Protein AF-A0A5C6CX34-F1 (afdb_monomer)

Radius of gyration: 37.22 Å; Cα contacts (8 Å, |Δi|>4): 2777; chains: 1; bounding box: 111×129×101 Å

Sequence (1185 aa):
MSIPIITNCIGSFLVLLSLCESVAADETSRPNFLFIAIDDLNDFAGYAAEEPGNFLQVIYPDADVRAEVCKRLTPNLDRLARESAPFMRAYCPSALCGPSRTSLMTGVPPYQSGYYLHDRHFRTYDSLKDAVTLPQQLKQSGYYTTGLGKLFHKSTGTVDGPLKNDWSDARHSWSQWINHVSGCNGGRPSMYSPPNGGNMVFGPSRLKLEQSGDWITADFAARLIEHGTAEIKGNGKRGKDGPDSVTLPDDQPFFLGCGIFRPHLPFHAPQRFFDLFPTDQMTGLNRQSLESVIADLDDLPSGAQRFSDFTGGKMKVVMEHARSIGGTKAEIPAWREMVQSYLGCVAFADACLGRLLDGYEKSPQHENTVLFLWSDHGYHLGAKYHVAKQALWEEANRVQFIVHDPRKPGSCDGKLRRQLVSLNDLYPTICELAGTDVGPQLAVGKSIVPLIEDVDAPAVHEHLLMTYMKGNHSVRTATHKLNRYRDESLELYNMVNDPSQLDNLAGEPALSDTQEKLSQIVVQATSLPEQQAASQVKDKGNKQDRPAARATNNPLQVDGHDFFGADPSVVIADDGRLFLFPTTDNRDWNQQFGWSSYSTTDLVNWTNHGVVFSNEDSAWGTLKAWAPDVTKKDGKYYLYYYFNNGGGGKGGVGVAVADQAEGPFKELTKEKLCRGHDPAVFGDDDGRYWLYLQDEVYELGDDMASLKSGPTNLNLEYRPERFEAAYVFKREDIYYFTIARGWNNLIYYTGKSPTGPFEFRGEFMKPYGGNNHHSIVKYTGRWMIFYHEWVKNDPVHQRQLRAEYLNFNEDGTIQMVEPTEAGVSQPELKNVGVDGNPKRKRGPGPPDSLSLTRRVPNRNADNLAAHHRAFQILDEKVRDPFITRGPDGRFYLTGTTAGSHWGDKVGIRLWKSENLIDWEDVGYVWELNKDGKQQGSWHFDRQAKASVKNGRAIWAPEIHYLNGTWWIPHSVNVAGHGLLKSTSGKHEGPYVSLPAIADRGIDAHLFQEDGKTYYLWGYDNIVRMKDDLSGTAEELKRITPSGKHPLGYEGILVQKIGNKYLLIASGRYGYELSDTYDLYYCVADSLHGPYGPRRMAVKNAGHGNLFQDDDGRWWCTAFDHEFVQSKNRWTPWIVPIEIVETDDDIVIEVNDQRFRPTAEDQQQVEQLNETGIPSGREGKKPWDQ

pLDDT: mean 83.59, std 18.43, range [23.75, 98.69]

Secondary structure (DSSP, 8-state):
-----------------------PPP--PPPEEEEEEETT--S--TTTTTSTT-THHHH--SHHHHHHHHHHH-HHHHHHHHTSEEBTTEE-SSSSHHHHHHHHHHS--HHHH---SSSS-GGGSTTTTTPPPHHHHHHHTT-EEEEEESSS---SS---SGGGG-TT-HHHH-SEEE----S---BPPPTTS-SSTTS--B--BSS-GGGSHHHHHHHHHHHHHHHSEEE--S-----SSS-SEEE--TTS-EEEEEEE-TTSSSB--BGGGTTTS-TTS-TTSSHHHHHHHHHTTTT--HHHHHHHHTTS-HHHHHHHHHHHHHGGGGHHHHHHHHHHHHHHHHHHHHHHHHHHHHHHTT-TTGGGEEEEEEESS--EESGGG-EES-SSSHHHHEE-EEEE-TT-GGGGS---B-S-EEGGGHHHHHHHHHT-PPPS-S------HHHHH-TTSPPS-SEEEEE-STT-EEEEESSEEEEE-TTS-EEEEETTT-SS--S--TT-GGGHHHHHHHHHHHHHHHS--SSSTTSS----------PPPPP---S-EETTEE-B-EEEEEEE-TTS-EEEEEE---S-TT---EEEEEEESSSSSEEEEEEEEEGGG-SS--SEEEEEEEEEETTEEEEEEEEE-SSTT--EEEEEEESSTT---EE--SS-SBS-SSEEEEE-TTS-EEEEETTEEEEBPTTSSSBSSSPEE---SS--SSEEEEEEEEETTEEEEEEEETTTEEEEEEESSTT--EEEEEEEE---SSS---EEEEETTEEEEEEEEEPTT-TT--EEEEEEE--B-TTSPBPPBPP-SSGGGS--------------------------S----TTHHHHHHTTSS-EE--SS-EEEEEEEE-TTS-EEEEEEE--SSS-SS-EEEEEEESSSSSEEEEEEEEETTTHHHHTT-TTTTSPPPTT-TT---EE----EEETTEEEEEEEETTTEEEEEEESSSSTT--EEEPPPSBSS---EEEEEETTEEEEEETTTEEEEBPTT-SSBSS--EE--BSSSS-S-SEEEEEEEETTEEEEEEEE-STTSS----EEEEEEESSTT--B---EEEETT--S--EEE-TT--EEEEE---TTS-GGGTT--EEEEEEEEE-SS-EEEEESSTTTSPPHHHHHHHHHHHHH-SPTTTTT--GGG-

Nearest PDB structures (foldseek):
  6g5z-assembly1_A  TM=7.615E-01  e=5.320E-22  Sinorhizobium meliloti
  6g5z-assembly1_B  TM=7.166E-01  e=3.778E-22  Sinorhizobium meliloti
  6g5z-assembly1_D  TM=7.299E-01  e=1.221E-21  Sinorhizobium meliloti
  7sno-assembly1_A  TM=7.167E-01  e=2.542E-21  Phocaeicola plebeius DSM 17135
  6fny-assembly1_G  TM=6.630E-01  e=4.824E-22  Sinorhizobium meliloti 1021

Foldseek 3Di:
DDDDDDDDDDDDDDDDDDDPDDPPPPDPDFFFAEEEEEEQDFQPALLCCPPPQRCLCLQFVDPVLSNLLRCLLFVLVLVQLLFFAWAQFEWFLALDQQQRLLCLFQQPRCLQQVPFALADASLVGPQPVPGQTLLLQVVVVFAQEEEEDPSHDHGDHDDDDDCRLCRVVQVRRHPFYAYFYAAQPAFDFDLLADPPQPFATFHEGPDDLCRGRLLLLLLQLLCCLLPQKGFRDDDPDGDPDGGRMDGGDPPHHYYYYGYHHPPDPPLYDHPVLLVSQDLVSSVSLDDVNLVLLQVLLVPADPQQVCQCCQAQASLNSSCVSLCVVPRNVSSSVSLSRSVSSRSSRSSSSSVSSVSNVNSLVNGPSNLRYKYKYKYSFAFDSQHNHHTGQQHPAPRNIGMTIIIRNNPASLRGNSDHALAHHYSQQNSVQSCVSSVHDHTDHPRTDHHCVQVSRHSPDDHPDQWDWHDRRHAWIWIDGSFKIWTAGNVRDIFIDGCVVCVNSSDGCPPPPVCVVVNVVRVVVVCVVSCDDPPPVPPPDDDDDDDDDDDDDDDFQPLPDEPNHFFFFAQWAWDAAPVQKIKIKGQHQPLAQFPSFAIWMWIDNQSRYIHTLGGQDGCVQALQQNTHKHHWYWDDDPQKIKIWTWHDPPDPQSIAIFIWIANGRSDNTHTPANGHQDHADNWEWDADPVRWIWIDHQQWIFTADPSNGHTPDDTQGLPAPDRAPDWGAWYWDDDPQWIKTWIWHPQFWIFIWIARDPSGVTHGQGTQEGRAAPGKHWYWDQHPNFIKIKIWHQDPSSSSRTITIGMATWDADPVRRTHRDYDDSRHVVDDDPDDPDDDDDDDDDDDDDDDDDDARADQDDPCVVVCLVVLQDKDFLGLFQFFLWAWDADPVRKIKIWGFGDDDPAAPFAFIWMWIGNASRGIHTLGGLGGCVPQVVVLVAQQPVADFDPPDPHDKHKGNWYWDQAPQAIKTWIAIPRFGTFMWTAPVRDPSGNIDTAHHADRDFGAWDWDDDPLWIWIDTFQWWIFTADSVNNYGDDDIATAAALFQAGQAGGAWDWDDDDQKIKIKGWHADPLDVDRAIFIKIWMASDPRDPTHQIFTQWTRFHNWDWDAGPVRFIKIKGAADPPDDPSSGNGIMIWGWHWDDDPVDIHIATSHPRTGDDPVNRVSSVVCRHPPRDPPRPDDDPVVD

Organism: NCBI:txid2528016

Solvent-accessible surface area (backbone atoms only — not comparable to full-atom values): 63452 Å² total; per-residue (Å²): 138,80,89,89,90,87,88,92,81,89,90,89,84,84,88,81,89,80,79,90,72,76,80,67,80,73,79,79,73,64,46,27,37,41,41,37,33,29,28,46,30,38,64,82,34,47,86,37,42,83,46,83,59,34,65,58,41,50,37,27,60,52,63,69,62,35,55,62,45,23,66,67,36,16,56,40,55,40,52,50,34,54,51,7,26,25,34,80,34,25,28,24,41,12,27,41,59,38,29,12,32,49,14,24,39,42,19,36,46,34,89,75,43,68,46,56,60,50,56,47,62,67,57,78,32,90,71,38,47,79,47,43,31,46,46,24,41,42,38,74,73,62,32,49,15,34,36,37,41,46,62,47,50,74,49,82,45,86,48,77,72,87,62,56,81,41,49,73,40,42,89,65,30,29,78,48,50,36,46,56,62,46,28,45,88,58,56,47,68,36,93,45,28,43,89,58,92,85,56,64,43,29,24,42,21,72,46,54,67,87,69,20,24,28,40,49,49,23,48,33,55,10,36,26,52,39,65,40,40,30,58,70,89,68,94,64,84,70,44,94,67,65,54,64,58,53,68,64,63,94,90,47,41,38,36,43,36,41,12,31,33,37,30,36,83,56,18,26,29,39,51,77,37,38,73,71,45,60,61,80,66,32,64,39,59,37,72,67,49,53,51,51,27,54,56,50,50,76,74,52,35,80,44,52,48,50,51,39,45,52,77,66,23,54,41,53,51,36,39,52,43,11,32,74,78,53,33,81,76,24,35,50,58,33,51,36,52,52,49,28,21,40,50,11,11,41,28,47,38,24,52,26,49,37,48,26,50,66,13,41,79,58,15,92,55,37,70,48,34,33,38,40,41,36,27,37,12,7,38,30,87,39,66,58,46,21,47,48,24,70,44,79,49,63,59,10,25,36,18,38,35,37,39,31,34,70,80,38,69,49,10,38,64,34,54,78,28,74,52,56,43,50,44,24,16,51,36,40,26,50,21,57,68,55,75,46,78,70,57,81,56,99,47,63,46,55,57,48,59,62,53,39,48,30,78,85,47,80,61,86,38,78,57,47,76,29,35,50,52,88,60,22,39,24,40,39,43,88,50,39,36,37,38,39,24,67,79,69,33,53,43,26,26,48,45,74,86,39,48,72,60,75,62,64,51,52,85,41,82,94,41,50,70,58,54,49,56,52,50,49,52,52,52,62,66,72,69,66,70,91,73,67,82,73,77,81,81,78,83,81,88,80,95,73,95,73,82,79,86,78,79,63,52,28,57,33,39,41,94,85,38,81,35,62,17,30,34,33,19,60,44,76,48,96,88,64,34,42,35,42,32,22,19,38,45,69,63,37,88,85,60,18,37,26,29,29,33,33,37,25,83,75,86,67,60,40,47,79,59,48,76,33,46,38,36,91,62,36,90,68,38,78,46,36,32,47,31,35,21,47,42,76,58,99,78,29,31,40,39,33,40,24,26,50,47,79,56,95,82,62,30,17,28,31,31,24,42,16,80,39,89,73,37,69,46,41,68,68,39,85,48,64,73,46,76,54,58,31,42,22,61,37,75,47,100,87,76,51,38,35,42,30,35,60,64,32,36,28,48,44,32,99,82,68,64,46,64,74,53,73,73,43,68,34,72,51,74,71,69,72,94,48,62,42,38,30,34,62,48,73,60,88,85,38,29,38,46,33,33,7,39,73,37,16,25,32,30,37,24,45,17,77,37,98,72,32,66,32,47,72,69,50,70,34,26,68,76,38,60,70,52,30,28,47,30,72,50,73,54,101,86,41,41,31,37,35,32,30,31,45,44,88,91,47,67,55,62,32,26,28,30,33,41,39,64,48,52,64,47,98,87,68,49,66,46,74,43,75,92,51,61,33,30,69,61,61,88,75,88,76,80,94,72,87,87,89,83,89,87,88,86,88,82,92,79,83,94,77,80,89,62,78,49,78,79,69,64,86,60,54,63,57,32,60,76,63,53,43,47,56,47,71,53,47,95,49,44,24,31,42,35,27,62,36,73,45,98,87,71,30,37,36,37,20,24,24,65,63,50,98,64,70,30,78,62,40,54,44,45,36,32,37,20,85,72,78,62,63,42,32,70,73,43,72,39,45,32,51,83,51,54,36,53,76,67,69,30,62,77,69,81,46,75,65,69,94,80,64,98,52,74,70,20,64,36,32,34,34,59,44,80,56,98,83,25,27,36,34,31,27,13,30,86,58,52,10,29,34,39,33,37,27,75,68,48,36,85,73,28,58,55,45,73,50,70,61,78,41,76,66,62,47,23,30,32,79,41,78,56,98,91,44,42,32,45,32,36,19,50,36,41,41,28,40,36,34,96,84,62,85,46,72,66,53,74,83,42,73,44,63,40,72,26,60,34,75,57,33,70,40,30,38,46,69,47,78,53,93,80,36,28,38,44,34,18,13,33,64,65,66,82,62,94,54,88,51,28,24,24,21,33,25,47,18,80,35,94,74,39,76,25,37,53,48,42,72,41,32,42,33,16,24,43,50,41,74,44,62,52,99,88,65,52,40,33,31,27,25,25,56,44,89,92,50,61,82,89,60,57,29,24,29,25,43,34,26,32,48,78,49,79,53,101,88,50,78,46,63,45,44,52,22,74,90,32,32,67,48,74,67,58,46,52,51,41,52,51,28,26,75,70,23,77,60,87,87,60,78,85,79,57,84,87,83,109

Mean predicted aligned error: 20.72 Å

Structure (mmCIF, N/CA/C/O backbone):
data_AF-A0A5C6CX34-F1
#
_entry.id   AF-A0A5C6CX34-F1
#
loop_
_atom_site.group_PDB
_atom_site.id
_atom_site.type_symbol
_atom_site.label_atom_id
_atom_site.label_alt_id
_atom_site.label_comp_id
_atom_site.label_asym_id
_atom_site.label_entity_id
_atom_site.label_seq_id
_atom_site.pdbx_PDB_ins_code
_atom_site.Cartn_x
_atom_site.Cartn_y
_atom_site.Cartn_z
_atom_site.occupancy
_atom_site.B_iso_or_equiv
_atom_site.auth_seq_id
_atom_site.auth_comp_id
_atom_site.auth_asym_id
_atom_site.auth_atom_id
_atom_site.pdbx_PDB_model_num
ATOM 1 N N . MET A 1 1 ? -53.293 73.304 63.528 1.00 42.53 1 MET A N 1
ATOM 2 C CA . MET A 1 1 ? -54.348 73.498 62.510 1.00 42.53 1 MET A CA 1
ATOM 3 C C . MET A 1 1 ? -53.954 72.627 61.319 1.00 42.53 1 MET A C 1
ATOM 5 O O . MET A 1 1 ? -52.872 72.858 60.809 1.00 42.53 1 MET A O 1
ATOM 9 N N . SER A 1 2 ? -54.666 71.564 60.933 1.00 27.91 2 SER A N 1
ATOM 10 C CA . SER A 1 2 ? -55.949 71.059 61.454 1.00 27.91 2 SER A CA 1
ATOM 11 C C . SER A 1 2 ? -56.091 69.529 61.293 1.00 27.91 2 SER A C 1
ATOM 13 O O . SER A 1 2 ? -56.132 69.064 60.168 1.00 27.91 2 SER A O 1
ATOM 15 N N . ILE A 1 3 ? -56.236 68.825 62.432 1.00 35.19 3 ILE A N 1
ATOM 16 C CA . ILE A 1 3 ? -57.012 67.581 62.716 1.00 35.19 3 ILE A CA 1
ATOM 17 C C . ILE A 1 3 ? -56.674 66.231 61.980 1.00 35.19 3 ILE A C 1
ATOM 19 O O . ILE A 1 3 ? -56.266 66.262 60.826 1.00 35.19 3 ILE A O 1
ATOM 23 N N . PRO A 1 4 ? -56.751 65.048 62.668 1.00 59.25 4 PRO A N 1
ATOM 24 C CA . PRO A 1 4 ? -55.749 63.957 62.527 1.00 59.25 4 PRO A CA 1
ATOM 25 C C . PRO A 1 4 ? -56.314 62.486 62.586 1.00 59.25 4 PRO A C 1
ATOM 27 O O . PRO A 1 4 ? -57.438 62.264 62.153 1.00 59.25 4 PRO A O 1
ATOM 30 N N . ILE A 1 5 ? -55.572 61.539 63.226 1.00 45.50 5 ILE A N 1
ATOM 31 C CA . ILE A 1 5 ? -55.847 60.105 63.607 1.00 45.50 5 ILE A CA 1
ATOM 32 C C . ILE A 1 5 ? -55.251 59.055 62.623 1.00 45.50 5 ILE A C 1
ATOM 34 O O . ILE A 1 5 ? -55.361 59.267 61.424 1.00 45.50 5 ILE A O 1
ATOM 38 N N . ILE A 1 6 ? -54.545 57.942 62.956 1.00 39.78 6 ILE A N 1
ATOM 39 C CA . ILE A 1 6 ? -54.098 57.187 64.181 1.00 39.78 6 ILE A CA 1
ATOM 40 C C . ILE A 1 6 ? -54.805 55.823 64.502 1.00 39.78 6 ILE A C 1
ATOM 42 O O . ILE A 1 6 ? -55.732 55.771 65.299 1.00 39.78 6 ILE A O 1
ATOM 46 N N . THR A 1 7 ? -54.215 54.729 63.972 1.00 39.56 7 THR A N 1
ATOM 47 C CA . THR A 1 7 ? -53.979 53.363 64.556 1.00 39.56 7 THR A CA 1
ATOM 48 C C . THR A 1 7 ? -55.117 52.329 64.841 1.00 39.56 7 THR A C 1
ATOM 50 O O . THR A 1 7 ? -56.163 52.658 65.382 1.00 39.56 7 THR A O 1
ATOM 53 N N . ASN A 1 8 ? -54.772 51.034 64.619 1.00 40.06 8 ASN A N 1
ATOM 54 C CA . ASN A 1 8 ? -55.310 49.734 65.134 1.00 40.06 8 ASN A CA 1
ATOM 55 C C . ASN A 1 8 ? -56.499 48.983 64.462 1.00 40.06 8 ASN A C 1
ATOM 57 O O . ASN A 1 8 ? -57.639 49.420 64.562 1.00 40.06 8 ASN A O 1
ATOM 61 N N . CYS A 1 9 ? -56.219 47.763 63.941 1.00 37.94 9 CYS A N 1
ATOM 62 C CA . CYS A 1 9 ? -56.911 46.444 64.111 1.00 37.94 9 CYS A CA 1
ATOM 63 C C . CYS A 1 9 ? -56.274 45.391 63.147 1.00 37.94 9 CYS A C 1
ATOM 65 O O . CYS A 1 9 ? -56.151 45.677 61.964 1.00 37.94 9 CYS A O 1
ATOM 67 N N . ILE A 1 10 ? -55.631 44.298 63.608 1.00 32.59 10 ILE A N 1
ATOM 68 C CA . ILE A 1 10 ? -56.167 42.919 63.839 1.00 32.59 10 ILE A CA 1
ATOM 69 C C . ILE A 1 10 ? -56.736 42.265 62.547 1.00 32.59 10 ILE A C 1
ATOM 71 O O . ILE A 1 10 ? -57.584 42.867 61.908 1.00 32.59 10 ILE A O 1
ATOM 75 N N . GLY A 1 11 ? -56.397 41.048 62.087 1.00 24.88 11 GLY A N 1
ATOM 76 C CA . GLY A 1 11 ? -55.552 39.965 62.619 1.00 24.88 11 GLY A CA 1
ATOM 77 C C . GLY A 1 11 ? -56.334 38.662 62.888 1.00 24.88 11 GLY A C 1
ATOM 78 O O . GLY A 1 11 ? -57.006 38.599 63.910 1.00 24.88 11 GLY A O 1
ATOM 79 N N . SER A 1 12 ? -56.234 37.640 62.014 1.00 26.70 12 SER A N 1
ATOM 80 C CA . SER A 1 12 ? -56.430 36.177 62.255 1.00 26.70 12 SER A CA 1
ATOM 81 C C . SER A 1 12 ? -56.593 35.412 60.923 1.00 26.70 12 SER A C 1
ATOM 83 O O . SER A 1 12 ? -57.146 35.987 59.996 1.00 26.70 12 SER A O 1
ATOM 85 N N . PHE A 1 13 ? -56.331 34.110 60.750 1.00 30.84 13 PHE A N 1
ATOM 86 C CA . PHE A 1 13 ? -55.346 33.118 61.232 1.00 30.84 13 PHE A CA 1
ATOM 87 C C . PHE A 1 13 ? -55.770 31.746 60.622 1.00 30.84 13 PHE A C 1
ATOM 89 O O . PHE A 1 13 ? -56.939 31.572 60.292 1.00 30.84 13 PHE A O 1
ATOM 96 N N . LEU A 1 14 ? -54.852 30.769 60.579 1.00 30.47 14 LEU A N 1
ATOM 97 C CA . LEU A 1 14 ? -55.040 29.321 60.301 1.00 30.47 14 LEU A CA 1
ATOM 98 C C . LEU A 1 14 ? -55.168 28.778 58.851 1.00 30.47 14 LEU A C 1
ATOM 100 O O . LEU A 1 14 ? -56.247 28.626 58.295 1.00 30.47 14 LEU A O 1
ATOM 104 N N . VAL A 1 15 ? -54.011 28.292 58.375 1.00 33.09 15 VAL A N 1
ATOM 105 C CA . VAL A 1 15 ? -53.727 26.879 58.017 1.00 33.09 15 VAL A CA 1
ATOM 106 C C . VAL A 1 15 ? -54.566 26.193 56.928 1.00 33.09 15 VAL A C 1
ATOM 108 O O . VAL A 1 15 ? -55.675 25.726 57.165 1.00 33.09 15 VAL A O 1
ATOM 111 N N . LEU A 1 16 ? -53.870 25.855 55.838 1.00 30.62 16 LEU A N 1
ATOM 112 C CA . LEU A 1 16 ? -53.756 24.460 55.400 1.00 30.62 16 LEU A CA 1
ATOM 113 C C . LEU A 1 16 ? -52.319 24.194 54.919 1.00 30.62 16 LEU A C 1
ATOM 115 O O . LEU A 1 16 ? -51.788 24.936 54.096 1.00 30.62 16 LEU A O 1
ATOM 119 N N . LEU A 1 17 ? -51.666 23.179 55.498 1.00 37.78 17 LEU A N 1
ATOM 120 C CA . LEU A 1 17 ? -50.378 22.676 55.011 1.00 37.78 17 LEU A CA 1
ATOM 121 C C . LEU A 1 17 ? -50.582 21.958 53.672 1.00 37.78 17 LEU A C 1
ATOM 123 O O . LEU A 1 17 ? -51.591 21.276 53.511 1.00 37.78 17 LEU A O 1
ATOM 127 N N . SER A 1 18 ? -49.571 21.998 52.802 1.00 33.88 18 SER A N 1
ATOM 128 C CA . SER A 1 18 ? -48.861 20.819 52.261 1.00 33.88 18 SER A CA 1
ATOM 129 C C . SER A 1 18 ? -48.213 21.140 50.906 1.00 33.88 18 SER A C 1
ATOM 131 O O . SER A 1 18 ? -48.760 21.915 50.130 1.00 33.88 18 SER A O 1
ATOM 133 N N . LEU A 1 19 ? -47.081 20.486 50.632 1.00 35.59 19 LEU A N 1
ATOM 134 C CA . LEU A 1 19 ? -46.385 20.417 49.337 1.00 35.59 19 LEU A CA 1
ATOM 135 C C . LEU A 1 19 ? -45.810 21.738 48.802 1.00 35.59 19 LEU A C 1
ATOM 137 O O . LEU A 1 19 ? -46.255 22.327 47.822 1.00 35.59 19 LEU A O 1
ATOM 141 N N . CYS A 1 20 ? -44.681 22.105 49.409 1.00 32.62 20 CYS A N 1
ATOM 142 C CA . CYS A 1 20 ? -43.577 22.674 48.649 1.00 32.62 20 CYS A CA 1
ATOM 143 C C . CYS A 1 20 ? -43.010 21.567 47.739 1.00 32.62 20 CYS A C 1
ATOM 145 O O . CYS A 1 20 ? -42.114 20.832 48.153 1.00 32.62 20 CYS A O 1
ATOM 147 N N . GLU A 1 21 ? -43.554 21.409 46.533 1.00 34.88 21 GLU A N 1
ATOM 148 C CA . GLU A 1 21 ? -42.810 20.756 45.457 1.00 34.88 21 GLU A CA 1
ATOM 149 C C . GLU A 1 21 ? -41.909 21.807 44.821 1.00 34.88 21 GLU A C 1
ATOM 151 O O . GLU A 1 21 ? -42.346 22.708 44.104 1.00 34.88 21 GLU A O 1
ATOM 156 N N . SER A 1 22 ? -40.617 21.698 45.123 1.00 33.78 22 SER A N 1
ATOM 157 C CA . SER A 1 22 ? -39.594 22.260 44.261 1.00 33.78 22 SER A CA 1
ATOM 158 C C . SER A 1 22 ? -39.780 21.653 42.876 1.00 33.78 22 SER A C 1
ATOM 160 O O . SER A 1 22 ? -39.556 20.453 42.706 1.00 33.78 22 SER A O 1
ATOM 162 N N . VAL A 1 23 ? -40.142 22.476 41.891 1.00 36.16 23 VAL A N 1
ATOM 163 C CA . VAL A 1 23 ? -39.870 22.141 40.493 1.00 36.16 23 VAL A CA 1
ATOM 164 C C . VAL A 1 23 ? -38.353 22.072 40.395 1.00 36.16 23 VAL A C 1
ATOM 166 O O . VAL A 1 23 ? -37.675 23.101 40.374 1.00 36.16 23 VAL A O 1
ATOM 169 N N . ALA A 1 24 ? -37.822 20.852 40.466 1.00 32.00 24 ALA A N 1
ATOM 170 C CA . ALA A 1 24 ? -36.425 20.603 40.185 1.00 32.00 24 ALA A CA 1
ATOM 171 C C . ALA A 1 24 ? -36.141 21.158 38.787 1.00 32.00 24 ALA A C 1
ATOM 173 O O . ALA A 1 24 ? -36.941 20.968 37.870 1.00 32.00 24 ALA A O 1
ATOM 174 N N . ALA A 1 25 ? -35.025 21.871 38.638 1.00 33.44 25 ALA A N 1
ATOM 175 C CA . ALA A 1 25 ? -34.491 22.102 37.309 1.00 33.44 25 ALA A CA 1
ATOM 176 C C . ALA A 1 25 ? -34.240 20.719 36.702 1.00 33.44 25 ALA A C 1
ATOM 178 O O . ALA A 1 25 ? -33.528 19.919 37.313 1.00 33.44 25 ALA A O 1
ATOM 179 N N . ASP A 1 26 ? -34.899 20.443 35.579 1.00 36.38 26 ASP A N 1
ATOM 180 C CA . ASP A 1 26 ? -34.843 19.149 34.905 1.00 36.38 26 ASP A CA 1
ATOM 181 C C . ASP A 1 26 ? -33.372 18.775 34.672 1.00 36.38 26 ASP A C 1
ATOM 183 O O . ASP A 1 26 ? -32.580 19.629 34.253 1.00 36.38 26 ASP A O 1
ATOM 187 N N . GLU A 1 27 ? -32.982 17.538 34.995 1.00 42.50 27 GLU A N 1
ATOM 188 C CA . GLU A 1 27 ? -31.609 17.085 34.760 1.00 42.50 27 GLU A CA 1
ATOM 189 C C . GLU A 1 27 ? -31.328 17.219 33.262 1.00 42.50 27 GLU A C 1
ATOM 191 O O . GLU A 1 27 ? -31.964 16.548 32.451 1.00 42.50 27 GLU A O 1
ATOM 196 N N . THR A 1 28 ? -30.404 18.108 32.879 1.00 52.84 28 THR A N 1
ATOM 197 C CA . THR A 1 28 ? -30.138 18.404 31.467 1.00 52.84 28 THR A CA 1
ATOM 198 C C . THR A 1 28 ? -29.764 17.120 30.742 1.00 52.84 28 THR A C 1
ATOM 200 O O . THR A 1 28 ? -28.671 16.584 30.954 1.00 52.84 28 THR A O 1
ATOM 203 N N . SER A 1 29 ? -30.683 16.623 29.908 1.00 75.62 29 SER A N 1
ATOM 204 C CA . SER A 1 29 ? -30.541 15.331 29.249 1.00 75.62 29 SER A CA 1
ATOM 205 C C . SER A 1 29 ? -29.250 15.311 28.445 1.00 75.62 29 SER A C 1
ATOM 207 O O . SER A 1 29 ? -28.997 16.198 27.625 1.00 75.62 29 SER A O 1
ATOM 209 N N . ARG A 1 30 ? -28.417 14.298 28.690 1.00 91.56 30 ARG A N 1
ATOM 210 C CA . ARG A 1 30 ? -27.174 14.122 27.939 1.00 91.56 30 ARG A CA 1
ATOM 211 C C . ARG A 1 30 ? -27.501 14.034 26.435 1.00 91.56 30 ARG A C 1
ATOM 213 O O . ARG A 1 30 ? -28.482 13.370 26.085 1.00 91.56 30 ARG A O 1
ATOM 220 N N . PRO A 1 31 ? -26.742 14.711 25.554 1.00 96.19 31 PRO A N 1
ATOM 221 C CA . PRO A 1 31 ? -27.005 14.665 24.120 1.00 96.19 31 PRO A CA 1
ATOM 222 C C . PRO A 1 31 ? -26.829 13.263 23.556 1.00 96.19 31 PRO A C 1
ATOM 224 O O . PRO A 1 31 ? -26.084 12.453 24.099 1.00 96.19 31 PRO A O 1
ATOM 227 N N . ASN A 1 32 ? -27.429 13.026 22.398 1.00 97.75 32 ASN A N 1
ATOM 228 C CA . ASN A 1 32 ? -26.953 12.008 21.471 1.00 97.75 32 ASN A CA 1
ATOM 229 C C . ASN A 1 32 ? -25.943 12.617 20.495 1.00 97.75 32 ASN A C 1
ATOM 231 O O . ASN A 1 32 ? -25.899 13.833 20.309 1.00 97.75 32 ASN A O 1
ATOM 235 N N . PHE A 1 33 ? -25.186 11.771 19.802 1.00 98.50 33 PHE A N 1
ATOM 236 C CA . PHE A 1 33 ? -24.224 12.204 18.792 1.00 98.50 33 PHE A CA 1
ATOM 237 C C . PHE A 1 33 ? -24.393 11.444 17.476 1.00 98.50 33 PHE A C 1
ATOM 239 O O . PHE A 1 33 ? -24.357 10.212 17.453 1.00 98.50 33 PHE A O 1
ATOM 246 N N . LEU A 1 34 ? -24.497 12.185 16.372 1.00 98.50 34 LEU A N 1
ATOM 247 C CA . LEU A 1 34 ? -24.378 11.671 15.009 1.00 98.50 34 LEU A CA 1
ATOM 248 C C . LEU A 1 34 ? -23.034 12.117 14.421 1.00 98.50 34 LEU A C 1
ATOM 250 O O . LEU A 1 34 ? -22.783 13.305 14.237 1.00 98.50 34 LEU A O 1
ATOM 254 N N . PHE A 1 35 ? -22.159 11.159 14.136 1.00 98.62 35 PHE A N 1
ATOM 255 C CA . PHE A 1 35 ? -20.755 11.396 13.819 1.00 98.62 35 PHE A CA 1
ATOM 256 C C . PHE A 1 35 ? -20.428 10.928 12.393 1.00 98.62 35 PHE A C 1
ATOM 258 O O . PHE A 1 35 ? -20.187 9.745 12.136 1.00 98.62 35 PHE A O 1
ATOM 265 N N . ILE A 1 36 ? -20.462 11.865 11.447 1.00 98.56 36 ILE A N 1
ATOM 266 C CA . ILE A 1 36 ? -20.401 11.627 10.002 1.00 98.56 36 ILE A CA 1
ATOM 267 C C . ILE A 1 36 ? -18.974 11.862 9.503 1.00 98.56 36 ILE A C 1
ATOM 269 O O . ILE A 1 36 ? -18.489 12.991 9.510 1.00 98.56 36 ILE A O 1
ATOM 273 N N . ALA A 1 37 ? -18.323 10.801 9.029 1.00 98.00 37 ALA A N 1
ATOM 274 C CA . ALA A 1 37 ? -16.997 10.867 8.422 1.00 98.00 37 ALA A CA 1
ATOM 275 C C . ALA A 1 37 ? -17.102 10.712 6.901 1.00 98.00 37 ALA A C 1
ATOM 277 O O . ALA A 1 37 ? -17.710 9.745 6.434 1.00 98.00 37 ALA A O 1
ATOM 278 N N . ILE A 1 38 ? -16.472 11.603 6.133 1.00 97.50 38 ILE A N 1
ATOM 279 C CA . ILE A 1 38 ? -16.387 11.500 4.667 1.00 97.50 38 ILE A CA 1
ATOM 280 C C . ILE A 1 38 ? -14.915 11.439 4.251 1.00 97.50 38 ILE A C 1
ATOM 282 O O . ILE A 1 38 ? -14.113 12.286 4.618 1.00 97.50 38 ILE A O 1
ATOM 286 N N . ASP A 1 39 ? -14.541 10.386 3.535 1.00 96.00 39 ASP A N 1
ATOM 287 C CA . ASP A 1 39 ? -13.149 10.020 3.265 1.00 96.00 39 ASP A CA 1
ATOM 288 C C . ASP A 1 39 ? -12.573 10.700 2.013 1.00 96.00 39 ASP A C 1
ATOM 290 O O . ASP A 1 39 ? -13.149 10.588 0.930 1.00 96.00 39 ASP A O 1
ATOM 294 N N . ASP A 1 40 ? -11.414 11.354 2.144 1.00 93.00 40 ASP A N 1
ATOM 295 C CA . ASP A 1 40 ? -10.761 12.164 1.093 1.00 93.00 40 ASP A CA 1
ATOM 296 C C . ASP A 1 40 ? -11.566 13.406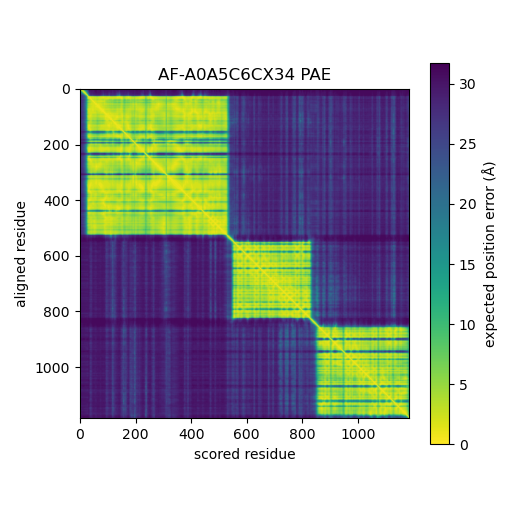 0.634 1.00 93.00 40 ASP A C 1
ATOM 298 O O . ASP A 1 40 ? -11.305 13.935 -0.452 1.00 93.00 40 ASP A O 1
ATOM 302 N N . LEU A 1 41 ? -12.550 13.886 1.408 1.00 93.94 41 LEU A N 1
ATOM 303 C CA . LEU A 1 41 ? -13.350 15.064 1.043 1.00 93.94 41 LEU A CA 1
ATOM 304 C C . LEU A 1 41 ? -12.564 16.368 1.270 1.00 93.94 41 LEU A C 1
ATOM 306 O O . LEU A 1 41 ? -12.298 16.757 2.408 1.00 93.94 41 LEU A O 1
ATOM 310 N N . ASN A 1 42 ? -12.235 17.058 0.180 1.00 87.81 42 ASN A N 1
ATOM 311 C CA . ASN A 1 42 ? -11.628 18.387 0.195 1.00 87.81 42 ASN A CA 1
ATOM 312 C C . ASN A 1 42 ? -12.682 19.488 0.456 1.00 87.81 42 ASN A C 1
ATOM 314 O O . ASN A 1 42 ? -13.879 19.204 0.529 1.00 87.81 42 ASN A O 1
ATOM 318 N N . ASP A 1 43 ? -12.271 20.754 0.553 1.00 83.12 43 ASP A N 1
ATOM 319 C CA . ASP A 1 43 ? -13.127 21.915 0.852 1.00 83.12 43 ASP A CA 1
ATOM 320 C C . ASP A 1 43 ? -14.103 22.329 -0.275 1.00 83.12 43 ASP A C 1
ATOM 322 O O . ASP A 1 43 ? -14.573 23.465 -0.352 1.00 83.12 43 ASP A O 1
ATOM 326 N N . PHE A 1 44 ? -14.436 21.400 -1.169 1.00 87.31 44 PHE A N 1
ATOM 327 C CA . PHE A 1 44 ? -15.215 21.645 -2.378 1.00 87.31 44 PHE A CA 1
ATOM 328 C C . PHE A 1 44 ? -16.713 21.618 -2.066 1.00 87.31 44 PHE A C 1
ATOM 330 O O . PHE A 1 44 ? -17.407 20.639 -2.339 1.00 87.31 44 PHE A O 1
ATOM 337 N N . ALA A 1 45 ? -17.194 22.713 -1.480 1.00 90.12 45 ALA A N 1
ATOM 338 C CA . ALA A 1 45 ? -18.600 22.952 -1.178 1.00 90.12 45 ALA A CA 1
ATOM 339 C C . ALA A 1 45 ? -19.052 24.330 -1.653 1.00 90.12 45 ALA A C 1
ATOM 341 O O . ALA A 1 45 ? -18.252 25.263 -1.701 1.00 90.12 45 ALA A O 1
ATOM 342 N N . GLY A 1 46 ? -20.343 24.486 -1.937 1.00 92.12 46 GLY A N 1
ATOM 343 C CA . GLY A 1 46 ? -20.909 25.758 -2.374 1.00 92.12 46 GLY A CA 1
ATOM 344 C C . GLY A 1 46 ? -20.779 26.872 -1.340 1.00 92.12 46 GLY A C 1
ATOM 345 O O . GLY A 1 46 ? -20.398 27.983 -1.702 1.00 92.12 46 GLY A O 1
ATOM 346 N N . TYR A 1 47 ? -20.967 26.576 -0.050 1.00 92.50 47 TYR A N 1
ATOM 347 C CA . TYR A 1 47 ? -20.734 27.559 1.023 1.00 92.50 47 TYR A CA 1
ATOM 348 C C . TYR A 1 47 ? -19.259 27.993 1.175 1.00 92.50 47 TYR A C 1
ATOM 350 O O . TYR A 1 47 ? -18.986 28.984 1.851 1.00 92.50 47 TYR A O 1
ATOM 358 N N . ALA A 1 48 ? -18.318 27.256 0.572 1.00 91.69 48 ALA A N 1
ATOM 359 C CA . ALA A 1 48 ? -16.873 27.455 0.688 1.00 91.69 48 ALA A CA 1
ATOM 360 C C . ALA A 1 48 ? -16.198 27.919 -0.618 1.00 91.69 48 ALA A C 1
ATOM 362 O O . ALA A 1 48 ? -15.053 28.364 -0.581 1.00 91.69 48 ALA A O 1
ATOM 363 N N . ALA A 1 49 ? -16.883 27.828 -1.764 1.00 92.44 49 ALA A N 1
ATOM 364 C CA . ALA A 1 49 ? -16.287 27.984 -3.094 1.00 92.44 49 ALA A CA 1
ATOM 365 C C . ALA A 1 49 ? -15.645 29.363 -3.346 1.00 92.44 49 ALA A C 1
ATOM 367 O O . ALA A 1 49 ? -14.688 29.468 -4.113 1.00 92.44 49 ALA A O 1
ATOM 368 N N . GLU A 1 50 ? -16.139 30.406 -2.676 1.00 90.81 50 GLU A N 1
ATOM 369 C CA . GLU A 1 50 ? -15.616 31.776 -2.764 1.00 90.81 50 GLU A CA 1
ATOM 370 C C . GLU A 1 50 ? -14.549 32.102 -1.696 1.00 90.81 50 GLU A C 1
ATOM 372 O O . GLU A 1 50 ? -13.986 33.196 -1.721 1.00 90.81 50 GLU A O 1
ATOM 377 N N . GLU A 1 51 ? -14.221 31.188 -0.768 1.00 90.00 51 GLU A N 1
ATOM 378 C CA . GLU A 1 51 ? -13.106 31.422 0.163 1.00 90.00 51 GLU A CA 1
ATOM 379 C C . GLU A 1 51 ? -11.766 31.436 -0.607 1.00 90.00 51 GLU A C 1
ATOM 381 O O . GLU A 1 51 ? -11.520 30.555 -1.439 1.00 90.00 51 GLU A O 1
ATOM 386 N N . PRO A 1 52 ? -10.862 32.396 -0.333 1.00 88.38 52 PRO A N 1
ATOM 387 C CA . PRO A 1 52 ? -9.570 32.477 -1.006 1.00 88.38 52 PRO A CA 1
ATOM 388 C C . PRO A 1 52 ? -8.759 31.173 -0.913 1.00 88.38 52 PRO A C 1
ATOM 390 O O . PRO A 1 52 ? -8.634 30.568 0.156 1.00 88.38 52 PRO A O 1
ATOM 393 N N . GLY A 1 53 ? -8.198 30.747 -2.047 1.00 84.50 53 GLY A N 1
ATOM 394 C CA . GLY A 1 53 ? -7.451 29.491 -2.170 1.00 84.50 53 GLY A CA 1
ATOM 395 C C . GLY A 1 53 ? -8.318 28.232 -2.318 1.00 84.50 53 GLY A C 1
ATOM 396 O O . GLY A 1 53 ? -7.783 27.130 -2.245 1.00 84.50 53 GLY A O 1
ATOM 397 N N . ASN A 1 54 ? -9.640 28.338 -2.503 1.00 90.75 54 ASN A N 1
ATOM 398 C CA . ASN A 1 54 ? -10.462 27.182 -2.877 1.00 90.75 54 ASN A CA 1
ATOM 399 C C . ASN A 1 54 ? -10.219 26.800 -4.352 1.00 90.75 54 ASN A C 1
ATOM 401 O O . ASN A 1 54 ? -10.440 27.602 -5.265 1.00 90.75 54 ASN A O 1
ATOM 405 N N . PHE A 1 55 ? -9.791 25.560 -4.607 1.00 90.75 55 PHE A N 1
ATOM 406 C CA . PHE A 1 55 ? -9.395 25.111 -5.949 1.00 90.75 55 PHE A CA 1
ATOM 407 C C . PHE A 1 55 ? -10.571 25.027 -6.950 1.00 90.75 55 PHE A C 1
ATOM 409 O O . PHE A 1 55 ? -10.348 24.993 -8.162 1.00 90.75 55 PHE A O 1
ATOM 416 N N . LEU A 1 56 ? -11.835 25.105 -6.499 1.00 92.81 56 LEU A N 1
ATOM 417 C CA . LEU A 1 56 ? -12.988 25.287 -7.396 1.00 92.81 56 LEU A CA 1
ATOM 418 C C . LEU A 1 56 ? -12.891 26.576 -8.229 1.00 92.81 56 LEU A C 1
ATOM 420 O O . LEU A 1 56 ? -13.384 26.588 -9.356 1.00 92.81 56 LEU A O 1
ATOM 424 N N . GLN A 1 57 ? -12.218 27.621 -7.734 1.00 92.25 57 GLN A N 1
ATOM 425 C CA . GLN A 1 57 ? -11.954 28.853 -8.494 1.00 92.25 57 GLN A CA 1
ATOM 426 C C . GLN A 1 57 ? -10.956 28.623 -9.642 1.00 92.25 57 GLN A C 1
ATOM 428 O O . GLN A 1 57 ? -11.034 29.290 -10.671 1.00 92.25 57 GLN A O 1
ATOM 433 N N . VAL A 1 58 ? -10.054 27.642 -9.511 1.00 91.62 58 VAL A N 1
ATOM 434 C CA . VAL A 1 58 ? -9.127 27.229 -10.581 1.00 91.62 58 VAL A CA 1
ATOM 435 C C . VAL A 1 58 ? -9.833 26.334 -11.602 1.00 91.62 58 VAL A C 1
ATOM 437 O O . VAL A 1 58 ? -9.581 26.448 -12.798 1.00 91.62 58 VAL A O 1
ATOM 440 N N . ILE A 1 59 ? -10.745 25.459 -11.166 1.00 95.94 59 ILE A N 1
ATOM 441 C CA . ILE A 1 59 ? -11.506 24.586 -12.077 1.00 95.94 59 ILE A CA 1
ATOM 442 C C . ILE A 1 59 ? -12.532 25.406 -12.884 1.00 95.94 59 ILE A C 1
ATOM 444 O O . ILE A 1 59 ? -12.625 25.261 -14.109 1.00 95.94 59 ILE A O 1
ATOM 448 N N . TYR A 1 60 ? -13.265 26.291 -12.201 1.00 96.94 60 TYR A N 1
ATOM 449 C CA . TYR A 1 60 ? -14.336 27.136 -12.731 1.00 96.94 60 TYR A CA 1
ATOM 450 C C . TYR A 1 60 ? -14.054 28.615 -12.400 1.00 96.94 60 TYR A C 1
ATOM 452 O O . TYR A 1 60 ? -14.572 29.127 -11.408 1.00 96.94 60 TYR A O 1
ATOM 460 N N . PRO A 1 61 ? -13.235 29.326 -13.200 1.00 95.19 61 PRO A N 1
ATOM 461 C CA . PRO A 1 61 ? -12.869 30.718 -12.919 1.00 95.19 61 PRO A CA 1
ATOM 462 C C . PRO A 1 61 ? -14.044 31.693 -13.081 1.00 95.19 61 PRO A C 1
ATOM 464 O O . PRO A 1 61 ? -14.144 32.672 -12.341 1.00 95.19 61 PRO A O 1
ATOM 467 N N . ASP A 1 62 ? -14.964 31.403 -14.002 1.00 96.31 62 ASP A N 1
ATOM 468 C CA . ASP A 1 62 ? -16.209 32.152 -14.174 1.00 96.31 62 ASP A CA 1
ATOM 469 C C . ASP A 1 62 ? -17.132 31.954 -12.956 1.00 96.31 62 ASP A C 1
ATOM 471 O O . ASP A 1 62 ? -17.471 30.822 -12.598 1.00 96.31 62 ASP A O 1
ATOM 475 N N . ALA A 1 63 ? -17.504 33.058 -12.304 1.00 95.12 63 ALA A N 1
ATOM 476 C CA . ALA A 1 63 ? -18.259 33.041 -11.053 1.00 95.12 63 ALA A CA 1
ATOM 477 C C . ALA A 1 63 ? -19.715 32.577 -11.230 1.00 95.12 63 ALA A C 1
ATOM 479 O O . ALA A 1 63 ? -20.229 31.872 -10.362 1.00 95.12 63 ALA A O 1
ATOM 480 N N . ASP A 1 64 ? -20.360 32.898 -12.356 1.00 96.00 64 ASP A N 1
ATOM 481 C CA . ASP A 1 64 ? -21.738 32.477 -12.626 1.00 96.00 64 ASP A CA 1
ATOM 482 C C . ASP A 1 64 ? -21.777 30.966 -12.910 1.00 96.00 64 ASP A C 1
ATOM 484 O O . ASP A 1 64 ? -22.599 30.234 -12.350 1.00 96.00 64 ASP A O 1
ATOM 488 N N . VAL A 1 65 ? -20.821 30.459 -13.702 1.00 96.44 65 VAL A N 1
ATOM 489 C CA . VAL A 1 65 ? -20.656 29.011 -13.930 1.00 96.44 65 VAL A CA 1
ATOM 490 C C . VAL A 1 65 ? -20.349 28.284 -12.620 1.00 96.44 65 VAL A C 1
ATOM 492 O O . VAL A 1 65 ? -20.953 27.243 -12.347 1.00 96.44 65 VAL A O 1
ATOM 495 N N . ARG A 1 66 ? -19.445 28.820 -11.790 1.00 96.38 66 ARG A N 1
ATOM 496 C CA . ARG A 1 66 ? -19.088 28.237 -10.488 1.00 96.38 66 ARG A CA 1
ATOM 497 C C . ARG A 1 66 ? -20.286 28.204 -9.538 1.00 96.38 66 ARG A C 1
ATOM 499 O O . ARG A 1 66 ? -20.527 27.163 -8.927 1.00 96.38 66 ARG A O 1
ATOM 506 N N . ALA A 1 67 ? -21.093 29.263 -9.479 1.00 94.75 67 ALA A N 1
ATOM 507 C CA . ALA A 1 67 ? -22.314 29.300 -8.675 1.00 94.75 67 ALA A CA 1
ATOM 508 C C . ALA A 1 67 ? -23.337 28.229 -9.107 1.00 94.75 67 ALA A C 1
ATOM 510 O O . ALA A 1 67 ? -23.903 27.540 -8.255 1.00 94.75 67 ALA A O 1
ATOM 511 N N . GLU A 1 68 ? -23.545 28.015 -10.413 1.00 96.00 68 GLU A N 1
ATOM 512 C CA . GLU A 1 68 ? -24.414 26.929 -10.904 1.00 96.00 68 GLU A CA 1
ATOM 513 C C . GLU A 1 68 ? -23.809 25.527 -10.708 1.00 96.00 68 GLU A C 1
ATOM 515 O O . GLU A 1 68 ? -24.542 24.553 -10.531 1.00 96.00 68 GLU A O 1
ATOM 520 N N . VAL A 1 69 ? -22.479 25.380 -10.712 1.00 96.50 69 VAL A N 1
ATOM 521 C CA . VAL A 1 69 ? -21.805 24.130 -10.310 1.00 96.50 69 VAL A CA 1
ATOM 522 C C . VAL A 1 69 ? -22.061 23.823 -8.836 1.00 96.50 69 VAL A C 1
ATOM 524 O O . VAL A 1 69 ? -22.438 22.697 -8.520 1.00 96.50 69 VAL A O 1
ATOM 527 N N . CYS A 1 70 ? -21.928 24.806 -7.946 1.00 94.94 70 CYS A N 1
ATOM 528 C CA . CYS A 1 70 ? -22.078 24.615 -6.503 1.00 94.94 70 CYS A CA 1
ATOM 529 C C . CYS A 1 70 ? -23.456 24.047 -6.121 1.00 94.94 70 CYS A C 1
ATOM 531 O O . CYS A 1 70 ? -23.529 23.034 -5.424 1.00 94.94 70 CYS A O 1
ATOM 533 N N . LYS A 1 71 ? -24.539 24.592 -6.699 1.00 95.75 71 LYS A N 1
ATOM 534 C CA . LYS A 1 71 ? -25.931 24.138 -6.475 1.00 95.75 71 LYS A CA 1
ATOM 535 C C . LYS A 1 71 ? -26.179 22.651 -6.771 1.00 95.75 71 LYS A C 1
ATOM 537 O O . LYS A 1 71 ? -27.141 22.084 -6.258 1.00 95.75 71 LYS A O 1
ATOM 542 N N . ARG A 1 72 ? -25.356 22.031 -7.623 1.00 96.19 72 ARG A N 1
ATOM 543 C CA . ARG A 1 72 ? -25.423 20.601 -7.994 1.00 96.19 72 ARG A CA 1
ATOM 544 C C . ARG A 1 72 ? -24.239 19.776 -7.474 1.00 96.19 72 ARG A C 1
ATOM 546 O O . ARG A 1 72 ? -24.242 18.563 -7.659 1.00 96.19 72 ARG A O 1
ATOM 553 N N . LEU A 1 73 ? -23.253 20.412 -6.837 1.00 97.12 73 LEU A N 1
ATOM 554 C CA . LEU A 1 73 ? -22.087 19.759 -6.242 1.00 97.12 73 LEU A CA 1
ATOM 555 C C . LEU A 1 73 ? -22.351 19.341 -4.796 1.00 97.12 73 LEU A C 1
ATOM 557 O O . LEU A 1 73 ? -22.136 18.177 -4.472 1.00 97.12 73 LEU A O 1
ATOM 561 N N . THR A 1 74 ? -22.848 20.256 -3.959 1.00 97.06 74 THR A N 1
ATOM 562 C CA . THR A 1 74 ? -23.100 19.982 -2.533 1.00 97.06 74 THR A CA 1
ATOM 563 C C . THR A 1 74 ? -24.404 20.584 -1.976 1.00 97.06 74 THR A C 1
ATOM 565 O O . THR A 1 74 ? -24.373 21.281 -0.957 1.00 97.06 74 THR A O 1
ATOM 568 N N . PRO A 1 75 ? -25.578 20.360 -2.599 1.00 97.25 75 PRO A N 1
ATOM 569 C CA . PRO A 1 75 ? -26.833 20.931 -2.109 1.00 97.25 75 PRO A CA 1
ATOM 570 C C . PRO A 1 75 ? -27.194 20.520 -0.670 1.00 97.25 75 PRO A C 1
ATOM 572 O O . PRO A 1 75 ? -27.854 21.297 0.020 1.00 97.25 75 PRO A O 1
ATOM 575 N N . ASN A 1 76 ? -26.782 19.338 -0.192 1.00 98.25 76 ASN A N 1
ATOM 576 C CA . ASN A 1 76 ? -27.086 18.881 1.169 1.00 98.25 76 ASN A CA 1
ATOM 577 C C . ASN A 1 76 ? -26.066 19.376 2.200 1.00 98.25 76 ASN A C 1
ATOM 579 O O . ASN A 1 76 ? -26.449 19.717 3.318 1.00 98.25 76 ASN A O 1
ATOM 583 N N . LEU A 1 77 ? -24.791 19.483 1.829 1.00 97.56 77 LEU A N 1
ATOM 584 C CA . LEU A 1 77 ? -23.765 20.093 2.673 1.00 97.56 77 LEU A CA 1
ATOM 585 C C . LEU A 1 77 ? -24.010 21.600 2.840 1.00 97.56 77 LEU A C 1
ATOM 587 O O . LEU A 1 77 ? -23.922 22.106 3.952 1.00 97.56 77 LEU A O 1
ATOM 591 N N . ASP A 1 78 ? -24.396 22.298 1.767 1.00 97.25 78 ASP A N 1
ATOM 592 C CA . ASP A 1 78 ? -24.799 23.711 1.812 1.00 97.25 78 ASP A CA 1
ATOM 593 C C . ASP A 1 78 ? -26.087 23.895 2.627 1.00 97.25 78 ASP A C 1
ATOM 595 O O . ASP A 1 78 ? -26.267 24.910 3.302 1.00 97.25 78 ASP A O 1
ATOM 599 N N . ARG A 1 79 ? -26.997 22.910 2.586 1.00 96.94 79 ARG A N 1
ATOM 600 C CA . ARG A 1 79 ? -28.199 22.888 3.427 1.00 96.94 79 ARG A CA 1
ATOM 601 C C . ARG A 1 79 ? -27.847 22.776 4.904 1.00 96.94 79 ARG A C 1
ATOM 603 O O . ARG A 1 79 ? -28.309 23.610 5.672 1.00 96.94 79 ARG A O 1
ATOM 610 N N . LEU A 1 80 ? -26.994 21.821 5.268 1.00 97.75 80 LEU A N 1
ATOM 611 C CA . LEU A 1 80 ? -26.489 21.679 6.631 1.00 97.75 80 LEU A CA 1
ATOM 612 C C . LEU A 1 80 ? -25.754 22.953 7.077 1.00 97.75 80 LEU A C 1
ATOM 614 O O . LEU A 1 80 ? -26.096 23.524 8.107 1.00 97.75 80 LEU A O 1
ATOM 618 N N . ALA A 1 81 ? -24.799 23.449 6.285 1.00 97.12 81 ALA A N 1
ATOM 619 C CA . ALA A 1 81 ? -23.963 24.600 6.630 1.00 97.12 81 ALA A CA 1
ATOM 620 C C . ALA A 1 81 ? -24.766 25.872 6.952 1.00 97.12 81 ALA A C 1
ATOM 622 O O . ALA A 1 81 ? -24.395 26.591 7.875 1.00 97.12 81 ALA A O 1
ATOM 623 N N . ARG A 1 82 ? -25.878 26.133 6.245 1.00 96.69 82 ARG A N 1
ATOM 624 C CA . ARG A 1 82 ? -26.772 27.281 6.507 1.00 96.69 82 ARG A CA 1
ATOM 625 C C . ARG A 1 82 ? -27.450 27.259 7.878 1.00 96.69 82 ARG A C 1
ATOM 627 O O . ARG A 1 82 ? -27.882 28.307 8.341 1.00 96.69 82 ARG A O 1
ATOM 634 N N . GLU A 1 83 ? -27.577 26.084 8.481 1.00 95.19 83 GLU A N 1
ATOM 635 C CA . GLU A 1 83 ? -28.313 25.832 9.726 1.00 95.19 83 GLU A CA 1
ATOM 636 C C . GLU A 1 83 ? -27.355 25.334 10.832 1.00 95.19 83 GLU A C 1
ATOM 638 O O . GLU A 1 83 ? -27.779 24.725 11.810 1.00 95.19 83 GLU A O 1
ATOM 643 N N . SER A 1 84 ? -26.045 25.573 10.673 1.00 97.81 84 SER A N 1
ATOM 644 C CA . SER A 1 84 ? -24.967 24.999 11.496 1.00 97.81 84 SER A CA 1
ATOM 645 C C . SER A 1 84 ? -23.821 25.992 11.757 1.00 97.81 84 SER A C 1
ATOM 647 O O . SER A 1 84 ? -23.846 27.126 11.278 1.00 97.81 84 SER A O 1
ATOM 649 N N . ALA A 1 85 ? -22.776 25.541 12.458 1.00 97.69 85 ALA A N 1
ATOM 650 C CA . ALA A 1 85 ? -21.481 26.202 12.593 1.00 97.69 85 ALA A CA 1
ATOM 651 C C . ALA A 1 85 ? -20.438 25.526 11.667 1.00 97.69 85 ALA A C 1
ATOM 653 O O . ALA A 1 85 ? -19.784 24.557 12.070 1.00 97.69 85 ALA A O 1
ATOM 654 N N . PRO A 1 86 ? -20.284 25.981 10.407 1.00 97.12 86 PRO A N 1
ATOM 655 C CA . PRO A 1 86 ? -19.226 25.528 9.502 1.00 97.12 86 PRO A CA 1
ATOM 656 C C . PRO A 1 86 ? -17.873 26.186 9.829 1.00 97.12 86 PRO A C 1
ATOM 658 O O . PRO A 1 86 ? -17.790 27.398 10.045 1.00 97.12 86 PRO A O 1
ATOM 661 N N . PHE A 1 87 ? -16.794 25.401 9.817 1.00 96.62 87 PHE A N 1
ATOM 662 C CA . PHE A 1 87 ? -15.435 25.848 10.135 1.00 96.62 87 PHE A CA 1
ATOM 663 C C . PHE A 1 87 ? -14.543 25.870 8.888 1.00 96.62 87 PHE A C 1
ATOM 665 O O . PHE A 1 87 ? -14.181 24.827 8.351 1.00 96.62 87 PHE A O 1
ATOM 672 N N . MET A 1 88 ? -14.100 27.060 8.474 1.00 94.06 88 MET A N 1
ATOM 673 C CA . MET A 1 88 ? -13.281 27.247 7.259 1.00 94.06 88 MET A CA 1
ATOM 674 C C . MET A 1 88 ? -11.783 26.996 7.474 1.00 94.06 88 MET A C 1
ATOM 676 O O . MET A 1 88 ? -10.992 27.048 6.532 1.00 94.06 88 MET A O 1
ATOM 680 N N . ARG A 1 89 ? -11.368 26.781 8.726 1.00 94.25 89 ARG A N 1
ATOM 681 C CA . ARG A 1 89 ? -9.972 26.564 9.133 1.00 94.25 89 ARG A CA 1
ATOM 682 C C . ARG A 1 89 ? -9.847 25.396 10.116 1.00 94.25 89 ARG A C 1
ATOM 684 O O . ARG A 1 89 ? -9.173 25.499 11.141 1.00 94.25 89 ARG A O 1
ATOM 691 N N . ALA A 1 90 ? -10.521 24.297 9.787 1.00 95.75 90 ALA A N 1
ATOM 692 C CA . ALA A 1 90 ? -10.316 22.998 10.413 1.00 95.75 90 ALA A CA 1
ATOM 693 C C . ALA A 1 90 ? -9.210 22.217 9.680 1.00 95.75 90 ALA A C 1
ATOM 695 O O . ALA A 1 90 ? -9.139 22.256 8.449 1.00 95.75 90 ALA A O 1
ATOM 696 N N . TYR A 1 91 ? -8.363 21.498 10.422 1.00 96.94 91 TYR A N 1
ATOM 697 C CA . TYR A 1 91 ? -7.209 20.780 9.871 1.00 96.94 91 TYR A CA 1
ATOM 698 C C . TYR A 1 91 ? -7.070 19.352 10.399 1.00 96.94 91 TYR A C 1
ATOM 700 O O . TYR A 1 91 ? -7.276 19.076 11.585 1.00 96.94 91 TYR A O 1
ATOM 708 N N . CYS A 1 92 ? -6.634 18.445 9.525 1.00 96.69 92 CYS A N 1
ATOM 709 C CA . CYS A 1 92 ? -6.245 17.100 9.919 1.00 96.69 92 CYS A CA 1
ATOM 710 C C . CYS A 1 92 ? -4.886 17.093 10.660 1.00 96.69 92 CYS A C 1
ATOM 712 O O . CYS A 1 92 ? -3.959 17.797 10.251 1.00 96.69 92 CYS A O 1
ATOM 714 N N . PRO A 1 93 ? -4.689 16.236 11.679 1.00 94.75 93 PRO A N 1
ATOM 715 C CA . PRO A 1 93 ? -3.392 16.047 12.337 1.00 94.75 93 PRO A CA 1
ATOM 716 C C . PRO A 1 93 ? -2.345 15.414 11.409 1.00 94.75 93 PRO A C 1
ATOM 718 O O . PRO A 1 93 ? -1.141 15.567 11.623 1.00 94.75 93 PRO A O 1
ATOM 721 N N . SER A 1 94 ? -2.800 14.686 10.383 1.00 95.50 94 SER A N 1
ATOM 722 C CA . SER A 1 94 ? -1.968 14.065 9.356 1.00 95.50 94 SER A CA 1
ATOM 723 C C . SER A 1 94 ? -2.717 13.947 8.040 1.00 95.50 94 SER A C 1
ATOM 725 O O . SER A 1 94 ? -3.869 13.524 8.028 1.00 95.50 94 SER A O 1
ATOM 727 N N . ALA A 1 95 ? -2.041 14.199 6.925 1.00 93.25 95 ALA A N 1
ATOM 728 C CA . ALA A 1 95 ? -2.615 14.084 5.587 1.00 93.25 95 ALA A CA 1
ATOM 729 C C . ALA A 1 95 ? -2.645 12.621 5.079 1.00 93.25 95 ALA A C 1
ATOM 731 O O . ALA A 1 95 ? -2.189 12.272 3.987 1.00 93.25 95 ALA A O 1
ATOM 732 N N . LEU A 1 96 ? -3.112 11.713 5.943 1.00 93.00 96 LEU A N 1
ATOM 733 C CA . LEU A 1 96 ? -3.190 10.280 5.686 1.00 93.00 96 LEU A CA 1
ATOM 734 C C . LEU A 1 96 ? -4.243 9.621 6.592 1.00 93.00 96 LEU A C 1
ATOM 736 O O . LEU A 1 96 ? -4.176 9.748 7.814 1.00 93.00 96 LEU A O 1
ATOM 740 N N . CYS A 1 97 ? -5.174 8.862 5.999 1.00 93.81 97 CYS A N 1
ATOM 741 C CA . CYS A 1 97 ? -6.404 8.400 6.658 1.00 93.81 97 CYS A CA 1
ATOM 742 C C . CYS A 1 97 ? -6.211 7.816 8.070 1.00 93.81 97 CYS A C 1
ATOM 744 O O . CYS A 1 97 ? -6.762 8.318 9.039 1.00 93.81 97 CYS A O 1
ATOM 746 N N . GLY A 1 98 ? -5.439 6.733 8.200 1.00 93.94 98 GLY A N 1
ATOM 747 C CA . GLY A 1 98 ? -5.165 6.046 9.468 1.00 93.94 98 GLY A CA 1
ATOM 748 C C . GLY A 1 98 ? -4.590 6.944 10.564 1.00 93.94 98 GLY A C 1
ATOM 749 O O . GLY A 1 98 ? -5.243 7.045 11.603 1.00 93.94 98 GLY A O 1
ATOM 750 N N . PRO A 1 99 ? -3.429 7.595 10.360 1.00 94.75 99 PRO A N 1
ATOM 751 C CA . PRO A 1 99 ? -2.881 8.566 11.303 1.00 94.75 99 PRO A CA 1
ATOM 752 C C . PRO A 1 99 ? -3.879 9.655 11.704 1.00 94.75 99 PRO A C 1
ATOM 754 O O . PRO A 1 99 ? -4.053 9.890 12.894 1.00 94.75 99 PRO A O 1
ATOM 757 N N . SER A 1 100 ? -4.602 10.252 10.748 1.00 96.19 100 SER A N 1
ATOM 758 C CA . SER A 1 100 ? -5.604 11.288 11.042 1.00 96.19 100 SER A CA 1
ATOM 759 C C . SER A 1 100 ? -6.762 10.771 11.899 1.00 96.19 100 SER A C 1
ATOM 761 O O . SER A 1 100 ? -7.016 11.275 12.991 1.00 96.19 100 SER A O 1
ATOM 763 N N . ARG A 1 101 ? -7.424 9.701 11.442 1.00 96.50 101 ARG A N 1
ATOM 764 C CA . ARG A 1 101 ? -8.594 9.096 12.097 1.00 96.50 101 ARG A CA 1
ATOM 765 C C . ARG A 1 101 ? -8.247 8.563 13.481 1.00 96.50 101 ARG A C 1
ATOM 767 O O . ARG A 1 101 ? -9.012 8.749 14.415 1.00 96.50 101 ARG A O 1
ATOM 774 N N . THR A 1 102 ? -7.080 7.940 13.630 1.00 94.44 102 THR A N 1
ATOM 775 C CA . THR A 1 102 ? -6.588 7.463 14.933 1.00 94.44 102 THR A CA 1
ATOM 776 C C . THR A 1 102 ? -6.274 8.629 15.860 1.00 94.44 102 THR A C 1
ATOM 778 O O . THR A 1 102 ? -6.623 8.571 17.035 1.00 94.44 102 THR A O 1
ATOM 781 N N . SER A 1 103 ? -5.660 9.695 15.344 1.00 94.25 103 SER A N 1
ATOM 782 C CA . SER A 1 103 ? -5.341 10.894 16.119 1.00 94.25 103 SER A CA 1
ATOM 783 C C . SER A 1 103 ? -6.608 11.590 16.628 1.00 94.25 103 SER A C 1
ATOM 785 O O . SER A 1 103 ? -6.687 11.870 17.817 1.00 94.25 103 SER A O 1
ATOM 787 N N . LEU A 1 104 ? -7.643 11.749 15.791 1.00 95.50 104 LEU A N 1
ATOM 788 C CA . LEU A 1 104 ? -8.976 12.192 16.228 1.00 95.50 104 LEU A CA 1
ATOM 789 C C . LEU A 1 104 ? -9.511 11.257 17.322 1.00 95.50 104 LEU A C 1
ATOM 791 O O . LEU A 1 104 ? -9.799 11.692 18.435 1.00 95.50 104 LEU A O 1
ATOM 795 N N . MET A 1 105 ? -9.611 9.959 17.019 1.00 95.00 105 MET A N 1
ATOM 796 C CA . MET A 1 105 ? -10.254 8.979 17.897 1.00 95.00 105 MET A CA 1
ATOM 797 C C . MET A 1 105 ? -9.531 8.784 19.232 1.00 95.00 105 MET A C 1
ATOM 799 O O . MET A 1 105 ? -10.178 8.354 20.173 1.00 95.00 105 MET A O 1
ATOM 803 N N . THR A 1 106 ? -8.230 9.062 19.339 1.00 92.69 106 THR A N 1
ATOM 804 C CA . THR A 1 106 ? -7.436 8.900 20.578 1.00 92.69 106 THR A CA 1
ATOM 805 C C . THR A 1 106 ? -7.015 10.224 21.216 1.00 92.69 106 THR A C 1
ATOM 807 O O . THR A 1 106 ? -6.501 10.222 22.327 1.00 92.69 106 THR A O 1
ATOM 810 N N . GLY A 1 107 ? -7.181 11.353 20.524 1.00 89.44 107 GLY A N 1
ATOM 811 C CA . GLY A 1 107 ? -6.653 12.665 20.911 1.00 89.44 107 GLY A CA 1
ATOM 812 C C . GLY A 1 107 ? -5.136 12.822 20.720 1.00 89.44 107 GLY A C 1
ATOM 813 O O . GLY A 1 107 ? -4.644 13.951 20.739 1.00 89.44 107 GLY A O 1
ATOM 814 N N . VAL A 1 108 ? -4.394 11.726 20.507 1.00 90.38 108 VAL A N 1
ATOM 815 C CA . VAL A 1 108 ? -2.924 11.713 20.486 1.00 90.38 108 VAL A CA 1
ATOM 816 C C . VAL A 1 108 ? -2.394 12.026 19.080 1.00 90.38 108 VAL A C 1
ATOM 818 O O . VAL A 1 108 ? -2.626 11.244 18.153 1.00 90.38 108 VAL A O 1
ATOM 821 N N . PRO A 1 109 ? -1.623 13.113 18.887 1.00 91.25 109 PRO A N 1
ATOM 822 C CA . PRO A 1 109 ? -1.119 13.494 17.572 1.00 91.25 109 PRO A CA 1
ATOM 823 C C . PRO A 1 109 ? -0.085 12.499 17.003 1.00 91.25 109 PRO A C 1
ATOM 825 O O . PRO A 1 109 ? 0.610 11.817 17.765 1.00 91.25 109 PRO A O 1
ATOM 828 N N . PRO A 1 110 ? 0.098 12.435 15.665 1.00 91.88 110 PRO A N 1
ATOM 829 C CA . PRO A 1 110 ? 1.036 11.507 15.023 1.00 91.88 110 PRO A CA 1
ATOM 830 C C . PRO A 1 110 ? 2.477 11.642 15.525 1.00 91.88 110 PRO A C 1
ATOM 832 O O . PRO A 1 110 ? 3.156 10.636 15.709 1.00 91.88 110 PRO A O 1
ATOM 835 N N . TYR A 1 111 ? 2.934 12.874 15.790 1.00 89.56 111 TYR A N 1
ATOM 836 C CA . TYR A 1 111 ? 4.302 13.135 16.251 1.00 89.56 111 TYR A CA 1
ATOM 837 C C . TYR A 1 111 ? 4.594 12.590 17.661 1.00 89.56 111 TYR A C 1
ATOM 839 O O . TYR A 1 111 ? 5.752 12.325 17.970 1.00 89.56 111 TYR A O 1
ATOM 847 N N . GLN A 1 112 ? 3.563 12.368 18.488 1.00 89.19 112 GLN A N 1
ATOM 848 C CA . GLN A 1 112 ? 3.690 11.718 19.801 1.00 89.19 112 GLN A CA 1
ATOM 849 C C . GLN A 1 112 ? 3.405 10.217 19.738 1.00 89.19 112 GLN A C 1
ATOM 851 O O . GLN A 1 112 ? 4.098 9.424 20.370 1.00 89.19 112 GLN A O 1
ATOM 856 N N . SER A 1 113 ? 2.386 9.806 18.979 1.00 90.12 113 SER A N 1
ATOM 857 C CA . SER A 1 113 ? 2.023 8.391 18.881 1.00 90.12 113 SER A CA 1
ATOM 858 C C . SER A 1 113 ? 3.022 7.573 18.062 1.00 90.12 113 SER A C 1
ATOM 860 O O . SER A 1 113 ? 3.142 6.368 18.269 1.00 90.12 113 SER A O 1
ATOM 862 N N . GLY A 1 114 ? 3.726 8.185 17.110 1.00 90.69 114 GLY A N 1
ATOM 863 C CA . GLY A 1 114 ? 4.549 7.463 16.143 1.00 90.69 114 GLY A CA 1
ATOM 864 C C . GLY A 1 114 ? 3.740 6.711 15.077 1.00 90.69 114 GLY A C 1
ATOM 865 O O . GLY A 1 114 ? 4.328 6.017 14.243 1.00 90.69 114 GLY A O 1
ATOM 866 N N . TYR A 1 115 ? 2.406 6.834 15.076 1.00 91.75 115 TYR A N 1
ATOM 867 C CA . TYR A 1 115 ? 1.546 6.185 14.091 1.00 91.75 115 TYR A CA 1
ATOM 868 C C . TYR A 1 115 ? 1.461 7.033 12.818 1.00 91.75 115 TYR A C 1
ATOM 870 O O . TYR A 1 115 ? 0.587 7.882 12.662 1.00 91.75 115 TYR A O 1
ATOM 878 N N . TYR A 1 116 ? 2.418 6.812 11.914 1.00 92.44 116 TYR A N 1
ATOM 879 C CA . TYR A 1 116 ? 2.592 7.600 10.689 1.00 92.44 116 TYR A CA 1
ATOM 880 C C . TYR A 1 116 ? 2.098 6.920 9.400 1.00 92.44 116 TYR A C 1
ATOM 882 O O . TYR A 1 116 ? 2.033 7.577 8.363 1.00 92.44 116 TYR A O 1
ATOM 890 N N . LEU A 1 117 ? 1.801 5.615 9.428 1.00 87.06 117 LEU A N 1
ATOM 891 C CA . LEU A 1 117 ? 1.573 4.774 8.241 1.00 87.06 117 LEU A CA 1
ATOM 892 C C . LEU A 1 117 ? 0.407 3.791 8.453 1.00 87.06 117 LEU A C 1
ATOM 894 O O . LEU A 1 117 ? -0.145 3.690 9.541 1.00 87.06 117 LEU A O 1
ATOM 898 N N . HIS A 1 118 ? 0.019 3.070 7.395 1.00 85.19 118 HIS A N 1
ATOM 899 C CA . HIS A 1 118 ? -1.035 2.037 7.408 1.00 85.19 118 HIS A CA 1
ATOM 900 C C . HIS A 1 118 ? -0.458 0.613 7.413 1.00 85.19 118 HIS A C 1
ATOM 902 O O . HIS A 1 118 ? -1.016 -0.283 6.784 1.00 85.19 118 HIS A O 1
ATOM 908 N N . ASP A 1 119 ? 0.679 0.399 8.070 1.00 80.00 119 ASP A N 1
ATOM 909 C CA . ASP A 1 119 ? 1.382 -0.890 8.100 1.00 80.00 119 ASP A CA 1
ATOM 910 C C . ASP A 1 119 ? 0.774 -1.892 9.099 1.00 80.00 119 ASP A C 1
ATOM 912 O O . ASP A 1 119 ? 0.904 -3.101 8.910 1.00 80.00 119 ASP A O 1
ATOM 916 N N . ARG A 1 120 ? 0.101 -1.420 10.156 1.00 85.44 120 ARG A N 1
ATOM 917 C CA . ARG A 1 120 ? -0.496 -2.265 11.208 1.00 85.44 120 ARG A CA 1
ATOM 918 C C . ARG A 1 120 ? -1.600 -1.547 11.989 1.00 85.44 120 ARG A C 1
ATOM 920 O O . ARG A 1 120 ? -1.922 -0.393 11.727 1.00 85.44 120 ARG A O 1
ATOM 927 N N . HIS A 1 121 ? -2.212 -2.252 12.940 1.00 90.12 121 HIS A N 1
ATOM 928 C CA . HIS A 1 121 ? -3.261 -1.712 13.808 1.00 90.12 121 HIS A CA 1
ATOM 929 C C . HIS A 1 121 ? -2.667 -0.751 14.844 1.00 90.12 121 HIS A C 1
ATOM 931 O O . HIS A 1 121 ? -1.654 -1.070 15.459 1.00 90.12 121 HIS A O 1
ATOM 937 N N . PHE A 1 122 ? -3.305 0.394 15.098 1.00 91.06 122 PHE A N 1
ATOM 938 C CA . PHE A 1 122 ? -2.738 1.423 15.979 1.00 91.06 122 PHE A CA 1
ATOM 939 C C . PHE A 1 122 ? -2.442 0.911 17.402 1.00 91.06 122 PHE A C 1
ATOM 941 O O . PHE A 1 122 ? -1.406 1.243 17.970 1.00 91.06 122 PHE A O 1
ATOM 948 N N . ARG A 1 123 ? -3.272 0.004 17.945 1.00 90.62 123 ARG A N 1
ATOM 949 C CA . ARG A 1 123 ? -3.024 -0.646 19.251 1.00 90.62 123 ARG A CA 1
ATOM 950 C C . ARG A 1 123 ? -1.777 -1.544 19.324 1.00 90.62 123 ARG A C 1
ATOM 952 O O . ARG A 1 123 ? -1.487 -2.060 20.396 1.00 90.62 123 ARG A O 1
ATOM 959 N N . THR A 1 124 ? -1.028 -1.758 18.238 1.00 88.88 124 THR A N 1
ATOM 960 C CA . THR A 1 124 ? 0.287 -2.427 18.314 1.00 88.88 124 THR A CA 1
ATOM 961 C C . THR A 1 124 ? 1.441 -1.459 18.597 1.00 88.88 124 THR A C 1
ATOM 963 O O . THR A 1 124 ? 2.585 -1.897 18.650 1.00 88.88 124 THR A O 1
ATOM 966 N N . TYR A 1 125 ? 1.179 -0.154 18.717 1.00 87.75 125 TYR A N 1
ATOM 967 C CA . TYR A 1 125 ? 2.170 0.851 19.106 1.00 87.75 125 TYR A CA 1
ATOM 968 C C . TYR A 1 125 ? 2.150 1.023 20.626 1.00 87.75 125 TYR A C 1
ATOM 970 O O . TYR A 1 125 ? 1.081 1.206 21.205 1.00 87.75 125 TYR A O 1
ATOM 978 N N . ASP A 1 126 ? 3.312 1.005 21.284 1.00 85.44 126 ASP A N 1
ATOM 979 C CA . ASP A 1 126 ? 3.401 1.106 22.752 1.00 85.44 126 ASP A CA 1
ATOM 980 C C . ASP A 1 126 ? 2.787 2.390 23.331 1.00 85.44 126 ASP A C 1
ATOM 982 O O . ASP A 1 126 ? 2.277 2.378 24.448 1.00 85.44 126 ASP A O 1
ATOM 986 N N . SER A 1 127 ? 2.791 3.467 22.548 1.00 86.75 127 SER A N 1
ATOM 987 C CA . SER A 1 127 ? 2.169 4.770 22.817 1.00 86.75 127 SER A CA 1
ATOM 988 C C . SER A 1 127 ? 0.635 4.781 22.720 1.00 86.75 127 SER A C 1
ATOM 990 O O . SER A 1 127 ? 0.010 5.712 23.222 1.00 86.75 127 SER A O 1
ATOM 992 N N . LEU A 1 128 ? 0.027 3.792 22.050 1.00 90.19 128 LEU A N 1
ATOM 993 C CA . LEU A 1 128 ? -1.406 3.757 21.719 1.00 90.19 128 LEU A CA 1
ATOM 994 C C . LEU A 1 128 ? -2.133 2.468 22.133 1.00 90.19 128 LEU A C 1
ATOM 996 O O . LEU A 1 128 ? -3.362 2.430 22.077 1.00 90.19 128 LEU A O 1
ATOM 1000 N N . LYS A 1 129 ? -1.422 1.407 22.531 1.00 89.19 129 LYS A N 1
ATOM 1001 C CA . LYS A 1 129 ? -2.013 0.111 22.917 1.00 89.19 129 LYS A CA 1
ATOM 1002 C C . LYS A 1 129 ? -3.126 0.259 23.964 1.00 89.19 129 LYS A C 1
ATOM 1004 O O . LYS A 1 129 ? -4.227 -0.259 23.764 1.00 89.19 129 LYS A O 1
ATOM 1009 N N . ASP A 1 130 ? -2.860 1.071 24.986 1.00 89.19 130 ASP A N 1
ATOM 1010 C CA . ASP A 1 130 ? -3.738 1.330 26.131 1.00 89.19 130 ASP A CA 1
ATOM 1011 C C . ASP A 1 130 ? -4.570 2.620 25.970 1.00 89.19 130 ASP A C 1
ATOM 1013 O O . ASP A 1 130 ? -5.322 2.980 26.874 1.00 89.19 130 ASP A O 1
ATOM 1017 N N . ALA A 1 131 ? -4.470 3.321 24.830 1.00 90.94 131 ALA A N 1
ATOM 1018 C CA . ALA A 1 131 ? -5.209 4.562 24.603 1.00 90.94 131 ALA A CA 1
ATOM 1019 C C . ALA A 1 131 ? -6.726 4.310 24.597 1.00 90.94 131 ALA A C 1
ATOM 1021 O O . ALA A 1 131 ? -7.220 3.393 23.927 1.00 90.94 131 ALA A O 1
ATOM 1022 N N . VAL A 1 132 ? -7.468 5.142 25.327 1.00 94.38 132 VAL A N 1
ATOM 1023 C CA . VAL A 1 132 ? -8.933 5.101 25.368 1.00 94.38 132 VAL A CA 1
ATOM 1024 C C . VAL A 1 132 ? -9.461 5.949 24.220 1.00 94.38 132 VAL A C 1
ATOM 1026 O O . VAL A 1 132 ? -9.204 7.150 24.162 1.00 94.38 132 VAL A O 1
ATOM 1029 N N . THR A 1 133 ? -10.181 5.338 23.281 1.00 95.81 133 THR A N 1
ATOM 1030 C CA . THR A 1 133 ? -10.750 6.076 22.146 1.00 95.81 133 THR A CA 1
ATOM 1031 C C . THR A 1 133 ? -11.997 6.871 22.551 1.00 95.81 133 THR A C 1
ATOM 1033 O O . THR A 1 133 ? -12.656 6.532 23.530 1.00 95.81 133 THR A O 1
ATOM 1036 N N . LEU A 1 134 ? -12.385 7.880 21.770 1.00 96.12 134 LEU A N 1
ATOM 1037 C CA . LEU A 1 134 ? -13.614 8.654 21.965 1.00 96.12 134 LEU A CA 1
ATOM 1038 C C . LEU A 1 134 ? -14.868 7.756 22.109 1.00 96.12 134 LEU A C 1
ATOM 1040 O O . LEU A 1 134 ? -15.568 7.891 23.115 1.00 96.12 134 LEU A O 1
ATOM 1044 N N . PRO A 1 135 ? -15.150 6.790 21.206 1.00 97.69 135 PRO A N 1
ATOM 1045 C CA . PRO A 1 135 ? -16.280 5.882 21.398 1.00 97.69 135 PRO A CA 1
ATOM 1046 C C . PRO A 1 135 ? -16.115 4.974 22.629 1.00 97.69 135 PRO A C 1
ATOM 1048 O O . PRO A 1 135 ? -17.097 4.691 23.312 1.00 97.69 135 PRO A O 1
ATOM 1051 N N . GLN A 1 136 ? -14.887 4.559 22.968 1.00 97.25 136 GLN A N 1
ATOM 1052 C CA . GLN A 1 136 ? -14.616 3.771 24.175 1.00 97.25 136 GLN A CA 1
ATOM 1053 C C . GLN A 1 136 ? -14.902 4.575 25.456 1.00 97.25 136 GLN A C 1
ATOM 1055 O O . GLN A 1 136 ? -15.500 4.029 26.381 1.00 97.25 136 GLN A O 1
ATOM 1060 N N . GLN A 1 137 ? -14.528 5.857 25.503 1.00 97.00 137 GLN A N 1
ATOM 1061 C CA . GLN A 1 137 ? -14.784 6.752 26.634 1.00 97.00 137 GLN A CA 1
ATOM 1062 C C . GLN A 1 137 ? -16.283 7.002 26.808 1.00 97.00 137 GLN A C 1
ATOM 1064 O O . GLN A 1 137 ? -16.815 6.801 27.895 1.00 97.00 137 GLN A O 1
ATOM 1069 N N . LEU A 1 138 ? -17.001 7.342 25.731 1.00 97.50 138 LEU A N 1
ATOM 1070 C CA . LEU A 1 138 ? -18.458 7.517 25.785 1.00 97.50 138 LEU A CA 1
ATOM 1071 C C . LEU A 1 138 ? -19.166 6.235 26.257 1.00 97.50 138 LEU A C 1
ATOM 1073 O O . LEU A 1 138 ? -20.038 6.296 27.124 1.00 97.50 138 LEU A O 1
ATOM 1077 N N . LYS A 1 139 ? -18.745 5.066 25.758 1.00 97.06 139 LYS A N 1
ATOM 1078 C CA . LYS A 1 139 ? -19.241 3.751 26.197 1.00 97.06 139 LYS A CA 1
ATOM 1079 C C . LYS A 1 139 ? -19.006 3.507 27.690 1.00 97.06 139 LYS A C 1
ATOM 1081 O O . LYS A 1 139 ? -19.911 3.048 28.384 1.00 97.06 139 LYS A O 1
ATOM 1086 N N . GLN A 1 140 ? -17.811 3.821 28.194 1.00 96.25 140 GLN A N 1
ATOM 1087 C CA . GLN A 1 140 ? -17.474 3.716 29.621 1.00 96.25 140 GLN A CA 1
ATOM 1088 C C . GLN A 1 140 ? -18.303 4.682 30.481 1.00 96.25 140 GLN A C 1
ATOM 1090 O O . GLN A 1 140 ? -18.732 4.312 31.571 1.00 96.25 140 GLN A O 1
ATOM 1095 N N . SER A 1 141 ? -18.630 5.859 29.948 1.00 96.00 141 SER A N 1
ATOM 1096 C CA . SER A 1 141 ? -19.512 6.858 30.562 1.00 96.00 141 SER A CA 1
ATOM 1097 C C . SER A 1 141 ? -21.006 6.601 30.321 1.00 96.00 141 SER A C 1
ATOM 1099 O O . SER A 1 141 ? -21.846 7.476 30.542 1.00 96.00 141 SER A O 1
ATOM 1101 N N . GLY A 1 142 ? -21.373 5.391 29.892 1.00 95.69 142 GLY A N 1
ATOM 1102 C CA . GLY A 1 142 ? -22.762 4.949 29.817 1.00 95.69 142 GLY A CA 1
ATOM 1103 C C . GLY A 1 142 ? -23.532 5.427 28.586 1.00 95.69 142 GLY A C 1
ATOM 1104 O O . GLY A 1 142 ? -24.754 5.537 28.674 1.00 95.69 142 GLY A O 1
ATOM 1105 N N . TYR A 1 143 ? -22.865 5.685 27.459 1.00 97.75 143 TYR A N 1
ATOM 1106 C CA . TYR A 1 143 ? -23.510 5.816 26.145 1.00 97.75 143 TYR A CA 1
ATOM 1107 C C . TYR A 1 143 ? -23.609 4.464 25.426 1.00 97.75 143 TYR A C 1
ATOM 1109 O O . TYR A 1 143 ? -22.732 3.606 25.557 1.00 97.75 143 TYR A O 1
ATOM 1117 N N . TYR A 1 144 ? -24.624 4.300 24.580 1.00 98.06 144 TYR A N 1
ATOM 1118 C CA . TYR A 1 144 ? -24.651 3.228 23.590 1.00 98.06 144 TYR A CA 1
ATOM 1119 C C . TYR A 1 144 ? -23.855 3.650 22.348 1.00 98.06 144 TYR A C 1
ATOM 1121 O O . TYR A 1 144 ? -24.287 4.523 21.596 1.00 98.06 144 TYR A O 1
ATOM 1129 N N . THR A 1 145 ? -22.681 3.056 22.115 1.00 98.25 145 THR A N 1
ATOM 1130 C CA . THR A 1 145 ? -21.833 3.435 20.973 1.00 98.25 145 THR A CA 1
ATOM 1131 C C . THR A 1 145 ? -21.942 2.428 19.832 1.00 98.25 145 THR A C 1
ATOM 1133 O O . THR A 1 145 ? -21.723 1.226 19.998 1.00 98.25 145 THR A O 1
ATOM 1136 N N . THR A 1 146 ? -22.280 2.905 18.637 1.00 97.31 146 THR A N 1
ATOM 1137 C CA . THR A 1 146 ? -22.426 2.064 17.446 1.00 97.31 146 THR A CA 1
ATOM 1138 C C . THR A 1 146 ? -21.980 2.793 16.184 1.00 97.31 146 THR A C 1
ATOM 1140 O O . THR A 1 146 ? -21.834 4.014 16.164 1.00 97.31 146 THR A O 1
ATOM 1143 N N . GLY A 1 147 ? -21.721 2.049 15.116 1.00 94.69 147 GLY A N 1
ATOM 1144 C CA . GLY A 1 147 ? -21.341 2.644 13.848 1.00 94.69 147 GLY A CA 1
ATOM 1145 C C . GLY A 1 147 ? -21.070 1.633 12.750 1.00 94.69 147 GLY A C 1
ATOM 1146 O O . GLY A 1 147 ? -21.068 0.418 12.973 1.00 94.69 147 GLY A O 1
ATOM 1147 N N . LEU A 1 148 ? -20.858 2.172 11.551 1.00 93.19 148 LEU A N 1
ATOM 1148 C CA . LEU A 1 148 ? -20.566 1.409 10.345 1.00 93.19 148 LEU A CA 1
ATOM 1149 C C . LEU A 1 148 ? -19.741 2.207 9.327 1.00 93.19 148 LEU A C 1
ATOM 1151 O O . LEU A 1 148 ? -19.671 3.439 9.356 1.00 93.19 148 LEU A O 1
ATOM 1155 N N . GLY A 1 149 ? -19.151 1.477 8.384 1.00 92.12 149 GLY A N 1
ATOM 1156 C CA . GLY A 1 149 ? -18.380 2.037 7.279 1.00 92.12 149 GLY A CA 1
ATOM 1157 C C . GLY A 1 149 ? -16.977 2.504 7.671 1.00 92.12 149 GLY A C 1
ATOM 1158 O O . GLY A 1 149 ? -16.365 1.975 8.603 1.00 92.12 149 GLY A O 1
ATOM 1159 N N . LYS A 1 150 ? -16.418 3.473 6.936 1.00 93.62 150 LYS A N 1
ATOM 1160 C CA . LYS A 1 150 ? -15.033 3.931 7.148 1.00 93.62 150 LYS A CA 1
ATOM 1161 C C . LYS A 1 150 ? -14.946 5.016 8.230 1.00 93.62 150 LYS A C 1
ATOM 1163 O O . LYS A 1 150 ? -14.919 6.205 7.927 1.00 93.62 150 LYS A O 1
ATOM 1168 N N . LEU A 1 151 ? -14.876 4.600 9.495 1.00 94.38 151 LEU A N 1
ATOM 1169 C CA . LEU A 1 151 ? -14.552 5.487 10.625 1.00 94.38 151 LEU A CA 1
ATOM 1170 C C . LEU A 1 151 ? -13.063 5.419 10.980 1.00 94.38 151 LEU A C 1
ATOM 1172 O O . LEU A 1 151 ? -12.365 6.427 10.883 1.00 94.38 151 LEU A O 1
ATOM 1176 N N . PHE A 1 152 ? -12.561 4.220 11.283 1.00 92.94 152 PHE A N 1
ATOM 1177 C CA . PHE A 1 152 ? -11.129 3.912 11.347 1.00 92.94 152 PHE A CA 1
ATOM 1178 C C . PHE A 1 152 ? -10.592 3.471 9.973 1.00 92.94 152 PHE A C 1
ATOM 1180 O O . PHE A 1 152 ? -11.350 3.189 9.041 1.00 92.94 152 PHE A O 1
ATOM 1187 N N . HIS A 1 153 ? -9.266 3.403 9.835 1.00 90.06 153 HIS A N 1
ATOM 1188 C CA . HIS A 1 153 ? -8.615 2.918 8.619 1.00 90.06 153 HIS A CA 1
ATOM 1189 C C . HIS A 1 153 ? -8.195 1.447 8.739 1.00 90.06 153 HIS A C 1
ATOM 1191 O O . HIS A 1 153 ? -7.485 1.064 9.667 1.00 90.06 153 HIS A O 1
ATOM 1197 N N . LYS A 1 154 ? -8.562 0.636 7.743 1.00 82.19 154 LYS A N 1
ATOM 1198 C CA . LYS A 1 154 ? -8.113 -0.753 7.608 1.00 82.19 154 LYS A CA 1
ATOM 1199 C C . LYS A 1 154 ? -6.714 -0.806 6.993 1.00 82.19 154 LYS A C 1
ATOM 1201 O O . LYS A 1 154 ? -6.565 -0.485 5.820 1.00 82.19 154 LYS A O 1
ATOM 1206 N N . SER A 1 155 ? -5.716 -1.218 7.776 1.00 63.94 155 SER A N 1
ATOM 1207 C CA . SER A 1 155 ? -4.312 -1.232 7.340 1.00 63.94 155 SER A CA 1
ATOM 1208 C C . SER A 1 155 ? -4.032 -2.276 6.245 1.00 63.94 155 SER A C 1
ATOM 1210 O O . SER A 1 155 ? -4.808 -3.218 6.051 1.00 63.94 155 SER A O 1
ATOM 1212 N N . THR A 1 156 ? -2.913 -2.113 5.537 1.00 53.12 156 THR A N 1
ATOM 1213 C CA . THR A 1 156 ? -2.493 -2.969 4.415 1.00 53.12 156 THR A CA 1
ATOM 1214 C C . THR A 1 156 ? -1.443 -4.020 4.787 1.00 53.12 156 THR A C 1
ATOM 1216 O O . THR A 1 156 ? -1.116 -4.857 3.944 1.00 53.12 156 THR A O 1
ATOM 1219 N N . GLY A 1 157 ? -0.926 -4.017 6.020 1.00 48.50 157 GLY A N 1
ATOM 1220 C CA . GLY A 1 157 ? 0.090 -4.969 6.479 1.00 48.50 157 GLY A CA 1
ATOM 1221 C C . GLY A 1 157 ? -0.435 -6.092 7.381 1.00 48.50 157 GLY A C 1
ATOM 1222 O O . GLY A 1 157 ? -1.627 -6.213 7.678 1.00 48.50 157 GLY A O 1
ATOM 1223 N N . THR A 1 158 ? 0.477 -6.977 7.790 1.00 48.09 158 THR A N 1
ATOM 1224 C CA . THR A 1 158 ? 0.154 -8.170 8.581 1.00 48.09 158 THR A CA 1
ATOM 1225 C C . THR A 1 158 ? 0.162 -7.875 10.076 1.00 48.09 158 THR A C 1
ATOM 1227 O O . THR A 1 158 ? 1.221 -7.707 10.675 1.00 48.09 158 THR A O 1
ATOM 1230 N N . VAL A 1 159 ? -1.022 -7.896 10.687 1.00 52.94 159 VAL A N 1
ATOM 1231 C CA . VAL A 1 159 ? -1.182 -7.981 12.143 1.00 52.94 159 VAL A CA 1
ATOM 1232 C C . VAL A 1 159 ? -1.463 -9.430 12.520 1.00 52.94 159 VAL A C 1
ATOM 1234 O O . VAL A 1 159 ? -2.437 -10.021 12.047 1.00 52.94 159 VAL A O 1
ATOM 1237 N N . ASP A 1 160 ? -0.613 -9.992 13.375 1.00 52.78 160 ASP A N 1
ATOM 1238 C CA . ASP A 1 160 ? -0.818 -11.310 13.970 1.00 52.78 160 ASP A CA 1
ATOM 1239 C C . ASP A 1 160 ? -1.670 -11.221 15.248 1.00 52.78 160 ASP A C 1
ATOM 1241 O O . ASP A 1 160 ? -1.743 -10.189 15.918 1.00 52.78 160 ASP A O 1
ATOM 1245 N N . GLY A 1 161 ? -2.334 -12.324 15.601 1.00 63.28 161 GLY A N 1
ATOM 1246 C CA . GLY A 1 161 ? -3.150 -12.411 16.815 1.00 63.28 161 GLY A CA 1
ATOM 1247 C C . GLY A 1 161 ? -4.529 -11.727 16.719 1.00 63.28 161 GLY A C 1
ATOM 1248 O O . GLY A 1 161 ? -5.099 -11.620 15.628 1.00 63.28 161 GLY A O 1
ATOM 1249 N N . PRO A 1 162 ? -5.127 -11.314 17.857 1.00 63.72 162 PRO A N 1
ATOM 1250 C CA . PRO A 1 162 ? -6.550 -10.961 17.940 1.00 63.72 162 PRO A CA 1
ATOM 1251 C C . PRO A 1 162 ? -6.959 -9.729 17.115 1.00 63.72 162 PRO A C 1
ATOM 1253 O O . PRO A 1 162 ? -8.111 -9.638 16.693 1.00 63.72 162 PRO A O 1
ATOM 1256 N N . LEU A 1 163 ? -6.037 -8.804 16.846 1.00 76.75 163 LEU A N 1
ATOM 1257 C CA . LEU A 1 163 ? -6.328 -7.542 16.153 1.00 76.75 163 LEU A CA 1
ATOM 1258 C C . LEU A 1 163 ? -6.410 -7.675 14.617 1.00 76.75 163 LEU A C 1
ATOM 1260 O O . LEU A 1 163 ? -6.817 -6.733 13.944 1.00 76.75 163 LEU A O 1
ATOM 1264 N N . LYS A 1 164 ? -6.082 -8.843 14.043 1.00 71.31 164 LYS A N 1
ATOM 1265 C CA . LYS A 1 164 ? -5.983 -9.081 12.586 1.00 71.31 164 LYS A CA 1
ATOM 1266 C C . LYS A 1 164 ? -7.206 -8.650 11.758 1.00 71.31 164 LYS A C 1
ATOM 1268 O O . LYS A 1 164 ? -7.057 -8.232 10.608 1.00 71.31 164 LYS A O 1
ATOM 1273 N N . ASN A 1 165 ? -8.406 -8.766 12.326 1.00 74.44 165 ASN A N 1
ATOM 1274 C CA . ASN A 1 165 ? -9.671 -8.400 11.677 1.00 74.44 165 ASN A CA 1
ATOM 1275 C C . ASN A 1 165 ? -10.361 -7.189 12.337 1.00 74.44 165 ASN A C 1
ATOM 1277 O O . ASN A 1 165 ? -11.410 -6.768 11.858 1.00 74.44 165 ASN A O 1
ATOM 1281 N N . ASP A 1 166 ? -9.791 -6.619 13.401 1.00 82.50 166 ASP A N 1
ATOM 1282 C CA . ASP A 1 166 ? -10.472 -5.685 14.309 1.00 82.50 166 ASP A CA 1
ATOM 1283 C C . ASP A 1 166 ? -10.238 -4.205 13.956 1.00 82.50 166 ASP A C 1
ATOM 1285 O O . ASP A 1 166 ? -9.992 -3.364 14.809 1.00 82.50 166 ASP A O 1
ATOM 1289 N N . TRP A 1 167 ? -10.265 -3.880 12.664 1.00 83.25 167 TRP A N 1
ATOM 1290 C CA . TRP A 1 167 ? -9.815 -2.581 12.139 1.00 83.25 167 TRP A CA 1
ATOM 1291 C C . TRP A 1 167 ? -10.675 -1.378 12.525 1.00 83.25 167 TRP A C 1
ATOM 1293 O O . TRP A 1 167 ? -10.218 -0.245 12.404 1.00 83.25 167 TRP A O 1
ATOM 1303 N N . SER A 1 168 ? -11.914 -1.617 12.948 1.00 86.88 168 SER A N 1
ATOM 1304 C CA . SER A 1 168 ? -12.805 -0.613 13.527 1.00 86.88 168 SER A CA 1
ATOM 1305 C C . SER A 1 168 ? -12.615 -0.443 15.034 1.00 86.88 168 SER A C 1
ATOM 1307 O O . SER A 1 168 ? -13.345 0.343 15.634 1.00 86.88 168 SER A O 1
ATOM 1309 N N . ASP A 1 169 ? -11.674 -1.172 15.645 1.00 92.62 169 ASP A N 1
ATOM 1310 C CA . ASP A 1 169 ? -11.519 -1.288 17.094 1.00 92.62 169 ASP A CA 1
ATOM 1311 C C . ASP A 1 169 ? -12.815 -1.779 17.779 1.00 92.62 169 ASP A C 1
ATOM 1313 O O . ASP A 1 169 ? -13.197 -1.320 18.859 1.00 92.62 169 ASP A O 1
ATOM 1317 N N . ALA A 1 170 ? -13.523 -2.714 17.124 1.00 90.00 170 ALA A N 1
ATOM 1318 C CA . ALA A 1 170 ? -14.844 -3.228 17.497 1.00 90.00 170 ALA A CA 1
ATOM 1319 C C . ALA A 1 170 ? -14.896 -3.716 18.948 1.00 90.00 170 ALA A C 1
ATOM 1321 O O . ALA A 1 170 ? -15.878 -3.466 19.645 1.00 90.00 170 ALA A O 1
ATOM 1322 N N . ARG A 1 171 ? -13.828 -4.373 19.419 1.00 88.25 171 ARG A N 1
ATOM 1323 C CA . ARG A 1 171 ? -13.741 -4.930 20.781 1.00 88.25 171 ARG A CA 1
ATOM 1324 C C . ARG A 1 171 ? -13.779 -3.870 21.882 1.00 88.25 171 ARG A C 1
ATOM 1326 O O . ARG A 1 171 ? -14.304 -4.143 22.961 1.00 88.25 171 ARG A O 1
ATOM 1333 N N . HIS A 1 172 ? -13.201 -2.696 21.635 1.00 92.62 172 HIS A N 1
ATOM 1334 C CA . HIS A 1 172 ? -12.977 -1.675 22.659 1.00 92.62 172 HIS A CA 1
ATOM 1335 C C . HIS A 1 172 ? -13.918 -0.480 22.478 1.00 92.62 172 HIS A C 1
ATOM 1337 O O . HIS A 1 172 ? -14.651 -0.131 23.405 1.00 92.62 172 HIS A O 1
ATOM 1343 N N . SER A 1 173 ? -13.937 0.097 21.274 1.00 95.25 173 SER A N 1
ATOM 1344 C CA . SER A 1 173 ? -14.618 1.354 20.953 1.00 95.25 173 SER A CA 1
ATOM 1345 C C . SER A 1 173 ? -16.151 1.268 20.992 1.00 95.25 173 SER A C 1
ATOM 1347 O O . SER A 1 173 ? -16.809 2.223 21.397 1.00 95.25 173 SER A O 1
ATOM 1349 N N . TRP A 1 174 ? -16.746 0.141 20.598 1.00 95.81 174 TRP A N 1
ATOM 1350 C CA . TRP A 1 174 ? -18.176 0.093 20.260 1.00 95.81 174 TRP A CA 1
ATOM 1351 C C . TRP A 1 174 ? -18.966 -0.824 21.198 1.00 95.81 174 TRP A C 1
ATOM 1353 O O . TRP A 1 174 ? -18.495 -1.902 21.562 1.00 95.81 174 TRP A O 1
ATOM 1363 N N . SER A 1 175 ? -20.173 -0.425 21.602 1.00 96.00 175 SER A N 1
ATOM 1364 C CA . SER A 1 175 ? -21.170 -1.341 22.177 1.00 96.00 175 SER A CA 1
ATOM 1365 C C . SER A 1 175 ? -21.606 -2.370 21.135 1.00 96.00 175 SER A C 1
ATOM 1367 O O . SER A 1 175 ? -21.701 -3.553 21.454 1.00 96.00 175 SER A O 1
ATOM 1369 N N . GLN A 1 176 ? -21.783 -1.940 19.880 1.00 93.50 176 GLN A N 1
ATOM 1370 C CA . GLN A 1 176 ? -22.061 -2.821 18.746 1.00 93.50 176 GLN A CA 1
ATOM 1371 C C . GLN A 1 176 ? -21.528 -2.224 17.436 1.00 93.50 176 GLN A C 1
ATOM 1373 O O . GLN A 1 176 ? -21.894 -1.112 17.066 1.00 93.50 176 GLN A O 1
ATOM 1378 N N . TRP A 1 177 ? -20.680 -2.963 16.716 1.00 92.44 177 TRP A N 1
ATOM 1379 C CA . TRP A 1 177 ? -20.123 -2.548 15.421 1.00 92.44 177 TRP A CA 1
ATOM 1380 C C . TRP A 1 177 ? -20.789 -3.293 14.259 1.00 92.44 177 TRP A C 1
ATOM 1382 O O . TRP A 1 177 ? -20.928 -4.516 14.323 1.00 92.44 177 TRP A O 1
ATOM 1392 N N . ILE A 1 178 ? -21.142 -2.582 13.183 1.00 90.00 178 ILE A N 1
ATOM 1393 C CA . ILE A 1 178 ? -21.792 -3.156 11.998 1.00 90.00 178 ILE A CA 1
ATOM 1394 C C . ILE A 1 178 ? -20.808 -3.233 10.829 1.00 90.00 178 ILE A C 1
ATOM 1396 O O . ILE A 1 178 ? -20.337 -2.227 10.292 1.00 90.00 178 ILE A O 1
ATOM 1400 N N . ASN A 1 179 ? -20.494 -4.463 10.416 1.00 81.25 179 ASN A N 1
ATOM 1401 C CA . ASN A 1 179 ? -19.486 -4.736 9.393 1.00 81.25 179 ASN A CA 1
ATOM 1402 C C . ASN A 1 179 ? -20.086 -4.761 7.981 1.00 81.25 179 ASN A C 1
ATOM 1404 O O . ASN A 1 179 ? -20.459 -5.803 7.441 1.00 81.25 179 ASN A O 1
ATOM 1408 N N . HIS A 1 180 ? -20.102 -3.582 7.362 1.00 83.62 180 HIS A N 1
ATOM 1409 C CA . HIS A 1 180 ? -20.558 -3.351 5.993 1.00 83.62 180 HIS A CA 1
ATOM 1410 C C . HIS A 1 180 ? -19.437 -2.808 5.094 1.00 83.62 180 HIS A C 1
ATOM 1412 O O . HIS A 1 180 ? -18.485 -2.183 5.564 1.00 83.62 180 HIS A O 1
ATOM 1418 N N . VAL A 1 181 ? -19.538 -3.054 3.786 1.00 79.25 181 VAL A N 1
ATOM 1419 C CA . VAL A 1 181 ? -18.559 -2.596 2.789 1.00 79.25 181 VAL A CA 1
ATOM 1420 C C . VAL A 1 181 ? -19.016 -1.266 2.189 1.00 79.25 181 VAL A C 1
ATOM 1422 O O . VAL A 1 181 ? -19.853 -1.245 1.289 1.00 79.25 181 VAL A O 1
ATOM 1425 N N . SER A 1 182 ? -18.428 -0.166 2.661 1.00 83.50 182 SER A N 1
ATOM 1426 C CA . SER A 1 182 ? -18.565 1.176 2.074 1.00 83.50 182 SER A CA 1
ATOM 1427 C C . SER A 1 182 ? -17.926 1.292 0.678 1.00 83.50 182 SER A C 1
ATOM 1429 O O . SER A 1 182 ? -17.170 0.423 0.230 1.00 83.50 182 SER A O 1
ATOM 1431 N N . GLY A 1 183 ? -18.209 2.393 -0.017 1.00 86.12 183 GLY A N 1
ATOM 1432 C CA . GLY A 1 183 ? -17.690 2.708 -1.349 1.00 86.12 183 GLY A CA 1
ATOM 1433 C C . GLY A 1 183 ? -18.591 2.267 -2.503 1.00 86.12 183 GLY A C 1
ATOM 1434 O O . GLY A 1 183 ? -19.724 1.820 -2.333 1.00 86.12 183 GLY A O 1
ATOM 1435 N N . CYS A 1 184 ? -18.078 2.395 -3.727 1.00 83.38 184 CYS A N 1
ATOM 1436 C CA . CYS A 1 184 ? -18.816 2.095 -4.956 1.00 83.38 184 CYS A CA 1
ATOM 1437 C C . CYS A 1 184 ? -17.906 1.339 -5.941 1.00 83.38 184 CYS A C 1
ATOM 1439 O O . CYS A 1 184 ? -17.287 1.927 -6.830 1.00 83.38 184 CYS A O 1
ATOM 1441 N N . ASN A 1 185 ? -17.745 0.031 -5.718 1.00 70.75 185 ASN A N 1
ATOM 1442 C CA . ASN A 1 185 ? -16.756 -0.803 -6.408 1.00 70.75 185 ASN A CA 1
ATOM 1443 C C . ASN A 1 185 ? -17.395 -1.606 -7.555 1.00 70.75 185 ASN A C 1
ATOM 1445 O O . ASN A 1 185 ? -18.254 -2.452 -7.324 1.00 70.75 185 ASN A O 1
ATOM 1449 N N . GLY A 1 186 ? -16.954 -1.348 -8.791 1.00 64.81 186 GLY A N 1
ATOM 1450 C CA . GLY A 1 186 ? -17.491 -1.980 -10.009 1.00 64.81 186 GLY A CA 1
ATOM 1451 C C . GLY A 1 186 ? -17.488 -1.066 -11.241 1.00 64.81 186 GLY A C 1
ATOM 1452 O O . GLY A 1 186 ? -18.436 -1.090 -12.025 1.00 64.81 186 GLY A O 1
ATOM 1453 N N . GLY A 1 187 ? -16.472 -0.207 -11.378 1.00 65.50 187 GLY A N 1
ATOM 1454 C CA . GLY A 1 187 ? -16.411 0.844 -12.399 1.00 65.50 187 GLY A CA 1
ATOM 1455 C C . GLY A 1 187 ? -16.184 0.368 -13.832 1.00 65.50 187 GLY A C 1
ATOM 1456 O O . GLY A 1 187 ? -15.772 -0.765 -14.097 1.00 65.50 187 GLY A O 1
ATOM 1457 N N . ARG A 1 188 ? -16.456 1.265 -14.780 1.00 73.19 188 ARG A N 1
ATOM 1458 C CA . ARG A 1 188 ? -15.805 1.278 -16.092 1.00 73.19 188 ARG A CA 1
ATOM 1459 C C . ARG A 1 188 ? -14.691 2.330 -16.008 1.00 73.19 188 ARG A C 1
ATOM 1461 O O . ARG A 1 188 ? -15.033 3.489 -15.783 1.00 73.19 188 ARG A O 1
ATOM 1468 N N . PRO A 1 189 ? -13.406 1.962 -16.145 1.00 76.25 189 PRO A N 1
ATOM 1469 C CA . PRO A 1 189 ? -12.345 2.960 -16.190 1.00 76.25 189 PRO A CA 1
ATOM 1470 C C . PRO A 1 189 ? -12.538 3.872 -17.409 1.00 76.25 189 PRO A C 1
ATOM 1472 O O . PRO A 1 189 ? -12.963 3.411 -18.473 1.00 76.25 189 PRO A O 1
ATOM 1475 N N . SER A 1 190 ? -12.224 5.154 -17.236 1.00 85.38 190 SER A N 1
ATOM 1476 C CA . SER A 1 190 ? -12.064 6.127 -18.320 1.00 85.38 190 SER A CA 1
ATOM 1477 C C . SER A 1 190 ? -11.068 5.621 -19.368 1.00 85.38 190 SER A C 1
ATOM 1479 O O . SER A 1 190 ? -10.143 4.876 -19.042 1.00 85.38 190 SER A O 1
ATOM 1481 N N . MET A 1 191 ? -11.180 6.086 -20.616 1.00 87.44 191 MET A N 1
ATOM 1482 C CA . MET A 1 191 ? -10.122 5.856 -21.607 1.00 87.44 191 MET A CA 1
ATOM 1483 C C . MET A 1 191 ? -8.782 6.489 -21.193 1.00 87.44 191 MET A C 1
ATOM 1485 O O . MET A 1 191 ? -7.735 5.930 -21.509 1.00 87.44 191 MET A O 1
ATOM 1489 N N . TYR A 1 192 ? -8.802 7.593 -20.434 1.00 88.75 192 TYR A N 1
ATOM 1490 C CA . TYR A 1 192 ? -7.609 8.230 -19.862 1.00 88.75 192 TYR A CA 1
ATOM 1491 C C . TYR A 1 192 ? -7.204 7.656 -18.491 1.00 88.75 192 TYR A C 1
ATOM 1493 O O . TYR A 1 192 ? -6.212 8.101 -17.916 1.00 88.75 192 TYR A O 1
ATOM 1501 N N . SER A 1 193 ? -7.934 6.669 -17.961 1.00 87.12 193 SER A N 1
ATOM 1502 C CA . SER A 1 193 ? -7.542 5.962 -16.740 1.00 87.12 193 SER A CA 1
ATOM 1503 C C . SER A 1 193 ? -6.449 4.930 -17.065 1.00 87.12 193 SER A C 1
ATOM 1505 O O . SER A 1 193 ? -6.670 4.072 -17.925 1.00 87.12 193 SER A O 1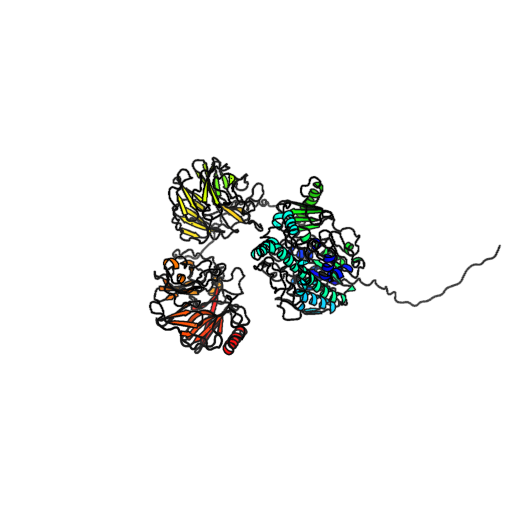
ATOM 1507 N N . PRO A 1 194 ? -5.303 4.933 -16.360 1.00 80.31 194 PRO A N 1
ATOM 1508 C CA . PRO A 1 194 ? -4.262 3.922 -16.524 1.00 80.31 194 PRO A CA 1
ATOM 1509 C C . PRO A 1 194 ? -4.779 2.498 -16.228 1.00 80.31 194 PRO A C 1
ATOM 1511 O O . PRO A 1 194 ? -5.586 2.314 -15.312 1.00 80.31 194 PRO A O 1
ATOM 1514 N N . PRO A 1 195 ? -4.307 1.460 -16.950 1.00 61.03 195 PRO A N 1
ATOM 1515 C CA . PRO A 1 195 ? -4.848 0.098 -16.847 1.00 61.03 195 PRO A CA 1
ATOM 1516 C C . PRO A 1 195 ? -4.423 -0.680 -15.586 1.00 61.03 195 PRO A C 1
ATOM 1518 O O . PRO A 1 195 ? -4.999 -1.726 -15.285 1.00 61.03 195 PRO A O 1
ATOM 1521 N N . ASN A 1 196 ? -3.423 -0.201 -14.840 1.00 55.06 196 ASN A N 1
ATOM 1522 C CA . ASN A 1 196 ? -2.860 -0.905 -13.686 1.00 55.06 196 ASN A CA 1
ATOM 1523 C C . ASN A 1 196 ? -3.581 -0.479 -12.395 1.00 55.06 196 ASN A C 1
ATOM 1525 O O . ASN A 1 196 ? -3.302 0.583 -11.839 1.00 55.06 196 ASN A O 1
ATOM 1529 N N . GLY A 1 197 ? -4.497 -1.329 -11.918 1.00 45.03 197 GLY A N 1
ATOM 1530 C CA . GLY A 1 197 ? -5.572 -1.025 -10.954 1.00 45.03 197 GLY A CA 1
ATOM 1531 C C . GLY A 1 197 ? -5.230 -0.565 -9.523 1.00 45.03 197 GLY A C 1
ATOM 1532 O O . GLY A 1 197 ? -6.078 -0.710 -8.646 1.00 45.03 197 GLY A O 1
ATOM 1533 N N . GLY A 1 198 ? -4.033 -0.032 -9.270 1.00 56.22 198 GLY A N 1
ATOM 1534 C CA . GLY A 1 198 ? -3.655 0.645 -8.020 1.00 56.22 198 GLY A CA 1
ATOM 1535 C C . GLY A 1 198 ? -3.357 2.145 -8.173 1.00 56.22 198 GLY A C 1
ATOM 1536 O O . GLY A 1 198 ? -3.462 2.885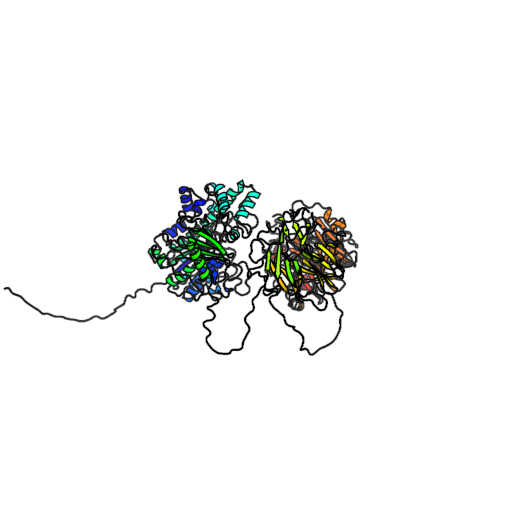 -7.196 1.00 56.22 198 GLY A O 1
ATOM 1537 N N . ASN A 1 199 ? -3.046 2.616 -9.388 1.00 66.38 199 ASN A N 1
ATOM 1538 C CA . ASN A 1 199 ? -2.529 3.967 -9.628 1.00 66.38 199 ASN A CA 1
ATOM 1539 C C . ASN A 1 199 ? -3.513 4.779 -10.494 1.00 66.38 199 ASN A C 1
ATOM 1541 O O . ASN A 1 199 ? -3.565 4.605 -11.706 1.00 66.38 199 ASN A O 1
ATOM 1545 N N . MET A 1 200 ? -4.283 5.672 -9.856 1.00 81.06 200 MET A N 1
ATOM 1546 C CA . MET A 1 200 ? -5.250 6.602 -10.480 1.00 81.06 200 MET A CA 1
ATOM 1547 C C . MET A 1 200 ? -6.337 5.980 -11.366 1.00 81.06 200 MET A C 1
ATOM 1549 O O . MET A 1 200 ? -6.499 6.356 -12.522 1.00 81.06 200 MET A O 1
ATOM 1553 N N . VAL A 1 201 ? -7.162 5.094 -10.805 1.00 86.38 201 VAL A N 1
ATOM 1554 C CA . VAL A 1 201 ? -8.366 4.616 -11.507 1.00 86.38 201 VAL A CA 1
ATOM 1555 C C . VAL A 1 201 ? -9.555 5.558 -11.282 1.00 86.38 201 VAL A C 1
ATOM 1557 O O . VAL A 1 201 ? -9.904 5.861 -10.136 1.00 86.38 201 VAL A O 1
ATOM 1560 N N . PHE A 1 202 ? -10.192 5.991 -12.372 1.00 90.56 202 PHE A N 1
ATOM 1561 C CA . PHE A 1 202 ? -11.356 6.884 -12.367 1.00 90.56 202 PHE A CA 1
ATOM 1562 C C . PHE A 1 202 ? -12.328 6.585 -13.521 1.00 90.56 202 PHE A C 1
ATOM 1564 O O . PHE A 1 202 ? -11.923 6.057 -14.559 1.00 90.56 202 PHE A O 1
ATOM 1571 N N . GLY A 1 203 ? -13.616 6.894 -13.332 1.00 90.25 203 GLY A N 1
ATOM 1572 C CA . GLY A 1 203 ? -14.678 6.685 -14.325 1.00 90.25 203 GLY A CA 1
ATOM 1573 C C . GLY A 1 203 ? -16.020 6.238 -13.716 1.00 90.25 203 GLY A C 1
ATOM 1574 O O . GLY A 1 203 ? -16.117 5.972 -12.517 1.00 90.25 203 GLY A O 1
ATOM 1575 N N . PRO A 1 204 ? -17.097 6.138 -14.509 1.00 90.19 204 PRO A N 1
ATOM 1576 C CA . PRO A 1 204 ? -18.432 5.859 -13.987 1.00 90.19 204 PRO A CA 1
ATOM 1577 C C . PRO A 1 204 ? -18.585 4.434 -13.428 1.00 90.19 204 PRO A C 1
ATOM 1579 O O . PRO A 1 204 ? -18.130 3.436 -13.998 1.00 90.19 204 PRO A O 1
ATOM 1582 N N . SER A 1 205 ? -19.303 4.322 -12.310 1.00 89.00 205 SER A N 1
ATOM 1583 C CA . SER A 1 205 ? -19.700 3.049 -11.707 1.00 89.00 205 SER A CA 1
ATOM 1584 C C . SER A 1 205 ? -20.809 2.361 -12.502 1.00 89.00 205 SER A C 1
ATOM 1586 O O . SER A 1 205 ? -21.722 3.012 -13.010 1.00 89.00 205 SER A O 1
ATOM 1588 N N . ARG A 1 206 ? -20.776 1.022 -12.558 1.00 85.19 206 ARG A N 1
ATOM 1589 C CA . ARG A 1 206 ? -21.891 0.209 -13.081 1.00 85.19 206 ARG A CA 1
ATOM 1590 C C . ARG A 1 206 ? -23.015 0.004 -12.057 1.00 85.19 206 ARG A C 1
ATOM 1592 O O . ARG A 1 206 ? -24.071 -0.502 -12.430 1.00 85.19 206 ARG A O 1
ATOM 1599 N N . LEU A 1 207 ? -22.783 0.334 -10.784 1.00 85.69 207 LEU A N 1
ATOM 1600 C CA . LEU A 1 207 ? -23.775 0.195 -9.717 1.00 85.69 207 LEU A CA 1
ATOM 1601 C C . LEU A 1 207 ? -24.824 1.308 -9.797 1.00 85.69 207 LEU A C 1
ATOM 1603 O O . LEU A 1 207 ? -24.497 2.464 -10.077 1.00 85.69 207 LEU A O 1
ATOM 1607 N N . LYS A 1 208 ? -26.079 0.971 -9.487 1.00 87.19 208 LYS A N 1
ATOM 1608 C CA . LYS A 1 208 ? -27.094 1.977 -9.148 1.00 87.19 208 LYS A CA 1
ATOM 1609 C C . LYS A 1 208 ? -26.792 2.596 -7.782 1.00 87.19 208 LYS A C 1
ATOM 1611 O O . LYS A 1 208 ? -26.028 2.036 -6.995 1.00 87.19 208 LYS A O 1
ATOM 1616 N N . LEU A 1 209 ? -27.432 3.728 -7.496 1.00 87.94 209 LEU A N 1
ATOM 1617 C CA . LEU A 1 209 ? -27.319 4.436 -6.221 1.00 87.94 209 LEU A CA 1
ATOM 1618 C C . LEU A 1 209 ? -27.572 3.492 -5.038 1.00 87.94 209 LEU A C 1
ATOM 1620 O O . LEU A 1 209 ? -26.705 3.308 -4.191 1.00 87.94 209 LEU A O 1
ATOM 1624 N N . GLU A 1 210 ? -28.710 2.804 -5.064 1.00 88.19 210 GLU A N 1
ATOM 1625 C CA . GLU A 1 210 ? -29.232 1.946 -3.996 1.00 88.19 210 GLU A CA 1
ATOM 1626 C C . GLU A 1 210 ? -28.421 0.650 -3.814 1.00 88.19 210 GLU A C 1
ATOM 1628 O O . GLU A 1 210 ? -28.624 -0.090 -2.858 1.00 88.19 210 GLU A O 1
ATOM 1633 N N . GLN A 1 211 ? -27.505 0.367 -4.745 1.00 87.12 211 GLN A 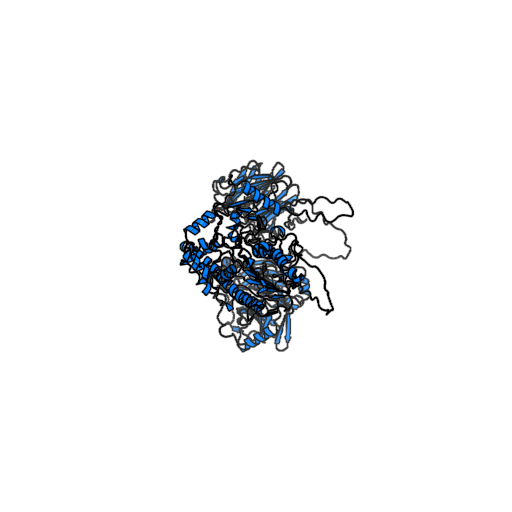N 1
ATOM 1634 C CA . GLN A 1 211 ? -26.609 -0.792 -4.739 1.00 87.12 211 GLN A CA 1
ATOM 1635 C C . GLN A 1 211 ? -25.187 -0.437 -4.282 1.00 87.12 211 GLN A C 1
ATOM 1637 O O . GLN A 1 211 ? -24.341 -1.324 -4.165 1.00 87.12 211 GLN A O 1
ATOM 1642 N N . SER A 1 212 ? -24.894 0.850 -4.082 1.00 89.56 212 SER A N 1
ATOM 1643 C CA . SER A 1 212 ? -23.587 1.310 -3.620 1.00 89.56 212 SER A CA 1
ATOM 1644 C C . SER A 1 212 ? -23.445 1.144 -2.104 1.00 89.56 212 SER A C 1
ATOM 1646 O O . SER A 1 212 ? -24.395 1.329 -1.343 1.00 89.56 212 SER A O 1
ATOM 1648 N N . GLY A 1 213 ? -22.237 0.804 -1.658 1.00 90.38 213 GLY A N 1
ATOM 1649 C CA . GLY A 1 213 ? -21.924 0.588 -0.250 1.00 90.38 213 GLY A CA 1
ATOM 1650 C C . GLY A 1 213 ? -22.143 1.833 0.605 1.00 90.38 213 GLY A C 1
ATOM 1651 O O . GLY A 1 213 ? -22.713 1.732 1.691 1.00 90.38 213 GLY A O 1
ATOM 1652 N N . ASP A 1 214 ? -21.758 3.008 0.101 1.00 93.88 214 ASP A N 1
ATOM 1653 C CA . ASP A 1 214 ? -21.954 4.288 0.799 1.00 93.88 214 ASP A CA 1
ATOM 1654 C C . ASP A 1 214 ? -23.433 4.674 0.932 1.00 93.88 214 ASP A C 1
ATOM 1656 O O . ASP A 1 214 ? -23.847 5.112 2.002 1.00 93.88 214 ASP A O 1
ATOM 1660 N N . TRP A 1 215 ? -24.266 4.438 -0.089 1.00 94.88 215 TRP A N 1
ATOM 1661 C CA . TRP A 1 215 ? -25.704 4.700 0.034 1.00 94.88 215 TRP A CA 1
ATOM 1662 C C . TRP A 1 215 ? -26.368 3.766 1.048 1.00 94.88 215 TRP A C 1
ATOM 1664 O O . TRP A 1 215 ? -27.186 4.209 1.847 1.00 94.88 215 TRP A O 1
ATOM 1674 N N . ILE A 1 216 ? -25.990 2.483 1.057 1.00 93.00 216 ILE A N 1
ATOM 1675 C CA . ILE A 1 216 ? -26.468 1.518 2.060 1.00 93.00 216 ILE A CA 1
ATOM 1676 C C . ILE A 1 216 ? -26.000 1.925 3.469 1.00 93.00 216 ILE A C 1
ATOM 1678 O O . ILE A 1 216 ? -26.769 1.804 4.418 1.00 93.00 216 ILE A O 1
ATOM 1682 N N . THR A 1 217 ? -24.778 2.460 3.599 1.00 94.06 217 THR A N 1
ATOM 1683 C CA . THR A 1 217 ? -24.240 3.009 4.859 1.00 94.06 217 THR A CA 1
ATOM 1684 C C . THR A 1 217 ? -25.109 4.161 5.370 1.00 94.06 217 THR A C 1
ATOM 1686 O O . THR A 1 217 ? -25.579 4.124 6.507 1.00 94.06 217 THR A O 1
ATOM 1689 N N . ALA A 1 218 ? -25.373 5.149 4.511 1.00 96.38 218 ALA A N 1
ATOM 1690 C CA . ALA A 1 218 ? -26.177 6.314 4.857 1.00 96.38 218 ALA A CA 1
ATOM 1691 C C . ALA A 1 218 ? -27.646 5.959 5.136 1.00 96.38 218 ALA A C 1
ATOM 1693 O O . ALA A 1 218 ? -28.190 6.396 6.144 1.00 96.38 218 ALA A O 1
ATOM 1694 N N . ASP A 1 219 ? -28.284 5.128 4.304 1.00 95.81 219 ASP A N 1
ATOM 1695 C CA . ASP A 1 219 ? -29.668 4.685 4.518 1.00 95.81 219 ASP A CA 1
ATOM 1696 C C . ASP A 1 219 ? -29.837 3.859 5.802 1.00 95.81 219 ASP A C 1
ATOM 1698 O O . ASP A 1 219 ? -30.858 3.985 6.479 1.00 95.81 219 ASP A O 1
ATOM 1702 N N . PHE A 1 220 ? -28.848 3.034 6.162 1.00 95.00 220 PHE A N 1
ATOM 1703 C CA . PHE A 1 220 ? -28.853 2.310 7.432 1.00 95.00 220 PHE A CA 1
ATOM 1704 C C . PHE A 1 220 ? -28.812 3.278 8.618 1.00 95.00 220 PHE A C 1
ATOM 1706 O O . PHE A 1 220 ? -29.687 3.209 9.480 1.00 95.00 220 PHE A O 1
ATOM 1713 N N . ALA A 1 221 ? -27.843 4.202 8.642 1.00 96.69 221 ALA A N 1
ATOM 1714 C CA . ALA A 1 221 ? -27.716 5.186 9.715 1.00 96.69 221 ALA A CA 1
ATOM 1715 C C . ALA A 1 221 ? -28.965 6.080 9.816 1.00 96.69 221 ALA A C 1
ATOM 1717 O O . ALA A 1 221 ? -29.465 6.310 10.914 1.00 96.69 221 ALA A O 1
ATOM 1718 N N . ALA A 1 222 ? -29.522 6.492 8.674 1.00 97.56 222 ALA A N 1
ATOM 1719 C CA . ALA A 1 222 ? -30.745 7.281 8.594 1.00 97.56 222 ALA A CA 1
ATOM 1720 C C . ALA A 1 222 ? -31.960 6.545 9.175 1.00 97.56 222 ALA A C 1
ATOM 1722 O O . ALA A 1 222 ? -32.692 7.112 9.977 1.00 97.56 222 ALA A O 1
ATOM 1723 N N . ARG A 1 223 ? -32.168 5.269 8.817 1.00 97.06 223 ARG A N 1
ATOM 1724 C CA . ARG A 1 223 ? -33.258 4.459 9.390 1.00 97.06 223 ARG A CA 1
ATOM 1725 C C . ARG A 1 223 ? -33.066 4.191 10.878 1.00 97.06 223 ARG A C 1
ATOM 1727 O O . ARG A 1 223 ? -34.055 4.127 11.599 1.00 97.06 223 ARG A O 1
ATOM 1734 N N . LEU A 1 224 ? -31.821 4.044 11.334 1.00 96.88 224 LEU A N 1
ATOM 1735 C CA . LEU A 1 224 ? -31.523 3.760 12.735 1.00 96.88 224 LEU A CA 1
ATOM 1736 C C . LEU A 1 224 ? -31.934 4.927 13.642 1.00 96.88 224 LEU A C 1
ATOM 1738 O O . LEU A 1 224 ? -32.564 4.694 14.668 1.00 96.88 224 LEU A O 1
ATOM 1742 N N . ILE A 1 225 ? -31.650 6.169 13.237 1.00 95.69 225 ILE A N 1
ATOM 1743 C CA . ILE A 1 225 ? -32.075 7.370 13.978 1.00 95.69 225 ILE A CA 1
ATOM 1744 C C . ILE A 1 225 ? -33.553 7.721 13.754 1.00 95.69 225 ILE A C 1
ATOM 1746 O O . ILE A 1 225 ? -34.191 8.235 14.668 1.00 95.69 225 ILE A O 1
ATOM 1750 N N . GLU A 1 226 ? -34.120 7.416 12.583 1.00 96.50 226 GLU A N 1
ATOM 1751 C CA . GLU A 1 226 ? -35.535 7.669 12.259 1.00 96.50 226 GLU A CA 1
ATOM 1752 C C . GLU A 1 226 ? -36.495 6.708 12.990 1.00 96.50 226 GLU A C 1
ATOM 1754 O O . GLU A 1 226 ? -37.609 7.092 13.343 1.00 96.50 226 GLU A O 1
ATOM 1759 N N . HIS A 1 227 ? -36.094 5.450 13.211 1.00 96.06 227 HIS A N 1
ATOM 1760 C CA . HIS A 1 227 ? -36.979 4.390 13.721 1.00 96.06 227 HIS A CA 1
ATOM 1761 C C . HIS A 1 227 ? -36.482 3.700 15.001 1.00 96.06 227 HIS A C 1
ATOM 1763 O O . HIS A 1 227 ? -37.111 2.743 15.451 1.00 96.06 227 HIS A O 1
ATOM 1769 N N . GLY A 1 228 ? -35.328 4.094 15.545 1.00 94.88 228 GLY A N 1
ATOM 1770 C CA . GLY A 1 228 ? -34.667 3.411 16.666 1.00 94.88 228 GLY A CA 1
ATOM 1771 C C . GLY A 1 228 ? -34.057 2.048 16.310 1.00 94.88 228 GLY A C 1
ATOM 1772 O O . GLY A 1 228 ? -33.250 1.524 17.070 1.00 94.88 228 GLY A O 1
ATOM 1773 N N . THR A 1 229 ? -34.382 1.466 15.150 1.00 95.25 229 THR A N 1
ATOM 1774 C CA . THR A 1 229 ? -33.850 0.177 14.689 1.00 95.25 229 THR A CA 1
ATOM 1775 C C . THR A 1 229 ? -33.599 0.162 13.181 1.00 95.25 229 THR A C 1
ATOM 1777 O O . THR A 1 229 ? -34.349 0.748 12.395 1.00 95.25 229 THR A O 1
ATOM 1780 N N . ALA A 1 230 ? -32.537 -0.519 12.750 1.00 94.62 230 ALA A N 1
ATOM 1781 C CA . ALA A 1 230 ? -32.214 -0.698 11.339 1.00 94.62 230 ALA A CA 1
ATOM 1782 C C . ALA A 1 230 ? -31.497 -2.022 11.067 1.00 94.62 230 ALA A C 1
ATOM 1784 O O . ALA A 1 230 ? -30.687 -2.477 11.864 1.00 94.62 230 ALA A O 1
ATOM 1785 N N . GLU A 1 231 ? -31.756 -2.578 9.883 1.00 90.81 231 GLU A N 1
ATOM 1786 C CA . GLU A 1 231 ? -31.093 -3.751 9.299 1.00 90.81 231 GLU A CA 1
ATOM 1787 C C . GLU A 1 231 ? -30.517 -3.402 7.911 1.00 90.81 231 GLU A C 1
ATOM 1789 O O . GLU A 1 231 ? -31.072 -2.554 7.189 1.00 90.81 231 GLU A O 1
ATOM 1794 N N . ILE A 1 232 ? -29.418 -4.045 7.510 1.00 85.25 232 ILE A N 1
ATOM 1795 C CA . ILE A 1 232 ? -28.867 -3.971 6.148 1.00 85.25 232 ILE A CA 1
ATOM 1796 C C . ILE A 1 232 ? -29.726 -4.810 5.191 1.00 85.25 232 ILE A C 1
ATOM 1798 O O . ILE A 1 232 ? -29.700 -6.037 5.199 1.00 85.25 232 ILE A O 1
ATOM 1802 N N . LYS A 1 233 ? -30.469 -4.144 4.300 1.00 65.50 233 LYS A N 1
ATOM 1803 C CA . LYS A 1 233 ? -31.386 -4.809 3.363 1.00 65.50 233 LYS A CA 1
ATOM 1804 C C . LYS A 1 233 ? -30.662 -5.322 2.107 1.00 65.50 233 LYS A C 1
ATOM 1806 O O . LYS A 1 233 ? -30.401 -4.547 1.189 1.00 65.50 233 LYS A O 1
ATOM 1811 N N . GLY A 1 234 ? -30.442 -6.637 2.011 1.00 58.31 234 GLY A N 1
ATOM 1812 C CA . GLY A 1 234 ? -30.207 -7.346 0.739 1.00 58.31 234 GLY A CA 1
ATOM 1813 C C . GLY A 1 234 ? -28.875 -8.099 0.589 1.00 58.31 234 GLY A C 1
ATOM 1814 O O . GLY A 1 234 ? -27.986 -8.031 1.430 1.00 58.31 234 GLY A O 1
ATOM 1815 N N . ASN A 1 235 ? -28.734 -8.821 -0.532 1.00 46.41 235 ASN A N 1
ATOM 1816 C CA . ASN A 1 235 ? -27.668 -9.805 -0.810 1.00 46.41 235 ASN A CA 1
ATOM 1817 C C . ASN A 1 235 ? -26.271 -9.198 -1.111 1.00 46.41 235 ASN A C 1
ATOM 1819 O O . ASN A 1 235 ? -25.522 -9.727 -1.937 1.00 46.41 235 ASN A O 1
ATOM 1823 N N . GLY A 1 236 ? -25.913 -8.074 -0.486 1.00 48.31 236 GLY A N 1
ATOM 1824 C CA . GLY A 1 236 ? -24.569 -7.498 -0.570 1.00 48.31 236 GLY A CA 1
ATOM 1825 C C . GLY A 1 236 ? -23.521 -8.432 0.045 1.00 48.31 236 GLY A C 1
ATOM 1826 O O . GLY A 1 236 ? -23.816 -9.177 0.979 1.00 48.31 236 GLY A O 1
ATOM 1827 N N . LYS A 1 237 ? -22.284 -8.423 -0.478 1.00 46.38 237 LYS A N 1
ATOM 1828 C CA . LYS A 1 237 ? -21.199 -9.277 0.040 1.00 46.38 237 LYS A CA 1
ATOM 1829 C C . LYS A 1 237 ? -20.946 -8.972 1.521 1.00 46.38 237 LYS A C 1
ATOM 1831 O O . LYS A 1 237 ? -20.371 -7.936 1.845 1.00 46.38 237 LYS A O 1
ATOM 1836 N N . ARG A 1 238 ? -21.366 -9.905 2.381 1.00 50.84 238 ARG A N 1
ATOM 1837 C CA . ARG A 1 238 ? -21.278 -9.834 3.844 1.00 50.84 238 ARG A CA 1
ATOM 1838 C C . ARG A 1 238 ? -19.851 -9.501 4.294 1.00 50.84 238 ARG A C 1
ATOM 1840 O O . ARG A 1 238 ? -18.896 -10.150 3.855 1.00 50.84 238 ARG A O 1
ATOM 1847 N N . GLY A 1 239 ? -19.711 -8.527 5.198 1.00 50.78 239 GLY A N 1
ATOM 1848 C CA . GLY A 1 239 ? -18.530 -8.450 6.058 1.00 50.78 239 GLY A CA 1
ATOM 1849 C C . GLY A 1 239 ? -18.416 -9.761 6.840 1.00 50.78 239 GLY A C 1
ATOM 1850 O O . GLY A 1 239 ? -19.436 -10.344 7.197 1.00 50.78 239 GLY A O 1
ATOM 1851 N N . LYS A 1 240 ? -17.199 -10.289 7.023 1.00 50.28 240 LYS A N 1
ATOM 1852 C CA . LYS A 1 240 ? -17.043 -11.701 7.419 1.00 50.28 240 LYS A CA 1
ATOM 1853 C C . LYS A 1 240 ? -17.543 -12.036 8.832 1.00 50.28 240 LYS A C 1
ATOM 1855 O O . LYS A 1 240 ? -17.894 -13.188 9.043 1.00 50.28 240 LYS A O 1
ATOM 1860 N N . ASP A 1 241 ? -17.629 -11.058 9.735 1.00 56.53 241 ASP A N 1
ATOM 1861 C CA . ASP A 1 241 ? -18.075 -11.234 11.122 1.00 56.53 241 ASP A CA 1
ATOM 1862 C C . ASP A 1 241 ? -18.775 -9.954 11.626 1.00 56.53 241 ASP A C 1
ATOM 1864 O O . ASP A 1 241 ? -18.246 -8.860 11.423 1.00 56.53 241 ASP A O 1
ATOM 1868 N N . GLY A 1 242 ? -19.920 -10.063 12.310 1.00 63.75 242 GLY A N 1
ATOM 1869 C CA . GLY A 1 242 ? -20.633 -8.940 12.949 1.00 63.75 242 GLY A CA 1
ATOM 1870 C C . GLY A 1 242 ? -22.151 -8.941 12.691 1.00 63.75 242 GLY A C 1
ATOM 1871 O O . GLY A 1 242 ? -22.586 -9.566 11.724 1.00 63.75 242 GLY A O 1
ATOM 1872 N N . PRO A 1 243 ? -22.963 -8.281 13.541 1.00 78.56 243 PRO A N 1
ATOM 1873 C CA . PRO A 1 243 ? -24.403 -8.162 13.320 1.00 78.56 243 PRO A CA 1
ATOM 1874 C C . PRO A 1 243 ? -24.734 -7.298 12.091 1.00 78.56 243 PRO A C 1
ATOM 1876 O O . PRO A 1 243 ? -23.961 -6.427 11.690 1.00 78.56 243 PRO A O 1
ATOM 1879 N N . ASP A 1 244 ? -25.901 -7.549 11.505 1.00 84.69 244 ASP A N 1
ATOM 1880 C CA . ASP A 1 244 ? -26.481 -6.855 10.345 1.00 84.69 244 ASP A CA 1
ATOM 1881 C C . ASP A 1 244 ? -27.617 -5.885 10.723 1.00 84.69 244 ASP A C 1
ATOM 1883 O O . ASP A 1 244 ? -28.056 -5.088 9.887 1.00 84.69 244 ASP A O 1
ATOM 1887 N N . SER A 1 245 ? -28.048 -5.916 11.987 1.00 89.88 245 SER A N 1
ATOM 1888 C CA . SER A 1 245 ? -29.057 -5.037 12.577 1.00 89.88 245 SER A CA 1
ATOM 1889 C C . SER A 1 245 ? -28.590 -4.393 13.885 1.00 89.88 245 SER A C 1
ATOM 1891 O O . SER A 1 245 ? -27.752 -4.952 14.590 1.00 89.88 245 SER A O 1
ATOM 1893 N N . VAL A 1 246 ? -29.130 -3.215 14.211 1.00 93.94 246 VAL A N 1
ATOM 1894 C CA . VAL A 1 246 ? -28.969 -2.507 15.499 1.00 93.94 246 VAL A CA 1
ATOM 1895 C C . VAL A 1 246 ? -30.335 -2.020 15.962 1.00 93.94 246 VAL A C 1
ATOM 1897 O O . VAL A 1 246 ? -31.139 -1.585 15.139 1.00 93.94 246 VAL A O 1
ATOM 1900 N N . THR A 1 247 ? -30.550 -2.017 17.276 1.00 95.06 247 THR A N 1
ATOM 1901 C CA . THR A 1 247 ? -31.607 -1.245 17.936 1.00 95.06 247 THR A CA 1
ATOM 1902 C C . THR A 1 247 ? -30.951 -0.354 18.988 1.00 95.06 247 THR A C 1
ATOM 1904 O O . THR A 1 247 ? -30.160 -0.844 19.794 1.00 95.06 247 THR A O 1
ATOM 1907 N N . LEU A 1 248 ? -31.236 0.946 18.946 1.00 94.12 248 LEU A N 1
ATOM 1908 C CA . LEU A 1 248 ? -30.818 1.911 19.962 1.00 94.12 248 LEU A CA 1
ATOM 1909 C C . LEU A 1 248 ? -31.675 1.710 21.229 1.00 94.12 248 LEU A C 1
ATOM 1911 O O . LEU A 1 248 ? -32.874 1.464 21.089 1.00 94.12 248 LEU A O 1
ATOM 1915 N N . PRO A 1 249 ? -31.114 1.796 22.448 1.00 89.56 249 PRO A N 1
ATOM 1916 C CA . PRO A 1 249 ? -31.913 1.740 23.672 1.00 89.56 249 PRO A CA 1
ATOM 1917 C C . PRO A 1 249 ? -32.769 3.003 23.848 1.00 89.56 249 PRO A C 1
ATOM 1919 O O . PRO A 1 249 ? -32.314 4.104 23.544 1.00 89.56 249 PRO A O 1
ATOM 1922 N N . ASP A 1 250 ? -33.981 2.852 24.385 1.00 83.00 250 ASP A N 1
ATOM 1923 C CA . ASP A 1 250 ? -34.921 3.968 24.586 1.00 83.00 250 ASP A CA 1
ATOM 1924 C C . ASP A 1 250 ? -34.498 4.927 25.721 1.00 83.00 250 ASP A C 1
ATOM 1926 O O . ASP A 1 250 ? -34.867 6.100 25.711 1.00 83.00 250 ASP A O 1
ATOM 1930 N N . ASP A 1 251 ? -33.736 4.434 26.705 1.00 86.12 251 ASP A N 1
ATOM 1931 C CA . ASP A 1 251 ? -33.375 5.115 27.958 1.00 86.12 251 ASP A CA 1
ATOM 1932 C C . ASP A 1 251 ? -31.877 5.469 28.078 1.00 86.12 251 ASP A C 1
ATOM 1934 O O . ASP A 1 251 ? -31.428 5.963 29.116 1.00 86.12 251 ASP A O 1
ATOM 1938 N N . GLN A 1 252 ? -31.090 5.250 27.018 1.00 92.19 252 GLN A N 1
ATOM 1939 C CA . GLN A 1 252 ? -29.641 5.464 27.006 1.00 92.19 252 GLN A CA 1
ATOM 1940 C C . GLN A 1 252 ? -29.226 6.429 25.882 1.00 92.19 252 GLN A C 1
ATOM 1942 O O . GLN A 1 252 ? -29.592 6.194 24.731 1.00 92.19 252 GLN A O 1
ATOM 1947 N N . PRO A 1 253 ? -28.407 7.470 26.149 1.00 96.62 253 PRO A N 1
ATOM 1948 C CA . PRO A 1 253 ? -27.908 8.333 25.084 1.00 96.62 253 PRO A CA 1
ATOM 1949 C C . PRO A 1 253 ? -26.955 7.558 24.167 1.00 96.62 253 PRO A C 1
ATOM 1951 O O . PRO A 1 253 ? -26.213 6.679 24.623 1.00 96.62 253 PRO A O 1
ATOM 1954 N N . PHE A 1 254 ? -26.943 7.885 22.876 1.00 97.56 254 PHE A N 1
ATOM 1955 C CA . PHE A 1 254 ? -26.173 7.147 21.874 1.00 97.56 254 PHE A CA 1
ATOM 1956 C C . PHE A 1 254 ? -25.081 7.976 21.188 1.00 97.56 254 PHE A C 1
ATOM 1958 O O . PHE A 1 254 ? -25.151 9.199 21.079 1.00 97.56 254 PHE A O 1
ATOM 1965 N N . PHE A 1 255 ? -24.077 7.275 20.664 1.00 98.50 255 PHE A N 1
ATOM 1966 C CA . PHE A 1 255 ? -23.106 7.801 19.704 1.00 98.50 255 PHE A CA 1
ATOM 1967 C C . PHE A 1 255 ? -23.143 6.916 18.456 1.00 98.50 255 PHE A C 1
ATOM 1969 O O . PHE A 1 255 ? -22.776 5.740 18.524 1.00 98.50 255 PHE A O 1
ATOM 1976 N N . LEU A 1 256 ? -23.597 7.470 17.329 1.00 98.31 256 LEU A N 1
ATOM 1977 C CA . LEU A 1 256 ? -23.712 6.787 16.042 1.00 98.31 256 LEU A CA 1
ATOM 1978 C C . LEU A 1 256 ? -22.671 7.319 15.055 1.00 98.31 256 LEU A C 1
ATOM 1980 O O . LEU A 1 256 ? -22.772 8.447 14.580 1.00 98.31 256 LEU A O 1
ATOM 1984 N N . GLY A 1 257 ? -21.703 6.482 14.690 1.00 98.00 257 GLY A N 1
ATOM 1985 C CA . GLY A 1 257 ? -20.726 6.787 13.648 1.00 98.00 257 GLY A CA 1
ATOM 1986 C C . GLY A 1 257 ? -21.138 6.292 12.255 1.00 98.00 257 GLY A C 1
ATOM 1987 O O . GLY A 1 257 ? -21.414 5.107 12.073 1.00 98.00 257 GLY A O 1
ATOM 1988 N N . CYS A 1 258 ? -21.103 7.166 11.247 1.00 97.69 258 CYS A N 1
ATOM 1989 C CA . CYS A 1 258 ? -21.396 6.837 9.848 1.00 97.69 258 CYS A CA 1
ATOM 1990 C C . CYS A 1 258 ? -20.219 7.218 8.933 1.00 97.69 258 CYS A C 1
ATOM 1992 O O . CYS A 1 258 ? -19.960 8.400 8.716 1.00 97.69 258 CYS A O 1
ATOM 1994 N N . GLY A 1 259 ? -19.500 6.225 8.397 1.00 96.94 259 GLY A N 1
ATOM 1995 C CA . GLY A 1 259 ? -18.314 6.438 7.559 1.00 96.94 259 GLY A CA 1
ATOM 1996 C C . GLY A 1 259 ? -18.546 6.219 6.060 1.00 96.94 259 GLY A C 1
ATOM 1997 O O . GLY A 1 259 ? -18.580 5.073 5.601 1.00 96.94 259 GLY A O 1
ATOM 1998 N N . ILE A 1 260 ? -18.630 7.310 5.299 1.00 96.50 260 ILE A N 1
ATOM 1999 C CA . ILE A 1 260 ? -18.742 7.343 3.832 1.00 96.50 260 ILE A CA 1
ATOM 2000 C C . ILE A 1 260 ? -17.335 7.265 3.211 1.00 96.50 260 ILE A C 1
ATOM 2002 O O . ILE A 1 260 ? -16.423 7.977 3.625 1.00 96.50 260 ILE A O 1
ATOM 2006 N N . PHE A 1 261 ? -17.142 6.383 2.223 1.00 94.81 261 PHE A N 1
ATOM 2007 C CA . PHE A 1 261 ? -15.838 6.123 1.595 1.00 94.81 261 PHE A CA 1
ATOM 2008 C C . PHE A 1 261 ? -15.538 7.029 0.392 1.00 94.81 261 PHE A C 1
ATOM 2010 O O . PHE A 1 261 ? -14.378 7.275 0.087 1.00 94.81 261 PHE A O 1
ATOM 2017 N N . ARG A 1 262 ? -16.537 7.505 -0.354 1.00 94.19 262 ARG A N 1
ATOM 2018 C CA . ARG A 1 262 ? -16.295 8.507 -1.408 1.00 94.19 262 ARG A CA 1
ATOM 2019 C C . ARG A 1 262 ? -16.090 9.906 -0.797 1.00 94.19 262 ARG A C 1
ATOM 2021 O O . ARG A 1 262 ? -16.751 10.200 0.193 1.00 94.19 262 ARG A O 1
ATOM 2028 N N . PRO A 1 263 ? -15.242 10.771 -1.393 1.00 94.69 263 PRO A N 1
ATOM 2029 C CA . PRO A 1 263 ? -14.632 10.649 -2.724 1.00 94.69 263 PRO A CA 1
ATOM 2030 C C . PRO A 1 263 ? -13.306 9.868 -2.872 1.00 94.69 263 PRO A C 1
ATOM 2032 O O . PRO A 1 263 ? -12.767 9.874 -3.978 1.00 94.69 263 PRO A O 1
ATOM 2035 N N . HIS A 1 264 ? -12.794 9.143 -1.866 1.00 92.88 264 HIS A N 1
ATOM 2036 C CA . HIS A 1 264 ? -11.542 8.360 -1.982 1.00 92.88 264 HIS A CA 1
ATOM 2037 C C . HIS A 1 264 ? -11.471 7.478 -3.244 1.00 92.88 264 HIS A C 1
ATOM 2039 O O . HIS A 1 264 ? -12.460 6.872 -3.668 1.00 92.88 264 HIS A O 1
ATOM 2045 N N . LEU A 1 265 ? -10.265 7.345 -3.814 1.00 88.94 265 LEU A N 1
ATOM 2046 C CA . LEU A 1 265 ? -9.962 6.486 -4.970 1.00 88.94 265 LEU A CA 1
ATOM 2047 C C . LEU A 1 265 ? -10.434 5.020 -4.789 1.00 88.94 265 LEU A C 1
ATOM 2049 O O . LEU A 1 265 ? -10.403 4.496 -3.672 1.00 88.94 265 LEU A O 1
ATOM 2053 N N . PRO A 1 266 ? -10.797 4.301 -5.869 1.00 89.81 266 PRO A N 1
ATOM 2054 C CA . PRO A 1 266 ? -10.925 4.789 -7.243 1.00 89.81 266 PRO A CA 1
ATOM 2055 C C . PRO A 1 266 ? -12.135 5.720 -7.394 1.00 89.81 266 PRO A C 1
ATOM 2057 O O . PRO A 1 266 ? -13.162 5.495 -6.752 1.00 89.81 266 PRO A O 1
ATOM 2060 N N . PHE A 1 267 ? -12.034 6.746 -8.241 1.00 92.19 267 PHE A N 1
ATOM 2061 C CA . PHE A 1 267 ? -13.096 7.745 -8.410 1.00 92.19 267 PHE A CA 1
ATOM 2062 C C . PHE A 1 267 ? -14.258 7.175 -9.229 1.00 92.19 267 PHE A C 1
ATOM 2064 O O . PHE A 1 267 ? -14.352 7.377 -10.439 1.00 92.19 267 PHE A O 1
ATOM 2071 N N . HIS A 1 268 ? -15.114 6.411 -8.550 1.00 92.31 268 HIS A N 1
ATOM 2072 C CA . HIS A 1 268 ? -16.295 5.763 -9.104 1.00 92.31 268 HIS A CA 1
ATOM 2073 C C . HIS A 1 268 ? -17.561 6.183 -8.347 1.00 92.31 268 HIS A C 1
ATOM 2075 O O . HIS A 1 268 ? -17.718 5.862 -7.166 1.00 92.31 268 HIS A O 1
ATOM 2081 N N . ALA A 1 269 ? -18.513 6.772 -9.062 1.00 93.19 269 ALA A N 1
ATOM 2082 C CA . ALA A 1 269 ? -19.893 7.004 -8.627 1.00 93.19 269 ALA A CA 1
ATOM 2083 C C . ALA A 1 269 ? -20.865 6.650 -9.777 1.00 93.19 269 ALA A C 1
ATOM 2085 O O . ALA A 1 269 ? -20.411 6.452 -10.907 1.00 93.19 269 ALA A O 1
ATOM 2086 N N . PRO A 1 270 ? -22.182 6.497 -9.549 1.00 92.88 270 PRO A N 1
ATOM 2087 C CA . PRO A 1 270 ? -23.135 6.253 -10.638 1.00 92.88 270 PRO A CA 1
ATOM 2088 C C . PRO A 1 270 ? -23.085 7.353 -11.719 1.00 92.88 270 PRO A C 1
ATOM 2090 O O . PRO A 1 270 ? -22.964 8.529 -11.383 1.00 92.88 270 PRO A O 1
ATOM 2093 N N . GLN A 1 271 ? -23.231 6.984 -13.001 1.00 92.19 271 GLN A N 1
ATOM 2094 C CA . GLN A 1 271 ? -23.084 7.885 -14.169 1.00 92.19 271 GLN A CA 1
ATOM 2095 C C . GLN A 1 271 ? -23.750 9.262 -13.991 1.00 92.19 271 GLN A C 1
ATOM 2097 O O . GLN A 1 271 ? -23.116 10.280 -14.249 1.00 92.19 271 GLN A O 1
ATOM 2102 N N . ARG A 1 272 ? -24.979 9.292 -13.455 1.00 94.19 272 ARG A N 1
ATOM 2103 C CA . ARG A 1 272 ? -25.775 10.517 -13.255 1.00 94.19 272 ARG A CA 1
ATOM 2104 C C . ARG A 1 272 ? -25.062 11.636 -12.485 1.00 94.19 272 ARG A C 1
ATOM 2106 O O . ARG A 1 272 ? -25.484 12.777 -12.586 1.00 94.19 272 ARG A O 1
ATOM 2113 N N . PHE A 1 273 ? -24.045 11.313 -11.680 1.00 96.19 273 PHE A N 1
ATOM 2114 C CA . PHE A 1 273 ? -23.265 12.294 -10.919 1.00 96.19 273 PHE A CA 1
ATOM 2115 C C . PHE A 1 273 ? -22.091 12.880 -11.717 1.00 96.19 273 PHE A C 1
ATOM 2117 O O . PHE A 1 273 ? -21.651 13.982 -11.421 1.00 96.19 273 PHE A O 1
ATOM 2124 N N . PHE A 1 274 ? -21.604 12.183 -12.747 1.00 94.31 274 PHE A N 1
ATOM 2125 C CA . PHE A 1 274 ? -20.600 12.694 -13.691 1.00 94.31 274 PHE A CA 1
ATOM 2126 C C . PHE A 1 274 ? -21.257 13.671 -14.670 1.00 94.31 274 PHE A C 1
ATOM 2128 O O . PHE A 1 274 ? -20.697 14.722 -14.980 1.00 94.31 274 PHE A O 1
ATOM 2135 N N . ASP A 1 275 ? -22.487 13.351 -15.085 1.00 94.69 275 ASP A N 1
ATOM 2136 C CA . ASP A 1 275 ? -23.321 14.165 -15.978 1.00 94.69 275 ASP A CA 1
ATOM 2137 C C . ASP A 1 275 ? -23.625 15.566 -15.395 1.00 94.69 275 ASP A C 1
ATOM 2139 O O . ASP A 1 275 ? -23.951 16.494 -16.136 1.00 94.69 275 ASP A O 1
ATOM 2143 N N . LEU A 1 276 ? -23.473 15.747 -14.074 1.00 96.75 276 LEU A N 1
ATOM 2144 C CA . LEU A 1 276 ? -23.584 17.043 -13.393 1.00 96.75 276 LEU A CA 1
ATOM 2145 C C . LEU A 1 276 ? -22.408 17.986 -13.685 1.00 96.75 276 LEU A C 1
ATOM 2147 O O . LEU A 1 276 ? -22.571 19.191 -13.512 1.00 96.75 276 LEU A O 1
ATOM 2151 N N . PHE A 1 277 ? -21.255 17.484 -14.140 1.00 97.38 277 PHE A N 1
ATOM 2152 C CA . PHE A 1 277 ? -20.032 18.276 -14.330 1.00 97.38 277 PHE A CA 1
ATOM 2153 C C . PHE A 1 277 ? -19.475 18.123 -15.754 1.00 97.38 277 PHE A C 1
ATOM 2155 O O . PHE A 1 277 ? -18.493 17.407 -15.956 1.00 97.38 277 PHE A O 1
ATOM 2162 N N . PRO A 1 278 ? -20.079 18.774 -16.767 1.00 96.56 278 PRO A N 1
ATOM 2163 C CA . PRO A 1 278 ? -19.544 18.790 -18.128 1.00 96.56 278 PRO A CA 1
ATOM 2164 C C . PRO A 1 278 ? -18.091 19.299 -18.169 1.00 96.56 278 PRO A C 1
ATOM 2166 O O . PRO A 1 278 ? -17.762 20.341 -17.598 1.00 96.56 278 PRO A O 1
ATOM 2169 N N . THR A 1 279 ? -17.199 18.557 -18.830 1.00 96.75 279 THR A N 1
ATOM 2170 C CA . THR A 1 279 ? -15.750 18.848 -18.864 1.00 96.75 279 THR A CA 1
ATOM 2171 C C . THR A 1 279 ? -15.385 20.057 -19.728 1.00 96.75 279 THR A C 1
ATOM 2173 O O . THR A 1 279 ? -14.289 20.607 -19.606 1.00 96.75 279 THR A O 1
ATOM 2176 N N . ASP A 1 280 ? -16.284 20.511 -20.596 1.00 95.06 280 ASP A N 1
ATOM 2177 C CA . ASP A 1 280 ? -16.157 21.751 -21.362 1.00 95.06 280 ASP A CA 1
ATOM 2178 C C . ASP A 1 280 ? -16.333 23.001 -20.481 1.00 95.06 280 ASP A C 1
ATOM 2180 O O . ASP A 1 280 ? -15.668 24.006 -20.729 1.00 95.06 280 ASP A O 1
ATOM 2184 N N . GLN A 1 281 ? -17.118 22.908 -19.400 1.00 97.19 281 GLN A N 1
ATOM 2185 C CA . GLN A 1 281 ? -17.303 23.980 -18.409 1.00 97.19 281 GLN A CA 1
ATOM 2186 C C . GLN A 1 281 ? -16.079 24.191 -17.497 1.00 97.19 281 GLN A C 1
ATOM 2188 O O . GLN A 1 281 ? -15.956 25.249 -16.886 1.00 97.19 281 GLN A O 1
ATOM 2193 N N . MET A 1 282 ? -15.147 23.232 -17.428 1.00 98.06 282 MET A N 1
ATOM 2194 C CA . MET A 1 282 ? -13.903 23.318 -16.640 1.00 98.06 282 MET A CA 1
ATOM 2195 C C . MET A 1 282 ? -12.839 24.175 -17.348 1.00 98.06 282 MET A C 1
ATOM 2197 O O . MET A 1 282 ? -11.755 23.706 -17.703 1.00 98.06 282 MET A O 1
ATOM 2201 N N . THR A 1 283 ? -13.177 25.428 -17.648 1.00 97.50 283 THR A N 1
ATOM 2202 C CA . THR A 1 283 ? -12.390 26.311 -18.525 1.00 97.50 283 THR A CA 1
ATOM 2203 C C . THR A 1 283 ? -11.034 26.703 -17.938 1.00 97.50 283 THR A C 1
ATOM 2205 O O . THR A 1 283 ? -10.075 26.881 -18.696 1.00 97.50 283 THR A O 1
ATOM 2208 N N . GLY A 1 284 ? -10.919 26.769 -16.609 1.00 96.19 284 GLY A N 1
ATOM 2209 C CA . GLY A 1 284 ? -9.660 27.060 -15.925 1.00 96.19 284 GLY A CA 1
ATOM 2210 C C . GLY A 1 284 ? -8.677 25.886 -15.912 1.00 96.19 284 GLY A C 1
ATOM 2211 O O . GLY A 1 284 ? -7.475 26.111 -15.813 1.00 96.19 284 GLY A O 1
ATOM 2212 N N . LEU A 1 285 ? -9.130 24.648 -16.152 1.00 97.19 285 LEU A N 1
ATOM 2213 C CA . LEU A 1 285 ? -8.246 23.508 -16.426 1.00 97.19 285 LEU A CA 1
ATOM 2214 C C . LEU A 1 285 ? -7.822 23.546 -17.899 1.00 97.19 285 LEU A C 1
ATOM 2216 O O . LEU A 1 285 ? -8.542 23.078 -18.786 1.00 97.19 285 LEU A O 1
ATOM 2220 N N . ASN A 1 286 ? -6.680 24.159 -18.193 1.00 95.94 286 ASN A N 1
ATOM 2221 C CA . ASN A 1 286 ? -6.200 24.418 -19.548 1.00 95.94 286 ASN A CA 1
ATOM 2222 C C . ASN A 1 286 ? -4.661 24.350 -19.612 1.00 95.94 286 ASN A C 1
ATOM 2224 O O . ASN A 1 286 ? -3.998 24.038 -18.627 1.00 95.94 286 ASN A O 1
ATOM 2228 N N . ARG A 1 287 ? -4.083 24.581 -20.798 1.00 93.62 287 ARG A N 1
ATOM 2229 C CA . ARG A 1 287 ? -2.629 24.466 -21.003 1.00 93.62 287 ARG A CA 1
ATOM 2230 C C . ARG A 1 287 ? -1.835 25.430 -20.115 1.00 93.62 287 ARG A C 1
ATOM 2232 O O . ARG A 1 287 ? -0.882 24.991 -19.489 1.00 93.62 287 ARG A O 1
ATOM 2239 N N . GLN A 1 288 ? -2.273 26.685 -20.023 1.00 93.50 288 GLN A N 1
ATOM 2240 C CA . GLN A 1 288 ? -1.607 27.720 -19.234 1.00 93.50 288 GLN A CA 1
ATOM 2241 C C . GLN A 1 288 ? -1.656 27.408 -17.734 1.00 93.50 288 GLN A C 1
ATOM 2243 O O . GLN A 1 288 ? -0.655 27.577 -17.047 1.00 93.50 288 GLN A O 1
ATOM 2248 N N . SER A 1 289 ? -2.787 26.916 -17.214 1.00 91.06 289 SER A N 1
ATOM 2249 C CA . SER A 1 289 ? -2.864 26.534 -15.799 1.00 91.06 289 SER A CA 1
ATOM 2250 C C . SER A 1 289 ? -2.031 25.291 -15.485 1.00 91.06 289 SER A C 1
ATOM 2252 O O . SER A 1 289 ? -1.392 25.250 -14.439 1.00 91.06 289 SER A O 1
ATOM 2254 N N . LEU A 1 290 ? -1.946 24.322 -16.405 1.00 90.06 290 LEU A N 1
ATOM 2255 C CA . LEU A 1 290 ? -1.044 23.175 -16.265 1.00 90.06 290 LEU A CA 1
ATOM 2256 C C . LEU A 1 290 ? 0.436 23.596 -16.278 1.00 90.06 290 LEU A C 1
ATOM 2258 O O . LEU A 1 290 ? 1.215 23.087 -15.484 1.00 90.06 290 LEU A O 1
ATOM 2262 N N . GLU A 1 291 ? 0.820 24.527 -17.154 1.00 87.62 291 GLU A N 1
ATOM 2263 C CA . GLU A 1 291 ? 2.177 25.090 -17.209 1.00 87.62 291 GLU A CA 1
ATOM 2264 C C . GLU A 1 291 ? 2.512 25.883 -15.936 1.00 87.62 291 GLU A C 1
ATOM 2266 O O . GLU A 1 291 ? 3.584 25.692 -15.372 1.00 87.62 291 GLU A O 1
ATOM 2271 N N . SER A 1 292 ? 1.576 26.689 -15.422 1.00 87.44 292 SER A N 1
ATOM 2272 C CA . SER A 1 292 ? 1.738 27.421 -14.156 1.00 87.44 292 SER A CA 1
ATOM 2273 C C . SER A 1 292 ? 1.928 26.487 -12.958 1.00 87.44 292 SER A C 1
ATOM 2275 O O . SER A 1 292 ? 2.767 26.749 -12.109 1.00 87.44 292 SER A O 1
ATOM 2277 N N . VAL A 1 293 ? 1.176 25.386 -12.905 1.00 86.00 293 VAL A N 1
ATOM 2278 C CA . VAL A 1 293 ? 1.267 24.353 -11.857 1.00 86.00 293 VAL A CA 1
ATOM 2279 C C . VAL A 1 293 ? 2.569 23.542 -11.933 1.00 86.00 293 VAL A C 1
ATOM 2281 O O . VAL A 1 293 ? 2.981 22.950 -10.939 1.00 86.00 293 VAL A O 1
ATOM 2284 N N . ILE A 1 294 ? 3.207 23.488 -13.106 1.00 84.06 294 ILE A N 1
ATOM 2285 C CA . ILE A 1 294 ? 4.533 22.883 -13.286 1.00 84.06 294 ILE A CA 1
ATOM 2286 C C . ILE A 1 294 ? 5.640 23.876 -12.897 1.00 84.06 294 ILE A C 1
ATOM 2288 O O . ILE A 1 294 ? 6.629 23.451 -12.316 1.00 84.06 294 ILE A O 1
ATOM 2292 N N . ALA A 1 295 ? 5.473 25.174 -13.173 1.00 84.12 295 ALA A N 1
ATOM 2293 C CA . ALA A 1 295 ? 6.410 26.221 -12.745 1.00 84.12 295 ALA A CA 1
ATOM 2294 C C . ALA A 1 295 ? 6.407 26.435 -11.215 1.00 84.12 295 ALA A C 1
ATOM 2296 O O . ALA A 1 295 ? 7.448 26.683 -10.626 1.00 84.12 295 ALA A O 1
ATOM 2297 N N . ASP A 1 296 ? 5.263 26.220 -10.559 1.00 84.81 296 ASP A N 1
ATOM 2298 C CA . ASP A 1 296 ? 5.068 26.136 -9.093 1.00 84.81 296 ASP A CA 1
ATOM 2299 C C . ASP A 1 296 ? 5.813 24.945 -8.421 1.00 84.81 296 ASP A C 1
ATOM 2301 O O . ASP A 1 296 ? 5.593 24.619 -7.253 1.00 84.81 296 ASP A O 1
ATOM 2305 N N . LEU A 1 297 ? 6.680 24.252 -9.172 1.00 85.69 297 LEU A N 1
ATOM 2306 C CA . LEU A 1 297 ? 7.649 23.280 -8.659 1.00 85.69 297 LEU A CA 1
ATOM 2307 C C . LEU A 1 297 ? 9.067 23.864 -8.516 1.00 85.69 297 LEU A C 1
ATOM 2309 O O . LEU A 1 297 ? 9.888 23.263 -7.823 1.00 85.69 297 LEU A O 1
ATOM 2313 N N . ASP A 1 298 ? 9.369 24.992 -9.172 1.00 85.94 298 ASP A N 1
ATOM 2314 C CA . ASP A 1 298 ? 10.730 25.539 -9.295 1.00 85.94 298 ASP A CA 1
ATOM 2315 C C . ASP A 1 298 ? 11.265 26.132 -7.972 1.00 85.94 298 ASP A C 1
ATOM 2317 O O . ASP A 1 298 ? 12.480 26.203 -7.777 1.00 85.94 298 ASP A O 1
ATOM 2321 N N . ASP A 1 299 ? 10.379 26.529 -7.049 1.00 87.62 299 ASP A N 1
ATOM 2322 C CA . ASP A 1 299 ? 10.704 27.103 -5.732 1.00 87.62 299 ASP A CA 1
ATOM 2323 C C . ASP A 1 299 ? 10.608 26.093 -4.565 1.00 87.62 299 ASP A C 1
ATOM 2325 O O . ASP A 1 299 ? 10.850 26.434 -3.397 1.00 87.62 299 ASP A O 1
ATOM 2329 N N . LEU A 1 300 ? 10.272 24.834 -4.872 1.00 89.44 300 LEU A N 1
ATOM 2330 C CA . LEU A 1 300 ? 10.092 23.787 -3.875 1.00 89.44 300 LEU A CA 1
ATOM 2331 C C . LEU A 1 300 ? 11.445 23.324 -3.312 1.00 89.44 300 LEU A C 1
ATOM 2333 O O . LEU A 1 300 ? 12.316 22.891 -4.075 1.00 89.44 300 LEU A O 1
ATOM 2337 N N . PRO A 1 301 ? 11.630 23.307 -1.980 1.00 89.12 301 PRO A N 1
ATOM 2338 C CA . PRO A 1 301 ? 12.845 22.783 -1.368 1.00 89.12 301 PRO A CA 1
ATOM 2339 C C . PRO A 1 301 ? 12.988 21.263 -1.555 1.00 89.12 301 PRO A C 1
ATOM 2341 O O . PRO A 1 301 ? 12.021 20.547 -1.824 1.00 89.12 301 PRO A O 1
ATOM 2344 N N . SER A 1 302 ? 14.193 20.735 -1.320 1.00 84.00 302 SER A N 1
ATOM 2345 C CA . SER A 1 302 ? 14.519 19.303 -1.454 1.00 84.00 302 SER A CA 1
ATOM 2346 C C . SER A 1 302 ? 13.595 18.365 -0.665 1.00 84.00 302 SER A C 1
ATOM 2348 O O . SER A 1 302 ? 13.305 17.251 -1.114 1.00 84.00 302 SER A O 1
ATOM 2350 N N . GLY A 1 303 ? 13.096 18.814 0.489 1.00 83.12 303 GLY A N 1
ATOM 2351 C CA . GLY A 1 303 ? 12.112 18.089 1.280 1.00 83.12 303 GLY A CA 1
ATOM 2352 C C . GLY A 1 303 ? 10.733 18.058 0.620 1.00 83.12 303 GLY A C 1
ATOM 2353 O O . GLY A 1 303 ? 10.109 16.999 0.580 1.00 83.12 303 GLY A O 1
ATOM 2354 N N . ALA A 1 304 ? 10.289 19.177 0.039 1.00 85.44 304 ALA A N 1
ATOM 2355 C CA . ALA A 1 304 ? 9.001 19.312 -0.645 1.00 85.44 304 ALA A CA 1
ATOM 2356 C C . ALA A 1 304 ? 8.929 18.503 -1.948 1.00 85.44 304 ALA A C 1
ATOM 2358 O O . ALA A 1 304 ? 7.935 17.817 -2.191 1.00 85.44 304 ALA A O 1
ATOM 2359 N N . GLN A 1 305 ? 10.004 18.511 -2.745 1.00 78.06 305 GLN A N 1
ATOM 2360 C CA . GLN A 1 305 ? 10.105 17.782 -4.021 1.00 78.06 305 GLN A CA 1
ATOM 2361 C C . GLN A 1 305 ? 9.777 16.284 -3.871 1.00 78.06 305 GLN A C 1
ATOM 2363 O O . GLN A 1 305 ? 9.143 15.669 -4.725 1.00 78.06 305 GLN A O 1
ATOM 2368 N N . ARG A 1 306 ? 10.109 15.674 -2.726 1.00 67.56 306 ARG A N 1
ATOM 2369 C CA . ARG A 1 306 ? 9.777 14.264 -2.444 1.00 67.56 306 ARG A CA 1
ATOM 2370 C C . ARG A 1 306 ? 8.270 13.986 -2.379 1.00 67.56 306 ARG A C 1
ATOM 2372 O O . ARG A 1 306 ? 7.868 12.842 -2.590 1.00 67.56 306 ARG A O 1
ATOM 2379 N N . PHE A 1 307 ? 7.441 14.995 -2.106 1.00 68.81 307 PHE A N 1
ATOM 2380 C CA . PHE A 1 307 ? 5.981 14.870 -2.059 1.00 68.81 307 PHE A CA 1
ATOM 2381 C C . PHE A 1 307 ? 5.314 15.094 -3.418 1.00 68.81 307 PHE A C 1
ATOM 2383 O O . PHE A 1 307 ? 4.253 14.513 -3.639 1.00 68.81 307 PHE A O 1
ATOM 2390 N N . SER A 1 308 ? 5.949 15.812 -4.356 1.00 63.16 308 SER A N 1
ATOM 2391 C CA . SER A 1 308 ? 5.510 15.822 -5.760 1.00 63.16 308 SER A CA 1
ATOM 2392 C C . SER A 1 308 ? 5.873 14.515 -6.496 1.00 63.16 308 SER A C 1
ATOM 2394 O O . SER A 1 308 ? 5.126 14.090 -7.383 1.00 63.16 308 SER A O 1
ATOM 2396 N N . ASP A 1 309 ? 6.944 13.813 -6.087 1.00 51.84 309 ASP A N 1
ATOM 2397 C CA . ASP A 1 309 ? 7.507 12.674 -6.845 1.00 51.84 309 ASP A CA 1
ATOM 2398 C C . ASP A 1 309 ? 7.409 11.259 -6.213 1.00 51.84 309 ASP A C 1
ATOM 2400 O O . ASP A 1 309 ? 7.820 10.287 -6.848 1.00 51.84 309 ASP A O 1
ATOM 2404 N N . PHE A 1 310 ? 6.817 11.088 -5.018 1.00 42.78 310 PHE A N 1
ATOM 2405 C CA . PHE A 1 310 ? 6.984 9.909 -4.127 1.00 42.78 310 PHE A CA 1
ATOM 2406 C C . PHE A 1 310 ? 6.965 8.476 -4.730 1.00 42.78 310 PHE A C 1
ATOM 2408 O O . PHE A 1 310 ? 7.550 7.588 -4.125 1.00 42.78 310 PHE A O 1
ATOM 2415 N N . THR A 1 311 ? 6.320 8.192 -5.872 1.00 35.88 311 THR A N 1
ATOM 2416 C CA . THR A 1 311 ? 6.424 6.873 -6.568 1.00 35.88 311 THR A CA 1
ATOM 2417 C C . THR A 1 311 ? 6.019 6.956 -8.054 1.00 35.88 311 THR A C 1
ATOM 2419 O O . THR A 1 311 ? 5.310 6.095 -8.574 1.00 35.88 311 THR A O 1
ATOM 2422 N N . GLY A 1 312 ? 6.404 8.032 -8.747 1.00 53.16 312 GLY A N 1
ATOM 2423 C CA . GLY A 1 312 ? 5.844 8.363 -10.063 1.00 53.16 312 GLY A CA 1
ATOM 2424 C C . GLY A 1 312 ? 4.471 9.011 -9.895 1.00 53.16 312 GLY A C 1
ATOM 2425 O O . GLY A 1 312 ? 3.449 8.329 -9.791 1.00 53.16 312 GLY A O 1
ATOM 2426 N N . GLY A 1 313 ? 4.474 10.344 -9.801 1.00 67.31 313 GLY A N 1
ATOM 2427 C CA . GLY A 1 313 ? 3.327 11.146 -9.375 1.00 67.31 313 GLY A CA 1
ATOM 2428 C C . GLY A 1 313 ? 2.011 10.759 -10.053 1.00 67.31 313 GLY A C 1
ATOM 2429 O O . GLY A 1 313 ? 1.938 10.554 -11.262 1.00 67.31 313 GLY A O 1
ATOM 2430 N N . LYS A 1 314 ? 0.932 10.691 -9.272 1.00 80.00 314 LYS A N 1
ATOM 2431 C CA . LYS A 1 314 ? -0.412 10.324 -9.748 1.00 80.00 314 LYS A CA 1
ATOM 2432 C C . LYS A 1 314 ? -0.851 11.154 -10.966 1.00 80.00 314 LYS A C 1
ATOM 2434 O O . LYS A 1 314 ? -1.372 10.591 -11.925 1.00 80.00 314 LYS A O 1
ATOM 2439 N N . MET A 1 315 ? -0.546 12.453 -10.960 1.00 85.44 315 MET A N 1
ATOM 2440 C CA . MET A 1 315 ? -0.723 13.360 -12.099 1.00 85.44 315 MET A CA 1
ATOM 2441 C C . MET A 1 315 ? 0.123 12.939 -13.313 1.00 85.44 315 MET A C 1
ATOM 2443 O O . MET A 1 315 ? -0.409 12.740 -14.402 1.00 85.44 315 MET A O 1
ATOM 2447 N N . LYS A 1 316 ? 1.429 12.712 -13.114 1.00 84.38 316 LYS A N 1
ATOM 2448 C CA . LYS A 1 316 ? 2.375 12.235 -14.138 1.00 84.38 316 LYS A CA 1
ATOM 2449 C C . LYS A 1 316 ? 1.902 10.945 -14.816 1.00 84.38 316 LYS A C 1
ATOM 2451 O O . LYS A 1 316 ? 1.896 10.898 -16.039 1.00 84.38 316 LYS A O 1
ATOM 2456 N N . VAL A 1 317 ? 1.425 9.952 -14.061 1.00 85.12 317 VAL A N 1
ATOM 2457 C CA . VAL A 1 317 ? 0.913 8.682 -14.617 1.00 85.12 317 VAL A CA 1
ATOM 2458 C C . VAL A 1 317 ? -0.325 8.906 -15.499 1.00 85.12 317 VAL A C 1
ATOM 2460 O O . VAL A 1 317 ? -0.424 8.318 -16.576 1.00 85.12 317 VAL A O 1
ATOM 2463 N N . VAL A 1 318 ? -1.251 9.782 -15.088 1.00 87.12 318 VAL A N 1
ATOM 2464 C CA . VAL A 1 318 ? -2.418 10.159 -15.909 1.00 87.12 318 VAL A CA 1
ATOM 2465 C C . VAL A 1 318 ? -1.975 10.883 -17.185 1.00 87.12 318 VAL A C 1
ATOM 2467 O O . VAL A 1 318 ? -2.448 10.547 -18.270 1.00 87.12 318 VAL A O 1
ATOM 2470 N N . MET A 1 319 ? -1.020 11.812 -17.089 1.00 89.50 319 MET A N 1
ATOM 2471 C CA . MET A 1 319 ? -0.482 12.545 -18.241 1.00 89.50 319 MET A CA 1
ATOM 2472 C C . MET A 1 319 ? 0.284 11.642 -19.217 1.00 89.50 319 MET A C 1
ATOM 2474 O O . MET A 1 319 ? 0.103 11.753 -20.428 1.00 89.50 319 MET A O 1
ATOM 2478 N N . GLU A 1 320 ? 1.111 10.717 -18.728 1.00 88.06 320 GLU A N 1
ATOM 2479 C CA . GLU A 1 320 ? 1.850 9.748 -19.548 1.00 88.06 320 GLU A CA 1
ATOM 2480 C C . GLU A 1 320 ? 0.906 8.777 -20.267 1.00 88.06 320 GLU A C 1
ATOM 2482 O O . GLU A 1 320 ? 1.041 8.565 -21.477 1.00 88.06 320 GLU A O 1
ATOM 2487 N N . HIS A 1 321 ? -0.107 8.252 -19.569 1.00 87.31 321 HIS A N 1
ATOM 2488 C CA . HIS A 1 321 ? -1.139 7.419 -20.188 1.00 87.31 321 HIS A CA 1
ATOM 2489 C C . HIS A 1 321 ? -1.938 8.202 -21.240 1.00 87.31 321 HIS A C 1
ATOM 2491 O O . HIS A 1 321 ? -2.091 7.726 -22.366 1.00 87.31 321 HIS A O 1
ATOM 2497 N N . ALA A 1 322 ? -2.360 9.435 -20.940 1.00 90.88 322 ALA A N 1
ATOM 2498 C CA . ALA A 1 322 ? -3.038 10.311 -21.896 1.00 90.88 322 ALA A CA 1
ATOM 2499 C C . ALA A 1 322 ? -2.183 10.572 -23.151 1.00 90.88 322 ALA A C 1
ATOM 2501 O O . ALA A 1 322 ? -2.661 10.404 -24.278 1.00 90.88 322 ALA A O 1
ATOM 2502 N N . ARG A 1 323 ? -0.890 10.885 -22.974 1.00 91.00 323 ARG A N 1
ATOM 2503 C CA . ARG A 1 323 ? 0.075 11.027 -24.077 1.00 91.00 323 ARG A CA 1
ATOM 2504 C C . ARG A 1 323 ? 0.177 9.758 -24.922 1.00 91.00 323 ARG A C 1
ATOM 2506 O O . ARG A 1 323 ? 0.277 9.872 -26.142 1.00 91.00 323 ARG A O 1
ATOM 2513 N N . SER A 1 324 ? 0.110 8.572 -24.314 1.00 87.88 324 SER A N 1
ATOM 2514 C CA . SER A 1 324 ? 0.196 7.299 -25.042 1.00 87.88 324 SER A CA 1
ATOM 2515 C C . SER A 1 324 ? -0.991 7.039 -25.983 1.00 87.88 324 SER A C 1
ATOM 2517 O O . SER A 1 324 ? -0.805 6.414 -27.025 1.00 87.88 324 SER A O 1
ATOM 2519 N N . ILE A 1 325 ? -2.188 7.555 -25.663 1.00 87.25 325 ILE A N 1
ATOM 2520 C CA . ILE A 1 325 ? -3.411 7.324 -26.456 1.00 87.25 325 ILE A CA 1
ATOM 2521 C C . ILE A 1 325 ? -3.825 8.503 -27.351 1.00 87.25 325 ILE A C 1
ATOM 2523 O O . ILE A 1 325 ? -4.571 8.300 -28.306 1.00 87.25 325 ILE A O 1
ATOM 2527 N N . GLY A 1 326 ? -3.353 9.725 -27.075 1.00 87.38 326 GLY A N 1
ATOM 2528 C CA . GLY A 1 326 ? -3.727 10.925 -27.841 1.00 87.38 326 GLY A CA 1
ATOM 2529 C C . GLY A 1 326 ? -2.680 12.046 -27.885 1.00 87.38 326 GLY A C 1
ATOM 2530 O O . GLY A 1 326 ? -3.000 13.170 -28.282 1.00 87.38 326 GLY A O 1
ATOM 2531 N N . GLY A 1 327 ? -1.432 11.771 -27.494 1.00 89.38 327 GLY A N 1
ATOM 2532 C CA . GLY A 1 327 ? -0.354 12.762 -27.440 1.00 89.38 327 GLY A CA 1
ATOM 2533 C C . GLY A 1 327 ? -0.607 13.878 -26.419 1.00 89.38 327 GLY A C 1
ATOM 2534 O O . GLY A 1 327 ? -1.495 13.795 -25.574 1.00 89.38 327 GLY A O 1
ATOM 2535 N N . THR A 1 328 ? 0.149 14.972 -26.510 1.00 86.81 328 THR A N 1
ATOM 2536 C CA . THR A 1 328 ? 0.005 16.134 -25.605 1.00 86.81 328 THR A CA 1
ATOM 2537 C C . THR A 1 328 ? -1.391 16.771 -25.643 1.00 86.81 328 THR A C 1
ATOM 2539 O O . THR A 1 328 ? -1.827 17.402 -24.685 1.00 86.81 328 THR A O 1
ATOM 2542 N N . LYS A 1 329 ? -2.157 16.571 -26.723 1.00 91.75 329 LYS A N 1
ATOM 2543 C CA . LYS A 1 329 ? -3.544 17.056 -26.828 1.00 91.75 329 LYS A CA 1
ATOM 2544 C C . LYS A 1 329 ? -4.510 16.356 -25.862 1.00 91.75 329 LYS A C 1
ATOM 2546 O O . LYS A 1 329 ? -5.542 16.938 -25.548 1.00 91.75 329 LYS A O 1
ATOM 2551 N N . ALA A 1 330 ? -4.180 15.156 -25.383 1.00 95.06 330 ALA A N 1
ATOM 2552 C CA . ALA A 1 330 ? -5.006 14.385 -24.452 1.00 95.06 330 ALA A CA 1
ATOM 2553 C C . ALA A 1 330 ? -4.812 14.760 -22.970 1.00 95.06 330 ALA A C 1
ATOM 2555 O O . ALA A 1 330 ? -5.647 14.402 -22.148 1.00 95.06 330 ALA A O 1
ATOM 2556 N N . GLU A 1 331 ? -3.759 15.506 -22.623 1.00 93.62 331 GLU A N 1
ATOM 2557 C CA . GLU A 1 331 ? -3.415 15.864 -21.235 1.00 93.62 331 GLU A CA 1
ATOM 2558 C C . GLU A 1 331 ? -4.518 16.667 -20.527 1.00 93.62 331 GLU A C 1
ATOM 2560 O O . GLU A 1 331 ? -4.946 16.322 -19.428 1.00 93.62 331 GLU A O 1
ATOM 2565 N N . ILE A 1 332 ? -5.027 17.717 -21.178 1.00 96.31 332 ILE A N 1
ATOM 2566 C CA . ILE A 1 332 ? -6.090 18.564 -20.617 1.00 96.31 332 ILE A CA 1
ATOM 2567 C C . ILE A 1 332 ? -7.440 17.822 -20.535 1.00 96.31 332 ILE A C 1
ATOM 2569 O O . ILE A 1 332 ? -8.073 17.897 -19.481 1.00 96.31 332 ILE A O 1
ATOM 2573 N N . PRO A 1 333 ? -7.884 17.061 -21.561 1.00 96.44 333 PRO A N 1
ATOM 2574 C CA . PRO A 1 333 ? -9.007 16.130 -21.425 1.00 96.44 333 PRO A CA 1
ATOM 2575 C C . PRO A 1 333 ? -8.865 15.155 -20.250 1.00 96.44 333 PRO A C 1
ATOM 2577 O O . PRO A 1 333 ? -9.798 15.032 -19.461 1.00 96.44 333 PRO A O 1
ATOM 2580 N N . ALA A 1 334 ? -7.701 14.519 -20.086 1.00 94.75 334 ALA A N 1
ATOM 2581 C CA . ALA A 1 334 ? -7.453 13.566 -19.006 1.00 94.75 334 ALA A CA 1
ATOM 2582 C C . ALA A 1 334 ? -7.520 14.221 -17.618 1.00 94.75 334 ALA A C 1
ATOM 2584 O O . ALA A 1 334 ? -8.144 13.671 -16.710 1.00 94.75 334 ALA A O 1
ATOM 2585 N N . TRP A 1 335 ? -6.945 15.419 -17.462 1.00 95.44 335 TRP A N 1
ATOM 2586 C CA . TRP A 1 335 ? -7.041 16.191 -16.221 1.00 95.44 335 TRP A CA 1
ATOM 2587 C C . TRP A 1 335 ? -8.496 16.540 -15.889 1.00 95.44 335 TRP A C 1
ATOM 2589 O O . TRP A 1 335 ? -8.959 16.271 -14.782 1.00 95.44 335 TRP A O 1
ATOM 2599 N N . ARG A 1 336 ? -9.251 17.057 -16.866 1.00 97.38 336 ARG A N 1
ATOM 2600 C CA . ARG A 1 336 ? -10.674 17.391 -16.702 1.00 97.38 336 ARG A CA 1
ATOM 2601 C C . ARG A 1 336 ? -11.528 16.173 -16.364 1.00 97.38 336 ARG A C 1
ATOM 2603 O O . ARG A 1 336 ? -12.395 16.276 -15.508 1.00 97.38 336 ARG A O 1
ATOM 2610 N N . GLU A 1 337 ? -11.288 15.019 -16.982 1.00 95.69 337 GLU A N 1
ATOM 2611 C CA . GLU A 1 337 ? -12.054 13.798 -16.698 1.00 95.69 337 GLU A CA 1
ATOM 2612 C C . GLU A 1 337 ? -11.704 13.196 -15.323 1.00 95.69 337 GLU A C 1
ATOM 2614 O O . GLU A 1 337 ? -12.587 12.710 -14.612 1.00 95.69 337 GLU A O 1
ATOM 2619 N N . MET A 1 338 ? -10.448 13.312 -14.880 1.00 94.50 338 MET A N 1
ATOM 2620 C CA . MET A 1 338 ? -10.046 12.989 -13.506 1.00 94.50 338 MET A CA 1
ATOM 2621 C C . MET A 1 338 ? -10.752 13.900 -12.485 1.00 94.50 338 MET A C 1
ATOM 2623 O O . MET A 1 338 ? -11.307 13.398 -11.505 1.00 94.50 338 MET A O 1
ATOM 2627 N N . VAL A 1 339 ? -10.792 15.218 -12.729 1.00 96.38 339 VAL A N 1
ATOM 2628 C CA . VAL A 1 339 ? -11.500 16.182 -11.866 1.00 96.38 339 VAL A CA 1
ATOM 2629 C C . VAL A 1 339 ? -13.013 15.950 -11.884 1.00 96.38 339 VAL A C 1
ATOM 2631 O O . VAL A 1 339 ? -13.624 15.887 -10.820 1.00 96.38 339 VAL A O 1
ATOM 2634 N N . GLN A 1 340 ? -13.618 15.721 -13.054 1.00 97.38 340 GLN A N 1
ATOM 2635 C CA . GLN A 1 340 ? -15.028 15.330 -13.191 1.00 97.38 340 GLN A CA 1
ATOM 2636 C C . GLN A 1 340 ? -15.352 14.099 -12.347 1.00 97.38 340 GLN A C 1
ATOM 2638 O O . GLN A 1 340 ? -16.376 14.064 -11.668 1.00 97.38 340 GLN A O 1
ATOM 2643 N N . SER A 1 341 ? -14.470 13.101 -12.369 1.00 95.62 341 SER A N 1
ATOM 2644 C CA . SER A 1 341 ? -14.653 11.871 -11.606 1.00 95.62 341 SER A CA 1
ATOM 2645 C C . SER A 1 341 ? -14.620 12.121 -10.097 1.00 95.62 341 SER A C 1
ATOM 2647 O O . SER A 1 341 ? -15.421 11.531 -9.373 1.00 95.62 341 SER A O 1
ATOM 2649 N N . TYR A 1 342 ? -13.746 13.013 -9.614 1.00 96.12 342 TYR A N 1
ATOM 2650 C CA . TYR A 1 342 ? -13.726 13.417 -8.205 1.00 96.12 342 TYR A CA 1
ATOM 2651 C C . TYR A 1 342 ? -14.985 14.210 -7.823 1.00 96.12 342 TYR A C 1
ATOM 2653 O O . TYR A 1 342 ? -15.662 13.832 -6.869 1.00 96.12 342 TYR A O 1
ATOM 2661 N N . LEU A 1 343 ? -15.368 15.235 -8.596 1.00 97.62 343 LEU A N 1
ATOM 2662 C CA . LEU A 1 343 ? -16.584 16.030 -8.349 1.00 97.62 343 LEU A CA 1
ATOM 2663 C C . LEU A 1 343 ? -17.856 15.165 -8.379 1.00 97.62 343 LEU A C 1
ATOM 2665 O O . LEU A 1 343 ? -18.718 15.296 -7.513 1.00 97.62 343 LEU A O 1
ATOM 2669 N N . GLY A 1 344 ? -17.940 14.201 -9.301 1.00 96.88 344 GLY A N 1
ATOM 2670 C CA . GLY A 1 344 ? -19.010 13.201 -9.337 1.00 96.88 344 GLY A CA 1
ATOM 2671 C C . GLY A 1 344 ? -19.039 12.296 -8.100 1.00 96.88 344 GLY A C 1
ATOM 2672 O O . GLY A 1 344 ? -20.110 11.867 -7.671 1.00 96.88 344 GLY A O 1
ATOM 2673 N N . CYS A 1 345 ? -17.887 12.031 -7.480 1.00 96.88 345 CYS A N 1
ATOM 2674 C CA . CYS A 1 345 ? -17.820 11.320 -6.205 1.00 96.88 345 CYS A CA 1
ATOM 2675 C C . CYS A 1 345 ? -18.185 12.211 -5.004 1.00 96.88 345 CYS A C 1
ATOM 2677 O O . CYS A 1 345 ? -18.828 11.707 -4.085 1.00 96.88 345 CYS A O 1
ATOM 2679 N N . VAL A 1 346 ? -17.851 13.508 -5.026 1.00 97.88 346 VAL A N 1
ATOM 2680 C CA . VAL A 1 346 ? -18.289 14.498 -4.020 1.00 97.88 346 VAL A CA 1
ATOM 2681 C C . VAL A 1 346 ? -19.813 14.644 -4.043 1.00 97.88 346 VAL A C 1
ATOM 2683 O O . VAL A 1 346 ? -20.449 14.447 -3.014 1.00 97.88 346 VAL A O 1
ATOM 2686 N N . ALA A 1 347 ? -20.422 14.857 -5.213 1.00 98.19 347 ALA A N 1
ATOM 2687 C CA . ALA A 1 347 ? -21.880 14.967 -5.347 1.00 98.19 347 ALA A CA 1
ATOM 2688 C C . ALA A 1 347 ? -22.628 13.672 -4.976 1.00 98.19 347 ALA A C 1
ATOM 2690 O O . ALA A 1 347 ? -23.770 13.698 -4.514 1.00 98.19 347 ALA A O 1
ATOM 2691 N N . PHE A 1 348 ? -21.988 12.513 -5.149 1.00 97.75 348 PHE A N 1
ATOM 2692 C CA . PHE A 1 348 ? -22.518 11.243 -4.658 1.00 97.75 348 PHE A CA 1
ATOM 2693 C C . PHE A 1 348 ? -22.421 11.114 -3.127 1.00 97.75 348 PHE A C 1
ATOM 2695 O O . PHE A 1 348 ? -23.374 10.637 -2.508 1.00 97.75 348 PHE A O 1
ATOM 2702 N N . ALA A 1 349 ? -21.324 11.567 -2.511 1.00 97.75 349 ALA A N 1
ATOM 2703 C CA . ALA A 1 349 ? -21.200 11.639 -1.056 1.00 97.75 349 ALA A CA 1
ATOM 2704 C C . ALA A 1 349 ? -22.208 12.637 -0.450 1.00 97.75 349 ALA A C 1
ATOM 2706 O O . ALA A 1 349 ? -22.852 12.310 0.544 1.00 97.75 349 ALA A O 1
ATOM 2707 N N . ASP A 1 350 ? -22.437 13.785 -1.096 1.00 98.31 350 ASP A N 1
ATOM 2708 C CA . ASP A 1 350 ? -23.478 14.753 -0.727 1.00 98.31 350 ASP A CA 1
ATOM 2709 C C . ASP A 1 350 ? -24.891 14.155 -0.819 1.00 98.31 350 ASP A C 1
ATOM 2711 O O . ASP A 1 350 ? -25.696 14.331 0.090 1.00 98.31 350 ASP A O 1
ATOM 2715 N N . ALA A 1 351 ? -25.194 13.365 -1.853 1.00 98.19 351 ALA A N 1
ATOM 2716 C CA . ALA A 1 351 ? -26.474 12.657 -1.922 1.00 98.19 351 ALA A CA 1
ATOM 2717 C C . ALA A 1 351 ? -26.638 11.625 -0.786 1.00 98.19 351 ALA A C 1
ATOM 2719 O O . ALA A 1 351 ? -27.743 11.456 -0.267 1.00 98.19 351 ALA A O 1
ATOM 2720 N N . CYS A 1 352 ? -25.556 10.952 -0.378 1.00 98.00 352 CYS A N 1
ATOM 2721 C CA . CYS A 1 352 ? -25.566 10.069 0.792 1.00 98.00 352 CYS A CA 1
ATOM 2722 C C . CYS A 1 352 ? -25.782 10.866 2.092 1.00 98.00 352 CYS A C 1
ATOM 2724 O O . CYS A 1 352 ? -26.578 10.448 2.930 1.00 98.00 352 CYS A O 1
ATOM 2726 N N . LEU A 1 353 ? -25.151 12.038 2.234 1.00 98.31 353 LEU A N 1
ATOM 2727 C CA . LEU A 1 353 ? -25.418 12.970 3.332 1.00 98.31 353 LEU A CA 1
ATOM 2728 C C . LEU A 1 353 ? -26.889 13.405 3.347 1.00 98.31 353 LEU A C 1
ATOM 2730 O O . LEU A 1 353 ? -27.516 13.326 4.395 1.00 98.31 353 LEU A O 1
ATOM 2734 N N . GLY A 1 354 ? -27.466 13.780 2.203 1.00 98.38 354 GLY A N 1
ATOM 2735 C CA . GLY A 1 354 ? -28.885 14.130 2.086 1.00 98.38 354 GLY A CA 1
ATOM 2736 C C . GLY A 1 354 ? -29.801 13.031 2.621 1.00 98.38 354 GLY A C 1
ATOM 2737 O O . GLY A 1 354 ? -30.631 13.292 3.485 1.00 98.38 354 GLY A O 1
ATOM 2738 N N . ARG A 1 355 ? -29.571 11.771 2.220 1.00 97.94 355 ARG A N 1
ATOM 2739 C CA . ARG A 1 355 ? -30.324 10.618 2.750 1.00 97.94 355 ARG A CA 1
ATOM 2740 C C . ARG A 1 355 ? -30.203 10.466 4.271 1.00 97.94 355 ARG A C 1
ATOM 2742 O O . ARG A 1 355 ? -31.163 10.012 4.900 1.00 97.94 355 ARG A O 1
ATOM 2749 N N . LEU A 1 356 ? -29.046 10.799 4.843 1.00 97.62 356 LEU A N 1
ATOM 2750 C CA . LEU A 1 356 ? -28.800 10.752 6.283 1.00 97.62 356 LEU A CA 1
ATOM 2751 C C . LEU A 1 356 ? -29.498 11.898 7.026 1.00 97.62 356 LEU A C 1
ATOM 2753 O O . LEU A 1 356 ? -30.176 11.641 8.020 1.00 97.62 356 LEU A O 1
ATOM 2757 N N . LEU A 1 357 ? -29.415 13.123 6.504 1.00 98.44 357 LEU A N 1
ATOM 2758 C CA . LEU A 1 357 ? -30.124 14.290 7.036 1.00 98.44 357 LEU A CA 1
ATOM 2759 C C . LEU A 1 357 ? -31.652 14.092 6.989 1.00 98.44 357 LEU A C 1
ATOM 2761 O O . LEU A 1 357 ? -32.322 14.306 7.994 1.00 98.44 357 LEU A O 1
ATOM 2765 N N . ASP A 1 358 ? -32.188 13.523 5.901 1.00 98.31 358 ASP A N 1
ATOM 2766 C CA . ASP A 1 358 ? -33.609 13.150 5.772 1.00 98.31 358 ASP A CA 1
ATOM 2767 C C . ASP A 1 358 ? -34.100 12.172 6.861 1.00 98.31 358 ASP A C 1
ATOM 2769 O O . ASP A 1 358 ? -35.310 12.046 7.068 1.00 98.31 358 ASP A O 1
ATOM 2773 N N . GLY A 1 359 ? -33.198 11.389 7.468 1.00 97.81 359 GLY A N 1
ATOM 2774 C CA . GLY A 1 359 ? -33.497 10.509 8.604 1.00 97.81 359 GLY A CA 1
ATOM 2775 C C . GLY A 1 359 ? -33.283 11.201 9.949 1.00 97.81 359 GLY A C 1
ATOM 2776 O O . GLY A 1 359 ? -34.061 10.989 10.874 1.00 97.81 359 GLY A O 1
ATOM 2777 N N . TYR A 1 360 ? -32.271 12.069 10.039 1.00 97.56 360 TYR A N 1
ATOM 2778 C CA . TYR A 1 360 ? -32.005 12.912 11.204 1.00 97.56 360 TYR A CA 1
ATOM 2779 C C . TYR A 1 360 ? -33.191 13.838 11.498 1.00 97.56 360 TYR A C 1
ATOM 2781 O O . TYR A 1 360 ? -33.731 13.776 12.592 1.00 97.56 360 TYR A O 1
ATOM 2789 N N . GLU A 1 361 ? -33.690 14.589 10.514 1.00 96.31 361 GLU A N 1
ATOM 2790 C CA . GLU A 1 361 ? -34.842 15.502 10.665 1.00 96.31 361 GLU A CA 1
ATOM 2791 C C . GLU A 1 361 ? -36.145 14.799 11.066 1.00 96.31 361 GLU A C 1
ATOM 2793 O O . GLU A 1 361 ? -37.023 15.397 11.684 1.00 96.31 361 GLU A O 1
ATOM 2798 N N . LYS A 1 362 ? -36.289 13.519 10.712 1.00 97.75 362 LYS A N 1
ATOM 2799 C CA . LYS A 1 362 ? -37.442 12.694 11.096 1.00 97.75 362 LYS A CA 1
ATOM 2800 C C . LYS A 1 362 ? -37.231 11.948 12.411 1.00 97.75 362 LYS A C 1
ATOM 2802 O O . LYS A 1 362 ? -38.163 11.305 12.890 1.00 97.75 362 LYS A O 1
ATOM 2807 N N . SER A 1 363 ? -36.029 11.998 12.985 1.00 95.69 363 SER A N 1
ATOM 2808 C CA . SER A 1 363 ? -35.734 11.325 14.242 1.00 95.69 363 SER A CA 1
ATOM 2809 C C . SER A 1 363 ? -36.558 11.943 15.374 1.00 95.69 363 SER A C 1
ATOM 2811 O O . SER A 1 363 ? -36.547 13.167 15.539 1.00 95.69 363 SER A O 1
ATOM 2813 N N . PRO A 1 364 ? -37.212 11.137 16.229 1.00 93.81 364 PRO A N 1
ATOM 2814 C CA . PRO A 1 364 ? -37.887 11.655 17.417 1.00 93.81 364 PRO A CA 1
ATOM 2815 C C . PRO A 1 364 ? -36.917 12.283 18.433 1.00 93.81 364 PRO A C 1
ATOM 2817 O O . PRO A 1 364 ? -37.369 12.939 19.365 1.00 93.81 364 PRO A O 1
ATOM 2820 N N . GLN A 1 365 ? -35.600 12.098 18.265 1.00 92.56 365 GLN A N 1
ATOM 2821 C CA . GLN A 1 365 ? -34.562 12.614 19.162 1.00 92.56 365 GLN A CA 1
ATOM 2822 C C . GLN A 1 365 ? -33.679 13.707 18.518 1.00 92.56 365 GLN A C 1
ATOM 2824 O O . GLN A 1 365 ? -32.639 14.046 19.085 1.00 92.56 365 GLN A O 1
ATOM 2829 N N . HIS A 1 366 ? -34.054 14.265 17.355 1.00 94.00 366 HIS A N 1
ATOM 2830 C CA . HIS A 1 366 ? -33.213 15.228 16.621 1.00 94.00 366 HIS A CA 1
ATOM 2831 C C . HIS A 1 366 ? -32.845 16.469 17.448 1.00 94.00 366 HIS A C 1
ATOM 2833 O O . HIS A 1 366 ? -31.668 16.786 17.550 1.00 94.00 366 HIS A O 1
ATOM 2839 N N . GLU A 1 367 ? -33.806 17.072 18.155 1.00 94.94 367 GLU A N 1
ATOM 2840 C CA . GLU A 1 367 ? -33.597 18.230 19.048 1.00 94.94 367 GLU A CA 1
ATOM 2841 C C . GLU A 1 367 ? -32.578 17.984 20.185 1.00 94.94 367 GLU A C 1
ATOM 2843 O O . GLU A 1 367 ? -32.070 18.934 20.774 1.00 94.94 367 GLU A O 1
ATOM 2848 N N . ASN A 1 368 ? -32.248 16.724 20.505 1.00 95.50 368 ASN A N 1
ATOM 2849 C CA . ASN A 1 368 ? -31.214 16.358 21.487 1.00 95.50 368 ASN A CA 1
ATOM 2850 C C . ASN A 1 368 ? -29.971 15.701 20.845 1.00 95.50 368 ASN A C 1
ATOM 2852 O O . ASN A 1 368 ? -29.089 15.219 21.555 1.00 95.50 368 ASN A O 1
ATOM 2856 N N . THR A 1 369 ? -29.881 15.637 19.514 1.00 96.88 369 THR A N 1
ATOM 2857 C CA . THR A 1 369 ? -28.802 14.934 18.806 1.00 96.88 369 THR A CA 1
ATOM 2858 C C . THR A 1 369 ? -27.845 15.925 18.157 1.00 96.88 369 THR A C 1
ATOM 2860 O O . THR A 1 369 ? -28.187 16.579 17.183 1.00 96.88 369 THR A O 1
ATOM 2863 N N . VAL A 1 370 ? -26.611 16.005 18.653 1.00 98.38 370 VAL A N 1
ATOM 2864 C CA . VAL A 1 370 ? -25.567 16.852 18.063 1.00 98.38 370 VAL A CA 1
ATOM 2865 C C . VAL A 1 370 ? -24.956 16.151 16.852 1.00 98.38 370 VAL A C 1
ATOM 2867 O O . VAL A 1 370 ? -24.489 15.013 16.949 1.00 98.38 370 VAL A O 1
ATOM 2870 N N . LEU A 1 371 ? -24.925 16.832 15.709 1.00 98.50 371 LEU A N 1
ATOM 2871 C CA . LEU A 1 371 ? -24.349 16.327 14.466 1.00 98.50 371 LEU A CA 1
ATOM 2872 C C . LEU A 1 371 ? -22.956 16.929 14.242 1.00 98.50 371 LEU A C 1
ATOM 2874 O O . LEU A 1 371 ? -22.778 18.145 14.212 1.00 98.50 371 LEU A O 1
ATOM 2878 N N . PHE A 1 372 ? -21.974 16.054 14.031 1.00 98.69 372 PHE A N 1
ATOM 2879 C CA . PHE A 1 372 ? -20.618 16.395 13.605 1.00 98.69 372 PHE A CA 1
ATOM 2880 C C . PHE A 1 372 ? -20.364 15.814 12.216 1.00 98.69 372 PHE A C 1
ATOM 2882 O O . PHE A 1 372 ? -20.395 14.595 12.048 1.00 98.69 372 PHE A O 1
ATOM 2889 N N . LEU A 1 373 ? -20.061 16.664 11.236 1.00 98.50 373 LEU A N 1
ATOM 2890 C CA . LEU A 1 373 ? -19.568 16.246 9.925 1.00 98.50 373 LEU A CA 1
ATOM 2891 C C . LEU A 1 373 ? -18.101 16.631 9.788 1.00 98.50 373 LEU A C 1
ATOM 2893 O O . LEU A 1 373 ? -17.748 17.785 10.016 1.00 98.50 373 LEU A O 1
ATOM 2897 N N . TRP A 1 374 ? -17.257 15.680 9.389 1.00 97.75 374 TRP A N 1
ATOM 2898 C CA . TRP A 1 374 ? -15.823 15.893 9.204 1.00 97.75 374 TRP A CA 1
ATOM 2899 C C . TRP A 1 374 ? -15.253 15.078 8.035 1.00 97.75 374 TRP A C 1
ATOM 2901 O O . TRP A 1 374 ? -15.717 13.977 7.726 1.00 97.75 374 TRP A O 1
ATOM 2911 N N . SER A 1 375 ? -14.206 15.616 7.412 1.00 97.12 375 SER A N 1
ATOM 2912 C CA . SER A 1 375 ? -13.308 14.877 6.518 1.00 97.12 375 SER A CA 1
ATOM 2913 C C . SER A 1 375 ? -12.021 14.486 7.241 1.00 97.12 375 SER A C 1
ATOM 2915 O O . SER A 1 375 ? -11.586 15.196 8.146 1.00 97.12 375 SER A O 1
ATOM 2917 N N . ASP A 1 376 ? -11.395 13.366 6.869 1.00 95.12 376 ASP A N 1
ATOM 2918 C CA . ASP A 1 376 ? -10.161 12.914 7.517 1.00 95.12 376 ASP A CA 1
ATOM 2919 C C . ASP A 1 376 ? -8.898 13.643 7.045 1.00 95.12 376 ASP A C 1
ATOM 2921 O O . ASP A 1 376 ? -7.934 13.711 7.806 1.00 95.12 376 ASP A O 1
ATOM 2925 N N . HIS A 1 377 ? -8.890 14.201 5.836 1.00 94.88 377 HIS A N 1
ATOM 2926 C CA . HIS A 1 377 ? -7.870 15.119 5.309 1.00 94.88 377 HIS A CA 1
ATOM 2927 C C . HIS A 1 377 ? -8.362 15.735 3.981 1.00 94.88 377 HIS A C 1
ATOM 2929 O O . HIS A 1 377 ? -9.315 15.238 3.377 1.00 94.88 377 HIS A O 1
ATOM 2935 N N . GLY A 1 378 ? -7.684 16.773 3.489 1.00 90.50 378 GLY A N 1
ATOM 2936 C CA . GLY A 1 378 ? -7.945 17.343 2.163 1.00 90.50 378 GLY A CA 1
ATOM 2937 C C . GLY A 1 378 ? -7.456 16.445 1.013 1.00 90.50 378 GLY A C 1
ATOM 2938 O O . GLY A 1 378 ? -7.057 15.294 1.232 1.00 90.50 378 GLY A O 1
ATOM 2939 N N . TYR A 1 379 ? -7.495 16.930 -0.233 1.00 91.50 379 TYR A N 1
ATOM 2940 C CA . TYR A 1 379 ? -7.111 16.132 -1.406 1.00 91.50 379 TYR A CA 1
ATOM 2941 C C . TYR A 1 379 ? -6.757 16.980 -2.641 1.00 91.50 379 TYR A C 1
ATOM 2943 O O . TYR A 1 379 ? -7.648 17.562 -3.256 1.00 91.50 379 TYR A O 1
ATOM 2951 N N . HIS A 1 380 ? -5.493 16.956 -3.086 1.00 90.62 380 HIS A N 1
ATOM 2952 C CA . HIS A 1 380 ? -5.073 17.674 -4.297 1.00 90.62 380 HIS A CA 1
ATOM 2953 C C . HIS A 1 380 ? -5.661 17.059 -5.575 1.00 90.62 380 HIS A C 1
ATOM 2955 O O . HIS A 1 380 ? -5.636 15.833 -5.752 1.00 90.62 380 HIS A O 1
ATOM 2961 N N . LEU A 1 381 ? -6.085 17.912 -6.513 1.00 90.88 381 LEU A N 1
ATOM 2962 C CA . LEU A 1 381 ? -6.474 17.526 -7.882 1.00 90.88 381 LEU A CA 1
ATOM 2963 C C . LEU A 1 381 ? -5.562 18.078 -8.989 1.00 90.88 381 LEU A C 1
ATOM 2965 O O . LEU A 1 381 ? -5.915 18.024 -10.171 1.00 90.88 381 LEU A O 1
ATOM 2969 N N . GLY A 1 382 ? -4.388 18.588 -8.633 1.00 87.50 382 GLY A N 1
ATOM 2970 C CA . GLY A 1 382 ? -3.382 19.033 -9.591 1.00 87.50 382 GLY A CA 1
ATOM 2971 C C . GLY A 1 382 ? -2.422 20.080 -9.040 1.00 87.50 382 GLY A C 1
ATOM 2972 O O . GLY A 1 382 ? -1.313 20.146 -9.548 1.00 87.50 382 GLY A O 1
ATOM 2973 N N . ALA A 1 383 ? -2.802 20.868 -8.025 1.00 85.56 383 ALA A N 1
ATOM 2974 C CA . ALA A 1 383 ? -1.932 21.888 -7.426 1.00 85.56 383 ALA A CA 1
ATOM 2975 C C . ALA A 1 383 ? -0.586 21.298 -6.958 1.00 85.56 383 ALA A C 1
ATOM 2977 O O . ALA A 1 383 ? -0.557 20.171 -6.447 1.00 85.56 383 ALA A O 1
ATOM 2978 N N . LYS A 1 384 ? 0.517 22.040 -7.154 1.00 85.69 384 LYS A N 1
ATOM 2979 C CA . LYS A 1 384 ? 1.910 21.566 -6.992 1.00 85.69 384 LYS A CA 1
ATOM 2980 C C . LYS A 1 384 ? 2.212 20.265 -7.749 1.00 85.69 384 LYS A C 1
ATOM 2982 O O . LYS A 1 384 ? 2.865 19.354 -7.246 1.00 85.69 384 LYS A O 1
ATOM 2987 N N . TYR A 1 385 ? 1.630 20.153 -8.948 1.00 86.00 385 TYR A N 1
ATOM 2988 C CA . TYR A 1 385 ? 1.588 18.974 -9.829 1.00 86.00 385 TYR A CA 1
ATOM 2989 C C . TYR A 1 385 ? 1.180 17.659 -9.123 1.00 86.00 385 TYR A C 1
ATOM 2991 O O . TYR A 1 385 ? 1.399 16.552 -9.626 1.00 86.00 385 TYR A O 1
ATOM 2999 N N . HIS A 1 386 ? 0.551 17.772 -7.951 1.00 86.81 386 HIS A N 1
ATOM 3000 C CA . HIS A 1 386 ? 0.250 16.670 -7.051 1.00 86.81 386 HIS A CA 1
ATOM 3001 C C . HIS A 1 386 ? -1.210 16.256 -7.170 1.00 86.81 386 HIS A C 1
ATOM 3003 O O . HIS A 1 386 ? -2.103 17.062 -7.429 1.00 86.81 386 HIS A O 1
ATOM 3009 N N . VAL A 1 387 ? -1.467 14.972 -6.942 1.00 87.69 387 VAL A N 1
ATOM 3010 C CA . VAL A 1 387 ? -2.824 14.439 -6.818 1.00 87.69 387 VAL A CA 1
ATOM 3011 C C . VAL A 1 387 ? -2.865 13.532 -5.598 1.00 87.69 387 VAL A C 1
ATOM 3013 O O . VAL A 1 387 ? -1.991 12.682 -5.425 1.00 87.69 387 VAL A O 1
ATOM 3016 N N . ALA A 1 388 ? -3.933 13.659 -4.810 1.00 88.88 388 ALA A N 1
ATOM 3017 C CA . ALA A 1 388 ? -4.135 13.076 -3.485 1.00 88.88 388 ALA A CA 1
ATOM 3018 C C . ALA A 1 388 ? -3.565 13.874 -2.304 1.00 88.88 388 ALA A C 1
ATOM 3020 O O . ALA A 1 388 ? -3.272 15.058 -2.398 1.00 88.88 388 ALA A O 1
ATOM 3021 N N . LYS A 1 389 ? -3.546 13.227 -1.136 1.00 87.38 389 LYS A N 1
ATOM 3022 C CA . LYS A 1 389 ? -3.416 13.865 0.179 1.00 87.38 389 LYS A CA 1
ATOM 3023 C C . LYS A 1 389 ? -2.002 13.903 0.759 1.00 87.38 389 LYS A C 1
ATOM 3025 O O . LYS A 1 389 ? -1.797 14.421 1.836 1.00 87.38 389 LYS A O 1
ATOM 3030 N N . GLN A 1 390 ? -1.019 13.304 0.099 1.00 88.38 390 GLN A N 1
ATOM 3031 C CA . GLN A 1 390 ? 0.228 12.868 0.748 1.00 88.38 390 GLN A CA 1
ATOM 3032 C C . GLN A 1 390 ? 1.274 13.998 0.869 1.00 88.38 390 GLN A C 1
ATOM 3034 O O . GLN A 1 390 ? 2.359 13.878 0.314 1.00 88.38 390 GLN A O 1
ATOM 3039 N N . ALA A 1 391 ? 0.920 15.108 1.531 1.00 89.56 391 ALA A N 1
ATOM 3040 C CA . ALA A 1 391 ? 1.709 16.342 1.589 1.00 89.56 391 ALA A CA 1
ATOM 3041 C C . ALA A 1 391 ? 1.445 17.201 2.852 1.00 89.56 391 ALA A C 1
ATOM 3043 O O . ALA A 1 391 ? 0.538 16.934 3.642 1.00 89.56 391 ALA A O 1
ATOM 3044 N N . LEU A 1 392 ? 2.241 18.266 3.021 1.00 93.31 392 LEU A N 1
ATOM 3045 C CA . LEU A 1 392 ? 2.096 19.295 4.069 1.00 93.31 392 LEU A CA 1
ATOM 3046 C C . LEU A 1 392 ? 1.408 20.589 3.584 1.00 93.31 392 LEU A C 1
ATOM 3048 O O . LEU A 1 392 ? 1.273 21.551 4.339 1.00 93.31 392 LEU A O 1
ATOM 3052 N N . TRP A 1 393 ? 0.986 20.647 2.322 1.00 93.19 393 TRP A N 1
ATOM 3053 C CA . TRP A 1 393 ? 0.333 21.823 1.745 1.00 93.19 393 TRP A CA 1
ATOM 3054 C C . TRP A 1 393 ? -1.128 21.960 2.212 1.00 93.19 393 TRP A C 1
ATOM 3056 O O . TRP A 1 393 ? -1.751 21.007 2.679 1.00 93.19 393 TRP A O 1
ATOM 3066 N N . GLU A 1 394 ? -1.675 23.174 2.149 1.00 93.00 394 GLU A N 1
ATOM 3067 C CA . GLU A 1 394 ? -2.999 23.529 2.683 1.00 93.00 394 GLU A CA 1
ATOM 3068 C C . GLU A 1 394 ? -4.134 22.655 2.146 1.00 93.00 394 GLU A C 1
ATOM 3070 O O . GLU A 1 394 ? -4.900 22.120 2.943 1.00 93.00 394 GLU A O 1
ATOM 3075 N N . GLU A 1 395 ? -4.185 22.426 0.833 1.00 90.44 395 GLU A N 1
ATOM 3076 C CA . GLU A 1 395 ? -5.203 21.596 0.172 1.00 90.44 395 GLU A CA 1
ATOM 3077 C C . GLU A 1 395 ? -5.149 20.114 0.606 1.00 90.44 395 GLU A C 1
ATOM 3079 O O . GLU A 1 395 ? -6.135 19.394 0.484 1.00 90.44 395 GLU A O 1
ATOM 3084 N N . ALA A 1 396 ? -4.032 19.643 1.171 1.00 91.06 396 ALA A N 1
ATOM 3085 C CA . ALA A 1 396 ? -3.926 18.316 1.779 1.00 91.06 396 ALA A CA 1
ATOM 3086 C C . ALA A 1 396 ? -4.304 18.298 3.272 1.00 91.06 396 ALA A C 1
ATOM 3088 O O . ALA A 1 396 ? -4.643 17.238 3.802 1.00 91.06 396 ALA A O 1
ATOM 3089 N N . ASN A 1 397 ? -4.219 19.432 3.978 1.00 93.62 397 ASN A N 1
ATOM 3090 C CA . ASN A 1 397 ? -4.397 19.483 5.433 1.00 93.62 397 ASN A CA 1
ATOM 3091 C C . ASN A 1 397 ? -5.735 20.067 5.893 1.00 93.62 397 ASN A C 1
ATOM 3093 O O . ASN A 1 397 ? -6.241 19.648 6.935 1.00 93.62 397 ASN A O 1
ATOM 3097 N N . ARG A 1 398 ? -6.286 21.039 5.162 1.00 94.12 398 ARG A N 1
ATOM 3098 C CA . ARG A 1 398 ? -7.586 21.649 5.454 1.00 94.12 398 ARG A CA 1
ATOM 3099 C C . ARG A 1 398 ? -8.691 20.624 5.195 1.00 94.12 398 ARG A C 1
ATOM 3101 O O . ARG A 1 398 ? -8.644 19.893 4.209 1.00 94.12 398 ARG A O 1
ATOM 3108 N N . VAL A 1 399 ? -9.668 20.554 6.094 1.00 95.06 399 VAL A N 1
ATOM 3109 C CA . VAL A 1 399 ? -10.778 19.591 6.031 1.00 95.06 399 VAL A CA 1
ATOM 3110 C C . VAL A 1 399 ? -12.119 20.295 6.093 1.00 95.06 399 VAL A C 1
ATOM 3112 O O . VAL A 1 399 ? -12.250 21.333 6.740 1.00 95.06 399 VAL A O 1
ATOM 3115 N N . GLN A 1 400 ? -13.137 19.686 5.484 1.00 94.69 400 GLN A N 1
ATOM 3116 C CA . GLN A 1 400 ? -14.513 20.070 5.777 1.00 94.69 400 GLN A CA 1
ATOM 3117 C C . GLN A 1 400 ? -14.864 19.685 7.207 1.00 94.69 400 GLN A C 1
ATOM 3119 O O . GLN A 1 400 ? -14.640 18.544 7.617 1.00 94.69 400 GLN A O 1
ATOM 3124 N N . PHE A 1 401 ? -15.422 20.641 7.946 1.00 97.44 401 PHE A N 1
ATOM 3125 C CA . PHE A 1 401 ? -15.882 20.444 9.310 1.00 97.44 401 PHE A CA 1
ATOM 3126 C C . PHE A 1 401 ? -17.102 21.325 9.600 1.00 97.44 401 PHE A C 1
ATOM 3128 O O . PHE A 1 401 ? -17.059 22.543 9.414 1.00 97.44 401 PHE A O 1
ATOM 3135 N N . ILE A 1 402 ? -18.198 20.703 10.037 1.00 98.25 402 ILE A N 1
ATOM 3136 C CA . ILE A 1 402 ? -19.456 21.372 10.386 1.00 98.25 402 ILE A CA 1
ATOM 3137 C C . ILE A 1 402 ? -19.992 20.753 11.679 1.00 98.25 402 ILE A C 1
ATOM 3139 O O . ILE A 1 402 ? -20.029 19.525 11.806 1.00 98.25 402 ILE A O 1
ATOM 3143 N N . VAL A 1 403 ? -20.435 21.598 12.612 1.00 98.50 403 VAL A N 1
ATOM 3144 C CA . VAL A 1 403 ? -21.119 21.175 13.842 1.00 98.50 403 VAL A CA 1
ATOM 3145 C C . VAL A 1 403 ? -22.518 21.776 13.895 1.00 98.50 403 VAL A C 1
ATOM 3147 O O . VAL A 1 403 ? -22.687 22.974 13.677 1.00 98.50 403 VAL A O 1
ATOM 3150 N N . HIS A 1 404 ? -23.506 20.947 14.209 1.00 98.06 404 HIS A N 1
ATOM 3151 C CA . HIS A 1 404 ? -24.890 21.348 14.426 1.00 98.06 404 HIS A CA 1
ATOM 3152 C C . HIS A 1 404 ? -25.358 20.819 15.784 1.00 98.06 404 HIS A C 1
ATOM 3154 O O . HIS A 1 404 ? -25.570 19.617 15.949 1.00 98.06 404 HIS A O 1
ATOM 3160 N N . ASP A 1 405 ? -25.496 21.716 16.759 1.00 97.12 405 ASP A N 1
ATOM 3161 C CA . ASP A 1 405 ? -26.121 21.438 18.051 1.00 97.12 405 ASP A CA 1
ATOM 3162 C C . ASP A 1 405 ? -27.457 22.203 18.153 1.00 97.12 405 ASP A C 1
ATOM 3164 O O . ASP A 1 405 ? -27.446 23.396 18.475 1.00 97.12 405 ASP A O 1
ATOM 3168 N N . PRO A 1 406 ? -28.614 21.558 17.897 1.00 95.25 406 PRO A N 1
ATOM 3169 C CA . PRO A 1 406 ? -29.919 22.233 17.916 1.00 95.25 406 PRO A CA 1
ATOM 3170 C C . PRO A 1 406 ? -30.283 22.784 19.305 1.00 95.25 406 PRO A C 1
ATOM 3172 O O . PRO A 1 406 ? -31.016 23.766 19.424 1.00 95.25 406 PRO A O 1
ATOM 3175 N N . ARG A 1 407 ? -29.681 22.239 20.372 1.00 93.62 407 ARG A N 1
ATOM 3176 C CA . ARG A 1 407 ? -29.850 22.702 21.760 1.00 93.62 407 ARG A CA 1
ATOM 3177 C C . ARG A 1 407 ? -29.158 24.047 22.016 1.00 93.62 407 ARG A C 1
ATOM 3179 O O . ARG A 1 407 ? -29.361 24.659 23.066 1.00 93.62 407 ARG A O 1
ATOM 3186 N N . LYS A 1 408 ? -28.300 24.496 21.093 1.00 91.19 408 LYS A N 1
ATOM 3187 C CA . LYS A 1 408 ? -27.466 25.698 21.196 1.00 91.19 408 LYS A CA 1
ATOM 3188 C C . LYS A 1 408 ? -27.720 26.603 19.983 1.00 91.19 408 LYS A C 1
ATOM 3190 O O . LYS A 1 408 ? -27.045 26.457 18.967 1.00 91.19 408 LYS A O 1
ATOM 3195 N N . PRO A 1 409 ? -28.619 27.604 20.074 1.00 88.00 409 PRO A N 1
ATOM 3196 C CA . PRO A 1 409 ? -28.985 28.451 18.932 1.00 88.00 409 PRO A CA 1
ATOM 3197 C C . PRO A 1 409 ? -27.807 29.130 18.211 1.00 88.00 409 PRO A C 1
ATOM 3199 O O . PRO A 1 409 ? -27.865 29.330 17.002 1.00 88.00 409 PRO A O 1
ATOM 3202 N N . GLY A 1 410 ? -26.717 29.441 18.921 1.00 89.12 410 GLY A N 1
ATOM 3203 C CA . GLY A 1 410 ? -25.492 29.984 18.320 1.00 89.12 410 GLY A CA 1
ATOM 3204 C C . GLY A 1 410 ? -24.743 29.006 17.400 1.00 89.12 410 GLY A C 1
ATOM 3205 O O . GLY A 1 410 ? -24.109 29.436 16.438 1.00 89.12 410 GLY A O 1
ATOM 3206 N N . SER A 1 411 ? -24.910 27.694 17.609 1.00 92.56 411 SER A N 1
ATOM 3207 C CA . SER A 1 411 ? -24.442 26.640 16.697 1.00 92.56 411 SER A CA 1
ATOM 3208 C C . SER A 1 411 ? -25.261 26.547 15.407 1.00 92.56 411 SER A C 1
ATOM 3210 O O . SER A 1 411 ? -24.871 25.791 14.523 1.00 92.56 411 SER A O 1
ATOM 3212 N N . CYS A 1 412 ? -26.390 27.252 15.296 1.00 95.56 412 CYS A N 1
ATOM 3213 C CA . CYS A 1 412 ? -27.344 27.123 14.190 1.00 95.56 412 CYS A CA 1
ATOM 3214 C C . CYS A 1 412 ? -27.464 28.413 13.355 1.00 95.56 412 CYS A C 1
ATOM 3216 O O . CYS A 1 412 ? -28.469 28.631 12.681 1.00 95.56 412 CYS A O 1
ATOM 3218 N N . ASP A 1 413 ? -26.465 29.301 13.424 1.00 94.69 413 ASP A N 1
ATOM 3219 C CA . ASP A 1 413 ? -26.526 30.646 12.835 1.00 94.69 413 ASP A CA 1
ATOM 3220 C C . ASP A 1 413 ? -25.996 30.753 11.392 1.00 94.69 413 ASP A C 1
ATOM 3222 O O . ASP A 1 413 ? -26.058 31.831 10.793 1.00 94.69 413 ASP A O 1
ATOM 3226 N N . GLY A 1 414 ? -25.463 29.660 10.837 1.00 95.56 414 GLY A N 1
ATOM 3227 C CA . GLY A 1 414 ? -24.941 29.583 9.472 1.00 95.56 414 GLY A CA 1
ATOM 3228 C C . GLY A 1 414 ? -23.655 30.379 9.225 1.00 95.56 414 GLY A C 1
ATOM 3229 O O . GLY A 1 414 ? -23.220 30.498 8.076 1.00 95.56 414 GLY A O 1
ATOM 3230 N N . LYS A 1 415 ? -23.036 30.967 10.260 1.00 95.56 415 LYS A N 1
ATOM 3231 C CA . LYS A 1 415 ? -21.871 31.846 10.085 1.00 95.56 415 LYS A CA 1
ATOM 3232 C C . LYS A 1 415 ? -20.563 31.061 10.042 1.00 95.56 415 LYS A C 1
ATOM 3234 O O . LYS A 1 415 ? -20.257 30.256 10.921 1.00 95.56 415 LYS A O 1
ATOM 3239 N N . LEU A 1 416 ? -19.734 31.392 9.056 1.00 95.00 416 LEU A N 1
ATOM 3240 C CA . LEU A 1 416 ? -18.433 30.767 8.821 1.00 95.00 416 LEU A CA 1
ATOM 3241 C C . LEU A 1 416 ? -17.425 31.076 9.949 1.00 95.00 416 LEU A C 1
ATOM 3243 O O . LEU A 1 416 ? -16.944 32.209 10.063 1.00 95.00 416 LEU A O 1
ATOM 3247 N N . ARG A 1 417 ? -17.059 30.060 10.742 1.00 94.81 417 ARG A N 1
ATOM 3248 C CA . ARG A 1 417 ? -16.012 30.132 11.778 1.00 94.81 417 ARG A CA 1
ATOM 3249 C C . ARG A 1 417 ? -14.623 30.131 11.122 1.00 94.81 417 ARG A C 1
ATOM 3251 O O . ARG A 1 417 ? -14.361 29.329 10.223 1.00 94.81 417 ARG A O 1
ATOM 3258 N N . ARG A 1 418 ? -13.719 31.027 11.543 1.00 94.19 418 ARG A N 1
ATOM 3259 C CA . ARG A 1 418 ? -12.382 31.233 10.917 1.00 94.19 418 ARG A CA 1
ATOM 3260 C C . ARG A 1 418 ? -11.198 31.151 11.890 1.00 94.19 418 ARG A C 1
ATOM 3262 O O . ARG A 1 418 ? -10.053 31.420 11.508 1.00 94.19 418 ARG A O 1
ATOM 3269 N N . GLN A 1 419 ? -11.467 30.763 13.129 1.00 95.69 419 GLN A N 1
ATOM 3270 C CA . GLN A 1 419 ? -10.503 30.339 14.135 1.00 95.69 419 GLN A CA 1
ATOM 3271 C C . GLN A 1 419 ? -9.860 29.004 13.717 1.00 95.69 419 GLN A C 1
ATOM 3273 O O . GLN A 1 419 ? -10.480 28.207 13.013 1.00 95.69 419 GLN A O 1
ATOM 3278 N N . LEU A 1 420 ? -8.614 28.761 14.134 1.00 96.25 420 LEU A N 1
ATOM 3279 C CA . LEU A 1 420 ? -7.918 27.500 13.858 1.00 96.25 420 LEU A CA 1
ATOM 3280 C C . LEU A 1 420 ? -8.479 26.368 14.730 1.00 96.25 420 LEU A C 1
ATOM 3282 O O . LEU A 1 420 ? -8.523 26.506 15.953 1.00 96.25 420 LEU A O 1
ATOM 3286 N N . VAL A 1 421 ? -8.832 25.245 14.103 1.00 96.69 421 VAL A N 1
ATOM 3287 C CA . VAL A 1 421 ? -9.318 24.021 14.762 1.00 96.69 421 VAL A CA 1
ATOM 3288 C C . VAL A 1 421 ? -8.566 22.802 14.222 1.00 96.69 421 VAL A C 1
ATOM 3290 O O . VAL A 1 421 ? -8.318 22.697 13.023 1.00 96.69 421 VAL A O 1
ATOM 3293 N N . SER A 1 422 ? -8.208 21.862 15.091 1.00 95.75 422 SER A N 1
ATOM 3294 C CA . SER A 1 422 ? -7.651 20.554 14.728 1.00 95.75 422 SER A CA 1
ATOM 3295 C C . SER A 1 422 ? -8.707 19.464 14.890 1.00 95.75 422 SER A C 1
ATOM 3297 O O . SER A 1 422 ? -9.509 19.525 15.815 1.00 95.75 422 SER A O 1
ATOM 3299 N N . LEU A 1 423 ? -8.677 18.392 14.091 1.00 96.25 423 LEU A N 1
ATOM 3300 C CA . LEU A 1 423 ? -9.547 17.238 14.374 1.00 96.25 423 LEU A CA 1
ATOM 3301 C C . LEU A 1 423 ? -9.265 16.600 15.751 1.00 96.25 423 LEU A C 1
ATOM 3303 O O . LEU A 1 423 ? -10.147 15.956 16.310 1.00 96.25 423 LEU A O 1
ATOM 3307 N N . ASN A 1 424 ? -8.087 16.820 16.351 1.00 93.19 424 ASN A N 1
ATOM 3308 C CA . ASN A 1 424 ? -7.803 16.377 17.726 1.00 93.19 424 ASN A CA 1
ATOM 3309 C C . ASN A 1 424 ? -8.637 17.101 18.795 1.00 93.19 424 ASN A C 1
ATOM 3311 O O . ASN A 1 424 ? -8.697 16.637 19.933 1.00 93.19 424 ASN A O 1
ATOM 3315 N N . ASP A 1 425 ? -9.280 18.212 18.439 1.00 95.25 425 ASP A N 1
ATOM 3316 C CA . ASP A 1 425 ? -10.167 18.976 19.314 1.00 95.25 425 ASP A CA 1
ATOM 3317 C C . ASP A 1 425 ? -11.548 18.307 19.464 1.00 95.25 425 ASP A C 1
ATOM 3319 O O . ASP A 1 425 ? -12.262 18.562 20.434 1.00 95.25 425 ASP A O 1
ATOM 3323 N N . LEU A 1 426 ? -11.933 17.399 18.556 1.00 96.12 426 LEU A N 1
ATOM 3324 C CA . LEU A 1 426 ? -13.265 16.773 18.561 1.00 96.12 426 LEU A CA 1
ATOM 3325 C C . LEU A 1 426 ? -13.473 15.843 19.761 1.00 96.12 426 LEU A C 1
ATOM 3327 O O . LEU A 1 426 ? -14.561 15.837 20.326 1.00 96.12 426 LEU A O 1
ATOM 3331 N N . TYR A 1 427 ? -12.451 15.096 20.188 1.00 95.56 427 TYR A N 1
ATOM 3332 C CA . TYR A 1 427 ? -12.551 14.232 21.372 1.00 95.56 427 TYR A CA 1
ATOM 3333 C C . TYR A 1 427 ? -12.845 15.053 22.648 1.00 95.56 427 TYR A C 1
ATOM 3335 O O . TYR A 1 427 ? -13.906 14.832 23.233 1.00 95.56 427 TYR A O 1
ATOM 3343 N N . PRO A 1 428 ? -12.025 16.044 23.065 1.00 95.62 428 PRO A N 1
ATOM 3344 C CA . PRO A 1 428 ? -12.349 16.866 24.233 1.00 95.62 428 PRO A CA 1
ATOM 3345 C C . PRO A 1 428 ? -13.664 17.645 24.085 1.00 95.62 428 PRO A C 1
ATOM 3347 O O . PRO A 1 428 ? -14.396 17.761 25.061 1.00 95.62 428 PRO A O 1
ATOM 3350 N N . THR A 1 429 ? -14.012 18.105 22.879 1.00 96.94 429 THR A N 1
ATOM 3351 C CA . THR A 1 429 ? -15.292 18.796 22.616 1.00 96.94 429 THR A CA 1
ATOM 3352 C C . THR A 1 429 ? -16.500 17.892 22.852 1.00 96.94 429 THR A C 1
ATOM 3354 O O . THR A 1 429 ? -17.452 18.288 23.520 1.00 96.94 429 THR A O 1
ATOM 3357 N N . ILE A 1 430 ? -16.478 16.666 22.323 1.00 97.62 430 ILE A N 1
ATOM 3358 C CA . ILE A 1 430 ? -17.585 15.716 22.480 1.00 97.62 430 ILE A CA 1
ATOM 3359 C C . ILE A 1 430 ? -17.667 15.233 23.934 1.00 97.62 430 ILE A C 1
ATOM 3361 O O . ILE A 1 430 ? -18.770 15.109 24.454 1.00 97.62 430 ILE A O 1
ATOM 3365 N N . CYS A 1 431 ? -16.534 15.048 24.620 1.00 96.38 431 CYS A N 1
ATOM 3366 C CA . CYS A 1 431 ? -16.502 14.785 26.062 1.00 96.38 431 CYS A CA 1
ATOM 3367 C C . CYS A 1 431 ? -17.152 15.913 26.886 1.00 96.38 431 CYS A C 1
ATOM 3369 O O . CYS A 1 431 ? -18.003 15.629 27.729 1.00 96.38 431 CYS A O 1
ATOM 3371 N N . GLU A 1 432 ? -16.828 17.182 26.607 1.00 95.81 432 GLU A N 1
ATOM 3372 C CA . GLU A 1 432 ? -17.437 18.335 27.288 1.00 95.81 432 GLU A CA 1
ATOM 3373 C C . GLU A 1 432 ? -18.955 18.393 27.056 1.00 95.81 432 GLU A C 1
ATOM 3375 O O . GLU A 1 432 ? -19.721 18.447 28.018 1.00 95.81 432 GLU A O 1
ATOM 3380 N N . LEU A 1 433 ? -19.407 18.285 25.800 1.00 96.62 433 LEU A N 1
ATOM 3381 C CA . LEU A 1 433 ? -20.838 18.255 25.461 1.00 96.62 433 LEU A CA 1
ATOM 3382 C C . LEU A 1 433 ? -21.572 17.056 26.082 1.00 96.62 433 LEU A C 1
ATOM 3384 O O . LEU A 1 433 ? -22.760 17.158 26.393 1.00 96.62 433 LEU A O 1
ATOM 3388 N N . ALA A 1 434 ? -20.878 15.930 26.257 1.00 96.44 434 ALA A N 1
ATOM 3389 C CA . ALA A 1 434 ? -21.396 14.713 26.870 1.00 96.44 434 ALA A CA 1
ATOM 3390 C C . ALA A 1 434 ? -21.427 14.747 28.409 1.00 96.44 434 ALA A C 1
ATOM 3392 O O . ALA A 1 434 ? -22.011 13.837 29.008 1.00 96.44 434 ALA A O 1
ATOM 3393 N N . GLY A 1 435 ? -20.796 15.748 29.036 1.00 95.06 435 GLY A N 1
ATOM 3394 C CA . GLY A 1 435 ? -20.633 15.848 30.486 1.00 95.06 435 GLY A CA 1
ATOM 3395 C C . GLY A 1 435 ? -19.688 14.788 31.062 1.00 95.06 435 GLY A C 1
ATOM 3396 O O . GLY A 1 435 ? -19.975 14.223 32.116 1.00 95.06 435 GLY A O 1
ATOM 3397 N N . THR A 1 436 ? -18.599 14.458 30.360 1.00 93.56 436 THR A N 1
ATOM 3398 C CA . THR A 1 436 ? -17.646 13.419 30.780 1.00 93.56 436 THR A CA 1
ATOM 3399 C C . THR A 1 436 ? -16.188 13.837 30.604 1.00 93.56 436 THR A C 1
ATOM 3401 O O . THR A 1 436 ? -15.861 14.679 29.771 1.00 93.56 436 THR A O 1
ATOM 3404 N N . ASP A 1 437 ? -15.301 13.222 31.386 1.00 91.12 437 ASP A N 1
ATOM 3405 C CA . ASP A 1 437 ? -13.859 13.401 31.256 1.00 91.12 437 ASP A CA 1
ATOM 3406 C C . ASP A 1 437 ? -13.335 12.864 29.915 1.00 91.12 437 ASP A C 1
ATOM 3408 O O . ASP A 1 437 ? -13.951 12.022 29.252 1.00 91.12 437 ASP A O 1
ATOM 3412 N N . VAL A 1 438 ? -12.149 13.327 29.534 1.00 89.81 438 VAL A N 1
ATOM 3413 C CA . VAL A 1 438 ? -11.377 12.768 28.421 1.00 89.81 438 VAL A CA 1
ATOM 3414 C C . VAL A 1 438 ? -10.533 11.599 28.934 1.00 89.81 438 VAL A C 1
ATOM 3416 O O . VAL A 1 438 ? -10.050 11.631 30.066 1.00 89.81 438 VAL A O 1
ATOM 3419 N N . GLY A 1 439 ? -10.350 10.563 28.110 1.00 80.62 439 GLY A N 1
ATOM 3420 C CA . GLY A 1 439 ? -9.565 9.385 28.477 1.00 80.62 439 GLY A CA 1
ATOM 3421 C C . GLY A 1 439 ? -8.105 9.694 28.873 1.00 80.62 439 GLY A C 1
ATOM 3422 O O . GLY A 1 439 ? -7.542 10.719 28.471 1.00 80.62 439 GLY A O 1
ATOM 3423 N N . PRO A 1 440 ? -7.457 8.815 29.663 1.00 74.50 440 PRO A N 1
ATOM 3424 C CA . PRO A 1 440 ? -6.068 8.989 30.075 1.00 74.50 440 PRO A CA 1
ATOM 3425 C C . PRO A 1 440 ? -5.109 8.728 28.900 1.00 74.50 440 PRO A C 1
ATOM 3427 O O . PRO A 1 440 ? -4.769 7.583 28.601 1.00 74.50 440 PRO A O 1
ATOM 3430 N N . GLN A 1 441 ? -4.634 9.796 28.257 1.00 72.94 441 GLN A N 1
ATOM 3431 C CA . GLN A 1 441 ? -3.653 9.734 27.166 1.00 72.94 441 GLN A CA 1
ATOM 3432 C C . GLN A 1 441 ? -2.584 10.840 27.247 1.00 72.94 441 GLN A C 1
ATOM 3434 O O . GLN A 1 441 ? -2.719 11.806 27.994 1.00 72.94 441 GLN A O 1
ATOM 3439 N N . LEU A 1 442 ? -1.493 10.665 26.487 1.00 60.16 442 LEU A N 1
ATOM 3440 C CA . LEU A 1 442 ? -0.255 11.463 26.568 1.00 60.16 442 LEU A CA 1
ATOM 3441 C C . LEU A 1 442 ? -0.449 12.964 26.283 1.00 60.16 442 LEU A C 1
ATOM 3443 O O . LEU A 1 442 ? 0.193 13.796 26.921 1.00 60.16 442 LEU A O 1
ATOM 3447 N N . ALA A 1 443 ? -1.328 13.302 25.341 1.00 67.31 443 ALA A N 1
ATOM 3448 C CA . ALA A 1 443 ? -1.844 14.648 25.115 1.00 67.31 443 ALA A CA 1
ATOM 3449 C C . ALA A 1 443 ? -3.195 14.567 24.392 1.00 67.31 443 ALA A C 1
ATOM 3451 O O . ALA A 1 443 ? -3.541 13.531 23.819 1.00 67.31 443 ALA A O 1
ATOM 3452 N N . VAL A 1 444 ? -3.938 15.673 24.412 1.00 73.94 444 VAL A N 1
ATOM 3453 C CA . VAL A 1 444 ? -5.241 15.840 23.753 1.00 73.94 444 VAL A CA 1
ATOM 3454 C C . VAL A 1 444 ? -5.345 17.236 23.138 1.00 73.94 444 VAL A C 1
ATOM 3456 O O . VAL A 1 444 ? -4.561 18.122 23.483 1.00 73.94 444 VAL A O 1
ATOM 3459 N N . GLY A 1 445 ? -6.299 17.433 22.222 1.00 85.19 445 GLY A N 1
ATOM 3460 C CA . GLY A 1 445 ? -6.651 18.764 21.720 1.00 85.19 445 GLY A CA 1
ATOM 3461 C C . GLY A 1 445 ? -7.307 19.650 22.786 1.00 85.19 445 GLY A C 1
ATOM 3462 O O . GLY A 1 445 ? -7.316 19.335 23.977 1.00 85.19 445 GLY A O 1
ATOM 3463 N N . LYS A 1 446 ? -7.901 20.760 22.357 1.00 90.81 446 LYS A N 1
ATOM 3464 C CA . LYS A 1 446 ? -8.698 21.647 23.216 1.00 90.81 446 LYS A CA 1
ATOM 3465 C C . LYS A 1 446 ? -10.159 21.564 22.811 1.00 90.81 446 LYS A C 1
ATOM 3467 O O . LYS A 1 446 ? -10.456 21.419 21.635 1.00 90.81 446 LYS A O 1
ATOM 3472 N N . SER A 1 447 ? -11.073 21.680 23.767 1.00 94.81 447 SER A N 1
ATOM 3473 C CA . SER A 1 447 ? -12.491 21.795 23.430 1.00 94.81 447 SER A CA 1
ATOM 3474 C C . SER A 1 447 ? -12.766 23.078 22.639 1.00 94.81 447 SER A C 1
ATOM 3476 O O . SER A 1 447 ? -12.216 24.136 22.955 1.00 94.81 447 SER A O 1
ATOM 3478 N N . ILE A 1 448 ? -13.622 22.980 21.621 1.00 97.25 448 ILE A N 1
ATOM 3479 C CA . ILE A 1 448 ? -14.063 24.096 20.773 1.00 97.25 448 ILE A CA 1
ATOM 3480 C C . ILE A 1 448 ? -15.529 24.483 21.013 1.00 97.25 448 ILE A C 1
ATOM 3482 O O . ILE A 1 448 ? -16.078 25.245 20.220 1.00 97.25 448 ILE A O 1
ATOM 3486 N N . VAL A 1 449 ? -16.164 24.013 22.097 1.00 96.75 449 VAL A N 1
ATOM 3487 C CA . VAL A 1 449 ? -17.546 24.394 22.466 1.00 96.75 449 VAL A CA 1
ATOM 3488 C C . VAL A 1 449 ? -17.786 25.916 22.395 1.00 96.75 449 VAL A C 1
ATOM 3490 O O . VAL A 1 449 ? -18.764 26.312 21.759 1.00 96.75 449 VAL A O 1
ATOM 3493 N N . PRO A 1 450 ? -16.884 26.799 22.884 1.00 96.06 450 PRO A N 1
ATOM 3494 C CA . PRO A 1 450 ? -17.061 28.247 22.733 1.00 96.06 450 PRO A CA 1
ATOM 3495 C C . PRO A 1 450 ? -17.142 28.729 21.275 1.00 96.06 450 PRO A C 1
ATOM 3497 O O . PRO A 1 450 ? -17.897 29.648 20.985 1.00 96.06 450 PRO A O 1
ATOM 3500 N N . LEU A 1 451 ? -16.397 28.103 20.354 1.00 96.81 451 LEU A N 1
ATOM 3501 C CA . LEU A 1 451 ? -16.396 28.453 18.924 1.00 96.81 451 LEU A CA 1
ATOM 3502 C C . LEU A 1 451 ? -17.621 27.905 18.180 1.00 96.81 451 LEU A C 1
ATOM 3504 O O . LEU A 1 451 ? -18.018 28.444 17.147 1.00 96.81 451 LEU A O 1
ATOM 3508 N N . ILE A 1 452 ? -18.198 26.808 18.675 1.00 96.44 452 ILE A N 1
ATOM 3509 C CA . ILE A 1 452 ? -19.465 26.269 18.174 1.00 96.44 452 ILE A CA 1
ATOM 3510 C C . ILE A 1 452 ? -20.585 27.257 18.527 1.00 96.44 452 ILE A C 1
ATOM 3512 O O . ILE A 1 452 ? -21.337 27.670 17.647 1.00 96.44 452 ILE A O 1
ATOM 3516 N N . GLU A 1 453 ? -20.648 27.706 19.783 1.00 93.00 453 GLU A N 1
ATOM 3517 C CA . GLU A 1 453 ? -21.707 28.598 20.271 1.00 93.00 453 GLU A CA 1
ATOM 3518 C C . GLU A 1 453 ? -21.576 30.057 19.805 1.00 93.00 453 GLU A C 1
ATOM 3520 O O . GLU A 1 453 ? -22.599 30.709 19.610 1.00 93.00 453 GLU A O 1
ATOM 3525 N N . ASP A 1 454 ? -20.364 30.576 19.593 1.00 94.69 454 ASP A N 1
ATOM 3526 C CA . ASP A 1 454 ? -20.143 31.975 19.211 1.00 94.69 454 ASP A CA 1
ATOM 3527 C C . ASP A 1 454 ? -19.082 32.113 18.103 1.00 94.69 454 ASP A C 1
ATOM 3529 O O . ASP A 1 454 ? -17.965 31.603 18.196 1.00 94.69 454 ASP A O 1
ATOM 3533 N N . VAL A 1 455 ? -19.440 32.830 17.033 1.00 94.44 455 VAL A N 1
ATOM 3534 C CA . VAL A 1 455 ? -18.546 33.130 15.903 1.00 94.44 455 VAL A CA 1
ATOM 3535 C C . VAL A 1 455 ? -17.413 34.081 16.285 1.00 94.44 455 VAL A C 1
ATOM 3537 O O . VAL A 1 455 ? -16.334 33.995 15.699 1.00 94.44 455 VAL A O 1
ATOM 3540 N N . ASP A 1 456 ? -17.637 34.948 17.273 1.00 94.56 456 ASP A N 1
ATOM 3541 C CA . ASP A 1 456 ? -16.691 35.971 17.720 1.00 94.56 456 ASP A CA 1
ATOM 3542 C C . ASP A 1 456 ? -15.854 35.503 18.930 1.00 94.56 456 ASP A C 1
ATOM 3544 O O . ASP A 1 456 ? -15.008 36.246 19.441 1.00 94.56 456 ASP A O 1
ATOM 3548 N N . ALA A 1 457 ? -16.025 34.247 19.364 1.00 95.69 457 ALA A N 1
ATOM 3549 C CA . ALA A 1 457 ? -15.268 33.672 20.468 1.00 95.69 457 ALA A CA 1
ATOM 3550 C C . ALA A 1 457 ? -13.743 33.639 20.189 1.00 95.69 457 ALA A C 1
ATOM 3552 O O . ALA A 1 457 ? -13.311 33.375 19.055 1.00 95.69 457 ALA A O 1
ATOM 3553 N N . PRO A 1 458 ? -12.895 33.865 21.217 1.00 94.69 458 PRO A N 1
ATOM 3554 C CA . PRO A 1 458 ? -11.442 33.831 21.073 1.00 94.69 458 PRO A CA 1
ATOM 3555 C C . PRO A 1 458 ? -10.928 32.489 20.541 1.00 94.69 458 PRO A C 1
ATOM 3557 O O . PRO A 1 458 ? -11.390 31.424 20.949 1.00 94.69 458 PRO A O 1
ATOM 3560 N N . ALA A 1 459 ? -9.921 32.532 19.666 1.00 93.38 459 ALA A N 1
ATOM 3561 C CA . ALA A 1 459 ? -9.307 31.324 19.124 1.00 93.38 459 ALA A CA 1
ATOM 3562 C C . ALA A 1 459 ? -8.689 30.456 20.235 1.00 93.38 459 ALA A C 1
ATOM 3564 O O . ALA A 1 459 ? -7.866 30.925 21.021 1.00 93.38 459 ALA A O 1
ATOM 3565 N N . VAL A 1 460 ? -9.038 29.166 20.256 1.00 95.00 460 VAL A N 1
ATOM 3566 C CA . VAL A 1 460 ? -8.481 28.198 21.217 1.00 95.00 460 VAL A CA 1
ATOM 3567 C C . VAL A 1 460 ? -7.003 27.883 20.948 1.00 95.00 460 VAL A C 1
ATOM 3569 O O . VAL A 1 460 ? -6.268 27.500 21.861 1.00 95.00 460 VAL A O 1
ATOM 3572 N N . HIS A 1 461 ? -6.541 28.082 19.709 1.00 94.56 461 HIS A N 1
ATOM 3573 C CA . HIS A 1 461 ? -5.168 27.848 19.263 1.00 94.56 461 HIS A CA 1
ATOM 3574 C C . HIS A 1 461 ? -4.615 29.075 18.534 1.00 94.56 461 HIS A C 1
ATOM 3576 O O . HIS A 1 461 ? -5.228 29.571 17.590 1.00 94.56 461 HIS A O 1
ATOM 3582 N N . GLU A 1 462 ? -3.420 29.526 18.922 1.00 93.56 462 GLU A N 1
ATOM 3583 C CA . GLU A 1 462 ? -2.651 30.523 18.155 1.00 93.56 462 GLU A CA 1
ATOM 3584 C C . GLU A 1 462 ? -2.005 29.906 16.902 1.00 93.56 462 GLU A C 1
ATOM 3586 O O . GLU A 1 462 ? -1.772 30.584 15.898 1.00 93.56 462 GLU A O 1
ATOM 3591 N N . HIS A 1 463 ? -1.698 28.610 16.980 1.00 95.25 463 HIS A N 1
ATOM 3592 C CA . HIS A 1 463 ? -1.064 27.821 15.936 1.00 95.25 463 HIS A CA 1
ATOM 3593 C C . HIS A 1 463 ? -1.459 26.343 16.053 1.00 95.25 463 HIS A C 1
ATOM 3595 O O . HIS A 1 463 ? -1.767 25.863 17.142 1.00 95.25 463 HIS A O 1
ATOM 3601 N N . LEU A 1 464 ? -1.404 25.617 14.938 1.00 95.62 464 LEU A N 1
ATOM 3602 C CA . LEU A 1 464 ? -1.585 24.166 14.868 1.00 95.62 464 LEU A CA 1
ATOM 3603 C C . LEU A 1 464 ? -0.333 23.496 14.306 1.00 95.62 464 LEU A C 1
ATOM 3605 O O . LEU A 1 464 ? 0.333 24.078 13.452 1.00 95.62 464 LEU A O 1
ATOM 3609 N N . LEU A 1 465 ? -0.056 22.268 14.752 1.00 94.06 465 LEU A N 1
ATOM 3610 C CA . LEU A 1 465 ? 1.007 21.411 14.227 1.00 94.06 465 LEU A CA 1
ATOM 3611 C C . LEU A 1 465 ? 0.401 20.181 13.542 1.00 94.06 465 LEU A C 1
ATOM 3613 O O . LEU A 1 465 ? -0.330 19.408 14.161 1.00 94.06 465 LEU A O 1
ATOM 3617 N N . MET A 1 466 ? 0.739 19.987 12.273 1.00 95.56 466 MET A N 1
ATOM 3618 C CA . MET A 1 466 ? 0.289 18.879 11.426 1.00 95.56 466 MET A CA 1
ATOM 3619 C C . MET A 1 466 ? 1.517 18.063 11.012 1.00 95.56 466 MET A C 1
ATOM 3621 O O . MET A 1 466 ? 2.620 18.602 10.940 1.00 95.56 466 MET A O 1
ATOM 3625 N N . THR A 1 467 ? 1.388 16.753 10.807 1.00 94.06 467 THR A N 1
ATOM 3626 C CA . THR A 1 467 ? 2.546 15.867 10.574 1.00 94.06 467 THR A CA 1
ATOM 3627 C C . THR A 1 467 ? 2.256 14.835 9.494 1.00 94.06 467 THR A C 1
ATOM 3629 O O . THR A 1 467 ? 1.270 14.105 9.589 1.00 94.06 467 THR A O 1
ATOM 3632 N N . TYR A 1 468 ? 3.134 14.712 8.497 1.00 92.19 468 TYR A N 1
ATOM 3633 C CA . TYR A 1 468 ? 3.048 13.667 7.473 1.00 92.19 468 TYR A CA 1
ATOM 3634 C C . TYR A 1 468 ? 4.367 12.895 7.383 1.00 92.19 468 TYR A C 1
ATOM 3636 O O . TYR A 1 468 ? 5.414 13.458 7.072 1.00 92.19 468 TYR A O 1
ATOM 3644 N N . MET A 1 469 ? 4.312 11.588 7.664 1.00 90.12 469 MET A N 1
ATOM 3645 C CA . MET A 1 469 ? 5.487 10.748 7.951 1.00 90.12 469 MET A CA 1
ATOM 3646 C C . MET A 1 469 ? 6.340 11.257 9.136 1.00 90.12 469 MET A C 1
ATOM 3648 O O . MET A 1 469 ? 6.106 12.326 9.699 1.00 90.12 469 MET A O 1
ATOM 3652 N N . LYS A 1 470 ? 7.326 10.461 9.568 1.00 89.50 470 LYS A N 1
ATOM 3653 C CA . LYS A 1 470 ? 8.238 10.850 10.653 1.00 89.50 470 LYS A CA 1
ATOM 3654 C C . LYS A 1 470 ? 9.142 12.000 10.192 1.00 89.50 470 LYS A C 1
ATOM 3656 O O . LYS A 1 470 ? 9.914 11.820 9.253 1.00 89.50 470 LYS A O 1
ATOM 3661 N N . GLY A 1 471 ? 9.101 13.124 10.906 1.00 89.25 471 GLY A N 1
ATOM 3662 C CA . GLY A 1 471 ? 10.034 14.242 10.738 1.00 89.25 471 GLY A CA 1
ATOM 3663 C C . GLY A 1 471 ? 9.611 15.333 9.753 1.00 89.25 471 GLY A C 1
ATOM 3664 O O . GLY A 1 471 ? 10.361 16.290 9.615 1.00 89.25 471 GLY A O 1
ATOM 3665 N N . ASN A 1 472 ? 8.447 15.236 9.095 1.00 94.06 472 ASN A N 1
ATOM 3666 C CA . ASN A 1 472 ? 7.916 16.342 8.286 1.00 94.06 472 ASN A CA 1
ATOM 3667 C C . ASN A 1 472 ? 6.689 16.936 8.975 1.00 94.06 472 ASN A C 1
ATOM 3669 O O . ASN A 1 472 ? 5.693 16.245 9.219 1.00 94.06 472 ASN A O 1
ATOM 3673 N N . HIS A 1 473 ? 6.775 18.224 9.280 1.00 96.25 473 HIS A N 1
ATOM 3674 C CA . HIS A 1 473 ? 5.842 18.933 10.137 1.00 96.25 473 HIS A CA 1
ATOM 3675 C C . HIS A 1 473 ? 5.435 20.262 9.509 1.00 96.25 473 HIS A C 1
ATOM 3677 O O . HIS A 1 473 ? 6.249 20.944 8.895 1.00 96.25 473 HIS A O 1
ATOM 3683 N N . SER A 1 474 ? 4.181 20.652 9.698 1.00 96.56 474 SER A N 1
ATOM 3684 C CA . SER A 1 474 ? 3.663 21.941 9.253 1.00 96.56 474 SER A CA 1
ATOM 3685 C C . SER A 1 474 ? 3.071 22.704 10.427 1.00 96.56 474 SER A C 1
ATOM 3687 O O . SER A 1 474 ? 2.228 22.162 11.146 1.00 96.56 474 SER A O 1
ATOM 3689 N N . VAL A 1 475 ? 3.510 23.948 10.622 1.00 97.56 475 VAL A N 1
ATOM 3690 C CA . VAL A 1 475 ? 2.929 24.886 11.587 1.00 97.56 475 VAL A CA 1
ATOM 3691 C C . VAL A 1 475 ? 2.056 25.885 10.849 1.00 97.56 475 VAL A C 1
ATOM 3693 O O . VAL A 1 475 ? 2.533 26.633 9.996 1.00 97.56 475 VAL A O 1
ATOM 3696 N N . ARG A 1 476 ? 0.779 25.941 11.225 1.00 96.75 476 ARG A N 1
ATOM 3697 C CA . ARG A 1 476 ? -0.210 26.872 10.674 1.00 96.75 476 ARG A CA 1
ATOM 3698 C C . ARG A 1 476 ? -0.644 27.863 11.746 1.00 96.75 476 ARG A C 1
ATOM 3700 O O . ARG A 1 476 ? -1.215 27.461 12.752 1.00 96.75 476 ARG A O 1
ATOM 3707 N N . THR A 1 477 ? -0.396 29.150 11.523 1.00 96.81 477 THR A N 1
ATOM 3708 C CA . THR A 1 477 ? -0.988 30.262 12.296 1.00 96.81 477 THR A CA 1
ATOM 3709 C C . THR A 1 477 ? -2.179 30.845 11.533 1.00 96.81 477 THR A C 1
ATOM 3711 O O . THR A 1 477 ? -2.506 30.368 10.448 1.00 96.81 477 THR A O 1
ATOM 3714 N N . ALA A 1 478 ? -2.828 31.897 12.041 1.00 93.94 478 ALA A N 1
ATOM 3715 C CA . ALA A 1 478 ? -3.881 32.589 11.293 1.00 93.94 478 ALA A CA 1
ATOM 3716 C C . ALA A 1 478 ? -3.381 33.228 9.976 1.00 93.94 478 ALA A C 1
ATOM 3718 O O . ALA A 1 478 ? -4.148 33.298 9.016 1.00 93.94 478 ALA A O 1
ATOM 3719 N N . THR A 1 479 ? -2.115 33.665 9.917 1.00 95.69 479 THR A N 1
ATOM 3720 C CA . THR A 1 479 ? -1.569 34.480 8.812 1.00 95.69 479 THR A CA 1
ATOM 3721 C C . THR A 1 479 ? -0.469 33.807 7.995 1.00 95.69 479 THR A C 1
ATOM 3723 O O . THR A 1 479 ? -0.299 34.148 6.833 1.00 95.69 479 THR A O 1
ATOM 3726 N N . HIS A 1 480 ? 0.255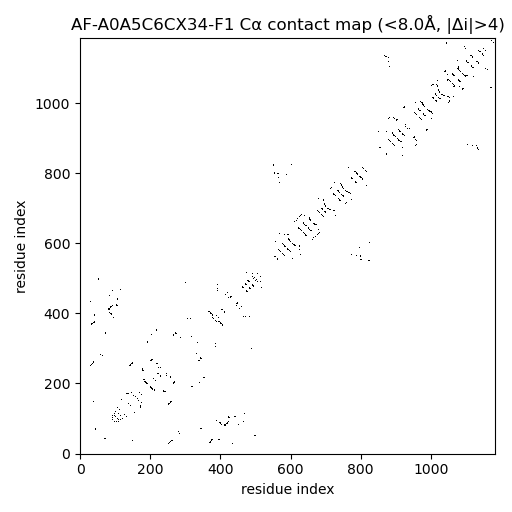 32.846 8.569 1.00 97.38 480 HIS A N 1
ATOM 3727 C CA . HIS A 1 480 ? 1.392 32.179 7.928 1.00 97.38 480 HIS A CA 1
ATOM 3728 C C . HIS A 1 480 ? 1.339 30.664 8.105 1.00 97.38 480 HIS A C 1
ATOM 3730 O O . HIS A 1 480 ? 0.796 30.166 9.102 1.00 97.38 480 HIS A O 1
ATOM 3736 N N . LYS A 1 481 ? 1.966 29.951 7.171 1.00 97.69 481 LYS A N 1
ATOM 3737 C CA . LYS A 1 481 ? 2.229 28.514 7.242 1.00 97.69 481 LYS A CA 1
ATOM 3738 C C . LYS A 1 481 ? 3.714 28.260 7.015 1.00 97.69 481 LYS A C 1
ATOM 3740 O O . LYS A 1 481 ? 4.263 28.789 6.057 1.00 97.69 481 LYS A O 1
ATOM 3745 N N . LEU A 1 482 ? 4.343 27.471 7.881 1.00 98.25 482 LEU A N 1
ATOM 3746 C CA . LEU A 1 482 ? 5.714 26.996 7.698 1.00 98.25 482 LEU A CA 1
ATOM 3747 C C . LEU A 1 482 ? 5.709 25.473 7.624 1.00 98.25 482 LEU A C 1
ATOM 3749 O O . LEU A 1 482 ? 5.261 24.817 8.566 1.00 98.25 482 LEU A O 1
ATOM 3753 N N . ASN A 1 483 ? 6.235 24.923 6.536 1.00 97.12 483 ASN A N 1
ATOM 3754 C CA . ASN A 1 483 ? 6.496 23.495 6.405 1.00 97.12 483 ASN A CA 1
ATOM 3755 C C . ASN A 1 483 ? 7.982 23.263 6.678 1.00 97.12 483 ASN A C 1
ATOM 3757 O O . ASN A 1 483 ? 8.825 23.901 6.057 1.00 97.12 483 ASN A O 1
ATOM 3761 N N . ARG A 1 484 ? 8.306 22.362 7.610 1.00 95.56 484 ARG A N 1
ATOM 3762 C CA . ARG A 1 484 ? 9.669 21.886 7.860 1.00 95.56 484 ARG A CA 1
ATOM 3763 C C . ARG A 1 484 ? 9.746 20.400 7.573 1.00 95.56 484 ARG A C 1
ATOM 3765 O O . ARG A 1 484 ? 9.007 19.603 8.155 1.00 95.56 484 ARG A O 1
ATOM 3772 N N . TYR A 1 485 ? 10.669 20.038 6.702 1.00 93.88 485 TYR A N 1
ATOM 3773 C CA . TYR A 1 485 ? 10.875 18.666 6.269 1.00 93.88 485 TYR A CA 1
ATOM 3774 C C . TYR A 1 485 ? 11.937 17.945 7.097 1.00 93.88 485 TYR A C 1
ATOM 3776 O O . TYR A 1 485 ? 12.696 18.555 7.854 1.00 93.88 485 TYR A O 1
ATOM 3784 N N . ARG A 1 486 ? 12.000 16.617 6.942 1.00 90.19 486 ARG A N 1
ATOM 3785 C CA . ARG A 1 486 ? 12.964 15.761 7.650 1.00 90.19 486 ARG A CA 1
ATOM 3786 C C . ARG A 1 486 ? 14.423 16.084 7.302 1.00 90.19 486 ARG A C 1
ATOM 3788 O O . ARG A 1 486 ? 15.300 15.797 8.108 1.00 90.19 486 ARG A O 1
ATOM 3795 N N . ASP A 1 487 ? 14.681 16.657 6.128 1.00 87.44 487 ASP A N 1
ATOM 3796 C CA . ASP A 1 487 ? 15.999 17.156 5.709 1.00 87.44 487 ASP A CA 1
ATOM 3797 C C . ASP A 1 487 ? 16.252 18.618 6.124 1.00 87.44 487 ASP A C 1
ATOM 3799 O O . ASP A 1 487 ? 17.143 19.268 5.591 1.00 87.44 487 ASP A O 1
ATOM 3803 N N . GLU A 1 488 ? 15.452 19.126 7.065 1.00 90.56 488 GLU A N 1
ATOM 3804 C CA . GLU A 1 488 ? 15.475 20.483 7.627 1.00 90.56 488 GLU A CA 1
ATOM 3805 C C . GLU A 1 488 ? 15.128 21.619 6.664 1.00 90.56 488 GLU A C 1
ATOM 3807 O O . GLU A 1 488 ? 14.993 22.762 7.102 1.00 90.56 488 GLU A O 1
ATOM 3812 N N . SER A 1 489 ? 14.903 21.312 5.386 1.00 94.56 489 SER A N 1
ATOM 3813 C CA . SER A 1 489 ? 14.468 22.292 4.401 1.00 94.56 489 SER A CA 1
ATOM 3814 C C . SER A 1 489 ? 13.071 22.847 4.725 1.00 94.56 489 SER A C 1
ATOM 3816 O O . SER A 1 489 ? 12.260 22.195 5.400 1.00 94.56 489 SER A O 1
ATOM 3818 N N . LEU A 1 490 ? 12.816 24.086 4.293 1.00 95.81 490 LEU A N 1
ATOM 3819 C CA . LEU A 1 490 ? 11.672 24.894 4.721 1.00 95.81 490 LEU A CA 1
ATOM 3820 C C . LEU A 1 490 ? 10.870 25.433 3.533 1.00 95.81 490 LEU A C 1
ATOM 3822 O O . LEU A 1 490 ? 11.454 25.898 2.556 1.00 95.81 490 LEU A O 1
ATOM 3826 N N . GLU A 1 491 ? 9.546 25.461 3.677 1.00 97.19 491 GLU A N 1
ATOM 3827 C CA . GLU A 1 491 ? 8.670 26.383 2.941 1.00 97.19 491 GLU A CA 1
ATOM 3828 C C . GLU A 1 491 ? 8.037 27.376 3.925 1.00 97.19 491 GLU A C 1
ATOM 3830 O O . GLU A 1 491 ? 7.700 26.998 5.054 1.00 97.19 491 GLU A O 1
ATOM 3835 N N . LEU A 1 492 ? 7.820 28.623 3.502 1.00 98.00 492 LEU A N 1
ATOM 3836 C CA . LEU A 1 492 ? 7.095 29.638 4.273 1.00 98.00 492 LEU A CA 1
ATOM 3837 C C . LEU A 1 492 ? 6.097 30.373 3.373 1.00 98.00 492 LEU A C 1
ATOM 3839 O O . LEU A 1 492 ? 6.497 31.027 2.420 1.00 98.00 492 LEU A O 1
ATOM 3843 N N . TYR A 1 493 ? 4.812 30.338 3.722 1.00 97.75 493 TYR A N 1
ATOM 3844 C CA . TYR A 1 493 ? 3.739 30.950 2.933 1.00 97.75 493 TYR A CA 1
ATOM 3845 C C . TYR A 1 493 ? 2.967 32.008 3.725 1.00 97.75 493 TYR A C 1
ATOM 3847 O O . TYR A 1 493 ? 2.634 31.814 4.904 1.00 97.75 493 TYR A O 1
ATOM 3855 N N . ASN A 1 494 ? 2.633 33.120 3.063 1.00 96.81 494 ASN A N 1
ATOM 3856 C CA . ASN A 1 494 ? 1.729 34.147 3.583 1.00 96.81 494 ASN A CA 1
ATOM 3857 C C . ASN A 1 494 ? 0.283 33.784 3.228 1.00 96.81 494 ASN A C 1
ATOM 3859 O O . ASN A 1 494 ? -0.246 34.185 2.198 1.00 96.81 494 ASN A O 1
ATOM 3863 N N . MET A 1 495 ? -0.390 33.096 4.141 1.00 95.44 495 MET A N 1
ATOM 3864 C CA . MET A 1 495 ? -1.724 32.528 3.938 1.00 95.44 495 MET A CA 1
ATOM 3865 C C . MET A 1 495 ? -2.876 33.553 3.937 1.00 95.44 495 MET A C 1
ATOM 3867 O O . MET A 1 495 ? -4.042 33.158 4.005 1.00 95.44 495 MET A O 1
ATOM 3871 N N . VAL A 1 496 ? -2.573 34.856 3.940 1.00 94.44 496 VAL A N 1
ATOM 3872 C CA . VAL A 1 496 ? -3.554 35.938 3.742 1.00 94.44 496 VAL A CA 1
ATOM 3873 C C . VAL A 1 496 ? -3.533 36.417 2.294 1.00 94.44 496 VAL A C 1
ATOM 3875 O O . VAL A 1 496 ? -4.593 36.579 1.695 1.00 94.44 496 VAL A O 1
ATOM 3878 N N . ASN A 1 497 ? -2.336 36.632 1.745 1.00 94.50 497 ASN A N 1
ATOM 3879 C CA . ASN A 1 497 ? -2.143 37.183 0.401 1.00 94.50 497 ASN A CA 1
ATOM 3880 C C . ASN A 1 497 ? -1.934 36.088 -0.655 1.00 94.50 497 ASN A C 1
ATOM 3882 O O . ASN A 1 497 ? -2.377 36.245 -1.788 1.00 94.50 497 ASN A O 1
ATOM 3886 N N . ASP A 1 498 ? -1.312 34.978 -0.259 1.00 94.38 498 ASP A N 1
ATOM 3887 C CA . ASP A 1 498 ? -1.109 33.764 -1.044 1.00 94.38 498 ASP A CA 1
ATOM 3888 C C . ASP A 1 498 ? -1.690 32.545 -0.289 1.00 94.38 498 ASP A C 1
ATOM 3890 O O . ASP A 1 498 ? -0.974 31.759 0.337 1.00 94.38 498 ASP A O 1
ATOM 3894 N N . PRO A 1 499 ? -3.025 32.378 -0.291 1.00 91.69 499 PRO A N 1
ATOM 3895 C CA . PRO A 1 499 ? -3.674 31.201 0.283 1.00 91.69 499 PRO A CA 1
ATOM 3896 C C . PRO A 1 499 ? -3.482 29.932 -0.568 1.00 91.69 499 PRO A C 1
ATOM 3898 O O . PRO A 1 499 ? -3.799 28.841 -0.095 1.00 91.69 499 PRO A O 1
ATOM 3901 N N . SER A 1 500 ? -2.987 30.068 -1.804 1.00 88.88 500 SER A N 1
ATOM 3902 C CA . SER A 1 500 ? -2.712 28.958 -2.725 1.00 88.88 500 SER A CA 1
ATOM 3903 C C . SER A 1 500 ? -1.324 28.342 -2.499 1.00 88.88 500 SER A C 1
ATOM 3905 O O . SER A 1 500 ? -1.145 27.161 -2.799 1.00 88.88 500 SER A O 1
ATOM 3907 N N . GLN A 1 501 ? -0.402 29.082 -1.867 1.00 92.69 501 GLN A N 1
ATOM 3908 C CA . GLN A 1 501 ? 0.992 28.707 -1.585 1.00 92.69 501 GLN A CA 1
ATOM 3909 C C . GLN A 1 501 ? 1.860 28.654 -2.857 1.00 92.69 501 GLN A C 1
ATOM 3911 O O . GLN A 1 501 ? 2.617 27.703 -3.049 1.00 92.69 501 GLN A O 1
ATOM 3916 N N . LEU A 1 502 ? 1.698 29.634 -3.745 1.00 90.12 502 LEU A N 1
ATOM 3917 C CA . LEU A 1 502 ? 2.435 29.757 -5.007 1.00 90.12 502 LEU A CA 1
ATOM 3918 C C . LEU A 1 502 ? 3.810 30.427 -4.865 1.00 90.12 502 LEU A C 1
ATOM 3920 O O . LEU A 1 502 ? 4.642 30.241 -5.743 1.00 90.12 502 LEU A O 1
ATOM 3924 N N . ASP A 1 503 ? 4.042 31.197 -3.796 1.00 92.75 503 ASP A N 1
ATOM 3925 C CA . ASP A 1 503 ? 5.310 31.902 -3.565 1.00 92.75 503 ASP A CA 1
ATOM 3926 C C . ASP A 1 503 ? 5.964 31.415 -2.256 1.00 92.75 503 ASP A C 1
ATOM 3928 O O . ASP A 1 503 ? 5.549 31.797 -1.156 1.00 92.75 503 ASP A O 1
ATOM 3932 N N . ASN A 1 504 ? 7.003 30.578 -2.337 1.00 95.62 504 ASN A N 1
ATOM 3933 C CA . ASN A 1 504 ? 7.784 30.158 -1.173 1.00 95.62 504 ASN A CA 1
ATOM 3934 C C . ASN A 1 504 ? 8.701 31.287 -0.671 1.00 95.62 504 ASN A C 1
ATOM 3936 O O . ASN A 1 504 ? 9.721 31.615 -1.272 1.00 95.62 504 ASN A O 1
ATOM 3940 N N . LEU A 1 505 ? 8.375 31.835 0.498 1.00 96.81 505 LEU A N 1
ATOM 3941 C CA . LEU A 1 505 ? 9.087 32.942 1.143 1.00 96.81 505 LEU A CA 1
ATOM 3942 C C . LEU A 1 505 ? 10.195 32.474 2.110 1.00 96.81 505 LEU A C 1
ATOM 3944 O O . LEU A 1 505 ? 10.672 33.257 2.937 1.00 96.81 505 LEU A O 1
ATOM 3948 N N . ALA A 1 506 ? 10.576 31.192 2.086 1.00 95.44 506 ALA A N 1
ATOM 3949 C CA . ALA A 1 506 ? 11.610 30.669 2.973 1.00 95.44 506 ALA A CA 1
ATOM 3950 C C . ALA A 1 506 ? 12.995 31.240 2.618 1.00 95.44 506 ALA A C 1
ATOM 3952 O O . ALA A 1 506 ? 13.441 31.191 1.477 1.00 95.44 506 ALA A O 1
ATOM 3953 N N . GLY A 1 507 ? 13.699 31.763 3.621 1.00 92.25 507 GLY A N 1
ATOM 3954 C CA . GLY A 1 507 ? 14.995 32.427 3.456 1.00 92.25 507 GLY A CA 1
ATOM 3955 C C . GLY A 1 507 ? 14.918 33.919 3.115 1.00 92.25 507 GLY A C 1
ATOM 3956 O O . GLY A 1 507 ? 15.959 34.577 3.125 1.00 92.25 507 GLY A O 1
ATOM 3957 N N . GLU A 1 508 ? 13.725 34.481 2.887 1.00 94.50 508 GLU A N 1
ATOM 3958 C CA . GLU A 1 508 ? 13.561 35.917 2.635 1.00 94.50 508 GLU A CA 1
ATOM 3959 C C . GLU A 1 508 ? 14.012 36.759 3.847 1.00 94.50 508 GLU A C 1
ATOM 3961 O O . GLU A 1 508 ? 13.437 36.625 4.935 1.00 94.50 508 GLU A O 1
ATOM 3966 N N . PRO A 1 509 ? 14.993 37.679 3.702 1.00 93.31 509 PRO A N 1
ATOM 3967 C CA . PRO A 1 509 ? 15.550 38.426 4.834 1.00 93.31 509 PRO A CA 1
ATOM 3968 C C . PRO A 1 509 ? 14.530 39.271 5.607 1.00 93.31 509 PRO A C 1
ATOM 3970 O O . PRO A 1 509 ? 14.727 39.546 6.785 1.00 93.31 509 PRO A O 1
ATOM 3973 N N . ALA A 1 510 ? 13.431 39.680 4.965 1.00 93.94 510 ALA A N 1
ATOM 3974 C CA . ALA A 1 510 ? 12.353 40.434 5.606 1.00 93.94 510 ALA A CA 1
ATOM 3975 C C . ALA A 1 510 ? 11.450 39.577 6.521 1.00 93.94 510 ALA A C 1
ATOM 3977 O O . ALA A 1 510 ? 10.612 40.126 7.237 1.00 93.94 510 ALA A O 1
ATOM 3978 N N . LEU A 1 511 ? 11.589 38.246 6.485 1.00 95.44 511 LEU A N 1
ATOM 3979 C CA . LEU A 1 511 ? 10.732 37.285 7.185 1.00 95.44 511 LEU A CA 1
ATOM 3980 C C . LEU A 1 511 ? 11.506 36.346 8.126 1.00 95.44 511 LEU A C 1
ATOM 3982 O O . LEU A 1 511 ? 10.894 35.441 8.700 1.00 95.44 511 LEU A O 1
ATOM 3986 N N . SER A 1 512 ? 12.806 36.590 8.347 1.00 93.12 512 SER A N 1
ATOM 3987 C CA . SER A 1 512 ? 13.680 35.804 9.237 1.00 93.12 512 SER A CA 1
ATOM 3988 C C . SER A 1 512 ? 13.045 35.520 10.597 1.00 93.12 512 SER A C 1
ATOM 3990 O O . SER A 1 512 ? 12.965 34.368 11.016 1.00 93.12 512 SER A O 1
ATOM 3992 N N . ASP A 1 513 ? 12.521 36.555 11.251 1.00 95.75 513 ASP A N 1
ATOM 3993 C CA . ASP A 1 513 ? 11.977 36.487 12.610 1.00 95.75 513 ASP A CA 1
ATOM 3994 C C . ASP A 1 513 ? 10.700 35.631 12.662 1.00 95.75 513 ASP A C 1
ATOM 3996 O O . ASP A 1 513 ? 10.451 34.903 13.627 1.00 95.75 513 ASP A O 1
ATOM 4000 N N . THR A 1 514 ? 9.894 35.681 11.596 1.00 95.44 514 THR A N 1
ATOM 4001 C CA . THR A 1 514 ? 8.696 34.847 11.439 1.00 95.44 514 THR A CA 1
ATOM 4002 C C . THR A 1 514 ? 9.094 33.396 11.188 1.00 95.44 514 THR A C 1
ATOM 4004 O O . THR A 1 514 ? 8.575 32.499 11.854 1.00 95.44 514 THR A O 1
ATOM 4007 N N . GLN A 1 515 ? 10.042 33.154 10.278 1.00 97.44 515 GLN A N 1
ATOM 4008 C CA . GLN A 1 515 ? 10.555 31.818 9.980 1.00 97.44 515 GLN A CA 1
ATOM 4009 C C . GLN A 1 515 ? 11.168 31.160 11.220 1.00 97.44 515 GLN A C 1
ATOM 4011 O O . GLN A 1 515 ? 10.857 30.005 11.519 1.00 97.44 515 GLN A O 1
ATOM 4016 N N . GLU A 1 516 ? 12.000 31.887 11.969 1.00 95.94 516 GLU A N 1
ATOM 4017 C CA . GLU A 1 516 ? 12.636 31.381 13.183 1.00 95.94 516 GLU A CA 1
ATOM 4018 C C . GLU A 1 516 ? 11.589 31.070 14.257 1.00 95.94 516 GLU A C 1
ATOM 4020 O O . GLU A 1 516 ? 11.563 29.950 14.771 1.00 95.94 516 GLU A O 1
ATOM 4025 N N . LYS A 1 517 ? 10.662 31.997 14.541 1.00 97.06 517 LYS A N 1
ATOM 4026 C CA . LYS A 1 517 ? 9.588 31.778 15.524 1.00 97.06 517 LYS A CA 1
ATOM 4027 C C . LYS A 1 517 ? 8.754 30.533 15.204 1.00 97.06 517 LYS A C 1
ATOM 4029 O O . LYS A 1 517 ? 8.468 29.739 16.100 1.00 97.06 517 LYS A O 1
ATOM 4034 N N . LEU A 1 518 ? 8.364 30.342 13.942 1.00 97.12 518 LEU A N 1
ATOM 4035 C CA . LEU A 1 518 ? 7.587 29.170 13.522 1.00 97.12 518 LEU A CA 1
ATOM 4036 C C . LEU A 1 518 ? 8.425 27.880 13.554 1.00 97.12 518 LEU A C 1
ATOM 4038 O O . LEU A 1 518 ? 7.923 26.833 13.963 1.00 97.12 518 LEU A O 1
ATOM 4042 N N . SER A 1 519 ? 9.714 27.953 13.216 1.00 95.62 519 SER A N 1
ATOM 4043 C CA . SER A 1 519 ? 10.640 26.815 13.306 1.00 95.62 519 SER A CA 1
ATOM 4044 C C . SER A 1 519 ? 10.882 26.376 14.754 1.00 95.62 519 SER A C 1
ATOM 4046 O O . SER A 1 519 ? 10.921 25.176 15.035 1.00 95.62 519 SER A O 1
ATOM 4048 N N . GLN A 1 520 ? 10.987 27.324 15.692 1.00 94.25 520 GLN A N 1
ATOM 4049 C CA . GLN A 1 520 ? 11.114 27.043 17.125 1.00 94.25 520 GLN A CA 1
ATOM 4050 C C . GLN A 1 520 ? 9.874 26.321 17.680 1.00 94.25 520 GLN A C 1
ATOM 4052 O O . GLN A 1 520 ? 10.032 25.403 18.484 1.00 94.25 520 GLN A O 1
ATOM 4057 N N . ILE A 1 521 ? 8.662 26.655 17.212 1.00 93.62 521 ILE A N 1
ATOM 4058 C CA . ILE A 1 521 ? 7.426 25.930 17.571 1.00 93.62 521 ILE A CA 1
ATOM 4059 C C . ILE A 1 521 ? 7.517 24.452 17.160 1.00 93.62 521 ILE A C 1
ATOM 4061 O O . ILE A 1 521 ? 7.205 23.583 17.977 1.00 93.62 521 ILE A O 1
ATOM 4065 N N . VAL A 1 522 ? 7.998 24.150 15.942 1.00 92.06 522 VAL A N 1
ATOM 4066 C CA . VAL A 1 522 ? 8.222 22.758 15.496 1.00 92.06 522 VAL A CA 1
ATOM 4067 C C . VAL A 1 522 ? 9.183 22.043 16.447 1.00 92.06 522 VAL A C 1
ATOM 4069 O O . VAL A 1 522 ? 8.831 20.994 16.979 1.00 92.06 522 VAL A O 1
ATOM 4072 N N . VAL A 1 523 ? 10.361 22.628 16.708 1.00 89.56 523 VAL A N 1
ATOM 4073 C CA . VAL A 1 523 ? 11.394 22.029 17.579 1.00 89.56 523 VAL A CA 1
ATOM 4074 C C . VAL A 1 523 ? 10.847 21.729 18.975 1.00 89.56 523 VAL A C 1
ATOM 4076 O O . VAL A 1 523 ? 11.008 20.619 19.485 1.00 89.56 523 VAL A O 1
ATOM 4079 N N . GLN A 1 524 ? 10.195 22.710 19.601 1.00 88.06 524 GLN A N 1
ATOM 4080 C CA . GLN A 1 524 ? 9.656 22.579 20.955 1.00 88.06 524 GLN A CA 1
ATOM 4081 C C . GLN A 1 524 ? 8.603 21.468 21.027 1.00 88.06 524 GLN A C 1
ATOM 4083 O O . GLN A 1 524 ? 8.689 20.598 21.891 1.00 88.06 524 GLN A O 1
ATOM 4088 N N . ALA A 1 525 ? 7.660 21.431 20.084 1.00 83.25 525 ALA A N 1
ATOM 4089 C CA . ALA A 1 525 ? 6.617 20.412 20.063 1.00 83.25 525 ALA A CA 1
ATOM 4090 C C . ALA A 1 525 ? 7.149 18.985 19.819 1.00 83.25 525 ALA A C 1
ATOM 4092 O O . ALA A 1 525 ? 6.591 18.033 20.363 1.00 83.25 525 ALA A O 1
ATOM 4093 N N . THR A 1 526 ? 8.226 18.816 19.042 1.00 81.69 526 THR A N 1
ATOM 4094 C CA . THR A 1 526 ? 8.800 17.493 18.721 1.00 81.69 526 THR A CA 1
ATOM 4095 C C . THR A 1 526 ? 9.882 17.006 19.695 1.00 81.69 526 THR A C 1
ATOM 4097 O O . THR A 1 526 ? 10.357 15.882 19.553 1.00 81.69 526 THR A O 1
ATOM 4100 N N . SER A 1 527 ? 10.297 17.821 20.673 1.00 71.38 527 SER A N 1
ATOM 4101 C CA . SER A 1 527 ? 11.428 17.535 21.583 1.00 71.38 527 SER A CA 1
ATOM 4102 C C . SER A 1 527 ? 11.047 16.909 22.936 1.00 71.38 527 SER A C 1
ATOM 4104 O O . SER A 1 527 ? 11.921 16.673 23.772 1.00 71.38 527 SER A O 1
ATOM 4106 N N . LEU A 1 528 ? 9.765 16.607 23.172 1.00 49.84 528 LEU A N 1
ATOM 4107 C CA . LEU A 1 528 ? 9.261 16.079 24.446 1.00 49.84 528 LEU A CA 1
ATOM 4108 C C . LEU A 1 528 ? 8.367 14.831 24.246 1.00 49.84 528 LEU A C 1
ATOM 4110 O O . LEU A 1 528 ? 7.487 14.891 23.386 1.00 49.84 528 LEU A O 1
ATOM 4114 N N . PRO A 1 529 ? 8.456 13.765 25.083 1.00 49.28 529 PRO A N 1
ATOM 4115 C CA . PRO A 1 529 ? 9.454 13.513 26.133 1.00 49.28 529 PRO A CA 1
ATOM 4116 C C . PRO A 1 529 ? 9.962 12.049 26.244 1.00 49.28 529 PRO A C 1
ATOM 4118 O O . PRO A 1 529 ? 9.254 11.173 26.736 1.00 49.28 529 PRO A O 1
ATOM 4121 N N . GLU A 1 530 ? 11.264 11.813 26.038 1.00 35.72 530 GLU A N 1
ATOM 4122 C CA . GLU A 1 530 ? 11.955 10.683 26.708 1.00 35.72 530 GLU A CA 1
ATOM 4123 C C . GLU A 1 530 ? 12.124 10.930 28.228 1.00 35.72 530 GLU A C 1
ATOM 4125 O O . GLU A 1 530 ? 12.384 10.013 29.004 1.00 35.72 530 GLU A O 1
ATOM 4130 N N . GLN A 1 531 ? 11.948 12.175 28.688 1.00 29.75 531 GLN A N 1
ATOM 4131 C CA . GLN A 1 531 ? 12.293 12.599 30.052 1.00 29.75 531 GLN A CA 1
ATOM 4132 C C . GLN A 1 531 ? 11.184 12.433 31.110 1.00 29.75 531 GLN A C 1
ATOM 4134 O O . GLN A 1 531 ? 11.462 12.596 32.298 1.00 29.75 531 GLN A O 1
ATOM 4139 N N . GLN A 1 532 ? 9.940 12.093 30.744 1.00 30.22 532 GLN A N 1
ATOM 4140 C CA . GLN A 1 532 ? 8.845 11.986 31.729 1.00 30.22 532 GLN A CA 1
ATOM 4141 C C . GLN A 1 532 ? 8.699 10.600 32.381 1.00 30.22 532 GLN A C 1
ATOM 4143 O O . GLN A 1 532 ? 8.164 10.513 33.485 1.00 30.22 532 GLN A O 1
ATOM 4148 N N . ALA A 1 533 ? 9.259 9.536 31.794 1.00 32.78 533 ALA A N 1
ATOM 4149 C CA . ALA A 1 533 ? 9.228 8.190 32.382 1.00 32.78 533 ALA A CA 1
ATOM 4150 C C . ALA A 1 533 ? 10.107 8.034 33.648 1.00 32.78 533 ALA A C 1
ATOM 4152 O O . ALA A 1 533 ? 9.958 7.070 34.397 1.00 32.78 533 ALA A O 1
ATOM 4153 N N . ALA A 1 534 ? 11.022 8.974 33.910 1.00 30.62 534 ALA A N 1
ATOM 4154 C CA . ALA A 1 534 ? 12.047 8.847 34.950 1.00 30.62 534 ALA A CA 1
ATOM 4155 C C . ALA A 1 534 ? 11.650 9.383 36.346 1.00 30.62 534 ALA A C 1
ATOM 4157 O O . ALA A 1 534 ? 12.418 9.228 37.295 1.00 30.62 534 ALA A O 1
ATOM 4158 N N . SER A 1 535 ? 10.492 10.039 36.502 1.00 26.27 535 SER A N 1
ATOM 4159 C CA . SER A 1 535 ? 10.211 10.879 37.685 1.00 26.27 535 SER A CA 1
ATOM 4160 C C . SER A 1 535 ? 9.333 10.253 38.785 1.00 26.27 535 SER A C 1
ATOM 4162 O O . SER A 1 535 ? 9.262 10.821 39.876 1.00 26.27 535 SER A O 1
ATOM 4164 N N . GLN A 1 536 ? 8.707 9.087 38.558 1.00 28.31 536 GLN A N 1
ATOM 4165 C CA . GLN A 1 536 ? 7.750 8.478 39.508 1.00 28.31 536 GLN A CA 1
ATOM 4166 C C . GLN A 1 536 ? 8.193 7.174 40.203 1.00 28.31 536 GLN A C 1
ATOM 4168 O O . GLN A 1 536 ? 7.402 6.579 40.931 1.00 28.31 536 GLN A O 1
ATOM 4173 N N . VAL A 1 537 ? 9.458 6.752 40.094 1.00 29.58 537 VAL A N 1
ATOM 4174 C CA . VAL A 1 537 ? 9.987 5.632 40.905 1.00 29.58 537 VAL A CA 1
ATOM 4175 C C . VAL A 1 537 ? 10.976 6.151 41.948 1.00 29.58 537 VAL A C 1
ATOM 4177 O O . VAL A 1 537 ? 12.192 6.114 41.766 1.00 29.58 537 VAL A O 1
ATOM 4180 N N . LYS A 1 538 ? 10.445 6.643 43.074 1.00 28.14 538 LYS A N 1
ATOM 4181 C CA . LYS A 1 538 ? 11.249 6.932 44.268 1.00 28.14 538 LYS A CA 1
ATOM 4182 C C . LYS A 1 538 ? 11.279 5.734 45.218 1.00 28.14 538 LYS A C 1
ATOM 4184 O O . LYS A 1 538 ? 10.276 5.422 45.846 1.00 28.14 538 LYS A O 1
ATOM 4189 N N . ASP A 1 539 ? 12.498 5.220 45.395 1.00 26.73 539 ASP A N 1
ATOM 4190 C CA . ASP A 1 539 ? 13.004 4.511 46.581 1.00 26.73 539 ASP A CA 1
ATOM 4191 C C . ASP A 1 539 ? 12.457 3.072 46.798 1.00 26.73 539 ASP A C 1
ATOM 4193 O O . ASP A 1 539 ? 11.283 2.859 47.071 1.00 26.73 539 ASP A O 1
ATOM 4197 N N . LYS A 1 540 ? 13.273 2.007 46.758 1.00 26.14 540 LYS A N 1
ATOM 4198 C CA . LYS A 1 540 ? 14.514 1.849 47.539 1.00 26.14 540 LYS A CA 1
ATOM 4199 C C . LYS A 1 540 ? 15.524 0.858 46.943 1.00 26.14 540 LYS A C 1
ATOM 4201 O O . LYS A 1 540 ? 15.180 -0.274 46.633 1.00 26.14 540 LYS A O 1
ATOM 4206 N N . GLY A 1 541 ? 16.788 1.288 46.942 1.00 27.42 541 GLY A N 1
ATOM 4207 C CA . GLY A 1 541 ? 18.008 0.488 47.141 1.00 27.42 541 GLY A CA 1
ATOM 4208 C C . GLY A 1 541 ? 18.210 -0.820 46.356 1.00 27.42 541 GLY A C 1
ATOM 4209 O O . GLY A 1 541 ? 17.753 -1.871 46.783 1.00 27.42 541 GLY A O 1
ATOM 4210 N N . ASN A 1 542 ? 19.157 -0.826 45.411 1.00 28.00 542 ASN A N 1
ATOM 4211 C CA . ASN A 1 542 ? 20.573 -0.963 45.789 1.00 28.00 542 ASN A CA 1
ATOM 4212 C C . ASN A 1 542 ? 21.508 -0.522 44.644 1.00 28.00 542 ASN A C 1
ATOM 4214 O O . ASN A 1 542 ? 21.226 -0.793 43.480 1.00 28.00 542 ASN A O 1
ATOM 4218 N N . LYS A 1 543 ? 22.628 0.141 44.959 1.00 33.91 543 LYS A N 1
ATOM 4219 C CA . LYS A 1 543 ? 23.650 0.488 43.955 1.00 33.91 543 LYS A CA 1
ATOM 4220 C C . LYS A 1 543 ? 24.589 -0.697 43.732 1.00 33.91 543 LYS A C 1
ATOM 4222 O O . LYS A 1 543 ? 25.346 -1.041 44.634 1.00 33.91 543 LYS A O 1
ATOM 4227 N N . GLN A 1 544 ? 24.613 -1.231 42.515 1.00 27.47 544 GLN A N 1
ATOM 4228 C CA . GLN A 1 544 ? 25.817 -1.817 41.923 1.00 27.47 544 GLN A CA 1
ATOM 4229 C C . GLN A 1 544 ? 25.909 -1.357 40.470 1.00 27.47 544 GLN A C 1
ATOM 4231 O O . GLN A 1 544 ? 24.909 -1.366 39.750 1.00 27.47 544 GLN A O 1
ATOM 4236 N N . ASP A 1 545 ? 27.096 -0.902 40.078 1.00 31.86 545 ASP A N 1
ATOM 4237 C CA . ASP A 1 545 ? 27.324 -0.235 38.802 1.00 31.86 545 ASP A CA 1
ATOM 4238 C C . ASP A 1 545 ? 27.002 -1.145 37.609 1.00 31.86 545 ASP A C 1
ATOM 4240 O O . ASP A 1 545 ? 27.447 -2.293 37.530 1.00 31.86 545 ASP A O 1
ATOM 4244 N N . ARG A 1 546 ? 26.256 -0.603 36.643 1.00 25.55 546 ARG A N 1
ATOM 4245 C CA . ARG A 1 546 ? 26.159 -1.143 35.283 1.00 25.55 546 ARG A CA 1
ATOM 4246 C C . ARG A 1 546 ? 26.679 -0.083 34.305 1.00 25.55 546 ARG A C 1
ATOM 4248 O O . ARG A 1 546 ? 26.383 1.093 34.520 1.00 25.55 546 ARG A O 1
ATOM 4255 N N . PRO A 1 547 ? 27.456 -0.454 33.269 1.00 28.19 547 PRO A N 1
ATOM 4256 C CA . PRO A 1 547 ? 28.046 0.524 32.359 1.00 28.19 547 PRO A CA 1
ATOM 4257 C C . PRO A 1 547 ? 26.983 1.253 31.532 1.00 28.19 547 PRO A C 1
ATOM 4259 O O . PRO A 1 547 ? 25.902 0.715 31.290 1.00 28.19 547 PRO A O 1
ATOM 4262 N N . ALA A 1 548 ? 27.325 2.451 31.056 1.00 27.47 548 ALA A N 1
ATOM 4263 C CA . ALA A 1 548 ? 26.505 3.194 30.104 1.00 27.47 548 ALA A CA 1
ATOM 4264 C C . ALA A 1 548 ? 26.209 2.361 28.842 1.00 27.47 548 ALA A C 1
ATOM 4266 O O . ALA A 1 548 ? 27.074 1.626 28.354 1.00 27.47 548 ALA A O 1
ATOM 4267 N N . ALA A 1 549 ? 24.997 2.501 28.301 1.00 29.78 549 ALA A N 1
ATOM 4268 C CA . ALA A 1 549 ? 24.643 1.915 27.013 1.00 29.78 549 ALA A CA 1
ATOM 4269 C C . ALA A 1 549 ? 25.531 2.517 25.908 1.00 29.78 549 ALA A C 1
ATOM 4271 O O . ALA A 1 549 ? 25.676 3.736 25.818 1.00 29.78 549 ALA A O 1
ATOM 4272 N N . ARG A 1 550 ? 26.156 1.658 25.094 1.00 34.66 550 ARG A N 1
ATOM 4273 C CA . ARG A 1 550 ? 26.982 2.072 23.949 1.00 34.66 550 ARG A CA 1
ATOM 4274 C C . ARG A 1 550 ? 26.106 2.518 22.778 1.00 34.66 550 ARG A C 1
ATOM 4276 O O . ARG A 1 550 ? 25.049 1.937 22.552 1.00 34.66 550 ARG A O 1
ATOM 4283 N N . ALA A 1 551 ? 26.600 3.494 22.019 1.00 42.47 551 ALA A N 1
ATOM 4284 C CA . ALA A 1 551 ? 26.006 3.919 20.756 1.00 42.47 551 ALA A CA 1
ATOM 4285 C C . ALA A 1 551 ? 26.063 2.813 19.681 1.00 42.47 551 ALA A C 1
ATOM 4287 O O . ALA A 1 551 ? 26.985 1.990 19.647 1.00 42.47 551 ALA A O 1
ATOM 4288 N N . THR A 1 552 ? 25.061 2.815 18.807 1.00 52.50 552 THR A N 1
ATOM 4289 C CA . THR A 1 552 ? 24.893 1.907 17.667 1.00 52.50 552 THR A CA 1
ATOM 4290 C C . THR A 1 552 ? 25.109 2.684 16.371 1.00 52.50 552 THR A C 1
ATOM 4292 O O . THR A 1 552 ? 24.319 3.579 16.078 1.00 52.50 552 THR A O 1
ATOM 4295 N N . ASN A 1 553 ? 26.153 2.342 15.606 1.00 67.38 553 ASN A N 1
ATOM 4296 C CA . ASN A 1 553 ? 26.582 3.085 14.411 1.00 67.38 553 ASN A CA 1
ATOM 4297 C C . ASN A 1 553 ? 26.552 2.188 13.153 1.00 67.38 553 ASN A C 1
ATOM 4299 O O . ASN A 1 553 ? 27.557 2.059 12.454 1.00 67.38 553 ASN A O 1
ATOM 4303 N N . ASN A 1 554 ? 25.426 1.511 12.897 1.00 80.62 554 ASN A N 1
ATOM 4304 C CA . ASN A 1 554 ? 25.157 0.852 11.614 1.00 80.62 554 ASN A CA 1
ATOM 4305 C C . ASN A 1 554 ? 23.708 1.172 11.183 1.00 80.62 554 ASN A C 1
ATOM 4307 O O . ASN A 1 554 ? 22.791 0.692 11.854 1.00 80.62 554 ASN A O 1
ATOM 4311 N N . PRO A 1 555 ? 23.450 1.970 10.124 1.00 85.38 555 PRO A N 1
ATOM 4312 C CA . PRO A 1 555 ? 24.358 2.398 9.050 1.00 85.38 555 PRO A CA 1
ATOM 4313 C C . PRO A 1 555 ? 25.583 3.192 9.497 1.00 85.38 555 PRO A C 1
ATOM 4315 O O . PRO A 1 555 ? 25.590 3.782 10.577 1.00 85.38 555 PRO A O 1
ATOM 4318 N N . LEU A 1 556 ? 26.629 3.167 8.670 1.00 85.88 556 LEU A N 1
ATOM 4319 C CA . LEU A 1 556 ? 27.846 3.936 8.915 1.00 85.88 556 LEU A CA 1
ATOM 4320 C C . LEU A 1 556 ? 27.525 5.436 8.905 1.00 85.88 556 LEU A C 1
ATOM 4322 O O . LEU A 1 556 ? 26.626 5.886 8.191 1.00 85.88 556 LEU A O 1
ATOM 4326 N N . GLN A 1 557 ? 28.272 6.208 9.693 1.00 79.38 557 GLN A N 1
ATOM 4327 C CA . GLN A 1 557 ? 28.047 7.644 9.855 1.00 79.38 557 GLN A CA 1
ATOM 4328 C C . GLN A 1 557 ? 29.340 8.450 9.717 1.00 79.38 557 GLN A C 1
ATOM 4330 O O . GLN A 1 557 ? 30.409 8.020 10.150 1.00 79.38 557 GLN A O 1
ATOM 4335 N N . VAL A 1 558 ? 29.214 9.643 9.137 1.00 72.00 558 VAL A N 1
ATOM 4336 C CA . VAL A 1 558 ? 30.257 10.672 9.019 1.00 72.00 558 VAL A CA 1
ATOM 4337 C C . VAL A 1 558 ? 29.787 11.867 9.839 1.00 72.00 558 VAL A C 1
ATOM 4339 O O . VAL A 1 558 ? 28.676 12.345 9.625 1.00 72.00 558 VAL A O 1
ATOM 4342 N N . ASP A 1 559 ? 30.583 12.309 10.812 1.00 63.53 559 ASP A N 1
ATOM 4343 C CA . ASP A 1 559 ? 30.252 13.419 11.726 1.00 63.53 559 ASP A CA 1
ATOM 4344 C C . ASP A 1 559 ? 28.863 13.313 12.409 1.00 63.53 559 ASP A C 1
ATOM 4346 O O . ASP A 1 559 ? 28.255 14.313 12.784 1.00 63.53 559 ASP A O 1
ATOM 4350 N N . GLY A 1 560 ? 28.352 12.087 12.597 1.00 58.12 560 GLY A N 1
ATOM 4351 C CA . GLY A 1 560 ? 27.029 11.811 13.181 1.00 58.12 560 GLY A CA 1
ATOM 4352 C C . GLY A 1 560 ? 25.853 11.830 12.192 1.00 58.12 560 GLY A C 1
ATOM 4353 O O . GLY A 1 560 ? 24.706 11.692 12.613 1.00 58.12 560 GLY A O 1
ATOM 4354 N N . HIS A 1 561 ? 26.122 11.969 10.892 1.00 58.69 561 HIS A N 1
ATOM 4355 C CA . HIS A 1 561 ? 25.133 11.926 9.815 1.00 58.69 561 HIS A CA 1
ATOM 4356 C C . HIS A 1 561 ? 25.244 10.632 8.996 1.00 58.69 561 HIS A C 1
ATOM 4358 O O . HIS A 1 561 ? 26.337 10.094 8.817 1.00 58.69 561 HIS A O 1
ATOM 4364 N N . ASP A 1 562 ? 24.112 10.142 8.484 1.00 63.66 562 ASP A N 1
ATOM 4365 C CA . ASP A 1 562 ? 24.042 8.889 7.722 1.00 63.66 562 ASP A CA 1
ATOM 4366 C C . ASP A 1 562 ? 24.879 8.947 6.432 1.00 63.66 562 ASP A C 1
ATOM 4368 O O . ASP A 1 562 ? 24.800 9.892 5.642 1.00 63.66 562 ASP A O 1
ATOM 4372 N N . PHE A 1 563 ? 25.679 7.906 6.210 1.00 68.88 563 PHE A N 1
ATOM 4373 C CA . PHE A 1 563 ? 26.518 7.761 5.028 1.00 68.88 563 PHE A CA 1
ATOM 4374 C C . PHE A 1 563 ? 25.665 7.340 3.823 1.00 68.88 563 PHE A C 1
ATOM 4376 O O . PHE A 1 563 ? 25.238 6.186 3.745 1.00 68.88 563 PHE A O 1
ATOM 4383 N N . PHE A 1 564 ? 25.487 8.228 2.839 1.00 78.19 564 PHE A N 1
ATOM 4384 C CA . PHE A 1 564 ? 24.838 7.897 1.564 1.00 78.19 564 PHE A CA 1
ATOM 4385 C C . PHE A 1 564 ? 25.853 7.587 0.467 1.00 78.19 564 PHE A C 1
ATOM 4387 O O . PHE A 1 564 ? 26.695 8.409 0.111 1.00 78.19 564 PHE A O 1
ATOM 4394 N N . GLY A 1 565 ? 25.750 6.386 -0.080 1.00 84.19 565 GLY A N 1
ATOM 4395 C CA . GLY A 1 565 ? 26.677 5.847 -1.056 1.00 84.19 565 GLY A CA 1
ATOM 4396 C C . GLY A 1 565 ? 26.338 4.395 -1.339 1.00 84.19 565 GLY A C 1
ATOM 4397 O O . GLY A 1 565 ? 25.656 3.731 -0.556 1.00 84.19 565 GLY A O 1
ATOM 4398 N N . ALA A 1 566 ? 26.814 3.915 -2.475 1.00 90.06 566 ALA A N 1
ATOM 4399 C CA . ALA A 1 566 ? 26.533 2.576 -2.947 1.00 90.06 566 ALA A CA 1
ATOM 4400 C C . ALA A 1 566 ? 27.794 1.861 -3.394 1.00 90.06 566 ALA A C 1
ATOM 4402 O O . ALA A 1 566 ? 28.829 2.490 -3.573 1.00 90.06 566 ALA A O 1
ATOM 4403 N N . ASP A 1 567 ? 27.663 0.560 -3.625 1.00 92.88 567 ASP A N 1
ATOM 4404 C CA . ASP A 1 567 ? 28.655 -0.250 -4.325 1.00 92.88 567 ASP A CA 1
ATOM 4405 C C . ASP A 1 567 ? 30.076 -0.055 -3.731 1.00 92.88 567 ASP A C 1
ATOM 4407 O O . ASP A 1 567 ? 30.974 0.450 -4.401 1.00 92.88 567 ASP A O 1
ATOM 4411 N N . PRO A 1 568 ? 30.258 -0.330 -2.419 1.00 94.38 568 PRO A N 1
ATOM 4412 C CA . PRO A 1 568 ? 31.469 0.024 -1.690 1.00 94.38 568 PRO A CA 1
ATOM 4413 C C . PRO A 1 568 ? 32.657 -0.855 -2.075 1.00 94.38 568 PRO A C 1
ATOM 4415 O O . PRO A 1 568 ? 32.621 -2.062 -1.845 1.00 94.38 568 PRO A O 1
ATOM 4418 N N . SER A 1 569 ? 33.754 -0.236 -2.503 1.00 95.94 569 SER A N 1
ATOM 4419 C CA . SER A 1 569 ? 35.092 -0.843 -2.534 1.00 95.94 569 SER A CA 1
ATOM 4420 C C . SER A 1 569 ? 35.937 -0.387 -1.335 1.00 95.94 569 SER A C 1
ATOM 4422 O O . SER A 1 569 ? 35.706 0.697 -0.795 1.00 95.94 569 SER A O 1
ATOM 4424 N N . VAL A 1 570 ? 36.919 -1.187 -0.902 1.00 95.19 570 VAL A N 1
ATOM 4425 C CA . VAL A 1 570 ? 37.804 -0.864 0.233 1.00 95.19 570 VAL A CA 1
ATOM 4426 C C . VAL A 1 570 ? 39.270 -1.199 -0.018 1.00 95.19 570 VAL A C 1
ATOM 4428 O O . VAL A 1 570 ? 39.605 -2.241 -0.574 1.00 95.19 570 VAL A O 1
ATOM 4431 N N . VAL A 1 571 ? 40.160 -0.350 0.501 1.00 94.88 571 VAL A N 1
ATOM 4432 C CA . VAL A 1 571 ? 41.616 -0.571 0.504 1.00 94.88 571 VAL A CA 1
ATOM 4433 C C . VAL A 1 571 ? 42.224 -0.079 1.821 1.00 94.88 571 VAL A C 1
ATOM 4435 O O . VAL A 1 571 ? 41.680 0.807 2.478 1.00 94.88 571 VAL A O 1
ATOM 4438 N N . ILE A 1 572 ? 43.365 -0.640 2.221 1.00 94.62 572 ILE A N 1
ATOM 4439 C CA . ILE A 1 572 ? 44.130 -0.177 3.389 1.00 94.62 572 ILE A CA 1
ATOM 4440 C C . ILE A 1 572 ? 45.358 0.591 2.887 1.00 94.62 572 ILE A C 1
ATOM 4442 O O . ILE A 1 572 ? 46.136 0.073 2.082 1.00 94.62 572 ILE A O 1
ATOM 4446 N N . ALA A 1 573 ? 45.525 1.829 3.351 1.00 92.12 573 ALA A N 1
ATOM 4447 C CA . ALA A 1 573 ? 46.641 2.695 2.979 1.00 92.12 573 ALA A CA 1
ATOM 4448 C C . ALA A 1 573 ? 47.919 2.396 3.793 1.00 92.12 573 ALA A C 1
ATOM 4450 O O . ALA A 1 573 ? 47.875 1.737 4.832 1.00 92.12 573 ALA A O 1
ATOM 4451 N N . ASP A 1 574 ? 49.075 2.896 3.332 1.00 87.06 574 ASP A N 1
ATOM 4452 C CA . ASP A 1 574 ? 50.375 2.734 4.022 1.00 87.06 574 ASP A CA 1
ATOM 4453 C C . ASP A 1 574 ? 50.405 3.295 5.450 1.00 87.06 574 ASP A C 1
ATOM 4455 O O . ASP A 1 574 ? 51.152 2.804 6.293 1.00 87.06 574 ASP A O 1
ATOM 4459 N N . ASP A 1 575 ? 49.590 4.313 5.729 1.00 89.31 575 ASP A N 1
ATOM 4460 C CA . ASP A 1 575 ? 49.452 4.924 7.055 1.00 89.31 575 ASP A CA 1
ATOM 4461 C C . ASP A 1 575 ? 48.547 4.117 8.010 1.00 89.31 575 ASP A C 1
ATOM 4463 O O . ASP A 1 575 ? 48.377 4.491 9.171 1.00 89.31 575 ASP A O 1
ATOM 4467 N N . GLY A 1 576 ? 47.981 2.999 7.543 1.00 88.50 576 GLY A N 1
ATOM 4468 C CA . GLY A 1 576 ? 47.089 2.136 8.311 1.00 88.50 576 GLY A CA 1
ATOM 4469 C C . GLY A 1 576 ? 45.629 2.595 8.354 1.00 88.50 576 GLY A C 1
ATOM 4470 O O . GLY A 1 576 ? 44.828 1.940 9.027 1.00 88.50 576 GLY A O 1
ATOM 4471 N N . ARG A 1 577 ? 45.240 3.666 7.647 1.00 95.06 577 ARG A N 1
ATOM 4472 C CA . ARG A 1 577 ? 43.821 4.006 7.451 1.00 95.06 577 ARG A CA 1
ATOM 4473 C C . ARG A 1 577 ? 43.146 2.996 6.525 1.00 95.06 577 ARG A C 1
ATOM 4475 O O . ARG A 1 577 ? 43.710 2.602 5.503 1.00 95.06 577 ARG A O 1
ATOM 4482 N N . LEU A 1 578 ? 41.917 2.614 6.860 1.00 95.88 578 LEU A N 1
ATOM 4483 C CA . LEU A 1 578 ? 41.009 1.976 5.910 1.00 95.88 578 LEU A CA 1
ATOM 4484 C C . LEU A 1 578 ? 40.321 3.070 5.098 1.00 95.88 578 LEU A C 1
ATOM 4486 O O . LEU A 1 578 ? 39.808 4.028 5.675 1.00 95.88 578 LEU A O 1
ATOM 4490 N N . PHE A 1 579 ? 40.306 2.909 3.780 1.00 95.94 579 PHE A N 1
ATOM 4491 C CA . PHE A 1 579 ? 39.585 3.754 2.839 1.00 95.94 579 PHE A CA 1
ATOM 4492 C C . PHE A 1 579 ? 38.418 2.990 2.208 1.00 95.94 579 PHE A C 1
ATOM 4494 O O . PHE A 1 579 ? 38.513 1.785 1.977 1.00 95.94 579 PHE A O 1
ATOM 4501 N N . LEU A 1 580 ? 37.335 3.714 1.933 1.00 94.62 580 LEU A N 1
ATOM 4502 C CA . LEU A 1 580 ? 36.047 3.223 1.451 1.00 94.62 580 LEU A CA 1
ATOM 4503 C C . LEU A 1 580 ? 35.589 4.098 0.278 1.00 94.62 580 LEU A C 1
ATOM 4505 O O . LEU A 1 580 ? 35.416 5.308 0.438 1.00 94.62 580 LEU A O 1
ATOM 4509 N N . PHE A 1 581 ? 35.407 3.480 -0.887 1.00 94.88 581 PHE A N 1
ATOM 4510 C CA . PHE A 1 581 ? 35.102 4.128 -2.162 1.00 94.88 581 PHE A CA 1
ATOM 4511 C C . PHE A 1 581 ? 33.740 3.665 -2.687 1.00 94.88 581 PHE A C 1
ATOM 4513 O O . PHE A 1 581 ? 33.663 2.645 -3.373 1.00 94.88 581 PHE A O 1
ATOM 4520 N N . PRO A 1 582 ? 32.648 4.365 -2.349 1.00 93.06 582 PRO A N 1
ATOM 4521 C CA . PRO A 1 582 ? 31.343 4.133 -2.950 1.00 93.06 582 PRO A CA 1
ATOM 4522 C C . PRO A 1 582 ? 31.167 4.860 -4.291 1.00 93.06 582 PRO A C 1
ATOM 4524 O O . PRO A 1 582 ? 31.720 5.939 -4.523 1.00 93.06 582 PRO A O 1
ATOM 4527 N N . THR A 1 583 ? 30.258 4.353 -5.121 1.00 92.31 583 THR A N 1
ATOM 4528 C CA . THR A 1 583 ? 29.526 5.187 -6.084 1.00 92.31 583 THR A CA 1
ATOM 4529 C C . THR A 1 583 ? 28.751 6.277 -5.339 1.00 92.31 583 THR A C 1
ATOM 4531 O O . THR A 1 583 ? 28.021 5.995 -4.383 1.00 92.31 583 THR A O 1
ATOM 4534 N N . THR A 1 584 ? 28.893 7.528 -5.781 1.00 85.50 584 THR A N 1
ATOM 4535 C CA . THR A 1 584 ? 28.219 8.685 -5.178 1.00 85.50 584 THR A CA 1
ATOM 4536 C C . THR A 1 584 ? 26.709 8.625 -5.449 1.00 85.50 584 THR A C 1
ATOM 4538 O O . THR A 1 584 ? 26.279 8.757 -6.595 1.00 85.50 584 THR A O 1
ATOM 4541 N N . ASP A 1 585 ? 25.887 8.430 -4.409 1.00 75.56 585 ASP A N 1
ATOM 4542 C CA . ASP A 1 585 ? 24.442 8.178 -4.557 1.00 75.56 585 ASP A CA 1
ATOM 4543 C C . ASP A 1 585 ? 23.575 9.423 -4.264 1.00 75.56 585 ASP A C 1
ATOM 4545 O O . ASP A 1 585 ? 23.001 9.595 -3.184 1.00 75.56 585 ASP A O 1
ATOM 4549 N N . ASN A 1 586 ? 23.501 10.319 -5.254 1.00 61.34 586 ASN A N 1
ATOM 4550 C CA . ASN A 1 586 ? 22.985 11.696 -5.158 1.00 61.34 586 ASN A CA 1
ATOM 4551 C C . ASN A 1 586 ? 21.447 11.859 -5.175 1.00 61.34 586 ASN A C 1
ATOM 4553 O O . ASN A 1 586 ? 20.948 12.879 -5.642 1.00 61.34 586 ASN A O 1
ATOM 4557 N N . ARG A 1 587 ? 20.661 10.887 -4.690 1.00 58.78 587 ARG A N 1
ATOM 4558 C CA . ARG A 1 587 ? 19.171 10.929 -4.691 1.00 58.78 587 ARG A CA 1
ATOM 4559 C C . ARG A 1 587 ? 18.503 11.049 -6.070 1.00 58.78 587 ARG A C 1
ATOM 4561 O O . ARG A 1 587 ? 17.288 11.180 -6.121 1.00 58.78 587 ARG A O 1
ATOM 4568 N N . ASP A 1 588 ? 19.249 10.952 -7.166 1.00 64.62 588 ASP A N 1
ATOM 4569 C CA . ASP A 1 588 ? 18.731 10.728 -8.516 1.00 64.62 588 ASP A CA 1
ATOM 4570 C C . ASP A 1 588 ? 19.600 9.662 -9.194 1.00 64.62 588 ASP A C 1
ATOM 4572 O O . ASP A 1 588 ? 20.798 9.850 -9.420 1.00 64.62 588 ASP A O 1
ATOM 4576 N N . TRP A 1 589 ? 18.974 8.544 -9.567 1.00 62.56 589 TRP A N 1
ATOM 4577 C CA . TRP A 1 589 ? 19.595 7.433 -10.298 1.00 62.56 589 TRP A CA 1
ATOM 4578 C C . TRP A 1 589 ? 20.166 7.850 -11.671 1.00 62.56 589 TRP A C 1
ATOM 4580 O O . TRP A 1 589 ? 20.845 7.074 -12.349 1.00 62.56 589 TRP A O 1
ATOM 4590 N N . ASN A 1 590 ? 19.864 9.059 -12.145 1.00 64.38 590 ASN A N 1
ATOM 4591 C CA . ASN A 1 590 ? 20.402 9.650 -13.368 1.00 64.38 590 ASN A CA 1
ATOM 4592 C C . ASN A 1 590 ? 21.579 10.610 -13.134 1.00 64.38 590 ASN A C 1
ATOM 4594 O O . ASN A 1 590 ? 22.208 10.983 -14.120 1.00 64.38 590 ASN A O 1
ATOM 4598 N N . GLN A 1 591 ? 21.909 10.940 -11.877 1.00 67.31 591 GLN A N 1
ATOM 4599 C CA . GLN A 1 591 ? 22.983 11.871 -11.485 1.00 67.31 591 GLN A CA 1
ATOM 4600 C C . GLN A 1 591 ? 24.118 11.209 -10.678 1.00 67.31 591 GLN A C 1
ATOM 4602 O O . GLN A 1 591 ? 24.888 11.865 -9.973 1.00 67.31 591 GLN A O 1
ATOM 4607 N N . GLN A 1 592 ? 24.239 9.886 -10.787 1.00 80.62 592 GLN A N 1
ATOM 4608 C CA . GLN A 1 592 ? 25.396 9.127 -10.313 1.00 80.62 592 GLN A CA 1
ATOM 4609 C C . GLN A 1 592 ? 26.527 9.311 -11.336 1.00 80.62 592 GLN A C 1
ATOM 4611 O O . GLN A 1 592 ? 26.558 8.636 -12.365 1.00 80.62 592 GLN A O 1
ATOM 4616 N N . PHE A 1 593 ? 27.401 10.291 -11.094 1.00 84.25 593 PHE A N 1
ATOM 4617 C CA . PHE A 1 593 ? 28.422 10.751 -12.050 1.00 84.25 593 PHE A CA 1
ATOM 4618 C C . PHE A 1 593 ? 29.872 10.512 -11.607 1.00 84.25 593 PHE A C 1
ATOM 4620 O O . PHE A 1 593 ? 30.788 10.752 -12.389 1.00 84.25 593 PHE A O 1
ATOM 4627 N N . GLY A 1 594 ? 30.097 10.013 -10.392 1.00 89.44 594 GLY A N 1
ATOM 4628 C CA . GLY A 1 594 ? 31.438 9.739 -9.888 1.00 89.44 594 GLY A CA 1
ATOM 4629 C C . GLY A 1 594 ? 31.458 8.854 -8.650 1.00 89.44 594 GLY A C 1
ATOM 4630 O O . GLY A 1 594 ? 30.455 8.234 -8.279 1.00 89.44 594 GLY A O 1
ATOM 4631 N N . TRP A 1 595 ? 32.633 8.810 -8.031 1.00 92.94 595 TRP A N 1
ATOM 4632 C CA . TRP A 1 595 ? 32.929 8.004 -6.855 1.00 92.94 595 TRP A CA 1
ATOM 4633 C C . TRP A 1 595 ? 33.519 8.879 -5.757 1.00 92.94 595 TRP A C 1
ATOM 4635 O O . TRP A 1 595 ? 34.414 9.694 -6.003 1.00 92.94 595 TRP A O 1
ATOM 4645 N N . SER A 1 596 ? 33.012 8.703 -4.542 1.00 89.25 596 SER A N 1
ATOM 4646 C CA . SER A 1 596 ? 33.491 9.418 -3.360 1.00 89.25 596 SER A CA 1
ATOM 4647 C C . SER A 1 596 ? 34.548 8.595 -2.620 1.00 89.25 596 SER A C 1
ATOM 4649 O O . SER A 1 596 ? 34.683 7.400 -2.868 1.00 89.25 596 SER A O 1
ATOM 4651 N N . SER A 1 597 ? 35.297 9.209 -1.703 1.00 90.88 597 SER A N 1
ATOM 4652 C CA . SER A 1 597 ? 36.251 8.497 -0.842 1.00 90.88 597 SER A CA 1
ATOM 4653 C C . SER A 1 597 ? 36.115 8.915 0.617 1.00 90.88 597 SER A C 1
ATOM 4655 O O . SER A 1 597 ? 35.931 10.091 0.929 1.00 90.88 597 SER A O 1
ATOM 4657 N N . TYR A 1 598 ? 36.217 7.942 1.519 1.00 91.69 598 TYR A N 1
ATOM 4658 C CA . TYR A 1 598 ? 36.108 8.134 2.961 1.00 91.69 598 TYR A CA 1
ATOM 4659 C C . TYR A 1 598 ? 37.182 7.316 3.676 1.00 91.69 598 TYR A C 1
ATOM 4661 O O . TYR A 1 598 ? 37.496 6.217 3.228 1.00 91.69 598 TYR A O 1
ATOM 4669 N N . SER A 1 599 ? 37.731 7.802 4.794 1.00 93.31 599 SER A N 1
ATOM 4670 C CA . SER A 1 599 ? 38.756 7.068 5.557 1.00 93.31 599 SER A CA 1
ATOM 4671 C C . SER A 1 599 ? 38.482 6.987 7.053 1.00 93.31 599 SER A C 1
ATOM 4673 O O . SER A 1 599 ? 37.982 7.947 7.633 1.00 93.31 599 SER A O 1
ATOM 4675 N N . THR A 1 600 ? 38.912 5.904 7.697 1.00 91.75 600 THR A N 1
ATOM 4676 C CA . THR A 1 600 ? 38.828 5.708 9.153 1.00 91.75 600 THR A CA 1
ATOM 4677 C C . THR A 1 600 ? 40.070 5.004 9.714 1.00 91.75 600 THR A C 1
ATOM 4679 O O . THR A 1 600 ? 40.796 4.320 8.988 1.00 91.75 600 THR A O 1
ATOM 4682 N N . THR A 1 601 ? 40.309 5.161 11.018 1.00 89.06 601 THR A N 1
ATOM 4683 C CA . THR A 1 601 ? 41.293 4.394 11.807 1.00 89.06 601 THR A CA 1
ATOM 4684 C C . THR A 1 601 ? 40.652 3.472 12.850 1.00 89.06 601 THR A C 1
ATOM 4686 O O . THR A 1 601 ? 41.333 2.607 13.400 1.00 89.06 601 THR A O 1
ATOM 4689 N N . ASP A 1 602 ? 39.360 3.645 13.146 1.00 81.75 602 ASP A N 1
ATOM 4690 C CA . ASP A 1 602 ? 38.669 2.994 14.268 1.00 81.75 602 ASP A CA 1
ATOM 4691 C C . ASP A 1 602 ? 37.278 2.428 13.916 1.00 81.75 602 ASP A C 1
ATOM 4693 O O . ASP A 1 602 ? 36.634 1.832 14.779 1.00 81.75 602 ASP A O 1
ATOM 4697 N N . LEU A 1 603 ? 36.843 2.565 12.654 1.00 85.56 603 LEU A N 1
ATOM 4698 C CA . LEU A 1 603 ? 35.528 2.176 12.111 1.00 85.56 603 LEU A CA 1
ATOM 4699 C C . LEU A 1 603 ? 34.328 2.965 12.671 1.00 85.56 603 LEU A C 1
ATOM 4701 O O . LEU A 1 603 ? 33.195 2.726 12.251 1.00 85.56 603 LEU A O 1
ATOM 4705 N N . VAL A 1 604 ? 34.562 3.917 13.577 1.00 78.06 604 VAL A N 1
ATOM 4706 C CA . VAL A 1 604 ? 33.537 4.742 14.234 1.00 78.06 604 VAL A CA 1
ATOM 4707 C C . VAL A 1 604 ? 33.559 6.164 13.682 1.00 78.06 604 VAL A C 1
ATOM 4709 O O . VAL A 1 604 ? 32.506 6.719 13.381 1.00 78.06 604 VAL A O 1
ATOM 4712 N N . ASN A 1 605 ? 34.753 6.733 13.531 1.00 79.31 605 ASN A N 1
ATOM 4713 C CA . ASN A 1 605 ? 34.990 8.075 13.026 1.00 79.31 605 ASN A CA 1
ATOM 4714 C C . ASN A 1 605 ? 35.461 7.990 11.570 1.00 79.31 605 ASN A C 1
ATOM 4716 O O . ASN A 1 605 ? 36.504 7.400 11.274 1.00 79.31 605 ASN A O 1
ATOM 4720 N N . TRP A 1 606 ? 34.687 8.580 10.663 1.00 87.50 606 TRP A N 1
ATOM 4721 C CA . TRP A 1 606 ? 34.930 8.555 9.222 1.00 87.50 606 TRP A CA 1
ATOM 4722 C C . TRP A 1 606 ? 35.170 9.971 8.700 1.00 87.50 606 TRP A C 1
ATOM 4724 O O . TRP A 1 606 ? 34.363 10.864 8.928 1.00 87.50 606 TRP A O 1
ATOM 4734 N N . THR A 1 607 ? 36.269 10.172 7.977 1.00 88.00 607 THR A N 1
ATOM 4735 C CA . THR A 1 607 ? 36.597 11.420 7.272 1.00 88.00 607 THR A CA 1
ATOM 4736 C C . THR A 1 607 ? 36.120 11.328 5.829 1.00 88.00 607 THR A C 1
ATOM 4738 O O . THR A 1 607 ? 36.446 10.353 5.157 1.00 88.00 607 THR A O 1
ATOM 4741 N N . ASN A 1 608 ? 35.389 12.331 5.343 1.00 88.25 608 ASN A N 1
ATOM 4742 C CA . ASN A 1 608 ? 34.965 12.448 3.945 1.00 88.25 608 ASN A CA 1
ATOM 4743 C C . ASN A 1 608 ? 36.008 13.232 3.126 1.00 88.25 608 ASN A C 1
ATOM 4745 O O . ASN A 1 608 ? 36.350 14.354 3.495 1.00 88.25 608 ASN A O 1
ATOM 4749 N N . HIS A 1 609 ? 36.479 12.659 2.016 1.00 87.25 609 HIS A N 1
ATOM 4750 C CA . HIS A 1 609 ? 37.442 13.276 1.087 1.00 87.25 609 HIS A CA 1
ATOM 4751 C C . HIS A 1 609 ? 36.784 13.841 -0.184 1.00 87.25 609 HIS A C 1
ATOM 4753 O O . HIS A 1 609 ? 37.470 14.361 -1.059 1.00 87.25 609 HIS A O 1
ATOM 4759 N N . GLY A 1 610 ? 35.453 13.777 -0.284 1.00 84.75 610 GLY A N 1
ATOM 4760 C CA . GLY A 1 610 ? 34.681 14.255 -1.431 1.00 84.75 610 GLY A CA 1
ATOM 4761 C C . GLY A 1 610 ? 34.641 13.264 -2.597 1.00 84.75 610 GLY A C 1
ATOM 4762 O O . GLY A 1 610 ? 34.950 12.081 -2.439 1.00 84.75 610 GLY A O 1
ATOM 4763 N N . VAL A 1 611 ? 34.224 13.755 -3.768 1.00 89.56 611 VAL A N 1
ATOM 4764 C CA . VAL A 1 611 ? 34.285 13.017 -5.042 1.00 89.56 611 VAL A CA 1
ATOM 4765 C C . VAL A 1 611 ? 35.732 13.026 -5.530 1.00 89.56 611 VAL A C 1
ATOM 4767 O O . VAL A 1 611 ? 36.308 14.096 -5.713 1.00 89.56 611 VAL A O 1
ATOM 4770 N N . VAL A 1 612 ? 36.321 11.845 -5.723 1.00 92.25 612 VAL A N 1
ATOM 4771 C CA . VAL A 1 612 ? 37.751 11.687 -6.061 1.00 92.25 612 VAL A CA 1
ATOM 4772 C C . VAL A 1 612 ? 38.011 11.369 -7.536 1.00 92.25 612 VAL A C 1
ATOM 4774 O O . VAL A 1 612 ? 39.162 11.441 -7.976 1.00 92.25 612 VAL A O 1
ATOM 4777 N N . PHE A 1 613 ? 36.957 11.007 -8.276 1.00 93.94 613 PHE A N 1
ATOM 4778 C CA . PHE A 1 613 ? 36.937 10.829 -9.730 1.00 93.94 613 PHE A CA 1
ATOM 4779 C C . PHE A 1 613 ? 35.489 10.873 -10.255 1.00 93.94 613 PHE A C 1
ATOM 4781 O O . PHE A 1 613 ? 34.579 10.362 -9.595 1.00 93.94 613 PHE A O 1
ATOM 4788 N N . SER A 1 614 ? 35.269 11.446 -11.439 1.00 92.69 614 SER A N 1
ATOM 4789 C CA . SER A 1 614 ? 33.944 11.650 -12.042 1.00 92.69 614 SER A CA 1
ATOM 4790 C C . SER A 1 614 ? 33.946 11.538 -13.577 1.00 92.69 614 SER A C 1
ATOM 4792 O O . SER A 1 614 ? 34.980 11.305 -14.204 1.00 92.69 614 SER A O 1
ATOM 4794 N N . ASN A 1 615 ? 32.781 11.709 -14.210 1.00 88.25 615 ASN A N 1
ATOM 4795 C CA . ASN A 1 615 ? 32.661 11.852 -15.665 1.00 88.25 615 ASN A CA 1
ATOM 4796 C C . ASN A 1 615 ? 33.312 13.141 -16.204 1.00 88.25 615 ASN A C 1
ATOM 4798 O O . ASN A 1 615 ? 33.671 13.172 -17.377 1.00 88.25 615 ASN A O 1
ATOM 4802 N N . GLU A 1 616 ? 33.505 14.177 -15.382 1.00 89.25 616 GLU A N 1
ATOM 4803 C CA . GLU A 1 616 ? 34.253 15.381 -15.777 1.00 89.25 616 GLU A CA 1
ATOM 4804 C C . GLU A 1 616 ? 35.762 15.101 -15.906 1.00 89.25 616 GLU A C 1
ATOM 4806 O O . GLU A 1 616 ? 36.455 15.762 -16.681 1.00 89.25 616 GLU A O 1
ATOM 4811 N N . ASP A 1 617 ? 36.260 14.075 -15.205 1.00 91.69 617 ASP A N 1
ATOM 4812 C CA . ASP A 1 617 ? 37.666 13.652 -15.201 1.00 91.69 617 ASP A CA 1
ATOM 4813 C C . ASP A 1 617 ? 37.998 12.597 -16.279 1.00 91.69 617 ASP A C 1
ATOM 4815 O O . ASP A 1 617 ? 39.168 12.242 -16.460 1.00 91.69 617 ASP A O 1
ATOM 4819 N N . SER A 1 618 ? 36.989 12.078 -16.994 1.00 91.00 618 SER A N 1
ATOM 4820 C CA . SER A 1 618 ? 37.140 11.024 -18.006 1.00 91.00 618 SER A CA 1
ATOM 4821 C C . SER A 1 618 ? 37.022 11.559 -19.435 1.00 91.00 618 SER A C 1
ATOM 4823 O O . SER A 1 618 ? 36.089 12.275 -19.786 1.00 91.00 618 SER A O 1
ATOM 4825 N N . ALA A 1 619 ? 37.926 11.137 -20.322 1.00 87.50 619 ALA A N 1
ATOM 4826 C CA . ALA A 1 619 ? 37.885 11.497 -21.739 1.00 87.50 619 ALA A CA 1
ATOM 4827 C C . ALA A 1 619 ? 36.813 10.730 -22.543 1.00 87.50 619 ALA A C 1
ATOM 4829 O O . ALA A 1 619 ? 36.565 11.062 -23.706 1.00 87.50 619 ALA A O 1
ATOM 4830 N N . TRP A 1 620 ? 36.204 9.684 -21.969 1.00 89.12 620 TRP A N 1
ATOM 4831 C CA . TRP A 1 620 ? 35.274 8.792 -22.680 1.00 89.12 620 TRP A CA 1
ATOM 4832 C C . TRP A 1 620 ? 34.062 8.332 -21.849 1.00 89.12 620 TRP A C 1
ATOM 4834 O O . TRP A 1 620 ? 33.043 7.940 -22.428 1.00 89.12 620 TRP A O 1
ATOM 4844 N N . GLY A 1 621 ? 34.131 8.366 -20.517 1.00 87.31 621 GLY A N 1
ATOM 4845 C CA . GLY A 1 621 ? 32.992 8.191 -19.618 1.00 87.31 621 GLY A CA 1
ATOM 4846 C C . GLY A 1 621 ? 32.159 9.466 -19.563 1.00 87.31 621 GLY A C 1
ATOM 4847 O O . GLY A 1 621 ? 32.667 10.507 -19.182 1.00 87.31 621 GLY A O 1
ATOM 4848 N N . THR A 1 622 ? 30.894 9.413 -19.986 1.00 79.44 622 THR A N 1
ATOM 4849 C CA . THR A 1 622 ? 30.078 10.633 -20.197 1.00 79.44 622 THR A CA 1
ATOM 4850 C C . THR A 1 622 ? 28.703 10.598 -19.538 1.00 79.44 622 THR A C 1
ATOM 4852 O O . THR A 1 622 ? 28.065 11.639 -19.408 1.00 79.44 622 THR A O 1
ATOM 4855 N N . LEU A 1 623 ? 28.230 9.418 -19.127 1.00 83.88 623 LEU A N 1
ATOM 4856 C CA . LEU A 1 623 ? 26.934 9.241 -18.468 1.00 83.88 623 LEU A CA 1
ATOM 4857 C C . LEU A 1 623 ? 27.123 8.638 -17.068 1.00 83.88 623 LEU A C 1
ATOM 4859 O O . LEU A 1 623 ? 27.840 9.217 -16.260 1.00 83.88 623 LEU A O 1
ATOM 4863 N N . LYS A 1 624 ? 26.462 7.521 -16.744 1.00 87.75 624 LYS A N 1
ATOM 4864 C CA . LYS A 1 624 ? 26.326 7.059 -15.354 1.00 87.75 624 LYS A CA 1
ATOM 4865 C C . LYS A 1 624 ? 27.554 6.294 -14.865 1.00 87.75 624 LYS A C 1
ATOM 4867 O O . LYS A 1 624 ? 27.947 5.330 -15.520 1.00 87.75 624 LYS A O 1
ATOM 4872 N N . ALA A 1 625 ? 28.092 6.699 -13.722 1.00 88.81 625 ALA A N 1
ATOM 4873 C CA . ALA A 1 625 ? 29.143 6.037 -12.956 1.00 88.81 625 ALA A CA 1
ATOM 4874 C C . ALA A 1 625 ? 28.533 4.995 -12.006 1.00 88.81 625 ALA A C 1
ATOM 4876 O O . ALA A 1 625 ? 27.720 5.367 -11.163 1.00 88.81 625 ALA A O 1
ATOM 4877 N N . TRP A 1 626 ? 28.931 3.723 -12.107 1.00 89.06 626 TRP A N 1
ATOM 4878 C CA . TRP A 1 626 ? 28.538 2.658 -11.163 1.00 89.06 626 TRP A CA 1
ATOM 4879 C C . TRP A 1 626 ? 29.749 1.829 -10.719 1.00 89.06 626 TRP A C 1
ATOM 4881 O O . TRP A 1 626 ? 30.801 1.928 -11.345 1.00 89.06 626 TRP A O 1
ATOM 4891 N N . ALA A 1 627 ? 29.584 1.078 -9.623 1.00 92.06 627 ALA A N 1
ATOM 4892 C CA . ALA A 1 627 ? 30.505 0.105 -9.020 1.00 92.06 627 ALA A CA 1
ATOM 4893 C C . ALA A 1 627 ? 32.009 0.281 -9.350 1.00 92.06 627 ALA A C 1
ATOM 4895 O O . ALA A 1 627 ? 32.464 -0.164 -10.410 1.00 92.06 627 ALA A O 1
ATOM 4896 N N . PRO A 1 628 ? 32.796 0.916 -8.464 1.00 95.25 628 PRO A N 1
ATOM 4897 C CA . PRO A 1 628 ? 34.250 0.913 -8.555 1.00 95.25 628 PRO A CA 1
ATOM 4898 C C . PRO A 1 628 ? 34.852 -0.363 -7.948 1.00 95.25 628 PRO A C 1
ATOM 4900 O O . PRO A 1 628 ? 34.231 -1.008 -7.108 1.00 95.25 628 PRO A O 1
ATOM 4903 N N . ASP A 1 629 ? 36.130 -0.613 -8.229 1.00 97.25 629 ASP A N 1
ATOM 4904 C CA . ASP A 1 629 ? 36.999 -1.280 -7.256 1.00 97.25 629 ASP A CA 1
ATOM 4905 C C . ASP A 1 629 ? 38.404 -0.666 -7.226 1.00 97.25 629 ASP A C 1
ATOM 4907 O O . ASP A 1 629 ? 38.890 -0.133 -8.226 1.00 97.25 629 ASP A O 1
ATOM 4911 N N . VAL A 1 630 ? 39.046 -0.676 -6.058 1.00 95.88 630 VAL A N 1
ATOM 4912 C CA . VAL A 1 630 ? 40.295 0.044 -5.794 1.00 95.88 630 VAL A CA 1
ATOM 4913 C C . VAL A 1 630 ? 41.344 -0.911 -5.251 1.00 95.88 630 VAL A C 1
ATOM 4915 O O . VAL A 1 630 ? 41.194 -1.491 -4.179 1.00 95.88 630 VAL A O 1
ATOM 4918 N N . THR A 1 631 ? 42.472 -0.997 -5.952 1.00 95.62 631 THR A N 1
ATOM 4919 C CA . THR A 1 631 ? 43.647 -1.738 -5.485 1.00 95.62 631 THR A CA 1
ATOM 4920 C C . THR A 1 631 ? 44.865 -0.835 -5.353 1.00 95.62 631 THR A C 1
ATOM 4922 O O . THR A 1 631 ? 44.889 0.301 -5.834 1.00 95.62 631 THR A O 1
ATOM 4925 N N . LYS A 1 632 ? 45.912 -1.351 -4.716 1.00 94.81 632 LYS A N 1
ATOM 4926 C CA . LYS A 1 632 ? 47.178 -0.654 -4.514 1.00 94.81 632 LYS A CA 1
ATOM 4927 C C . LYS A 1 632 ? 48.327 -1.493 -5.058 1.00 94.81 632 LYS A C 1
ATOM 4929 O O . LYS A 1 632 ? 48.486 -2.642 -4.660 1.00 94.81 632 LYS A O 1
ATOM 4934 N N . LYS A 1 633 ? 49.168 -0.890 -5.898 1.00 94.50 633 LYS A N 1
ATOM 4935 C CA . LYS A 1 633 ? 50.377 -1.504 -6.460 1.00 94.50 633 LYS A CA 1
ATOM 4936 C C . LYS A 1 633 ? 51.517 -0.486 -6.476 1.00 94.50 633 LYS A C 1
ATOM 4938 O O . LYS A 1 633 ? 51.295 0.672 -6.809 1.00 94.50 633 LYS A O 1
ATOM 4943 N N . ASP A 1 634 ? 52.723 -0.905 -6.094 1.00 91.94 634 ASP A N 1
ATOM 4944 C CA . ASP A 1 634 ? 53.961 -0.105 -6.173 1.00 91.94 634 ASP A CA 1
ATOM 4945 C C . ASP A 1 634 ? 53.853 1.317 -5.573 1.00 91.94 634 ASP A C 1
ATOM 4947 O O . ASP A 1 634 ? 54.398 2.289 -6.096 1.00 91.94 634 ASP A O 1
ATOM 4951 N N . GLY A 1 635 ? 53.123 1.443 -4.457 1.00 91.00 635 GLY A N 1
ATOM 4952 C CA . GLY A 1 635 ? 52.894 2.713 -3.752 1.00 91.00 635 GLY A CA 1
ATOM 4953 C C . GLY A 1 635 ? 51.832 3.629 -4.375 1.00 91.00 635 GLY A C 1
ATOM 4954 O O . GLY A 1 635 ? 51.636 4.733 -3.881 1.00 91.00 635 GLY A O 1
ATOM 4955 N N . LYS A 1 636 ? 51.137 3.186 -5.428 1.00 95.75 636 LYS A N 1
ATOM 4956 C CA . LYS A 1 636 ? 50.053 3.913 -6.106 1.00 95.75 636 LYS A CA 1
ATOM 4957 C C . LYS A 1 636 ? 48.712 3.210 -5.932 1.00 95.75 636 LYS A C 1
ATOM 4959 O O . LYS A 1 636 ? 48.655 1.990 -5.770 1.00 95.75 636 LYS A O 1
ATOM 4964 N N . TYR A 1 637 ? 47.639 3.987 -6.007 1.00 97.12 637 TYR A N 1
ATOM 4965 C CA . TYR A 1 637 ? 46.257 3.524 -5.897 1.00 97.12 637 TYR A CA 1
ATOM 4966 C C . TYR A 1 637 ? 45.609 3.554 -7.279 1.00 97.12 637 TYR A C 1
ATOM 4968 O O . TYR A 1 637 ? 45.716 4.554 -7.989 1.00 97.12 637 TYR A O 1
ATOM 4976 N N . TYR A 1 638 ? 44.956 2.460 -7.659 1.00 97.88 638 TYR A N 1
ATOM 4977 C CA . TYR A 1 638 ? 44.338 2.258 -8.966 1.00 97.88 638 TYR A CA 1
ATOM 4978 C C . TYR A 1 638 ? 42.840 2.039 -8.777 1.00 97.88 638 TYR A C 1
ATOM 4980 O O . TYR A 1 638 ? 42.431 1.022 -8.221 1.00 97.88 638 TYR A O 1
ATOM 4988 N N . LEU A 1 639 ? 42.048 3.003 -9.243 1.00 97.56 639 LEU A N 1
ATOM 4989 C CA . LEU A 1 639 ? 40.591 2.967 -9.274 1.00 97.56 639 LEU A CA 1
ATOM 4990 C C . LEU A 1 639 ? 40.146 2.382 -10.616 1.00 97.56 639 LEU A C 1
ATOM 4992 O O . LEU A 1 639 ? 40.301 3.027 -11.654 1.00 97.56 639 LEU A O 1
ATOM 4996 N N . TYR A 1 640 ? 39.587 1.178 -10.589 1.00 97.38 640 TYR A N 1
ATOM 4997 C CA . TYR A 1 640 ? 38.862 0.584 -11.705 1.00 97.38 640 TYR A CA 1
ATOM 4998 C C . TYR A 1 640 ? 37.429 1.094 -11.641 1.00 97.38 640 TYR A C 1
ATOM 5000 O O . TYR A 1 640 ? 36.727 0.852 -10.664 1.00 97.38 640 TYR A O 1
ATOM 5008 N N . TYR A 1 641 ? 37.003 1.833 -12.660 1.00 94.81 641 TYR A N 1
ATOM 5009 C CA . TYR A 1 641 ? 35.721 2.534 -12.670 1.00 94.81 641 TYR A CA 1
ATOM 5010 C C . TYR A 1 641 ? 34.872 2.114 -13.869 1.00 94.81 641 TYR A C 1
ATOM 5012 O O . TYR A 1 641 ? 35.408 1.836 -14.944 1.00 94.81 641 TYR A O 1
ATOM 5020 N N . TYR A 1 642 ? 33.546 2.096 -13.721 1.00 93.62 642 TYR A N 1
ATOM 5021 C CA . TYR A 1 642 ? 32.624 1.723 -14.795 1.00 93.62 642 TYR A CA 1
ATOM 5022 C C . TYR A 1 642 ? 31.678 2.866 -15.194 1.00 93.62 642 TYR A C 1
ATOM 5024 O O . TYR A 1 642 ? 31.008 3.460 -14.350 1.00 93.62 642 TYR A O 1
ATOM 5032 N N . PHE A 1 643 ? 31.550 3.107 -16.505 1.00 91.88 643 PHE A N 1
ATOM 5033 C CA . PHE A 1 643 ? 30.560 4.038 -17.061 1.00 91.88 643 PHE A CA 1
ATOM 5034 C C . PHE A 1 643 ? 29.541 3.353 -17.981 1.00 91.88 643 PHE A C 1
ATOM 5036 O O . PHE A 1 643 ? 29.894 2.745 -18.997 1.00 91.88 643 PHE A O 1
ATOM 5043 N N . ASN A 1 644 ? 28.249 3.556 -17.707 1.00 87.31 644 ASN A N 1
ATOM 5044 C CA . ASN A 1 644 ? 27.148 3.188 -18.597 1.00 87.31 644 ASN A CA 1
ATOM 5045 C C . ASN A 1 644 ? 26.831 4.324 -19.586 1.00 87.31 644 ASN A C 1
ATOM 5047 O O . ASN A 1 644 ? 25.899 5.109 -19.398 1.00 87.31 644 ASN A O 1
ATOM 5051 N N . ASN A 1 645 ? 27.586 4.369 -20.685 1.00 86.56 645 ASN A N 1
ATOM 5052 C CA . ASN A 1 645 ? 27.431 5.337 -21.779 1.00 86.56 645 ASN A CA 1
ATOM 5053 C C . ASN A 1 645 ? 26.200 5.075 -22.688 1.00 86.56 645 ASN A C 1
ATOM 5055 O O . ASN A 1 645 ? 26.312 5.016 -23.916 1.00 86.56 645 ASN A O 1
ATOM 5059 N N . GLY A 1 646 ? 25.010 4.924 -22.097 1.00 69.69 646 GLY A N 1
ATOM 5060 C CA . GLY A 1 646 ? 23.728 4.925 -22.816 1.00 69.69 646 GLY A CA 1
ATOM 5061 C C . GLY A 1 646 ? 23.348 3.595 -23.478 1.00 69.69 646 GLY A C 1
ATOM 5062 O O . GLY A 1 646 ? 22.677 3.593 -24.511 1.00 69.69 646 GLY A O 1
ATOM 5063 N N . GLY A 1 647 ? 23.777 2.465 -22.906 1.00 61.59 647 GLY A N 1
ATOM 5064 C CA . GLY A 1 647 ? 23.440 1.124 -23.396 1.00 61.59 647 GLY A CA 1
ATOM 5065 C C . GLY A 1 647 ? 24.109 0.720 -24.722 1.00 61.59 647 GLY A C 1
ATOM 5066 O O . GLY A 1 647 ? 25.010 1.380 -25.240 1.00 61.59 647 GLY A O 1
ATOM 5067 N N . GLY A 1 648 ? 23.703 -0.434 -25.266 1.00 58.47 648 GLY A N 1
ATOM 5068 C CA . GLY A 1 648 ? 24.154 -0.911 -26.585 1.00 58.47 648 GLY A CA 1
ATOM 5069 C C . GLY A 1 648 ? 25.654 -1.232 -26.705 1.00 58.47 648 GLY A C 1
ATOM 5070 O O . GLY A 1 648 ? 26.215 -1.109 -27.790 1.00 58.47 648 GLY A O 1
ATOM 5071 N N . GLY A 1 649 ? 26.325 -1.606 -25.608 1.00 63.25 649 GLY A N 1
ATOM 5072 C CA . GLY A 1 649 ? 27.755 -1.963 -25.609 1.00 63.25 649 GLY A CA 1
ATOM 5073 C C . GLY A 1 649 ? 28.730 -0.777 -25.680 1.00 63.25 649 GLY A C 1
ATOM 5074 O O . GLY A 1 649 ? 29.910 -0.974 -25.977 1.00 63.25 649 GLY A O 1
ATOM 5075 N N . LYS A 1 650 ? 28.245 0.448 -25.430 1.00 77.06 650 LYS A N 1
ATOM 5076 C CA . LYS A 1 650 ? 29.057 1.678 -25.396 1.00 77.06 650 LYS A CA 1
ATOM 5077 C C . LYS A 1 650 ? 29.818 1.881 -24.081 1.00 77.06 650 LYS A C 1
ATOM 5079 O O . LYS A 1 650 ? 30.895 2.475 -24.109 1.00 77.06 650 LYS A O 1
ATOM 5084 N N . GLY A 1 651 ? 29.265 1.391 -22.971 1.00 87.69 651 GLY A N 1
ATOM 5085 C CA . GLY A 1 651 ? 29.906 1.400 -21.654 1.00 87.69 651 GLY A CA 1
ATOM 5086 C C . GLY A 1 651 ? 31.032 0.373 -21.505 1.00 87.69 651 GLY A C 1
ATOM 5087 O O . GLY A 1 651 ? 31.270 -0.443 -22.402 1.00 87.69 651 GLY A O 1
ATOM 5088 N N . GLY A 1 652 ? 31.719 0.422 -20.369 1.00 92.31 652 GLY A N 1
ATOM 5089 C CA . GLY A 1 652 ? 32.842 -0.454 -20.036 1.00 92.31 652 GLY A CA 1
ATOM 5090 C C . GLY A 1 652 ? 33.615 0.046 -18.821 1.00 92.31 652 GLY A C 1
ATOM 5091 O O . GLY A 1 652 ? 33.186 0.999 -18.170 1.00 92.31 652 GLY A O 1
ATOM 5092 N N . VAL A 1 653 ? 34.750 -0.595 -18.549 1.00 95.19 653 VAL A N 1
ATOM 5093 C CA . VAL A 1 653 ? 35.634 -0.276 -17.419 1.00 95.19 653 VAL A CA 1
ATOM 5094 C C . VAL A 1 653 ? 36.839 0.530 -17.893 1.00 95.19 653 VAL A C 1
ATOM 5096 O O . VAL A 1 653 ? 37.401 0.224 -18.945 1.00 95.19 653 VAL A O 1
ATOM 5099 N N . GLY A 1 654 ? 37.241 1.537 -17.123 1.00 95.75 654 GLY A N 1
ATOM 5100 C CA . GLY A 1 654 ? 38.523 2.232 -17.244 1.00 95.75 654 GLY A CA 1
ATOM 5101 C C . GLY A 1 654 ? 39.322 2.164 -15.948 1.00 95.75 654 GLY A C 1
ATOM 5102 O O . GLY A 1 654 ? 38.866 1.593 -14.957 1.00 95.75 654 GLY A O 1
ATOM 5103 N N . VAL A 1 655 ? 40.521 2.742 -15.969 1.00 97.44 655 VAL A N 1
ATOM 5104 C CA . VAL A 1 655 ? 41.423 2.802 -14.815 1.00 97.44 655 VAL A CA 1
ATOM 5105 C C . VAL A 1 655 ? 41.918 4.226 -14.622 1.00 97.44 655 VAL A C 1
ATOM 5107 O O . VAL A 1 655 ? 42.345 4.880 -15.577 1.00 97.44 655 VAL A O 1
ATOM 5110 N N . ALA A 1 656 ? 41.864 4.707 -13.385 1.00 97.19 656 ALA A N 1
ATOM 5111 C CA . ALA A 1 656 ? 42.454 5.963 -12.947 1.00 97.19 656 ALA A CA 1
ATOM 5112 C C . ALA A 1 656 ? 43.480 5.693 -11.838 1.00 97.19 656 ALA A C 1
ATOM 5114 O O . ALA A 1 656 ? 43.366 4.712 -11.105 1.00 97.19 656 ALA A O 1
ATOM 5115 N N . VAL A 1 657 ? 44.494 6.548 -11.714 1.00 97.56 657 VAL A N 1
ATOM 5116 C CA . VAL A 1 657 ? 45.614 6.358 -10.780 1.00 97.56 657 VAL A CA 1
ATOM 5117 C C . VAL A 1 657 ? 45.845 7.586 -9.901 1.00 97.56 657 VAL A C 1
ATOM 5119 O O . VAL A 1 657 ? 45.758 8.720 -10.376 1.00 97.56 657 VAL A O 1
ATOM 5122 N N . ALA A 1 658 ? 46.169 7.353 -8.630 1.00 97.06 658 ALA A N 1
ATOM 5123 C CA . ALA A 1 658 ? 46.543 8.368 -7.650 1.00 97.06 658 ALA A CA 1
ATOM 5124 C C . ALA A 1 658 ? 47.814 7.970 -6.878 1.00 97.06 658 ALA A C 1
ATOM 5126 O O . ALA A 1 658 ? 48.108 6.788 -6.685 1.00 97.06 658 ALA A O 1
ATOM 5127 N N . ASP A 1 659 ? 48.558 8.972 -6.403 1.00 95.31 659 ASP A N 1
ATOM 5128 C CA . ASP A 1 659 ? 49.708 8.785 -5.502 1.00 95.31 659 ASP A CA 1
ATOM 5129 C C . ASP A 1 659 ? 49.283 8.589 -4.030 1.00 95.31 659 ASP A C 1
ATOM 5131 O O . ASP A 1 659 ? 50.081 8.154 -3.204 1.00 95.31 659 ASP A O 1
ATOM 5135 N N . GLN A 1 660 ? 48.025 8.894 -3.693 1.00 93.19 660 GLN A N 1
ATOM 5136 C CA . GLN A 1 660 ? 47.438 8.765 -2.355 1.00 93.19 660 GLN A CA 1
ATOM 5137 C C . GLN A 1 660 ? 45.992 8.252 -2.463 1.00 93.19 660 GLN A C 1
ATOM 5139 O O . GLN A 1 660 ? 45.317 8.512 -3.457 1.00 93.19 660 GLN A O 1
ATOM 5144 N N . ALA A 1 661 ? 45.496 7.543 -1.444 1.00 90.75 661 ALA A N 1
ATOM 5145 C CA . ALA A 1 661 ? 44.145 6.963 -1.455 1.00 90.75 661 ALA A CA 1
ATOM 5146 C C . ALA A 1 661 ? 43.019 8.021 -1.422 1.00 90.75 661 ALA A C 1
ATOM 5148 O O . ALA A 1 661 ? 41.948 7.814 -1.982 1.00 90.75 661 ALA A O 1
ATOM 5149 N N . GLU A 1 662 ? 43.275 9.186 -0.828 1.00 91.19 662 GLU A N 1
ATOM 5150 C CA . GLU A 1 662 ? 42.389 10.362 -0.870 1.00 91.19 662 GLU A CA 1
ATOM 5151 C C . GLU A 1 662 ? 42.342 11.059 -2.250 1.00 91.19 662 GLU A C 1
ATOM 5153 O O . GLU A 1 662 ? 41.590 12.010 -2.437 1.00 91.19 662 GLU A O 1
ATOM 5158 N N . GLY A 1 663 ? 43.091 10.563 -3.244 1.00 88.12 663 GLY A N 1
ATOM 5159 C CA . GLY A 1 663 ? 43.154 11.135 -4.587 1.00 88.12 663 GLY A CA 1
ATOM 5160 C C . GLY A 1 663 ? 44.098 12.347 -4.680 1.00 88.12 663 GLY A C 1
ATOM 5161 O O . GLY A 1 663 ? 45.028 12.466 -3.880 1.00 88.12 663 GLY A O 1
ATOM 5162 N N . PRO A 1 664 ? 43.912 13.236 -5.676 1.00 90.00 664 PRO A N 1
ATOM 5163 C CA . PRO A 1 664 ? 42.978 13.103 -6.797 1.00 90.00 664 PRO A CA 1
ATOM 5164 C C . PRO A 1 664 ? 43.403 11.977 -7.751 1.00 90.00 664 PRO A C 1
ATOM 5166 O O . PRO A 1 664 ? 44.594 11.803 -8.027 1.00 90.00 664 PRO A O 1
ATOM 5169 N N . PHE A 1 665 ? 42.434 11.233 -8.285 1.00 96.12 665 PHE A N 1
ATOM 5170 C CA . PHE A 1 665 ? 42.696 10.217 -9.305 1.00 96.12 665 PHE A CA 1
ATOM 5171 C C . PHE A 1 665 ? 42.761 10.854 -10.695 1.00 96.12 665 PHE A C 1
ATOM 5173 O O . PHE A 1 665 ? 42.050 11.807 -10.997 1.00 96.12 665 PHE A O 1
ATOM 5180 N N . LYS A 1 666 ? 43.632 10.327 -11.558 1.00 95.88 666 LYS A N 1
ATOM 5181 C CA . LYS A 1 666 ? 43.788 10.778 -12.949 1.00 95.88 666 LYS A CA 1
ATOM 5182 C C . LYS A 1 666 ? 43.555 9.619 -13.897 1.00 95.88 666 LYS A C 1
ATOM 5184 O O . LYS A 1 666 ? 44.144 8.557 -13.699 1.00 95.88 666 LYS A O 1
ATOM 5189 N N . GLU A 1 667 ? 42.739 9.826 -14.928 1.00 95.06 667 GLU A N 1
ATOM 5190 C CA . GLU A 1 667 ? 42.468 8.804 -15.940 1.00 95.06 667 GLU A CA 1
ATOM 5191 C C . GLU A 1 667 ? 43.776 8.299 -16.576 1.00 95.06 667 GLU A C 1
ATOM 5193 O O . GLU A 1 667 ? 44.586 9.071 -17.094 1.00 95.06 667 GLU A O 1
ATOM 5198 N N . LEU A 1 668 ? 43.978 6.983 -16.514 1.00 94.75 668 LEU A N 1
ATOM 5199 C CA . LEU A 1 668 ? 45.134 6.281 -17.066 1.00 94.75 668 LEU A CA 1
ATOM 5200 C C . LEU A 1 668 ? 44.787 5.647 -18.425 1.00 94.75 668 LEU A C 1
ATOM 5202 O O . LEU A 1 668 ? 45.615 5.624 -19.338 1.00 94.75 668 LEU A O 1
ATOM 5206 N N . THR A 1 669 ? 43.542 5.188 -18.588 1.00 90.19 669 THR A N 1
ATOM 5207 C CA . THR A 1 669 ? 43.022 4.577 -19.821 1.00 90.19 669 THR A CA 1
ATOM 5208 C C . THR A 1 669 ? 42.256 5.590 -20.678 1.00 90.19 669 THR A C 1
ATOM 5210 O O . THR A 1 669 ? 41.161 6.009 -20.315 1.00 90.19 669 THR A O 1
ATOM 5213 N N . LYS A 1 670 ? 42.796 5.941 -21.855 1.00 82.44 670 LYS A N 1
ATOM 5214 C CA . LYS A 1 670 ? 42.212 6.935 -22.791 1.00 82.44 670 LYS A CA 1
ATOM 5215 C C . LYS A 1 670 ? 40.910 6.493 -23.480 1.00 82.44 670 LYS A C 1
ATOM 5217 O O . LYS A 1 670 ? 40.262 7.286 -24.155 1.00 82.44 670 LYS A O 1
ATOM 5222 N N . GLU A 1 671 ? 40.575 5.218 -23.358 1.00 87.50 671 GLU A N 1
ATOM 5223 C CA . GLU A 1 671 ? 39.312 4.597 -23.744 1.00 87.50 671 GLU A CA 1
ATOM 5224 C C . GLU A 1 671 ? 39.037 3.441 -22.769 1.00 87.50 671 GLU A C 1
ATOM 5226 O O . GLU A 1 671 ? 39.905 3.104 -21.963 1.00 87.50 671 GLU A O 1
ATOM 5231 N N . LYS A 1 672 ? 37.860 2.805 -22.831 1.00 90.38 672 LYS A N 1
ATOM 5232 C CA . LYS A 1 672 ? 37.572 1.636 -21.980 1.00 90.38 672 LYS A CA 1
ATOM 5233 C C . LYS A 1 672 ? 38.598 0.514 -22.185 1.00 90.38 672 LYS A C 1
ATOM 5235 O O . LYS A 1 672 ? 38.817 0.069 -23.310 1.00 90.38 672 LYS A O 1
ATOM 5240 N N . LEU A 1 673 ? 39.137 0.009 -21.081 1.00 93.38 673 LEU A N 1
ATOM 5241 C CA . LEU A 1 673 ? 40.031 -1.146 -21.015 1.00 93.38 673 LEU A CA 1
ATOM 5242 C C . LEU A 1 673 ? 39.335 -2.423 -21.510 1.00 93.38 673 LEU A C 1
ATOM 5244 O O . LEU A 1 673 ? 39.910 -3.220 -22.248 1.00 93.38 673 LEU A O 1
ATOM 5248 N N . CYS A 1 674 ? 38.078 -2.614 -21.108 1.00 90.69 674 CYS A N 1
ATOM 5249 C CA . CYS A 1 674 ? 37.260 -3.772 -21.467 1.00 90.69 674 CYS A CA 1
ATOM 5250 C C . CYS A 1 674 ? 35.756 -3.460 -21.380 1.00 90.69 674 CYS A C 1
ATOM 5252 O O . CYS A 1 674 ? 35.333 -2.369 -20.985 1.00 90.69 674 CYS A O 1
ATOM 5254 N N . ARG A 1 675 ? 34.932 -4.424 -21.805 1.00 87.88 675 ARG A N 1
ATOM 5255 C CA . ARG A 1 675 ? 33.472 -4.403 -21.641 1.00 87.88 675 ARG A CA 1
ATOM 5256 C C . ARG A 1 675 ? 33.085 -5.313 -20.479 1.00 87.88 675 ARG A C 1
ATOM 5258 O O . ARG A 1 675 ? 33.620 -6.402 -20.369 1.00 87.88 675 ARG A O 1
ATOM 5265 N N . GLY A 1 676 ? 32.114 -4.870 -19.696 1.00 85.12 676 GLY A N 1
ATOM 5266 C CA . GLY A 1 676 ? 31.644 -5.506 -18.466 1.00 85.12 676 GLY A CA 1
ATOM 5267 C C . GLY A 1 676 ? 31.251 -4.411 -17.478 1.00 85.12 676 GLY A C 1
ATOM 5268 O O . GLY A 1 676 ? 31.513 -3.241 -17.757 1.00 85.12 676 GLY A O 1
ATOM 5269 N N . HIS A 1 677 ? 30.599 -4.780 -16.382 1.00 88.44 677 HIS A N 1
ATOM 5270 C CA . HIS A 1 677 ? 30.305 -3.915 -15.235 1.00 88.44 677 HIS A CA 1
ATOM 5271 C C . HIS A 1 677 ? 30.751 -4.623 -13.954 1.00 88.44 677 HIS A C 1
ATOM 5273 O O . HIS A 1 677 ? 31.057 -5.815 -14.002 1.00 88.44 677 HIS A O 1
ATOM 5279 N N . ASP A 1 678 ? 30.786 -3.882 -12.848 1.00 92.38 678 ASP A N 1
ATOM 5280 C CA . ASP A 1 678 ? 31.255 -4.332 -11.532 1.00 92.38 678 ASP A CA 1
ATOM 5281 C C . ASP A 1 678 ? 32.668 -4.940 -11.598 1.00 92.38 678 ASP A C 1
ATOM 5283 O O . ASP A 1 678 ? 32.836 -6.147 -11.402 1.00 92.38 678 ASP A O 1
ATOM 5287 N N . PRO A 1 679 ? 33.689 -4.130 -11.949 1.00 95.62 679 PRO A N 1
ATOM 5288 C CA . PRO A 1 679 ? 35.074 -4.557 -11.826 1.00 95.62 679 PRO A CA 1
ATOM 5289 C C . PRO A 1 679 ? 35.372 -4.970 -10.386 1.00 95.62 679 PRO A C 1
ATOM 5291 O O . PRO A 1 679 ? 35.032 -4.242 -9.463 1.00 95.62 679 PRO A O 1
ATOM 5294 N N . ALA A 1 680 ? 36.086 -6.078 -10.210 1.00 96.69 680 ALA A N 1
ATOM 5295 C CA . ALA A 1 680 ? 36.837 -6.349 -8.988 1.00 96.69 680 ALA A CA 1
ATOM 5296 C C . ALA A 1 680 ? 38.285 -6.673 -9.330 1.00 96.69 680 ALA A C 1
ATOM 5298 O O . ALA A 1 680 ? 38.553 -7.437 -10.258 1.00 96.69 680 ALA A O 1
ATOM 5299 N N . VAL A 1 681 ? 39.227 -6.090 -8.597 1.00 96.56 681 VAL A N 1
ATOM 5300 C CA . VAL A 1 681 ? 40.657 -6.191 -8.861 1.00 96.56 681 VAL A CA 1
ATOM 5301 C C . VAL A 1 681 ? 41.390 -6.829 -7.683 1.00 96.56 681 VAL A C 1
ATOM 5303 O O . VAL A 1 681 ? 41.492 -6.289 -6.586 1.00 96.56 681 VAL A O 1
ATOM 5306 N N . PHE A 1 682 ? 41.980 -7.992 -7.940 1.00 96.25 682 PHE A N 1
ATOM 5307 C CA . PHE A 1 682 ? 42.669 -8.793 -6.935 1.00 96.25 682 PHE A CA 1
ATOM 5308 C C . PHE A 1 682 ? 44.149 -8.957 -7.295 1.00 96.25 682 PHE A C 1
ATOM 5310 O O . PHE A 1 682 ? 44.480 -9.424 -8.387 1.00 96.25 682 PHE A O 1
ATOM 5317 N N . GLY A 1 683 ? 45.039 -8.588 -6.372 1.00 95.19 683 GLY A N 1
ATOM 5318 C CA . GLY A 1 683 ? 46.466 -8.909 -6.439 1.00 95.19 683 GLY A CA 1
ATOM 5319 C C . GLY A 1 683 ? 46.757 -10.213 -5.698 1.00 95.19 683 GLY A C 1
ATOM 5320 O O . GLY A 1 683 ? 46.326 -10.371 -4.558 1.00 95.19 683 GLY A O 1
ATOM 5321 N N . ASP A 1 684 ? 47.480 -11.134 -6.335 1.00 95.12 684 ASP A N 1
ATOM 5322 C CA . ASP A 1 684 ? 47.915 -12.396 -5.725 1.00 95.12 684 ASP A CA 1
ATOM 5323 C C . ASP A 1 684 ? 49.345 -12.289 -5.163 1.00 95.12 684 ASP A C 1
ATOM 5325 O O . ASP A 1 684 ? 50.123 -11.407 -5.538 1.00 95.12 684 ASP A O 1
ATOM 5329 N N . ASP A 1 685 ? 49.723 -13.230 -4.296 1.00 92.50 685 ASP A N 1
ATOM 5330 C CA . ASP A 1 685 ? 51.019 -13.244 -3.596 1.00 92.50 685 ASP A CA 1
ATOM 5331 C C . ASP A 1 685 ? 52.231 -13.406 -4.538 1.00 92.50 685 ASP A C 1
ATOM 5333 O O . ASP A 1 685 ? 53.372 -13.174 -4.137 1.00 92.50 685 ASP A O 1
ATOM 5337 N N . ASP A 1 686 ? 52.001 -13.802 -5.795 1.00 92.25 686 ASP A N 1
ATOM 5338 C CA . ASP A 1 686 ? 53.025 -13.896 -6.842 1.00 92.25 686 ASP A CA 1
ATOM 5339 C C . ASP A 1 686 ? 53.261 -12.578 -7.611 1.00 92.25 686 ASP A C 1
ATOM 5341 O O . ASP A 1 686 ? 54.097 -12.527 -8.516 1.00 92.25 686 ASP A O 1
ATOM 5345 N N . GLY A 1 687 ? 52.552 -11.507 -7.238 1.00 90.94 687 GLY A N 1
ATOM 5346 C CA . GLY A 1 687 ? 52.664 -10.175 -7.833 1.00 90.94 687 GLY A CA 1
ATOM 5347 C C . GLY A 1 687 ? 51.815 -9.958 -9.090 1.00 90.94 687 GLY A C 1
ATOM 5348 O O . GLY A 1 687 ? 51.842 -8.855 -9.646 1.00 90.94 687 GLY A O 1
ATOM 5349 N N . ARG A 1 688 ? 51.053 -10.962 -9.548 1.00 94.88 688 ARG A N 1
ATOM 5350 C CA . ARG A 1 688 ? 50.084 -10.801 -10.643 1.00 94.88 688 ARG A CA 1
ATOM 5351 C C . ARG A 1 688 ? 48.779 -10.194 -10.142 1.00 94.88 688 ARG A C 1
ATOM 5353 O O . ARG A 1 688 ? 48.352 -10.430 -9.014 1.00 94.88 688 ARG A O 1
ATOM 5360 N N . TYR A 1 689 ? 48.130 -9.438 -11.021 1.00 96.88 689 TYR A N 1
ATOM 5361 C CA . TYR A 1 689 ? 46.846 -8.797 -10.759 1.00 96.88 689 TYR A CA 1
ATOM 5362 C C . TYR A 1 689 ? 45.791 -9.315 -11.730 1.00 96.88 689 TYR A C 1
ATOM 5364 O O . TYR A 1 689 ? 46.072 -9.577 -12.902 1.00 96.88 689 TYR A O 1
ATOM 5372 N N . TRP A 1 690 ? 44.572 -9.444 -11.225 1.00 96.94 690 TRP A N 1
ATOM 5373 C CA . TRP A 1 690 ? 43.445 -10.055 -11.910 1.00 96.94 690 TRP A CA 1
ATOM 5374 C C . TRP A 1 690 ? 42.246 -9.120 -11.854 1.00 96.94 690 TRP A C 1
ATOM 5376 O O . TRP A 1 690 ? 41.874 -8.677 -10.769 1.00 96.94 690 TRP A O 1
ATOM 5386 N N . LEU A 1 691 ? 41.648 -8.835 -13.009 1.00 97.12 691 LEU A N 1
ATOM 5387 C CA . LEU A 1 691 ? 40.404 -8.077 -13.121 1.00 97.12 691 LEU A CA 1
ATOM 5388 C C . LEU A 1 691 ? 39.254 -9.047 -13.389 1.00 97.12 691 LEU A C 1
ATOM 5390 O O . LEU A 1 691 ? 39.268 -9.750 -14.397 1.00 97.12 691 LEU A O 1
ATOM 5394 N N . TYR A 1 692 ? 38.265 -9.064 -12.505 1.00 96.19 692 TYR A N 1
ATOM 5395 C CA . TYR A 1 692 ? 37.039 -9.843 -12.622 1.00 96.19 692 TYR A CA 1
ATOM 5396 C C . TYR A 1 692 ? 35.911 -8.944 -13.112 1.00 96.19 692 TYR A C 1
ATOM 5398 O O . TYR A 1 692 ? 35.785 -7.803 -12.671 1.00 96.19 692 TYR A O 1
ATOM 5406 N N . LEU A 1 693 ? 35.093 -9.474 -14.016 1.00 92.56 693 LEU A N 1
ATOM 5407 C CA . LEU A 1 693 ? 33.868 -8.865 -14.516 1.00 92.56 693 LEU A CA 1
ATOM 5408 C C . LEU A 1 693 ? 32.814 -9.966 -14.591 1.00 92.56 693 LEU A C 1
ATOM 5410 O O . LEU A 1 693 ? 32.841 -10.804 -15.492 1.00 92.56 693 LEU A O 1
ATOM 5414 N N . GLN A 1 694 ? 31.909 -9.992 -13.611 1.00 89.94 694 GLN A N 1
ATOM 5415 C CA . GLN A 1 694 ? 31.019 -11.136 -13.375 1.00 89.94 694 GLN A CA 1
ATOM 5416 C C . GLN A 1 694 ? 31.823 -12.453 -13.270 1.00 89.94 694 GLN A C 1
ATOM 5418 O O . GLN A 1 694 ? 32.684 -12.568 -12.404 1.00 89.94 694 GLN A O 1
ATOM 5423 N N . ASP A 1 695 ? 31.549 -13.449 -14.119 1.00 91.12 695 ASP A N 1
ATOM 5424 C CA . ASP A 1 695 ? 32.244 -14.743 -14.177 1.00 91.12 695 ASP A CA 1
ATOM 5425 C C . ASP A 1 695 ? 33.392 -14.803 -15.206 1.00 91.12 695 ASP A C 1
ATOM 5427 O O . ASP A 1 695 ? 33.881 -15.891 -15.521 1.00 91.12 695 ASP A O 1
ATOM 5431 N N . GLU A 1 696 ? 33.841 -13.660 -15.728 1.00 93.50 696 GLU A N 1
ATOM 5432 C CA . GLU A 1 696 ? 35.041 -13.545 -16.563 1.00 93.50 696 GLU A CA 1
ATOM 5433 C C . GLU A 1 696 ? 36.201 -12.925 -15.771 1.00 93.50 696 GLU A C 1
ATOM 5435 O O . GLU A 1 696 ? 36.014 -11.956 -15.039 1.00 93.50 696 GLU A O 1
ATOM 5440 N N . VAL A 1 697 ? 37.415 -13.462 -15.932 1.00 95.19 697 VAL A N 1
ATOM 5441 C CA . VAL A 1 697 ? 38.642 -12.937 -15.314 1.00 95.19 697 VAL A CA 1
ATOM 5442 C C . VAL A 1 697 ? 39.732 -12.678 -16.357 1.00 95.19 697 VAL A C 1
ATOM 5444 O O . VAL A 1 697 ? 39.931 -13.463 -17.287 1.00 95.19 697 VAL A O 1
ATOM 5447 N N . TYR A 1 698 ? 40.464 -11.581 -16.191 1.00 95.62 698 TYR A N 1
ATOM 5448 C CA . TYR A 1 698 ? 41.566 -11.149 -17.047 1.00 95.62 698 TYR A CA 1
ATOM 5449 C C . TYR A 1 698 ? 42.856 -11.019 -16.231 1.00 95.62 698 TYR A C 1
ATOM 5451 O O . TYR A 1 698 ? 42.828 -10.445 -15.143 1.00 95.62 698 TYR A O 1
ATOM 5459 N N . GLU A 1 699 ? 43.999 -11.471 -16.760 1.00 96.12 699 GLU A N 1
ATOM 5460 C CA . GLU A 1 699 ? 45.305 -11.110 -16.187 1.00 96.12 699 GLU A CA 1
ATOM 5461 C C . GLU A 1 699 ? 45.691 -9.692 -16.644 1.00 96.12 699 GLU A C 1
ATOM 5463 O O . GLU A 1 699 ? 45.764 -9.404 -17.846 1.00 96.12 699 GLU A O 1
ATOM 5468 N N . LEU A 1 700 ? 45.939 -8.805 -15.682 1.00 96.38 700 LEU A N 1
ATOM 5469 C CA . LEU A 1 700 ? 46.342 -7.422 -15.920 1.00 96.38 700 LEU A CA 1
ATOM 5470 C C . LEU A 1 700 ? 47.824 -7.329 -16.303 1.00 96.38 700 LEU A C 1
ATOM 5472 O O . LEU A 1 700 ? 48.669 -8.092 -15.828 1.00 96.38 700 LEU A O 1
ATOM 5476 N N . GLY A 1 701 ? 48.141 -6.366 -17.167 1.00 95.62 701 GLY A N 1
ATOM 5477 C CA . GLY A 1 701 ? 49.508 -5.966 -17.477 1.00 95.62 701 GLY A CA 1
ATOM 5478 C C . GLY A 1 701 ? 50.189 -5.264 -16.304 1.00 95.62 701 GLY A C 1
ATOM 5479 O O . GLY A 1 701 ? 49.547 -4.798 -15.361 1.00 95.62 701 GLY A O 1
ATOM 5480 N N . ASP A 1 702 ? 51.517 -5.157 -16.365 1.00 92.44 702 ASP A N 1
ATOM 5481 C CA . ASP A 1 702 ? 52.289 -4.583 -15.258 1.00 92.44 702 ASP A CA 1
ATOM 5482 C C . ASP A 1 702 ? 52.019 -3.077 -15.058 1.00 92.44 702 ASP A C 1
ATOM 5484 O O . ASP A 1 702 ? 52.243 -2.559 -13.965 1.00 92.44 702 ASP A O 1
ATOM 5488 N N . ASP A 1 703 ? 51.470 -2.405 -16.072 1.00 93.62 703 ASP A N 1
ATOM 5489 C CA . ASP A 1 703 ? 51.014 -1.011 -16.043 1.00 93.62 703 ASP A CA 1
ATOM 5490 C C . ASP A 1 703 ? 49.643 -0.795 -15.372 1.00 93.62 703 ASP A C 1
ATOM 5492 O O . ASP A 1 703 ? 49.251 0.355 -15.176 1.00 93.62 703 ASP A O 1
ATOM 5496 N N . MET A 1 704 ? 48.925 -1.871 -15.012 1.00 95.88 704 MET A N 1
ATOM 5497 C CA . MET A 1 704 ? 47.547 -1.846 -14.488 1.00 95.88 704 MET A CA 1
ATOM 5498 C C . MET A 1 704 ? 46.525 -1.173 -15.426 1.00 95.88 704 MET A C 1
ATOM 5500 O O . MET A 1 704 ? 45.437 -0.811 -14.993 1.00 95.88 704 MET A O 1
ATOM 5504 N N . ALA A 1 705 ? 46.857 -0.993 -16.706 1.00 95.44 705 ALA A N 1
ATOM 5505 C CA . ALA A 1 705 ? 46.026 -0.313 -17.704 1.00 95.44 705 ALA A CA 1
ATOM 5506 C C . ALA A 1 705 ? 45.982 -1.060 -19.051 1.00 95.44 705 ALA A C 1
ATOM 5508 O O . ALA A 1 705 ? 45.508 -0.527 -20.055 1.00 95.44 705 ALA A O 1
ATOM 5509 N N . SER A 1 706 ? 46.462 -2.303 -19.067 1.00 94.88 706 SER A N 1
ATOM 5510 C CA . SER A 1 706 ? 46.439 -3.224 -20.199 1.00 94.88 706 SER A CA 1
ATOM 5511 C C . SER A 1 706 ? 46.047 -4.634 -19.741 1.00 94.88 706 SER A C 1
ATOM 5513 O O . SER A 1 706 ? 46.101 -4.961 -18.555 1.00 94.88 706 SER A O 1
ATOM 5515 N N . LEU A 1 707 ? 45.630 -5.480 -20.685 1.00 94.50 707 LEU A N 1
ATOM 5516 C CA . LEU A 1 707 ? 45.236 -6.872 -20.444 1.00 94.50 707 LEU A CA 1
ATOM 5517 C C . LEU A 1 707 ? 46.228 -7.787 -21.169 1.00 94.50 707 LEU A C 1
ATOM 5519 O O . LEU A 1 707 ? 46.460 -7.609 -22.366 1.00 94.50 707 LEU A O 1
ATOM 5523 N N . LYS A 1 708 ? 46.808 -8.773 -20.474 1.00 92.69 708 LYS A N 1
ATOM 5524 C CA . LYS A 1 708 ? 47.777 -9.708 -21.082 1.00 92.69 708 LYS A CA 1
ATOM 5525 C C . LYS A 1 708 ? 47.114 -10.726 -22.017 1.00 92.69 708 LYS A C 1
ATOM 5527 O O . LYS A 1 708 ? 47.774 -11.277 -22.896 1.00 92.69 708 LYS A O 1
ATOM 5532 N N . SER A 1 709 ? 45.817 -10.976 -21.838 1.00 80.19 709 SER A N 1
ATOM 5533 C CA . SER A 1 709 ? 45.013 -11.901 -22.642 1.00 80.19 709 SER A CA 1
ATOM 5534 C C . SER A 1 709 ? 43.537 -11.482 -22.681 1.00 80.19 709 SER A C 1
ATOM 5536 O O . SER A 1 709 ? 43.119 -10.553 -21.993 1.00 80.19 709 SER A O 1
ATOM 5538 N N . GLY A 1 710 ? 42.732 -12.191 -23.481 1.00 82.19 710 GLY A N 1
ATOM 5539 C CA . GLY A 1 710 ? 41.269 -12.127 -23.387 1.00 82.19 710 GLY A CA 1
ATOM 5540 C C . GLY A 1 710 ? 40.725 -12.740 -22.082 1.00 82.19 710 GLY A C 1
ATOM 5541 O O . GLY A 1 710 ? 41.512 -13.281 -21.295 1.00 82.19 710 GLY A O 1
ATOM 5542 N N . PRO A 1 711 ? 39.397 -12.680 -21.866 1.00 90.75 711 PRO A N 1
ATOM 5543 C CA . PRO A 1 711 ? 38.770 -13.210 -20.662 1.00 90.75 711 PRO A CA 1
ATOM 5544 C C . PRO A 1 711 ? 38.930 -14.728 -20.576 1.00 90.75 711 PRO A C 1
ATOM 5546 O O . PRO A 1 711 ? 38.734 -15.452 -21.554 1.00 90.75 711 PRO A O 1
ATOM 5549 N N . THR A 1 712 ? 39.228 -15.208 -19.376 1.00 92.06 712 THR A N 1
ATOM 5550 C CA . THR A 1 712 ? 39.035 -16.602 -18.978 1.00 92.06 712 THR A CA 1
ATOM 5551 C C . THR A 1 712 ? 37.698 -16.688 -18.253 1.00 92.06 712 THR A C 1
ATOM 5553 O O . THR A 1 712 ? 37.496 -15.989 -17.265 1.00 92.06 712 THR A O 1
ATOM 5556 N N . ASN A 1 713 ? 36.770 -17.525 -18.719 1.00 91.19 713 ASN A N 1
ATOM 5557 C CA . ASN A 1 713 ? 35.549 -17.784 -17.957 1.00 91.19 713 ASN A CA 1
ATOM 5558 C C . ASN A 1 713 ? 35.883 -18.674 -16.747 1.00 91.19 713 ASN A C 1
ATOM 5560 O O . ASN A 1 713 ? 36.592 -19.673 -16.889 1.00 91.19 713 ASN A O 1
ATOM 5564 N N . LEU A 1 714 ? 35.369 -18.326 -15.567 1.00 91.62 714 LEU A N 1
ATOM 5565 C CA . LEU A 1 714 ? 35.619 -19.055 -14.319 1.00 91.62 714 LEU A CA 1
ATOM 5566 C C . LEU A 1 714 ? 34.954 -20.439 -14.263 1.00 91.62 714 LEU A C 1
ATOM 5568 O O . LEU A 1 714 ? 35.301 -21.241 -13.398 1.00 91.62 714 LEU A O 1
ATOM 5572 N N . ASN A 1 715 ? 34.016 -20.720 -15.175 1.00 86.12 715 ASN A N 1
ATOM 5573 C CA . ASN A 1 715 ? 33.232 -21.954 -15.256 1.00 86.12 715 ASN A CA 1
ATOM 5574 C C . ASN A 1 715 ? 32.623 -22.333 -13.894 1.00 86.12 715 ASN A C 1
ATOM 5576 O O . ASN A 1 715 ? 32.801 -23.451 -13.411 1.00 86.12 715 ASN A O 1
ATOM 5580 N N . LEU A 1 716 ? 31.938 -21.368 -13.266 1.00 87.50 716 LEU A N 1
ATOM 5581 C CA . LEU A 1 716 ? 31.319 -21.529 -11.948 1.00 87.50 716 LEU A CA 1
ATOM 5582 C C . LEU A 1 716 ? 30.392 -22.753 -11.936 1.00 87.50 716 LEU A C 1
ATOM 5584 O O . LEU A 1 716 ? 29.446 -22.817 -12.721 1.00 87.50 716 LEU A O 1
ATOM 5588 N N . GLU A 1 717 ? 30.643 -23.682 -11.009 1.00 79.50 717 GLU A N 1
ATOM 5589 C CA . GLU A 1 717 ? 29.867 -24.918 -10.812 1.00 79.50 717 GLU A CA 1
ATOM 5590 C C . GLU A 1 717 ? 28.355 -24.646 -10.758 1.00 79.50 717 GLU A C 1
ATOM 5592 O O . GLU A 1 717 ? 27.553 -25.283 -11.438 1.00 79.50 717 GLU A O 1
ATOM 5597 N N . TYR A 1 718 ? 27.990 -23.621 -9.992 1.00 82.00 718 TYR A N 1
ATOM 5598 C CA . TYR A 1 718 ? 26.671 -23.015 -9.975 1.00 82.00 718 TYR A CA 1
ATOM 5599 C C . TYR A 1 718 ? 26.784 -21.602 -10.552 1.00 82.00 718 TYR A C 1
ATOM 5601 O O . TYR A 1 718 ? 27.372 -20.738 -9.912 1.00 82.00 718 TYR A O 1
ATOM 5609 N N . ARG A 1 719 ? 26.216 -21.318 -11.728 1.00 88.06 719 ARG A N 1
ATOM 5610 C CA . ARG A 1 719 ? 26.150 -19.949 -12.277 1.00 88.06 719 ARG A CA 1
ATOM 5611 C C . ARG A 1 719 ? 24.723 -19.405 -12.150 1.00 88.06 719 ARG A C 1
ATOM 5613 O O . ARG A 1 719 ? 23.827 -19.932 -12.814 1.00 88.06 719 ARG A O 1
ATOM 5620 N N . PRO A 1 720 ? 24.463 -18.355 -11.349 1.00 80.75 720 PRO A N 1
ATOM 5621 C CA . PRO A 1 720 ? 23.136 -17.756 -11.304 1.00 80.75 720 PRO A CA 1
ATOM 5622 C C . PRO A 1 720 ? 22.740 -17.139 -12.651 1.00 80.75 720 PRO A C 1
ATOM 5624 O O . PRO A 1 720 ? 23.573 -16.627 -13.394 1.00 80.75 720 PRO A O 1
ATOM 5627 N N . GLU A 1 721 ? 21.441 -17.131 -12.952 1.00 79.56 721 GLU A N 1
ATOM 5628 C CA . GLU A 1 721 ? 20.924 -16.492 -14.173 1.00 79.56 721 GLU A CA 1
ATOM 5629 C C . GLU A 1 721 ? 21.077 -14.959 -14.137 1.00 79.56 721 GLU A C 1
ATOM 5631 O O . GLU A 1 721 ? 21.354 -14.335 -15.158 1.00 79.56 721 GLU A O 1
ATOM 5636 N N . ARG A 1 722 ? 20.899 -14.353 -12.957 1.00 82.00 722 ARG A N 1
ATOM 5637 C CA . ARG A 1 722 ? 21.119 -12.924 -12.706 1.00 82.00 722 ARG A CA 1
ATOM 5638 C C . ARG A 1 722 ? 21.988 -12.781 -11.467 1.00 82.00 722 ARG A C 1
ATOM 5640 O O . ARG A 1 722 ? 21.603 -13.271 -10.400 1.00 82.00 722 ARG A O 1
ATOM 5647 N N . PHE A 1 723 ? 23.130 -12.129 -11.618 1.00 90.88 723 PHE A N 1
ATOM 5648 C CA . PHE A 1 723 ? 24.004 -11.728 -10.526 1.00 90.88 723 PHE A CA 1
ATOM 5649 C C . PHE A 1 723 ? 24.808 -10.489 -10.921 1.00 90.88 723 PHE A C 1
ATOM 5651 O O . PHE A 1 723 ? 24.945 -10.188 -12.106 1.00 90.88 723 PHE A O 1
ATOM 5658 N N . GLU A 1 724 ? 25.312 -9.796 -9.912 1.00 91.69 724 GLU A N 1
ATOM 5659 C CA . GLU A 1 724 ? 26.187 -8.627 -10.018 1.00 91.69 724 GLU A CA 1
ATOM 5660 C C . GLU A 1 724 ? 27.256 -8.693 -8.914 1.00 91.69 724 GLU A C 1
ATOM 5662 O O . GLU A 1 724 ? 27.329 -9.699 -8.196 1.00 91.69 724 GLU A O 1
ATOM 5667 N N . ALA A 1 725 ? 28.053 -7.630 -8.764 1.00 93.00 725 ALA A N 1
ATOM 5668 C CA . ALA A 1 725 ? 28.951 -7.441 -7.617 1.00 93.00 725 ALA A CA 1
ATOM 5669 C C . ALA A 1 725 ? 29.917 -8.618 -7.384 1.00 93.00 725 ALA A C 1
ATOM 5671 O O . ALA A 1 725 ? 29.929 -9.239 -6.318 1.00 93.00 725 ALA A O 1
ATOM 5672 N N . ALA A 1 726 ? 30.708 -8.954 -8.408 1.00 94.81 726 ALA A N 1
ATOM 5673 C CA . ALA A 1 726 ? 31.838 -9.856 -8.224 1.00 94.81 726 ALA A CA 1
ATOM 5674 C C . ALA A 1 726 ? 32.841 -9.220 -7.256 1.00 94.81 726 ALA A C 1
ATOM 5676 O O . ALA A 1 726 ? 33.190 -8.060 -7.425 1.00 94.81 726 ALA A O 1
ATOM 5677 N N . TYR A 1 727 ? 33.313 -9.971 -6.264 1.00 96.69 727 TYR A N 1
ATOM 5678 C CA . TYR A 1 727 ? 34.387 -9.539 -5.370 1.00 96.69 727 TYR A CA 1
ATOM 5679 C C . TYR A 1 727 ? 35.257 -10.730 -4.962 1.00 96.69 727 TYR A C 1
ATOM 5681 O O . TYR A 1 727 ? 34.739 -11.829 -4.713 1.00 96.69 727 TYR A O 1
ATOM 5689 N N . VAL A 1 728 ? 36.577 -10.526 -4.899 1.00 96.00 728 VAL A N 1
ATOM 5690 C CA . VAL A 1 728 ? 37.559 -11.605 -4.710 1.00 96.00 728 VAL A CA 1
ATOM 5691 C C . VAL A 1 728 ? 38.565 -11.268 -3.624 1.00 96.00 728 VAL A C 1
ATOM 5693 O O . VAL A 1 728 ? 39.183 -10.208 -3.636 1.00 96.00 728 VAL A O 1
ATOM 5696 N N . PHE A 1 729 ? 38.779 -12.210 -2.709 1.00 95.88 729 PHE A N 1
ATOM 5697 C CA . PHE A 1 729 ? 39.832 -12.124 -1.702 1.00 95.88 729 PHE A CA 1
ATOM 5698 C C . PHE A 1 729 ? 40.481 -13.489 -1.464 1.00 95.88 729 PHE A C 1
ATOM 5700 O O . PHE A 1 729 ? 39.928 -14.536 -1.804 1.00 95.88 729 PHE A O 1
ATOM 5707 N N . LYS A 1 730 ? 41.660 -13.486 -0.842 1.00 95.62 730 LYS A N 1
ATOM 5708 C CA . LYS A 1 730 ? 42.398 -14.694 -0.465 1.00 95.62 730 LYS A CA 1
ATOM 5709 C C . LYS A 1 730 ? 42.568 -14.748 1.049 1.00 95.62 730 LYS A C 1
ATOM 5711 O O . LYS A 1 730 ? 42.844 -13.733 1.690 1.00 95.62 730 LYS A O 1
ATOM 5716 N N . ARG A 1 731 ? 42.393 -15.932 1.632 1.00 93.56 731 ARG A N 1
ATOM 5717 C CA . ARG A 1 731 ? 42.645 -16.203 3.053 1.00 93.56 731 ARG A CA 1
ATOM 5718 C C . ARG A 1 731 ? 43.377 -17.537 3.137 1.00 93.56 731 ARG A C 1
ATOM 5720 O O . ARG A 1 731 ? 42.790 -18.564 2.806 1.00 93.56 731 ARG A O 1
ATOM 5727 N N . GLU A 1 732 ? 44.625 -17.499 3.606 1.00 88.19 732 GLU A N 1
ATOM 5728 C CA . GLU A 1 732 ? 45.550 -18.645 3.532 1.00 88.19 732 GLU A CA 1
ATOM 5729 C C . GLU A 1 732 ? 45.669 -19.105 2.060 1.00 88.19 732 GLU A C 1
ATOM 5731 O O . GLU A 1 732 ? 45.755 -18.254 1.176 1.00 88.19 732 GLU A O 1
ATOM 5736 N N . ASP A 1 733 ? 45.638 -20.405 1.767 1.00 89.75 733 ASP A N 1
ATOM 5737 C CA . ASP A 1 733 ? 45.745 -20.932 0.394 1.00 89.75 733 ASP A CA 1
ATOM 5738 C C . ASP A 1 733 ? 44.387 -21.032 -0.344 1.00 89.75 733 ASP A C 1
ATOM 5740 O O . ASP A 1 733 ? 44.270 -21.726 -1.357 1.00 89.75 733 ASP A O 1
ATOM 5744 N N . ILE A 1 734 ? 43.338 -20.370 0.165 1.00 94.81 734 ILE A N 1
ATOM 5745 C CA . ILE A 1 734 ? 41.975 -20.423 -0.384 1.00 94.81 734 ILE A CA 1
ATOM 5746 C C . ILE A 1 734 ? 41.604 -19.074 -1.010 1.00 94.81 734 ILE A C 1
ATOM 5748 O O . ILE A 1 734 ? 41.664 -18.029 -0.355 1.00 94.81 734 ILE A O 1
ATOM 5752 N N . TYR A 1 735 ? 41.167 -19.118 -2.269 1.00 97.12 735 TYR A N 1
ATOM 5753 C CA . TYR A 1 735 ? 40.612 -17.981 -3.004 1.00 97.12 735 TYR A CA 1
ATOM 5754 C C . TYR A 1 735 ? 39.092 -17.992 -2.864 1.00 97.12 735 TYR A C 1
ATOM 5756 O O . TYR A 1 735 ? 38.464 -19.018 -3.117 1.00 97.12 735 TYR A O 1
ATOM 5764 N N . TYR A 1 736 ? 38.502 -16.862 -2.492 1.00 97.94 736 TYR A N 1
ATOM 5765 C CA . TYR A 1 736 ? 37.067 -16.695 -2.297 1.00 97.94 736 TYR A CA 1
ATOM 5766 C C . TYR A 1 736 ? 36.541 -15.795 -3.404 1.00 97.94 736 TYR A C 1
ATOM 5768 O O . TYR A 1 736 ? 36.907 -14.624 -3.468 1.00 97.94 736 TYR A O 1
ATOM 5776 N N . PHE A 1 737 ? 35.686 -16.343 -4.262 1.00 97.62 737 PHE A N 1
ATOM 5777 C CA . PHE A 1 737 ? 34.942 -15.580 -5.261 1.00 97.62 737 PHE A CA 1
ATOM 5778 C C . PHE A 1 737 ? 33.514 -15.402 -4.741 1.00 97.62 737 PHE A C 1
ATOM 5780 O O . PHE A 1 737 ? 32.874 -16.374 -4.339 1.00 97.62 737 PHE A O 1
ATOM 5787 N N . THR A 1 738 ? 33.027 -14.166 -4.680 1.00 97.50 738 THR A N 1
ATOM 5788 C CA . THR A 1 738 ? 31.736 -13.807 -4.064 1.00 97.50 738 THR A CA 1
ATOM 5789 C C . THR A 1 738 ? 30.914 -12.959 -5.032 1.00 97.50 738 THR A C 1
ATOM 5791 O O . THR A 1 738 ? 31.493 -12.157 -5.759 1.00 97.50 738 THR A O 1
ATOM 5794 N N . ILE A 1 739 ? 29.591 -13.153 -5.071 1.00 95.94 739 ILE A N 1
ATOM 5795 C CA . ILE A 1 739 ? 28.659 -12.443 -5.973 1.00 95.94 739 ILE A CA 1
ATOM 5796 C C . ILE A 1 739 ? 27.297 -12.203 -5.315 1.00 95.94 739 ILE A C 1
ATOM 5798 O O . ILE A 1 739 ? 26.860 -12.975 -4.455 1.00 95.94 739 ILE A O 1
ATOM 5802 N N . ALA A 1 740 ? 26.575 -11.192 -5.797 1.00 94.62 740 ALA A N 1
ATOM 5803 C CA . ALA A 1 740 ? 25.195 -10.912 -5.417 1.00 94.62 740 ALA A CA 1
ATOM 5804 C C . ALA A 1 740 ? 24.203 -11.616 -6.357 1.00 94.62 740 ALA A C 1
ATOM 5806 O O . ALA A 1 740 ? 23.854 -11.122 -7.432 1.00 94.62 740 ALA A O 1
ATOM 5807 N N . ARG A 1 741 ? 23.706 -12.791 -5.960 1.00 91.56 741 ARG A N 1
ATOM 5808 C CA . ARG A 1 741 ? 22.671 -13.529 -6.697 1.00 91.56 741 ARG A CA 1
ATOM 5809 C C . ARG A 1 741 ? 21.326 -12.815 -6.608 1.00 91.56 741 ARG A C 1
ATOM 5811 O O . ARG A 1 741 ? 20.856 -12.474 -5.525 1.00 91.56 741 ARG A O 1
ATOM 5818 N N . GLY A 1 742 ? 20.646 -12.689 -7.749 1.00 82.69 742 GLY A N 1
ATOM 5819 C CA . GLY A 1 742 ? 19.308 -12.098 -7.805 1.00 82.69 742 GLY A CA 1
ATOM 5820 C C . GLY A 1 742 ? 19.283 -10.645 -7.329 1.00 82.69 742 GLY A C 1
ATOM 5821 O O . GLY A 1 742 ? 18.259 -10.209 -6.815 1.00 82.69 742 GLY A O 1
ATOM 5822 N N . TRP A 1 743 ? 20.406 -9.939 -7.503 1.00 82.19 743 TRP A N 1
ATOM 5823 C CA . TRP A 1 743 ? 20.685 -8.567 -7.070 1.00 82.19 743 TRP A CA 1
ATOM 5824 C C . TRP A 1 743 ? 20.940 -8.370 -5.570 1.00 82.19 743 TRP A C 1
ATOM 5826 O O . TRP A 1 743 ? 21.616 -7.407 -5.246 1.00 82.19 743 TRP A O 1
ATOM 5836 N N . ASN A 1 744 ? 20.470 -9.227 -4.647 1.00 86.38 744 ASN A N 1
ATOM 5837 C CA . ASN A 1 744 ? 20.591 -8.931 -3.204 1.00 86.38 744 ASN A CA 1
ATOM 5838 C C . ASN A 1 744 ? 20.983 -10.068 -2.238 1.00 86.38 744 ASN A C 1
ATOM 5840 O O . ASN A 1 744 ? 21.074 -9.823 -1.033 1.00 86.38 744 ASN A O 1
ATOM 5844 N N . ASN A 1 745 ? 21.211 -11.291 -2.724 1.00 91.88 745 ASN A N 1
ATOM 5845 C CA . ASN A 1 745 ? 21.589 -12.451 -1.906 1.00 91.88 745 ASN A CA 1
ATOM 5846 C C . ASN A 1 745 ? 23.075 -12.774 -2.115 1.00 91.88 745 ASN A C 1
ATOM 5848 O O . ASN A 1 745 ? 23.449 -13.153 -3.226 1.00 91.88 745 ASN A O 1
ATOM 5852 N N . LEU A 1 746 ? 23.917 -12.628 -1.089 1.00 95.19 746 LEU A N 1
ATOM 5853 C CA . LEU A 1 746 ? 25.359 -12.815 -1.254 1.00 95.19 746 LEU A CA 1
ATOM 5854 C C . LEU A 1 746 ? 25.732 -14.288 -1.115 1.00 95.19 746 LEU A C 1
ATOM 5856 O O . LEU A 1 746 ? 25.514 -14.929 -0.080 1.00 95.19 746 LEU A O 1
ATOM 5860 N N . ILE A 1 747 ? 26.329 -14.811 -2.181 1.00 95.94 747 ILE A N 1
ATOM 5861 C CA . ILE A 1 747 ? 26.760 -16.201 -2.298 1.00 95.94 747 ILE A CA 1
ATOM 5862 C C . ILE A 1 747 ? 28.247 -16.266 -2.640 1.00 95.94 747 ILE A C 1
ATOM 5864 O O . ILE A 1 747 ? 28.810 -15.309 -3.178 1.00 95.94 747 ILE A O 1
ATOM 5868 N N . TYR A 1 748 ? 28.892 -17.388 -2.329 1.00 97.56 748 TYR A N 1
ATOM 5869 C CA . TYR A 1 748 ? 30.333 -17.524 -2.523 1.00 97.56 748 TYR A CA 1
ATOM 5870 C C . TYR A 1 748 ? 30.777 -18.911 -2.982 1.00 97.56 748 TYR A C 1
ATOM 5872 O O . TYR A 1 748 ? 30.054 -19.908 -2.899 1.00 97.56 748 TYR A O 1
ATOM 5880 N N . TYR A 1 749 ? 32.008 -18.929 -3.474 1.00 97.69 749 TYR A N 1
ATOM 5881 C CA . TYR A 1 749 ? 32.714 -20.069 -4.023 1.00 97.69 749 TYR A CA 1
ATOM 5882 C C . TYR A 1 749 ? 34.141 -20.057 -3.484 1.00 97.69 749 TYR A C 1
ATOM 5884 O O . TYR A 1 749 ? 34.693 -18.993 -3.193 1.00 97.69 749 TYR A O 1
ATOM 5892 N N . THR A 1 750 ? 34.764 -21.228 -3.406 1.00 97.06 750 THR A N 1
ATOM 5893 C CA . THR A 1 750 ? 36.181 -21.364 -3.045 1.00 97.06 750 THR A CA 1
ATOM 5894 C C . THR A 1 750 ? 36.965 -22.023 -4.167 1.00 97.06 750 THR A C 1
ATOM 5896 O O . THR A 1 750 ? 36.529 -23.040 -4.703 1.00 97.06 750 THR A O 1
ATOM 5899 N N . GLY A 1 751 ? 38.132 -21.476 -4.490 1.00 94.62 751 GLY A N 1
ATOM 5900 C CA . GLY A 1 751 ? 39.052 -21.995 -5.497 1.00 94.62 751 GLY A CA 1
ATOM 5901 C C . GLY A 1 751 ? 40.478 -22.128 -4.963 1.00 94.62 751 GLY A C 1
ATOM 5902 O O . GLY A 1 751 ? 40.809 -21.643 -3.880 1.00 94.62 751 GLY A O 1
ATOM 5903 N N . LYS A 1 752 ? 41.332 -22.794 -5.749 1.00 93.12 752 LYS A N 1
ATOM 5904 C CA . LYS A 1 752 ? 42.774 -22.974 -5.470 1.00 93.12 752 LYS A CA 1
ATOM 5905 C C . LYS A 1 752 ? 43.680 -22.092 -6.336 1.00 93.12 752 LYS A C 1
ATOM 5907 O O . LYS A 1 752 ? 44.898 -22.217 -6.271 1.00 93.12 752 LYS A O 1
ATOM 5912 N N . SER A 1 753 ? 43.092 -21.245 -7.175 1.00 94.00 753 SER A N 1
ATOM 5913 C CA . SER A 1 753 ? 43.791 -20.235 -7.965 1.00 94.00 753 SER A CA 1
ATOM 5914 C C . SER A 1 753 ? 42.840 -19.067 -8.272 1.00 94.00 753 SER A C 1
ATOM 5916 O O . SER A 1 753 ? 41.622 -19.254 -8.165 1.00 94.00 753 SER A O 1
ATOM 5918 N N . PRO A 1 754 ? 43.352 -17.903 -8.715 1.00 92.38 754 PRO A N 1
ATOM 5919 C CA . PRO A 1 754 ? 42.529 -16.780 -9.178 1.00 92.38 754 PRO A CA 1
ATOM 5920 C C . PRO A 1 754 ? 41.567 -17.160 -10.316 1.00 92.38 754 PRO A C 1
ATOM 5922 O O . PRO A 1 754 ? 40.449 -16.667 -10.397 1.00 92.38 754 PRO A O 1
ATOM 5925 N N . THR A 1 755 ? 41.966 -18.087 -11.189 1.00 93.62 755 THR A N 1
ATOM 5926 C CA . THR A 1 755 ? 41.156 -18.540 -12.331 1.00 93.62 755 THR A CA 1
ATOM 5927 C C . THR A 1 755 ? 40.293 -19.765 -12.012 1.00 93.62 755 THR A C 1
ATOM 5929 O O . THR A 1 755 ? 39.704 -20.361 -12.914 1.00 93.62 755 THR A O 1
ATOM 5932 N N . GLY A 1 756 ? 40.196 -20.154 -10.736 1.00 88.00 756 GLY A N 1
ATOM 5933 C CA . GLY A 1 756 ? 39.442 -21.323 -10.294 1.00 88.00 756 GLY A CA 1
ATOM 5934 C C . GLY A 1 756 ? 40.192 -22.656 -10.485 1.00 88.00 756 GLY A C 1
ATOM 5935 O O . GLY A 1 756 ? 41.422 -22.689 -10.365 1.00 88.00 756 GLY A O 1
ATOM 5936 N N . PRO A 1 757 ? 39.479 -23.780 -10.717 1.00 91.06 757 PRO A N 1
ATOM 5937 C CA . PRO A 1 757 ? 38.018 -23.891 -10.683 1.00 91.06 757 PRO A CA 1
ATOM 5938 C C . PRO A 1 757 ? 37.455 -23.475 -9.317 1.00 91.06 757 PRO A C 1
ATOM 5940 O O . PRO A 1 757 ? 38.115 -23.642 -8.288 1.00 91.06 757 PRO A O 1
ATOM 5943 N N . PHE A 1 758 ? 36.250 -22.907 -9.328 1.00 93.44 758 PHE A N 1
ATOM 5944 C CA . PHE A 1 758 ? 35.559 -22.396 -8.146 1.00 93.44 758 PHE A CA 1
ATOM 5945 C C . PHE A 1 758 ? 34.396 -23.322 -7.762 1.00 93.44 758 PHE A C 1
ATOM 5947 O O . PHE A 1 758 ? 33.418 -23.438 -8.498 1.00 93.44 758 PHE A O 1
ATOM 5954 N N . GLU 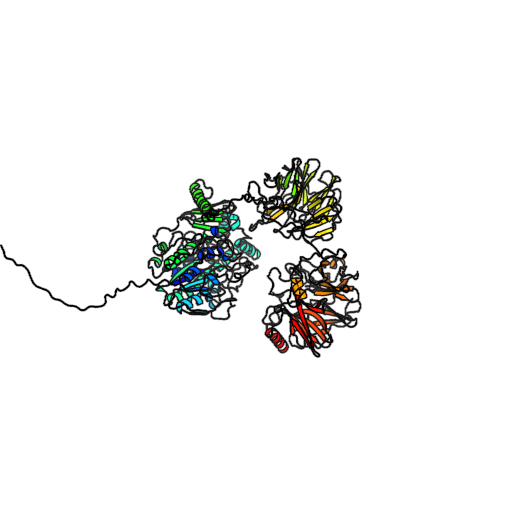A 1 759 ? 34.525 -23.967 -6.602 1.00 92.19 759 GLU A N 1
ATOM 5955 C CA . GLU A 1 759 ? 33.524 -24.857 -6.000 1.00 92.19 759 GLU A CA 1
ATOM 5956 C C . GLU A 1 759 ? 32.509 -24.031 -5.201 1.00 92.19 759 GLU A C 1
ATOM 5958 O O . GLU A 1 759 ? 32.903 -23.164 -4.414 1.00 92.19 759 GLU A O 1
ATOM 5963 N N . PHE A 1 760 ? 31.215 -24.273 -5.395 1.00 93.94 760 PHE A N 1
ATOM 5964 C CA . PHE A 1 760 ? 30.154 -23.499 -4.757 1.00 93.94 760 PHE A CA 1
ATOM 5965 C C . PHE A 1 760 ? 30.031 -23.813 -3.259 1.00 93.94 760 PHE A C 1
ATOM 5967 O O . PHE A 1 760 ? 30.063 -24.968 -2.839 1.00 93.94 760 PHE A O 1
ATOM 5974 N N . ARG A 1 761 ? 29.868 -22.776 -2.426 1.00 92.69 761 ARG A N 1
ATOM 5975 C CA . ARG A 1 761 ? 29.795 -22.908 -0.958 1.00 92.69 761 ARG A CA 1
ATOM 5976 C C . ARG A 1 761 ? 28.505 -22.389 -0.322 1.00 92.69 761 ARG A C 1
ATOM 5978 O O . ARG A 1 761 ? 28.356 -22.476 0.895 1.00 92.69 761 ARG A O 1
ATOM 5985 N N . GLY A 1 762 ? 27.557 -21.902 -1.121 1.00 84.88 762 GLY A N 1
ATOM 5986 C CA . GLY A 1 762 ? 26.244 -21.470 -0.641 1.00 84.88 762 GLY A CA 1
ATOM 5987 C C . GLY A 1 762 ? 26.130 -19.971 -0.353 1.00 84.88 762 GLY A C 1
ATOM 5988 O O . GLY A 1 762 ? 26.892 -19.146 -0.860 1.00 84.88 762 GLY A O 1
ATOM 5989 N N . GLU A 1 763 ? 25.112 -19.627 0.435 1.00 91.12 763 GLU A N 1
ATOM 5990 C CA . GLU A 1 763 ? 24.810 -18.262 0.880 1.00 91.12 763 GLU A CA 1
ATOM 5991 C C . GLU A 1 763 ? 25.647 -17.895 2.112 1.00 91.12 763 GLU A C 1
ATOM 5993 O O . GLU A 1 763 ? 25.770 -18.701 3.035 1.00 91.12 763 GLU A O 1
ATOM 5998 N N . PHE A 1 764 ? 26.160 -16.664 2.160 1.00 93.12 764 PHE A N 1
ATOM 5999 C CA . PHE A 1 764 ? 26.834 -16.118 3.346 1.00 93.12 764 PHE A CA 1
ATOM 6000 C C . PHE A 1 764 ? 26.254 -14.782 3.833 1.00 93.12 764 PHE A C 1
ATOM 6002 O O . PHE A 1 764 ? 26.585 -14.356 4.935 1.00 93.12 764 PHE A O 1
ATOM 6009 N N . MET A 1 765 ? 25.343 -14.158 3.078 1.00 90.31 765 MET A N 1
ATOM 6010 C CA . MET A 1 765 ? 24.418 -13.139 3.586 1.00 90.31 765 MET A CA 1
ATOM 6011 C C . MET A 1 765 ? 23.079 -13.260 2.850 1.00 90.31 765 MET A C 1
ATOM 6013 O O . MET A 1 765 ? 23.027 -13.245 1.620 1.00 90.31 765 MET A O 1
ATOM 6017 N N . LYS A 1 766 ? 21.985 -13.375 3.608 1.00 82.56 766 LYS A N 1
ATOM 6018 C CA . LYS A 1 766 ? 20.613 -13.496 3.078 1.00 82.56 766 LYS A CA 1
ATOM 6019 C C . LYS A 1 766 ? 20.193 -12.268 2.248 1.00 82.56 766 LYS A C 1
ATOM 6021 O O . LYS A 1 766 ? 20.767 -11.199 2.438 1.00 82.56 766 LYS A O 1
ATOM 6026 N N . PRO A 1 767 ? 19.134 -12.379 1.411 1.00 80.44 767 PRO A N 1
ATOM 6027 C CA . PRO A 1 767 ? 18.534 -11.241 0.712 1.00 80.44 767 PRO A CA 1
ATOM 6028 C C . PRO A 1 767 ? 18.313 -10.032 1.633 1.00 80.44 767 PRO A C 1
ATOM 6030 O O . PRO A 1 767 ? 17.494 -10.097 2.555 1.00 80.44 767 PRO A O 1
ATOM 6033 N N . TYR A 1 768 ? 19.034 -8.940 1.378 1.00 74.62 768 TYR A N 1
ATOM 6034 C CA . TYR A 1 768 ? 18.992 -7.719 2.185 1.00 74.62 768 TYR A CA 1
ATOM 6035 C C . TYR A 1 768 ? 19.004 -6.477 1.290 1.00 74.62 768 TYR A C 1
ATOM 6037 O O . TYR A 1 768 ? 19.727 -6.434 0.300 1.00 74.62 768 TYR A O 1
ATOM 6045 N N . GLY A 1 769 ? 18.186 -5.470 1.611 1.00 70.06 769 GLY A N 1
ATOM 6046 C CA . GLY A 1 769 ? 17.981 -4.321 0.721 1.00 70.06 769 GLY A CA 1
ATOM 6047 C C . GLY A 1 769 ? 17.316 -4.697 -0.616 1.00 70.06 769 GLY A C 1
ATOM 6048 O O . GLY A 1 769 ? 16.687 -5.753 -0.743 1.00 70.06 769 GLY A O 1
ATOM 6049 N N . GLY A 1 770 ? 17.414 -3.807 -1.610 1.00 75.38 770 GLY A N 1
ATOM 6050 C CA . GLY A 1 770 ? 16.874 -4.048 -2.955 1.00 75.38 770 GLY A CA 1
ATOM 6051 C C . GLY A 1 770 ? 17.901 -4.649 -3.910 1.00 75.38 770 GLY A C 1
ATOM 6052 O O . GLY A 1 770 ? 17.658 -5.729 -4.441 1.00 75.38 770 GLY A O 1
ATOM 6053 N N . ASN A 1 771 ? 19.054 -3.994 -4.065 1.00 79.94 771 ASN A N 1
ATOM 6054 C CA . ASN A 1 771 ? 20.286 -4.609 -4.557 1.00 79.94 771 ASN A CA 1
ATOM 6055 C C . ASN A 1 771 ? 21.376 -4.511 -3.473 1.00 79.94 771 ASN A C 1
ATOM 6057 O O . ASN A 1 771 ? 21.252 -3.681 -2.572 1.00 79.94 771 ASN A O 1
ATOM 6061 N N . ASN A 1 772 ? 22.385 -5.378 -3.522 1.00 85.94 772 ASN A N 1
ATOM 6062 C CA . ASN A 1 772 ? 23.408 -5.540 -2.491 1.00 85.94 772 ASN A CA 1
ATOM 6063 C C . ASN A 1 772 ? 24.756 -5.791 -3.175 1.00 85.94 772 ASN A C 1
ATOM 6065 O O . ASN A 1 772 ? 25.006 -6.892 -3.655 1.00 85.94 772 ASN A O 1
ATOM 6069 N N . HIS A 1 773 ? 25.598 -4.765 -3.234 1.00 92.88 773 HIS A N 1
ATOM 6070 C CA . HIS A 1 773 ? 26.973 -4.855 -3.720 1.00 92.88 773 HIS A CA 1
ATOM 6071 C C . HIS A 1 773 ? 27.906 -4.716 -2.517 1.00 92.88 773 HIS A C 1
ATOM 6073 O O . HIS A 1 773 ? 27.641 -3.901 -1.626 1.00 92.88 773 HIS A O 1
ATOM 6079 N N . HIS A 1 774 ? 28.979 -5.505 -2.475 1.00 96.19 774 HIS A N 1
ATOM 6080 C CA . HIS A 1 774 ? 29.807 -5.662 -1.283 1.00 96.19 774 HIS A CA 1
ATOM 6081 C C . HIS A 1 774 ? 31.309 -5.729 -1.577 1.00 96.19 774 HIS A C 1
ATOM 6083 O O . HIS A 1 774 ? 31.737 -6.142 -2.649 1.00 96.19 774 HIS A O 1
ATOM 6089 N N . SER A 1 775 ? 32.105 -5.421 -0.555 1.00 96.56 775 SER A N 1
ATOM 6090 C CA . SER A 1 775 ? 33.544 -5.691 -0.508 1.00 96.56 775 SER A CA 1
ATOM 6091 C C . SER A 1 775 ? 33.945 -6.263 0.850 1.00 96.56 775 SER A C 1
ATOM 6093 O O . SER A 1 775 ? 33.270 -6.063 1.863 1.00 96.56 775 SER A O 1
ATOM 6095 N N . ILE A 1 776 ? 35.024 -7.046 0.878 1.00 96.94 776 ILE A N 1
ATOM 6096 C CA . ILE A 1 776 ? 35.456 -7.819 2.051 1.00 96.94 776 ILE A CA 1
ATOM 6097 C C . ILE A 1 776 ? 36.936 -7.560 2.310 1.00 96.94 776 ILE A C 1
ATOM 6099 O O . ILE A 1 776 ? 37.776 -7.755 1.438 1.00 96.94 776 ILE A O 1
ATOM 6103 N N . VAL A 1 777 ? 37.276 -7.183 3.542 1.00 95.25 777 VAL A N 1
ATOM 6104 C CA . VAL A 1 777 ? 38.657 -6.858 3.921 1.00 95.25 777 VAL A CA 1
ATOM 6105 C C . VAL A 1 777 ? 38.995 -7.377 5.312 1.00 95.25 777 VAL A C 1
ATOM 6107 O O . VAL A 1 777 ? 38.129 -7.517 6.179 1.00 95.25 777 VAL A O 1
ATOM 6110 N N . LYS A 1 778 ? 40.282 -7.652 5.540 1.00 94.44 778 LYS A N 1
ATOM 6111 C CA . LYS A 1 778 ? 40.828 -7.924 6.870 1.00 94.44 778 LYS A CA 1
ATOM 6112 C C . LYS A 1 778 ? 41.485 -6.664 7.433 1.00 94.44 778 LYS A C 1
ATOM 6114 O O . LYS A 1 778 ? 42.651 -6.399 7.153 1.00 94.44 778 LYS A O 1
ATOM 6119 N N . TYR A 1 779 ? 40.759 -5.910 8.253 1.00 93.00 779 TYR A N 1
ATOM 6120 C CA . TYR A 1 779 ? 41.255 -4.693 8.901 1.00 93.00 779 TYR A CA 1
ATOM 6121 C C . TYR A 1 779 ? 41.414 -4.891 10.413 1.00 93.00 779 TYR A C 1
ATOM 6123 O O . TYR A 1 779 ? 40.661 -5.645 11.026 1.00 93.00 779 TYR A O 1
ATOM 6131 N N . THR A 1 780 ? 42.462 -4.295 10.997 1.00 86.19 780 THR A N 1
ATOM 6132 C CA . THR A 1 780 ? 42.850 -4.446 12.423 1.00 86.19 780 THR A CA 1
ATOM 6133 C C . THR A 1 780 ? 42.826 -5.895 12.951 1.00 86.19 780 THR A C 1
ATOM 6135 O O . THR A 1 780 ? 42.576 -6.163 14.124 1.00 86.19 780 THR A O 1
ATOM 6138 N N . GLY A 1 781 ? 43.125 -6.862 12.074 1.00 85.69 781 GLY A N 1
ATOM 6139 C CA . GLY A 1 781 ? 43.160 -8.296 12.380 1.00 85.69 781 GLY A CA 1
ATOM 6140 C C . GLY A 1 781 ? 41.831 -9.044 12.210 1.00 85.69 781 GLY A C 1
ATOM 6141 O O . GLY A 1 781 ? 41.855 -10.276 12.181 1.00 85.69 781 GLY A O 1
ATOM 6142 N N . ARG A 1 782 ? 40.700 -8.348 12.030 1.00 88.94 782 ARG A N 1
ATOM 6143 C CA . ARG A 1 782 ? 39.369 -8.947 11.836 1.00 88.94 782 ARG A CA 1
ATOM 6144 C C . ARG A 1 782 ? 38.899 -8.842 10.390 1.00 88.94 782 ARG A C 1
ATOM 6146 O O . ARG A 1 782 ? 39.164 -7.856 9.713 1.00 88.94 782 ARG A O 1
ATOM 6153 N N . TRP A 1 783 ? 38.173 -9.856 9.934 1.00 94.69 783 TRP A N 1
ATOM 6154 C CA . TRP A 1 783 ? 37.460 -9.798 8.662 1.00 94.69 783 TRP A CA 1
ATOM 6155 C C . TRP A 1 783 ? 36.135 -9.054 8.831 1.00 94.69 783 TRP A C 1
ATOM 6157 O O . TRP A 1 783 ? 35.454 -9.187 9.852 1.00 94.69 783 TRP A O 1
ATOM 6167 N N . MET A 1 784 ? 35.785 -8.260 7.829 1.00 94.38 784 MET A N 1
ATOM 6168 C CA . MET A 1 784 ? 34.544 -7.495 7.765 1.00 94.38 784 MET A CA 1
ATOM 6169 C C . MET A 1 784 ? 34.051 -7.411 6.327 1.00 94.38 784 MET A C 1
ATOM 6171 O O . MET A 1 784 ? 34.847 -7.477 5.389 1.00 94.38 784 MET A O 1
ATOM 6175 N N . ILE A 1 785 ? 32.739 -7.267 6.187 1.00 95.88 785 ILE A N 1
ATOM 6176 C CA . ILE A 1 785 ? 32.063 -7.010 4.922 1.00 95.88 785 ILE A CA 1
ATOM 6177 C C . ILE A 1 785 ? 31.463 -5.609 4.959 1.00 95.88 785 ILE A C 1
ATOM 6179 O O . ILE A 1 785 ? 30.721 -5.279 5.884 1.00 95.88 785 ILE A O 1
ATOM 6183 N N . PHE A 1 786 ? 31.774 -4.813 3.941 1.00 95.38 786 PHE A N 1
ATOM 6184 C CA . PHE A 1 786 ? 31.091 -3.567 3.625 1.00 95.38 786 PHE A CA 1
ATOM 6185 C C . PHE A 1 786 ? 30.048 -3.850 2.555 1.00 95.38 786 PHE A C 1
ATOM 6187 O O . PHE A 1 786 ? 30.311 -4.585 1.608 1.00 95.38 786 PHE A O 1
ATOM 6194 N N . TYR A 1 787 ? 28.862 -3.287 2.721 1.00 94.56 787 TYR A N 1
ATOM 6195 C CA . TYR A 1 787 ? 27.725 -3.471 1.824 1.00 94.56 787 TYR A CA 1
ATOM 6196 C C . TYR A 1 787 ? 26.803 -2.255 1.932 1.00 94.56 787 TYR A C 1
ATOM 6198 O O . TYR A 1 787 ? 27.108 -1.301 2.653 1.00 94.56 787 TYR A O 1
ATOM 6206 N N . HIS A 1 788 ? 25.674 -2.261 1.230 1.00 91.38 788 HIS A N 1
ATOM 6207 C CA . HIS A 1 788 ? 24.686 -1.189 1.332 1.00 91.38 788 HIS A CA 1
ATOM 6208 C C . HIS A 1 788 ? 23.271 -1.712 1.547 1.00 91.38 788 HIS A C 1
ATOM 6210 O O . HIS A 1 788 ? 22.959 -2.874 1.288 1.00 91.38 788 HIS A O 1
ATOM 6216 N N . GLU A 1 789 ? 22.403 -0.842 2.059 1.00 86.69 789 GLU A N 1
ATOM 6217 C CA . GLU A 1 789 ? 20.962 -1.065 2.042 1.00 86.69 789 GLU A CA 1
ATOM 6218 C C . GLU A 1 789 ? 20.243 0.104 1.379 1.00 86.69 789 GLU A C 1
ATOM 6220 O O . GLU A 1 789 ? 20.660 1.258 1.479 1.00 86.69 789 GLU A O 1
ATOM 6225 N N . TRP A 1 790 ? 19.111 -0.190 0.745 1.00 82.81 790 TRP A N 1
ATOM 6226 C CA . TRP A 1 790 ? 18.181 0.843 0.306 1.00 82.81 790 TRP A CA 1
ATOM 6227 C C . TRP A 1 790 ? 17.579 1.531 1.533 1.00 82.81 790 TRP A C 1
ATOM 6229 O O . TRP A 1 790 ? 17.013 0.867 2.410 1.00 82.81 790 TRP A O 1
ATOM 6239 N N . VAL A 1 791 ? 17.671 2.860 1.583 1.00 75.38 791 VAL A N 1
ATOM 6240 C CA . VAL A 1 791 ? 17.118 3.676 2.666 1.00 75.38 791 VAL A CA 1
ATOM 6241 C C . VAL A 1 791 ? 15.610 3.426 2.748 1.00 75.38 791 VAL A C 1
ATOM 6243 O O . VAL A 1 791 ? 14.844 3.686 1.817 1.00 75.38 791 VAL A O 1
ATOM 6246 N N . LYS A 1 792 ? 15.160 2.872 3.878 1.00 65.12 792 LYS A N 1
ATOM 6247 C CA . LYS A 1 792 ? 13.769 2.435 4.059 1.00 65.12 792 LYS A CA 1
ATOM 6248 C C . LYS A 1 792 ? 12.826 3.642 3.978 1.00 65.12 792 LYS A C 1
ATOM 6250 O O . LYS A 1 792 ? 12.905 4.552 4.805 1.00 65.12 792 LYS A O 1
ATOM 6255 N N . ASN A 1 793 ? 11.879 3.585 3.039 1.00 56.03 793 ASN A N 1
ATOM 6256 C CA . ASN A 1 793 ? 10.938 4.656 2.671 1.00 56.03 793 ASN A CA 1
ATOM 6257 C C . ASN A 1 793 ? 11.555 5.845 1.899 1.00 56.03 793 ASN A C 1
ATOM 6259 O O . ASN A 1 793 ? 10.943 6.912 1.862 1.00 56.03 793 ASN A O 1
ATOM 6263 N N . ASP A 1 794 ? 12.726 5.686 1.273 1.00 56.59 794 ASP A N 1
ATOM 6264 C CA . ASP A 1 794 ? 13.232 6.661 0.302 1.00 56.59 794 ASP A CA 1
ATOM 6265 C C . ASP A 1 794 ? 12.635 6.413 -1.101 1.00 56.59 794 ASP A C 1
ATOM 6267 O O . ASP A 1 794 ? 12.721 5.288 -1.603 1.00 56.59 794 ASP A O 1
ATOM 6271 N N . PRO A 1 795 ? 12.022 7.424 -1.747 1.00 46.50 795 PRO A N 1
ATOM 6272 C CA . PRO A 1 795 ? 11.320 7.242 -3.018 1.00 46.50 795 PRO A CA 1
ATOM 6273 C C . PRO A 1 795 ? 12.243 7.132 -4.240 1.00 46.50 795 PRO A C 1
ATOM 6275 O O . PRO A 1 795 ? 11.754 6.804 -5.319 1.00 46.50 795 PRO A O 1
ATOM 6278 N N . VAL A 1 796 ? 13.550 7.395 -4.100 1.00 54.19 796 VAL A N 1
ATOM 6279 C CA . VAL A 1 796 ? 14.511 7.385 -5.222 1.00 54.19 796 VAL A CA 1
ATOM 6280 C C . VAL A 1 796 ? 15.566 6.283 -5.087 1.00 54.19 796 VAL A C 1
ATOM 6282 O O . VAL A 1 796 ? 16.564 6.276 -5.803 1.00 54.19 796 VAL A O 1
ATOM 6285 N N . HIS A 1 797 ? 15.320 5.317 -4.195 1.00 66.31 797 HIS A N 1
ATOM 6286 C CA . HIS A 1 797 ? 16.202 4.179 -3.923 1.00 66.31 797 HIS A CA 1
ATOM 6287 C C . HIS A 1 797 ? 17.626 4.581 -3.494 1.00 66.31 797 HIS A C 1
ATOM 6289 O O . HIS A 1 797 ? 18.574 3.851 -3.783 1.00 66.31 797 HIS A O 1
ATOM 6295 N N . GLN A 1 798 ? 17.783 5.706 -2.778 1.00 77.75 798 GLN A N 1
ATOM 6296 C CA . GLN A 1 798 ? 19.083 6.087 -2.216 1.00 77.75 798 GLN A CA 1
ATOM 6297 C C . GLN A 1 798 ? 19.625 4.962 -1.318 1.00 77.75 798 GLN A C 1
ATOM 6299 O O . GLN A 1 798 ? 18.880 4.372 -0.527 1.00 77.75 798 GLN A O 1
ATOM 6304 N N . ARG A 1 799 ? 20.921 4.662 -1.439 1.00 87.06 799 ARG A N 1
ATOM 6305 C CA . ARG A 1 799 ? 21.612 3.630 -0.658 1.00 87.06 799 ARG A CA 1
ATOM 6306 C C . ARG A 1 799 ? 22.442 4.231 0.473 1.00 87.06 799 ARG A C 1
ATOM 6308 O O . ARG A 1 799 ? 22.986 5.328 0.346 1.00 87.06 799 ARG A O 1
ATOM 6315 N N . GLN A 1 800 ? 22.519 3.502 1.584 1.00 86.88 800 GLN A N 1
ATOM 6316 C CA . GLN A 1 800 ? 23.352 3.838 2.738 1.00 86.88 800 GLN A CA 1
ATOM 6317 C C . GLN A 1 800 ? 24.296 2.687 3.077 1.00 86.88 800 GLN A C 1
ATOM 6319 O O . GLN A 1 800 ? 23.892 1.519 3.034 1.00 86.88 800 GLN A O 1
ATOM 6324 N N . LEU A 1 801 ? 25.553 3.006 3.397 1.00 89.44 801 LEU A N 1
ATOM 6325 C CA . LEU A 1 801 ? 26.568 1.985 3.649 1.00 89.44 801 LEU A CA 1
ATOM 6326 C C . LEU A 1 801 ? 26.437 1.360 5.039 1.00 89.44 801 LEU A C 1
ATOM 6328 O O . LEU A 1 801 ? 26.114 2.018 6.029 1.00 89.44 801 LEU A O 1
ATOM 6332 N N . ARG A 1 802 ? 26.753 0.069 5.102 1.00 92.06 802 ARG A N 1
ATOM 6333 C CA . ARG A 1 802 ? 26.792 -0.746 6.312 1.00 92.06 802 ARG A CA 1
ATOM 6334 C C . ARG A 1 802 ? 28.073 -1.565 6.380 1.00 92.06 802 ARG A C 1
ATOM 6336 O O . ARG A 1 802 ? 28.690 -1.853 5.354 1.00 92.06 802 ARG A O 1
ATOM 6343 N N . ALA A 1 803 ? 28.435 -1.979 7.592 1.00 92.56 803 ALA A N 1
ATOM 6344 C CA . ALA A 1 803 ? 29.505 -2.946 7.804 1.00 92.56 803 ALA A CA 1
ATOM 6345 C C . ALA A 1 803 ? 29.163 -3.954 8.908 1.00 92.56 803 ALA A C 1
ATOM 6347 O O . ALA A 1 803 ? 28.747 -3.565 10.000 1.00 92.56 803 ALA A O 1
ATOM 6348 N N . GLU A 1 804 ? 29.411 -5.238 8.647 1.00 93.06 804 GLU A N 1
ATOM 6349 C CA . GLU A 1 804 ? 29.359 -6.316 9.646 1.00 93.06 804 GLU A CA 1
ATOM 6350 C C . GLU A 1 804 ? 30.726 -6.995 9.779 1.00 93.06 804 GLU A C 1
ATOM 6352 O O . GLU A 1 804 ? 31.539 -7.008 8.850 1.00 93.06 804 GLU A O 1
ATOM 6357 N N . TYR A 1 805 ? 30.962 -7.644 10.918 1.00 90.56 805 TYR A N 1
ATOM 6358 C CA . TYR A 1 805 ? 32.073 -8.584 11.041 1.00 90.56 805 TYR A CA 1
ATOM 6359 C C . TYR A 1 805 ? 31.767 -9.903 10.327 1.00 90.56 805 TYR A C 1
ATOM 6361 O O . TYR A 1 805 ? 30.690 -10.473 10.485 1.00 90.56 805 TYR A O 1
ATOM 6369 N N . LEU A 1 806 ? 32.762 -10.425 9.611 1.00 92.19 806 LEU A N 1
ATOM 6370 C CA . LEU A 1 806 ? 32.693 -11.691 8.889 1.00 92.19 806 LEU A CA 1
ATOM 6371 C C . LEU A 1 806 ? 33.591 -12.718 9.593 1.00 92.19 806 LEU A C 1
ATOM 6373 O O . LEU A 1 806 ? 34.719 -12.410 9.979 1.00 92.19 806 LEU A O 1
ATOM 6377 N N . ASN A 1 807 ? 33.092 -13.940 9.782 1.00 88.75 807 ASN A N 1
ATOM 6378 C CA . ASN A 1 807 ? 33.815 -15.028 10.445 1.00 88.75 807 ASN A CA 1
ATOM 6379 C C . ASN A 1 807 ? 33.880 -16.263 9.535 1.00 88.75 807 ASN A C 1
ATOM 6381 O O . ASN A 1 807 ? 33.067 -16.419 8.625 1.00 88.75 807 ASN A O 1
ATOM 6385 N N . PHE A 1 808 ? 34.831 -17.154 9.811 1.00 91.56 808 PHE A N 1
ATOM 6386 C CA . PHE A 1 808 ? 35.036 -18.402 9.076 1.00 91.56 808 PHE A CA 1
ATOM 6387 C C . PHE A 1 808 ? 34.971 -19.581 10.048 1.00 91.56 808 PHE A C 1
ATOM 6389 O O . PHE A 1 808 ? 35.384 -19.458 11.203 1.00 91.56 808 PHE A O 1
ATOM 6396 N N . ASN A 1 809 ? 34.475 -20.715 9.570 1.00 86.06 809 ASN A N 1
ATOM 6397 C CA . ASN A 1 809 ? 34.598 -22.006 10.234 1.00 86.06 809 ASN A CA 1
ATOM 6398 C C . ASN A 1 809 ? 36.015 -22.581 10.043 1.00 86.06 809 ASN A C 1
ATOM 6400 O O . ASN A 1 809 ? 36.795 -22.093 9.223 1.00 86.06 809 ASN A O 1
ATOM 6404 N N . GLU A 1 810 ? 36.348 -23.638 10.788 1.00 82.06 810 GLU A N 1
ATOM 6405 C CA . GLU A 1 810 ? 37.668 -24.293 10.727 1.00 82.06 810 GLU A CA 1
ATOM 6406 C C . GLU A 1 810 ? 37.993 -24.902 9.349 1.00 82.06 810 GLU A C 1
ATOM 6408 O O . GLU A 1 810 ? 39.162 -25.040 9.002 1.00 82.06 810 GLU A O 1
ATOM 6413 N N . ASP A 1 811 ? 36.974 -25.231 8.550 1.00 82.25 811 ASP A N 1
ATOM 6414 C CA . ASP A 1 811 ? 37.101 -25.753 7.181 1.00 82.25 811 ASP A CA 1
ATOM 6415 C C . ASP A 1 811 ? 37.260 -24.658 6.105 1.00 82.25 811 ASP A C 1
ATOM 6417 O O . ASP A 1 811 ? 37.348 -24.961 4.916 1.00 82.25 811 ASP A O 1
ATOM 6421 N N . GLY A 1 812 ? 37.296 -23.383 6.509 1.00 84.50 812 GLY A N 1
ATOM 6422 C CA . GLY A 1 812 ? 37.361 -22.235 5.607 1.00 84.50 812 GLY A CA 1
ATOM 6423 C C . GLY A 1 812 ? 36.007 -21.778 5.054 1.00 84.50 812 GLY A C 1
ATOM 6424 O O . GLY A 1 812 ? 35.967 -20.798 4.316 1.00 84.50 812 GLY A O 1
ATOM 6425 N N . THR A 1 813 ? 34.881 -22.406 5.406 1.00 89.12 813 THR A N 1
ATOM 6426 C CA . THR A 1 813 ? 33.562 -21.880 5.014 1.00 89.12 813 THR A CA 1
ATOM 6427 C C . THR A 1 813 ? 33.243 -20.572 5.749 1.00 89.12 813 THR A C 1
ATOM 6429 O O . THR A 1 813 ? 33.574 -20.401 6.924 1.00 89.12 813 THR A O 1
ATOM 6432 N N . ILE A 1 814 ? 32.605 -19.621 5.065 1.00 92.00 814 ILE A N 1
ATOM 6433 C CA . ILE A 1 814 ? 32.148 -18.357 5.656 1.00 92.00 814 ILE A CA 1
ATOM 6434 C C . ILE A 1 814 ? 30.909 -18.630 6.520 1.00 92.00 814 ILE A C 1
ATOM 6436 O O . ILE A 1 814 ? 29.973 -19.307 6.091 1.00 92.00 814 ILE A O 1
ATOM 6440 N N . GLN A 1 815 ? 30.886 -18.089 7.738 1.00 90.25 815 GLN A N 1
ATOM 6441 C CA . GLN A 1 815 ? 29.701 -18.109 8.598 1.00 90.25 815 GLN A CA 1
ATOM 6442 C C . GLN A 1 815 ? 28.666 -17.094 8.106 1.00 90.25 815 GLN A C 1
ATOM 6444 O O . GLN A 1 815 ? 29.028 -15.981 7.730 1.00 90.25 815 GLN A O 1
ATOM 6449 N N . MET A 1 816 ? 27.381 -17.459 8.163 1.00 86.88 816 MET A N 1
ATOM 6450 C CA . MET A 1 816 ? 26.274 -16.577 7.777 1.00 86.88 816 MET A CA 1
ATOM 6451 C C . MET A 1 816 ? 26.366 -15.230 8.504 1.00 86.88 816 MET A C 1
ATOM 6453 O O . MET A 1 816 ? 26.281 -15.168 9.732 1.00 86.88 816 MET A O 1
ATOM 6457 N N . VAL A 1 817 ? 26.513 -14.159 7.730 1.00 87.19 817 VAL A N 1
ATOM 6458 C CA . VAL A 1 817 ? 26.491 -12.781 8.202 1.00 87.19 817 VAL A CA 1
ATOM 6459 C C . VAL A 1 817 ? 25.036 -12.321 8.233 1.00 87.19 817 VAL A C 1
ATOM 6461 O O . VAL A 1 817 ? 24.360 -12.268 7.205 1.00 87.19 817 VAL A O 1
ATOM 6464 N N . GLU A 1 818 ? 24.543 -11.990 9.423 1.00 82.31 818 GLU A N 1
ATOM 6465 C CA . GLU A 1 818 ? 23.225 -11.384 9.618 1.00 82.31 818 GLU A CA 1
ATOM 6466 C C . GLU A 1 818 ? 23.417 -9.874 9.845 1.00 82.31 818 GLU A C 1
ATOM 6468 O O . GLU A 1 818 ? 24.082 -9.507 10.812 1.00 82.31 818 GLU A O 1
ATOM 6473 N N . PRO A 1 819 ? 22.852 -8.993 9.001 1.00 86.00 819 PRO A N 1
ATOM 6474 C CA . PRO A 1 819 ? 22.856 -7.545 9.218 1.00 86.00 819 PRO A CA 1
ATOM 6475 C C . PRO A 1 819 ? 22.301 -7.128 10.588 1.00 86.00 819 PRO A C 1
ATOM 6477 O O . PRO A 1 819 ? 21.215 -7.557 10.985 1.00 86.00 819 PRO A O 1
ATOM 6480 N N . THR A 1 820 ? 23.009 -6.244 11.292 1.00 82.88 820 THR A N 1
ATOM 6481 C CA . THR A 1 820 ? 22.667 -5.771 12.640 1.00 82.88 820 THR A CA 1
ATOM 6482 C C . THR A 1 820 ? 22.666 -4.244 12.726 1.00 82.88 820 THR A C 1
ATOM 6484 O O . THR A 1 820 ? 23.442 -3.568 12.061 1.00 82.88 820 THR A O 1
ATOM 6487 N N . GLU A 1 821 ? 21.849 -3.657 13.604 1.00 81.00 821 GLU A N 1
ATOM 6488 C CA . GLU A 1 821 ? 21.856 -2.194 13.828 1.00 81.00 821 GLU A CA 1
ATOM 6489 C C . GLU A 1 821 ? 23.104 -1.694 14.584 1.00 81.00 821 GLU A C 1
ATOM 6491 O O . GLU A 1 821 ? 23.284 -0.496 14.770 1.00 81.00 821 GLU A O 1
ATOM 6496 N N . ALA A 1 822 ? 23.985 -2.597 15.027 1.00 78.38 822 ALA A N 1
ATOM 6497 C CA . ALA A 1 822 ? 25.242 -2.228 15.671 1.00 78.38 822 ALA A CA 1
ATOM 6498 C C . ALA A 1 822 ? 26.461 -2.397 14.747 1.00 78.38 822 ALA A C 1
ATOM 6500 O O . ALA A 1 822 ? 27.436 -1.663 14.894 1.00 78.38 822 ALA A O 1
ATOM 6501 N N . GLY A 1 823 ? 26.410 -3.325 13.787 1.00 86.75 823 GLY A N 1
ATOM 6502 C CA . GLY A 1 823 ? 27.481 -3.565 12.825 1.00 86.75 823 GLY A CA 1
ATOM 6503 C C . GLY A 1 823 ? 28.839 -3.785 13.489 1.00 86.75 823 GLY A C 1
ATOM 6504 O O . GLY A 1 823 ? 28.978 -4.473 14.505 1.00 86.75 823 GLY A O 1
ATOM 6505 N N . VAL A 1 824 ? 29.853 -3.112 12.951 1.00 83.75 824 VAL A N 1
ATOM 6506 C CA . VAL A 1 824 ? 31.212 -3.093 13.512 1.00 83.75 824 VAL A CA 1
ATOM 6507 C C . VAL A 1 824 ? 31.374 -2.258 14.800 1.00 83.75 824 VAL A C 1
ATOM 6509 O O . VAL A 1 824 ? 32.473 -2.226 15.348 1.00 83.75 824 VAL A O 1
ATOM 6512 N N . SER A 1 825 ? 30.318 -1.634 15.353 1.00 73.94 825 SER A N 1
ATOM 6513 C CA . SER A 1 825 ? 30.416 -0.834 16.593 1.00 73.94 825 SER A CA 1
ATOM 6514 C C . SER A 1 825 ? 30.490 -1.666 17.890 1.00 73.94 825 SER A C 1
ATOM 6516 O O . SER A 1 825 ? 30.772 -1.118 18.962 1.00 73.94 825 SER A O 1
ATOM 6518 N N . GLN A 1 826 ? 30.292 -2.995 17.829 1.00 59.88 826 GLN A N 1
ATOM 6519 C CA . GLN A 1 826 ? 30.446 -3.892 18.987 1.00 59.88 826 GLN A CA 1
ATOM 6520 C C . GLN A 1 826 ? 31.756 -4.700 18.984 1.00 59.88 826 GLN A C 1
ATOM 6522 O O . GLN A 1 826 ? 31.951 -5.566 18.128 1.00 59.88 826 GLN A O 1
ATOM 6527 N N . PRO A 1 827 ? 32.614 -4.555 20.011 1.00 47.25 827 PRO A N 1
ATOM 6528 C CA . PRO A 1 827 ? 33.686 -5.509 20.257 1.00 47.25 827 PRO A CA 1
ATOM 6529 C C . PRO A 1 827 ? 33.164 -6.764 20.989 1.00 47.25 827 PRO A C 1
ATOM 6531 O O . PRO A 1 827 ? 32.733 -6.683 22.138 1.00 47.25 827 PRO A O 1
ATOM 6534 N N . GLU A 1 828 ? 33.308 -7.910 20.311 1.00 41.53 828 GLU A N 1
ATOM 6535 C CA . GLU A 1 828 ? 33.110 -9.311 20.747 1.00 41.53 828 GLU A CA 1
ATOM 6536 C C . GLU A 1 828 ? 31.686 -9.841 21.028 1.00 41.53 828 GLU A C 1
ATOM 6538 O O . GLU A 1 828 ? 31.080 -9.587 22.067 1.00 41.53 828 GLU A O 1
ATOM 6543 N N . LEU A 1 829 ? 31.272 -10.812 20.200 1.00 32.16 829 LEU A N 1
ATOM 6544 C CA . LEU A 1 829 ? 30.568 -12.004 20.686 1.00 32.16 829 LEU A CA 1
ATOM 6545 C C . LEU A 1 829 ? 31.603 -12.944 21.321 1.00 32.16 829 LEU A C 1
ATOM 6547 O O . LEU A 1 829 ? 32.440 -13.510 20.619 1.00 32.16 829 LEU A O 1
ATOM 6551 N N . LYS A 1 830 ? 31.557 -13.127 22.644 1.00 31.11 830 LYS A N 1
ATOM 6552 C CA . LYS A 1 830 ? 32.429 -14.091 23.330 1.00 31.11 830 LYS A CA 1
ATOM 6553 C C . LYS A 1 830 ? 31.946 -15.527 23.144 1.00 31.11 830 LYS A C 1
ATOM 6555 O O . LYS A 1 830 ? 30.827 -15.852 23.524 1.00 31.11 830 LYS A O 1
ATOM 6560 N N . ASN A 1 831 ? 32.854 -16.365 22.643 1.00 31.20 831 ASN A N 1
ATOM 6561 C CA . ASN A 1 831 ? 32.944 -17.823 22.785 1.00 31.20 831 ASN A CA 1
ATOM 6562 C C . ASN A 1 831 ? 31.792 -18.513 23.546 1.00 31.20 831 ASN A C 1
ATOM 6564 O O . ASN A 1 831 ? 31.812 -18.586 24.776 1.00 31.20 831 ASN A O 1
ATOM 6568 N N . VAL A 1 832 ? 30.878 -19.159 22.816 1.00 27.86 832 VAL A N 1
ATOM 6569 C CA . VAL A 1 832 ? 30.044 -20.238 23.373 1.00 27.86 832 VAL A CA 1
ATOM 6570 C C . VAL A 1 832 ? 30.795 -21.556 23.178 1.00 27.86 832 VAL A C 1
ATOM 6572 O O . VAL A 1 832 ? 30.559 -22.301 22.231 1.00 27.86 832 VAL A O 1
ATOM 6575 N N . GLY A 1 833 ? 31.760 -21.805 24.064 1.00 25.84 833 GLY A N 1
ATOM 6576 C CA . GLY A 1 833 ? 32.575 -23.017 24.079 1.00 25.84 833 GLY A CA 1
ATOM 6577 C C . GLY A 1 833 ? 32.275 -23.895 25.293 1.00 25.84 833 GLY A C 1
ATOM 6578 O O . GLY A 1 833 ? 32.558 -23.494 26.413 1.00 25.84 833 GLY A O 1
ATOM 6579 N N . VAL A 1 834 ? 31.739 -25.089 25.021 1.00 28.89 834 VAL A N 1
ATOM 6580 C CA . VAL A 1 834 ? 31.980 -26.369 25.723 1.00 28.89 834 VAL A CA 1
ATOM 6581 C C . VAL A 1 834 ? 32.016 -26.366 27.266 1.00 28.89 834 VAL A C 1
ATOM 6583 O O . VAL A 1 834 ? 33.041 -26.059 27.859 1.00 28.89 834 VAL A O 1
ATOM 6586 N N . ASP A 1 835 ? 30.964 -26.901 27.903 1.00 27.86 835 ASP A N 1
ATOM 6587 C CA . ASP A 1 835 ? 31.078 -28.110 28.751 1.00 27.86 835 ASP A CA 1
ATOM 6588 C C . ASP A 1 835 ? 29.706 -28.607 29.261 1.00 27.86 835 ASP A C 1
ATOM 6590 O O . ASP A 1 835 ? 28.829 -27.801 29.567 1.00 27.86 835 ASP A O 1
ATOM 6594 N N . GLY A 1 836 ? 29.511 -29.934 29.390 1.00 24.47 836 GLY A N 1
ATOM 6595 C CA . GLY A 1 836 ? 28.338 -30.481 30.111 1.00 24.47 836 GLY A CA 1
ATOM 6596 C C . GLY A 1 836 ? 27.574 -31.691 29.539 1.00 24.47 836 GLY A C 1
ATOM 6597 O O . GLY A 1 836 ? 26.367 -31.780 29.746 1.00 24.47 836 GLY A O 1
ATOM 6598 N N . ASN A 1 837 ? 28.216 -32.654 28.867 1.00 31.33 837 ASN A N 1
ATOM 6599 C CA . ASN A 1 837 ? 27.582 -33.939 28.498 1.00 31.33 837 ASN A CA 1
ATOM 6600 C C . ASN A 1 837 ? 28.098 -35.076 29.403 1.00 31.33 837 ASN A C 1
ATOM 6602 O O . ASN A 1 837 ? 29.309 -35.176 29.612 1.00 31.33 837 ASN A O 1
ATOM 6606 N N . PRO A 1 838 ? 27.232 -35.995 29.880 1.00 34.62 838 PRO A N 1
ATOM 6607 C CA . PRO A 1 838 ? 27.630 -37.399 29.778 1.00 34.62 838 PRO A CA 1
ATOM 6608 C C . PRO A 1 838 ? 26.514 -38.407 29.417 1.00 34.62 838 PRO A C 1
ATOM 6610 O O . PRO A 1 838 ? 25.778 -38.876 30.283 1.00 34.62 838 PRO A O 1
ATOM 6613 N N . LYS A 1 839 ? 26.649 -38.946 28.191 1.00 25.31 839 LYS A N 1
ATOM 6614 C CA . LYS A 1 839 ? 26.527 -40.370 27.769 1.00 25.31 839 LYS A CA 1
ATOM 6615 C C . LYS A 1 839 ? 25.207 -40.840 27.125 1.00 25.31 839 LYS A C 1
ATOM 6617 O O . LYS A 1 839 ? 24.292 -41.277 27.812 1.00 25.31 839 LYS A O 1
ATOM 6622 N N . ARG A 1 840 ? 25.305 -41.158 25.825 1.00 25.30 840 ARG A N 1
ATOM 6623 C CA . ARG A 1 840 ? 25.666 -42.519 25.342 1.00 25.30 840 ARG A CA 1
ATOM 6624 C C . ARG A 1 840 ? 26.440 -42.433 24.007 1.00 25.30 840 ARG A C 1
ATOM 6626 O O . ARG A 1 840 ? 26.460 -41.379 23.388 1.00 25.30 840 ARG A O 1
ATOM 6633 N N . LYS A 1 841 ? 27.182 -43.490 23.636 1.00 24.88 841 LYS A N 1
ATOM 6634 C CA . LYS A 1 841 ? 28.189 -43.514 22.542 1.00 24.88 841 LYS A CA 1
ATOM 6635 C C . LYS A 1 841 ? 27.893 -44.594 21.483 1.00 24.88 841 LYS A C 1
ATOM 6637 O O . LYS A 1 841 ? 27.365 -45.641 21.848 1.00 24.88 841 LYS A O 1
ATOM 6642 N N . ARG A 1 842 ? 28.520 -44.404 20.303 1.00 25.73 842 ARG A N 1
ATOM 6643 C CA . ARG A 1 842 ? 28.775 -45.323 19.154 1.00 25.73 842 ARG A CA 1
ATOM 6644 C C . ARG A 1 842 ? 27.670 -45.320 18.078 1.00 25.73 842 ARG A C 1
ATOM 6646 O O . ARG A 1 842 ? 26.509 -45.347 18.448 1.00 25.73 842 ARG A O 1
ATOM 6653 N N . GLY A 1 843 ? 27.971 -45.311 16.771 1.00 23.75 843 GLY A N 1
ATOM 6654 C CA . GLY A 1 843 ? 29.264 -45.419 16.053 1.00 23.75 843 GLY A CA 1
ATOM 6655 C C . GLY A 1 843 ? 29.305 -44.601 14.740 1.00 23.75 843 GLY A C 1
ATOM 6656 O O . GLY A 1 843 ? 28.447 -43.742 14.569 1.00 23.75 843 GLY A O 1
ATOM 6657 N N . PRO A 1 844 ? 30.310 -44.799 13.861 1.00 37.66 844 PRO A N 1
ATOM 6658 C CA . PRO A 1 844 ? 30.568 -43.919 12.713 1.00 37.66 844 PRO A CA 1
ATOM 6659 C C . PRO A 1 844 ? 29.766 -44.282 11.449 1.00 37.66 844 PRO A C 1
ATOM 6661 O O . PRO A 1 844 ? 29.613 -45.460 11.132 1.00 37.66 844 PRO A O 1
ATOM 6664 N N . GLY A 1 845 ? 29.352 -43.256 10.702 1.00 26.42 845 GLY A N 1
ATOM 6665 C CA . GLY A 1 845 ? 28.881 -43.313 9.311 1.00 26.42 845 GLY A CA 1
ATOM 6666 C C . GLY A 1 845 ? 29.605 -42.247 8.464 1.00 26.42 845 GLY A C 1
ATOM 6667 O O . GLY A 1 845 ? 30.232 -41.360 9.053 1.00 26.42 845 GLY A O 1
ATOM 6668 N N . PRO A 1 846 ? 29.609 -42.360 7.122 1.00 27.44 846 PRO A N 1
ATOM 6669 C CA . PRO A 1 846 ? 30.352 -41.461 6.233 1.00 27.44 846 PRO A CA 1
ATOM 6670 C C . PRO A 1 846 ? 29.723 -40.052 6.140 1.00 27.44 846 PRO A C 1
ATOM 6672 O O . PRO A 1 846 ? 28.580 -39.867 6.556 1.00 27.44 846 PRO A O 1
ATOM 6675 N N . PRO A 1 847 ? 30.462 -39.047 5.628 1.00 29.38 847 PRO A N 1
ATOM 6676 C CA . PRO A 1 847 ? 29.954 -37.687 5.468 1.00 29.38 847 PRO A CA 1
ATOM 6677 C C . PRO A 1 847 ? 29.178 -37.536 4.152 1.00 29.38 847 PRO A C 1
ATOM 6679 O O . PRO A 1 847 ? 29.789 -37.491 3.085 1.00 29.38 847 PRO A O 1
ATOM 6682 N N . ASP A 1 848 ? 27.853 -37.413 4.232 1.00 27.97 848 ASP A N 1
ATOM 6683 C CA . ASP A 1 848 ? 26.998 -37.156 3.067 1.00 27.97 848 ASP A CA 1
ATOM 6684 C C . ASP A 1 848 ? 26.625 -35.667 2.912 1.00 27.97 848 ASP A C 1
ATOM 6686 O O . ASP A 1 848 ? 26.260 -34.981 3.866 1.00 27.97 848 ASP A O 1
ATOM 6690 N N . SER A 1 849 ? 26.758 -35.209 1.662 1.00 27.44 849 SER A N 1
ATOM 6691 C CA . SER A 1 849 ? 26.129 -34.064 0.974 1.00 27.44 849 SER A CA 1
ATOM 6692 C C . SER A 1 849 ? 25.448 -32.940 1.782 1.00 27.44 849 SER A C 1
ATOM 6694 O O . SER A 1 849 ? 24.397 -33.117 2.398 1.00 27.44 849 SER A O 1
ATOM 6696 N N . LEU A 1 850 ? 25.948 -31.712 1.594 1.00 27.59 850 LEU A N 1
ATOM 6697 C CA . LEU A 1 850 ? 25.273 -30.458 1.957 1.00 27.59 850 LEU A CA 1
ATOM 6698 C C . LEU A 1 850 ? 24.011 -30.224 1.093 1.00 27.59 850 LEU A C 1
ATOM 6700 O O . LEU A 1 850 ? 24.106 -29.797 -0.056 1.00 27.59 850 LEU A O 1
ATOM 6704 N N . SER A 1 851 ? 22.817 -30.457 1.648 1.00 28.88 851 SER A N 1
ATOM 6705 C CA . SER A 1 851 ? 21.539 -30.178 0.969 1.00 28.88 851 SER A CA 1
ATOM 6706 C C . SER A 1 851 ? 21.275 -28.670 0.817 1.00 28.88 851 SER A C 1
ATOM 6708 O O . SER A 1 851 ? 21.181 -27.952 1.814 1.00 28.88 851 SER A O 1
ATOM 6710 N N . LEU A 1 852 ? 21.077 -28.198 -0.420 1.00 29.41 852 LEU A N 1
ATOM 6711 C CA . LEU A 1 852 ? 20.888 -26.773 -0.752 1.00 29.41 852 LEU A CA 1
ATOM 6712 C C . LEU A 1 852 ? 19.448 -26.230 -0.623 1.00 29.41 852 LEU A C 1
ATOM 6714 O O . LEU A 1 852 ? 19.178 -25.115 -1.073 1.00 29.41 852 LEU A O 1
ATOM 6718 N N . THR A 1 853 ? 18.512 -26.953 0.005 1.00 34.72 853 THR A N 1
ATOM 6719 C CA . THR A 1 853 ? 17.192 -26.376 0.315 1.00 34.72 853 THR A CA 1
ATOM 6720 C C . THR A 1 853 ? 17.154 -25.697 1.678 1.00 34.72 853 THR A C 1
ATOM 6722 O O . THR A 1 853 ? 17.655 -26.177 2.695 1.00 34.72 853 THR A O 1
ATOM 6725 N N . ARG A 1 854 ? 16.504 -24.532 1.697 1.00 36.19 854 ARG A N 1
ATOM 6726 C CA . ARG A 1 854 ? 16.194 -23.781 2.909 1.00 36.19 854 ARG A CA 1
ATOM 6727 C C . ARG A 1 854 ? 15.259 -24.629 3.775 1.00 36.19 854 ARG A C 1
ATOM 6729 O O . ARG A 1 854 ? 14.086 -24.761 3.435 1.00 36.19 854 ARG A O 1
ATOM 6736 N N . ARG A 1 855 ? 15.769 -25.196 4.878 1.00 39.09 855 ARG A N 1
ATOM 6737 C CA . ARG A 1 855 ? 14.985 -26.058 5.781 1.00 39.09 855 ARG A CA 1
ATOM 6738 C C . ARG A 1 855 ? 13.656 -25.406 6.168 1.00 39.09 855 ARG A C 1
ATOM 6740 O O . ARG A 1 855 ? 13.622 -24.420 6.907 1.00 39.09 855 ARG A O 1
ATOM 6747 N N . VAL A 1 856 ? 12.564 -25.997 5.690 1.00 45.03 856 VAL A N 1
ATOM 6748 C CA . VAL A 1 856 ? 11.202 -25.699 6.144 1.00 45.03 856 VAL A CA 1
ATOM 6749 C C . VAL A 1 856 ? 11.116 -26.124 7.628 1.00 45.03 856 VAL A C 1
ATOM 6751 O O . VAL A 1 856 ? 11.718 -27.135 7.993 1.00 45.03 856 VAL A O 1
ATOM 6754 N N . PRO A 1 857 ? 10.476 -25.349 8.530 1.00 42.19 857 PRO A N 1
ATOM 6755 C CA . PRO A 1 857 ? 10.629 -25.498 9.983 1.00 42.19 857 PRO A CA 1
ATOM 6756 C C . PRO A 1 857 ? 10.438 -26.918 10.545 1.00 42.19 857 PRO A C 1
ATOM 6758 O O . PRO A 1 857 ? 9.587 -27.673 10.080 1.00 42.19 857 PRO A O 1
ATOM 6761 N N . ASN A 1 858 ? 11.151 -27.204 11.648 1.00 47.53 858 ASN A N 1
ATOM 6762 C CA . ASN A 1 858 ? 11.259 -28.490 12.376 1.00 47.53 858 ASN A CA 1
ATOM 6763 C C . ASN A 1 858 ? 9.964 -29.303 12.614 1.00 47.53 858 ASN A C 1
ATOM 6765 O O . ASN A 1 858 ? 10.062 -30.462 12.996 1.00 47.53 858 ASN A O 1
ATOM 6769 N N . ARG A 1 859 ? 8.769 -28.736 12.417 1.00 56.75 859 ARG A N 1
ATOM 6770 C CA . ARG A 1 859 ? 7.481 -29.439 12.562 1.00 56.75 859 ARG A CA 1
ATOM 6771 C C . ARG A 1 859 ? 7.066 -30.248 11.330 1.00 56.75 859 ARG A C 1
ATOM 6773 O O . ARG A 1 859 ? 6.086 -30.981 11.402 1.00 56.75 859 ARG A O 1
ATOM 6780 N N . ASN A 1 860 ? 7.756 -30.123 10.196 1.00 75.25 860 ASN A N 1
ATOM 6781 C CA . ASN A 1 860 ? 7.421 -30.918 9.011 1.00 75.25 860 ASN A CA 1
ATOM 6782 C C . ASN A 1 860 ? 7.673 -32.418 9.223 1.00 75.25 860 ASN A C 1
ATOM 6784 O O . ASN A 1 860 ? 6.840 -33.219 8.812 1.00 75.25 860 ASN A O 1
ATOM 6788 N N . ALA A 1 861 ? 8.743 -32.791 9.933 1.00 75.56 861 ALA A N 1
ATOM 6789 C CA . ALA A 1 861 ? 8.985 -34.178 10.330 1.00 75.56 861 ALA A CA 1
ATOM 6790 C C . ALA A 1 861 ? 7.844 -34.728 11.211 1.00 75.56 861 ALA A C 1
ATOM 6792 O O . ALA A 1 861 ? 7.379 -35.843 10.981 1.00 75.56 861 ALA A O 1
ATOM 6793 N N . ASP A 1 862 ? 7.325 -33.920 12.147 1.00 78.94 862 ASP A N 1
ATOM 6794 C CA . ASP A 1 862 ? 6.158 -34.282 12.964 1.00 78.94 862 ASP A CA 1
ATOM 6795 C C . ASP A 1 862 ? 4.898 -34.481 12.098 1.00 78.94 862 ASP A C 1
ATOM 6797 O O . ASP A 1 862 ? 4.154 -35.439 12.296 1.00 78.94 862 ASP A O 1
ATOM 6801 N N . ASN A 1 863 ? 4.652 -33.593 11.122 1.00 80.56 863 ASN A N 1
ATOM 6802 C CA . ASN A 1 863 ? 3.493 -33.686 10.224 1.00 80.56 863 ASN A CA 1
ATOM 6803 C C . ASN A 1 863 ? 3.571 -34.911 9.294 1.00 80.56 863 ASN A C 1
ATOM 6805 O O . ASN A 1 863 ? 2.548 -35.562 9.081 1.00 80.56 863 ASN A O 1
ATOM 6809 N N . LEU A 1 864 ? 4.762 -35.230 8.769 1.00 85.25 864 LEU A N 1
ATOM 6810 C CA . LEU A 1 864 ? 5.019 -36.429 7.966 1.00 85.25 864 LEU A CA 1
ATOM 6811 C C . LEU A 1 864 ? 4.747 -37.688 8.793 1.00 85.25 864 LEU A C 1
ATOM 6813 O O . LEU A 1 864 ? 3.894 -38.494 8.428 1.00 85.25 864 LEU A O 1
ATOM 6817 N N . ALA A 1 865 ? 5.406 -37.806 9.951 1.00 83.31 865 ALA A N 1
ATOM 6818 C CA . ALA A 1 865 ? 5.264 -38.950 10.845 1.00 83.31 865 ALA A CA 1
ATOM 6819 C C . ALA A 1 865 ? 3.810 -39.164 11.298 1.00 83.31 865 ALA A C 1
ATOM 6821 O O . ALA A 1 865 ? 3.360 -40.304 11.406 1.00 83.31 865 ALA A O 1
ATOM 6822 N N . ALA A 1 866 ? 3.069 -38.079 11.540 1.00 85.94 866 ALA A N 1
ATOM 6823 C CA . ALA A 1 866 ? 1.700 -38.131 12.038 1.00 85.94 866 ALA A CA 1
ATOM 6824 C C . ALA A 1 866 ? 0.610 -38.188 10.946 1.00 85.94 866 ALA A C 1
ATOM 6826 O O . ALA A 1 866 ? -0.561 -38.234 11.313 1.00 85.94 866 ALA A O 1
ATOM 6827 N N . HIS A 1 867 ? 0.964 -38.128 9.654 1.00 92.88 867 HIS A N 1
ATOM 6828 C CA . HIS A 1 867 ? 0.117 -38.377 8.468 1.00 92.88 867 HIS A CA 1
ATOM 6829 C C . HIS A 1 867 ? -1.312 -37.765 8.445 1.00 92.88 867 HIS A C 1
ATOM 6831 O O . HIS A 1 867 ? -2.212 -38.262 7.775 1.00 92.88 867 HIS A O 1
ATOM 6837 N N . HIS A 1 868 ? -1.555 -36.662 9.159 1.00 88.81 868 HIS A N 1
ATOM 6838 C CA . HIS A 1 868 ? -2.899 -36.067 9.301 1.00 88.81 868 HIS A CA 1
ATOM 6839 C C . HIS A 1 868 ? -2.996 -34.616 8.815 1.00 88.81 868 HIS A C 1
ATOM 6841 O O . HIS A 1 868 ? -4.074 -34.020 8.836 1.00 88.81 868 HIS A O 1
ATOM 6847 N N . ARG A 1 869 ? -1.868 -34.010 8.428 1.00 88.56 869 ARG A N 1
ATOM 6848 C CA . ARG A 1 869 ? -1.788 -32.591 8.087 1.00 88.56 869 ARG A CA 1
ATOM 6849 C C . ARG A 1 869 ? -0.918 -32.347 6.863 1.00 88.56 869 ARG A C 1
ATOM 6851 O O . ARG A 1 869 ? 0.229 -32.771 6.823 1.00 88.56 869 ARG A O 1
ATOM 6858 N N . ALA A 1 870 ? -1.448 -31.587 5.911 1.00 89.69 870 ALA A N 1
ATOM 6859 C CA . ALA A 1 870 ? -0.724 -31.127 4.737 1.00 89.69 870 ALA A CA 1
ATOM 6860 C C . ALA A 1 870 ? 0.323 -30.063 5.096 1.00 89.69 870 ALA A C 1
ATOM 6862 O O . ALA A 1 870 ? 0.034 -29.138 5.874 1.00 89.69 870 ALA A O 1
ATOM 6863 N N . PHE A 1 871 ? 1.506 -30.143 4.486 1.00 87.56 871 PHE A N 1
ATOM 6864 C CA . PHE A 1 871 ? 2.614 -29.214 4.720 1.00 87.56 871 PHE A CA 1
ATOM 6865 C C . PHE A 1 871 ? 3.384 -28.862 3.439 1.00 87.56 871 PHE A C 1
ATOM 6867 O O . PHE A 1 871 ? 3.370 -29.596 2.453 1.00 87.56 871 PHE A O 1
ATOM 6874 N N . GLN A 1 872 ? 4.039 -27.700 3.470 1.00 86.88 872 GLN A N 1
ATOM 6875 C CA . GLN A 1 872 ? 4.895 -27.186 2.402 1.00 86.88 872 GLN A CA 1
ATOM 6876 C C . GLN A 1 872 ? 6.206 -27.978 2.360 1.00 86.88 872 GLN A C 1
ATOM 6878 O O . GLN A 1 872 ? 6.846 -28.116 3.403 1.00 86.88 872 GLN A O 1
ATOM 6883 N N . ILE A 1 873 ? 6.620 -28.451 1.183 1.00 84.94 873 ILE A N 1
ATOM 6884 C CA . ILE A 1 873 ? 7.858 -29.236 1.013 1.00 84.94 873 ILE A CA 1
ATOM 6885 C C . ILE A 1 873 ? 9.029 -28.428 0.433 1.00 84.94 873 ILE A C 1
ATOM 6887 O O . ILE A 1 873 ? 10.174 -28.749 0.725 1.00 84.94 873 ILE A O 1
ATOM 6891 N N . LEU A 1 874 ? 8.771 -27.336 -0.302 1.00 79.00 874 LEU A N 1
ATOM 6892 C CA . LEU A 1 874 ? 9.800 -26.376 -0.734 1.00 79.00 874 LEU A CA 1
ATOM 6893 C C . LEU A 1 874 ? 9.344 -24.926 -0.526 1.00 79.00 874 LEU A C 1
ATOM 6895 O O . LEU A 1 874 ? 8.171 -24.605 -0.701 1.00 79.00 874 LEU A O 1
ATOM 6899 N N . ASP A 1 875 ? 10.289 -24.026 -0.241 1.00 73.62 875 ASP A N 1
ATOM 6900 C CA . ASP A 1 875 ? 10.088 -22.559 -0.230 1.00 73.62 875 ASP A CA 1
ATOM 6901 C C . ASP A 1 875 ? 10.239 -21.919 -1.633 1.00 73.62 875 ASP A C 1
ATOM 6903 O O . ASP A 1 875 ? 10.288 -20.701 -1.780 1.00 73.62 875 ASP A O 1
ATOM 6907 N N . GLU A 1 876 ? 10.308 -22.752 -2.675 1.00 75.06 876 GLU A N 1
ATOM 6908 C CA . GLU A 1 876 ? 10.432 -22.368 -4.085 1.00 75.06 876 GLU A CA 1
ATOM 6909 C C . GLU A 1 876 ? 9.065 -22.352 -4.778 1.00 75.06 876 GLU A C 1
ATOM 6911 O O . GLU A 1 876 ? 8.192 -23.175 -4.486 1.00 75.06 876 GLU A O 1
ATOM 6916 N N . LYS A 1 877 ? 8.873 -21.437 -5.736 1.00 79.00 877 LYS A N 1
ATOM 6917 C CA . LYS A 1 877 ? 7.617 -21.348 -6.496 1.00 79.00 877 LYS A CA 1
ATOM 6918 C C . LYS A 1 877 ? 7.587 -22.370 -7.633 1.00 79.00 877 LYS A C 1
ATOM 6920 O O . LYS A 1 877 ? 8.079 -22.106 -8.733 1.00 79.00 877 LYS A O 1
ATOM 6925 N N . VAL A 1 878 ? 6.987 -23.521 -7.355 1.00 82.62 878 VAL A N 1
ATOM 6926 C CA . VAL A 1 878 ? 6.803 -24.644 -8.278 1.00 82.62 878 VAL A CA 1
ATOM 6927 C C . VAL A 1 878 ? 5.306 -24.912 -8.415 1.00 82.62 878 VAL A C 1
ATOM 6929 O O . VAL A 1 878 ? 4.650 -25.352 -7.471 1.00 82.62 878 VAL A O 1
ATOM 6932 N N . ARG A 1 879 ? 4.768 -24.617 -9.599 1.00 85.19 879 ARG A N 1
ATOM 6933 C CA . ARG A 1 879 ? 3.438 -25.061 -10.023 1.00 85.19 879 ARG A CA 1
ATOM 6934 C C . ARG A 1 879 ? 3.516 -26.473 -10.590 1.00 85.19 879 ARG A C 1
ATOM 6936 O O . ARG A 1 879 ? 4.587 -26.914 -10.992 1.00 85.19 879 ARG A O 1
ATOM 6943 N N . ASP A 1 880 ? 2.367 -27.131 -10.666 1.00 88.06 880 ASP A N 1
ATOM 6944 C CA . ASP A 1 880 ? 2.203 -28.449 -11.282 1.00 88.06 880 ASP A CA 1
ATOM 6945 C C . ASP A 1 880 ? 3.248 -29.475 -10.749 1.00 88.06 880 ASP A C 1
ATOM 6947 O O . ASP A 1 880 ? 3.983 -30.078 -11.533 1.00 88.06 880 ASP A O 1
ATOM 6951 N N . PRO A 1 881 ? 3.409 -29.599 -9.408 1.00 92.38 881 PRO A N 1
ATOM 6952 C CA . PRO A 1 881 ? 4.449 -30.413 -8.790 1.00 92.38 881 PRO A CA 1
ATOM 6953 C C . PRO A 1 881 ? 4.172 -31.908 -8.955 1.00 92.38 881 PRO A C 1
ATOM 6955 O O . PRO A 1 881 ? 3.149 -32.414 -8.491 1.00 92.38 881 PRO A O 1
ATOM 6958 N N . PHE A 1 882 ? 5.130 -32.622 -9.539 1.00 95.25 882 PHE A N 1
ATOM 6959 C CA . PHE A 1 882 ? 5.066 -34.061 -9.755 1.00 95.25 882 PHE A CA 1
ATOM 6960 C C . PHE A 1 882 ? 6.163 -34.788 -8.973 1.00 95.25 882 PHE A C 1
ATOM 6962 O O . PHE A 1 882 ? 7.344 -34.569 -9.244 1.00 95.25 882 PHE A O 1
ATOM 6969 N N . ILE A 1 883 ? 5.781 -35.656 -8.031 1.00 96.81 883 ILE A N 1
ATOM 6970 C CA . ILE A 1 883 ? 6.690 -36.492 -7.233 1.00 96.81 883 ILE A CA 1
ATOM 6971 C C . ILE A 1 883 ? 6.614 -37.954 -7.676 1.00 96.81 883 ILE A C 1
ATOM 6973 O O . ILE A 1 883 ? 5.541 -38.554 -7.646 1.00 96.81 883 ILE A O 1
ATOM 6977 N N . THR A 1 884 ? 7.761 -38.559 -7.985 1.00 95.06 884 THR A N 1
ATOM 6978 C CA . THR A 1 884 ? 7.902 -40.013 -8.180 1.00 95.06 884 THR A CA 1
ATOM 6979 C C . THR A 1 884 ? 8.968 -40.606 -7.262 1.00 95.06 884 THR A C 1
ATOM 6981 O O . THR A 1 884 ? 9.768 -39.870 -6.683 1.00 95.06 884 THR A O 1
ATOM 6984 N N . ARG A 1 885 ? 9.025 -41.938 -7.163 1.00 93.94 885 ARG A N 1
ATOM 6985 C CA . ARG A 1 885 ? 10.102 -42.665 -6.477 1.00 93.94 885 ARG A CA 1
ATOM 6986 C C . ARG A 1 885 ? 11.032 -43.321 -7.499 1.00 93.94 885 ARG A C 1
ATOM 6988 O O . ARG A 1 885 ? 10.579 -44.025 -8.399 1.00 93.94 885 ARG A O 1
ATOM 6995 N N . GLY A 1 886 ? 12.329 -43.067 -7.375 1.00 93.69 886 GLY A N 1
ATOM 6996 C CA . GLY A 1 886 ? 13.366 -43.599 -8.249 1.00 93.69 886 GLY A CA 1
ATOM 6997 C C . GLY A 1 886 ? 13.777 -45.039 -7.917 1.00 93.69 886 GLY A C 1
ATOM 6998 O O . GLY A 1 886 ? 13.431 -45.572 -6.860 1.00 93.69 886 GLY A O 1
ATOM 6999 N N . PRO A 1 887 ? 14.567 -45.679 -8.799 1.00 92.62 887 PRO A N 1
ATOM 7000 C CA . PRO A 1 887 ? 15.086 -47.035 -8.601 1.00 92.62 887 PRO A CA 1
ATOM 7001 C C . PRO A 1 887 ? 16.125 -47.133 -7.470 1.00 92.62 887 PRO A C 1
ATOM 7003 O O . PRO A 1 887 ? 16.447 -48.234 -7.034 1.00 92.62 887 PRO A O 1
ATOM 7006 N N . ASP A 1 888 ? 16.658 -46.000 -7.005 1.00 92.69 888 ASP A N 1
ATOM 7007 C CA . ASP A 1 888 ? 17.525 -45.878 -5.829 1.00 92.69 888 ASP A CA 1
ATOM 7008 C C . ASP A 1 888 ? 16.733 -45.691 -4.518 1.00 92.69 888 ASP A C 1
ATOM 7010 O O . ASP A 1 888 ? 17.328 -45.546 -3.454 1.00 92.69 888 ASP A O 1
ATOM 7014 N N . GLY A 1 889 ? 15.396 -45.710 -4.586 1.00 91.25 889 GLY A N 1
ATOM 7015 C CA . GLY A 1 889 ? 14.489 -45.557 -3.449 1.00 91.25 889 GLY A CA 1
ATOM 7016 C C . GLY A 1 889 ? 14.165 -44.108 -3.079 1.00 91.25 889 GLY A C 1
ATOM 7017 O O . GLY A 1 889 ? 13.247 -43.902 -2.286 1.00 91.25 889 GLY A O 1
ATOM 7018 N N . ARG A 1 890 ? 14.851 -43.118 -3.665 1.00 95.75 890 ARG A N 1
ATOM 7019 C CA . ARG A 1 890 ? 14.658 -41.691 -3.365 1.00 95.75 890 ARG A CA 1
ATOM 7020 C C . ARG A 1 890 ? 13.440 -41.108 -4.077 1.00 95.75 890 ARG A C 1
ATOM 7022 O O . ARG A 1 890 ? 13.026 -41.586 -5.131 1.00 95.75 890 ARG A O 1
ATOM 7029 N N . PHE A 1 891 ? 12.889 -40.037 -3.526 1.00 97.31 891 PHE A N 1
ATOM 7030 C CA . PHE A 1 891 ? 11.837 -39.234 -4.144 1.00 97.31 891 PHE A CA 1
ATOM 7031 C C . PHE A 1 891 ? 12.437 -38.210 -5.105 1.00 97.31 891 PHE A C 1
ATOM 7033 O O . PHE A 1 891 ? 13.502 -37.665 -4.835 1.00 97.31 891 PHE A O 1
ATOM 7040 N N . TYR A 1 892 ? 11.741 -37.919 -6.199 1.00 97.50 892 TYR A N 1
ATOM 7041 C CA . TYR A 1 892 ? 12.151 -36.973 -7.236 1.00 97.50 892 TYR A CA 1
ATOM 7042 C C . TYR A 1 892 ? 10.990 -36.059 -7.598 1.00 97.50 892 TYR A C 1
ATOM 7044 O O . TYR A 1 892 ? 9.894 -36.554 -7.840 1.00 97.50 892 TYR A O 1
ATOM 7052 N N . LEU A 1 893 ? 11.236 -34.750 -7.647 1.00 95.62 893 LEU A N 1
ATOM 7053 C CA . LEU A 1 893 ? 10.238 -33.711 -7.898 1.00 95.62 893 LEU A CA 1
ATOM 7054 C C . LEU A 1 893 ? 10.601 -32.884 -9.134 1.00 95.62 893 LEU A C 1
ATOM 7056 O O . LEU A 1 893 ? 11.708 -32.351 -9.225 1.00 95.62 893 LEU A O 1
ATOM 7060 N N . THR A 1 894 ? 9.630 -32.687 -10.020 1.00 94.44 894 THR A N 1
ATOM 7061 C CA . THR A 1 894 ? 9.649 -31.660 -11.076 1.00 94.44 894 THR A CA 1
ATOM 7062 C C . THR A 1 894 ? 8.393 -30.793 -11.014 1.00 94.44 894 THR A C 1
ATOM 7064 O O . THR A 1 894 ? 7.448 -31.094 -10.288 1.00 94.44 894 THR A O 1
ATOM 7067 N N . GLY A 1 895 ? 8.383 -29.689 -11.761 1.00 90.56 895 GLY A N 1
ATOM 7068 C CA . GLY A 1 895 ? 7.195 -28.861 -11.964 1.00 90.56 895 GLY A CA 1
ATOM 7069 C C . GLY A 1 895 ? 7.504 -27.575 -12.732 1.00 90.56 895 GLY A C 1
ATOM 7070 O O . GLY A 1 895 ? 8.657 -27.275 -13.056 1.00 90.56 895 GLY A O 1
ATOM 7071 N N . THR A 1 896 ? 6.469 -26.796 -13.028 1.00 87.44 896 THR A N 1
ATOM 7072 C CA . THR A 1 896 ? 6.565 -25.503 -13.716 1.00 87.44 896 THR A C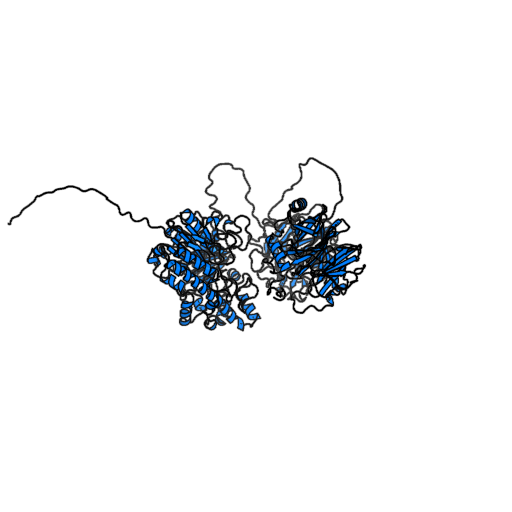A 1
ATOM 7073 C C . THR A 1 896 ? 7.099 -24.429 -12.757 1.00 87.44 896 THR A C 1
ATOM 7075 O O . THR A 1 896 ? 6.386 -23.945 -11.875 1.00 87.44 896 THR A O 1
ATOM 7078 N N . THR A 1 897 ? 8.351 -23.999 -12.927 1.00 75.62 897 THR A N 1
ATOM 7079 C CA . THR A 1 897 ? 8.967 -22.953 -12.086 1.00 75.62 897 THR A CA 1
ATOM 7080 C C . THR A 1 897 ? 8.363 -21.569 -12.361 1.00 75.62 897 THR A C 1
ATOM 7082 O O . THR A 1 897 ? 8.453 -21.055 -13.478 1.00 75.62 897 THR A O 1
ATOM 7085 N N . ALA A 1 898 ? 7.756 -20.936 -11.353 1.00 56.97 898 ALA A N 1
ATOM 7086 C CA . ALA A 1 898 ? 6.896 -19.766 -11.548 1.00 56.97 898 ALA A CA 1
ATOM 7087 C C . ALA A 1 898 ? 7.608 -18.414 -11.326 1.00 56.97 898 ALA A C 1
ATOM 7089 O O . ALA A 1 898 ? 7.620 -17.855 -10.226 1.00 56.97 898 ALA A O 1
ATOM 7090 N N . GLY A 1 899 ? 8.136 -17.861 -12.424 1.00 51.59 899 GLY A N 1
ATOM 7091 C CA . GLY A 1 899 ? 8.480 -16.440 -12.565 1.00 51.59 899 GLY A CA 1
ATOM 7092 C C . GLY A 1 899 ? 7.261 -15.536 -12.818 1.00 51.59 899 GLY A C 1
ATOM 7093 O O . GLY A 1 899 ? 6.119 -15.994 -12.917 1.00 51.59 899 GLY A O 1
ATOM 7094 N N . SER A 1 900 ? 7.498 -14.231 -12.928 1.00 40.69 900 SER A N 1
ATOM 7095 C CA . SER A 1 900 ? 6.490 -13.175 -13.085 1.00 40.69 900 SER A CA 1
ATOM 7096 C C . SER A 1 900 ? 5.785 -13.175 -14.454 1.00 40.69 900 SER A C 1
ATOM 7098 O O . SER A 1 900 ? 5.996 -12.286 -15.267 1.00 40.69 900 SER A O 1
ATOM 7100 N N . HIS A 1 901 ? 4.804 -14.072 -14.610 1.00 45.78 901 HIS A N 1
ATOM 7101 C CA . HIS A 1 901 ? 3.935 -14.294 -15.784 1.00 45.78 901 HIS A CA 1
ATOM 7102 C C . HIS A 1 901 ? 4.526 -15.227 -16.861 1.00 45.78 901 HIS A C 1
ATOM 7104 O O . HIS A 1 901 ? 5.098 -14.795 -17.856 1.00 45.78 901 HIS A O 1
ATOM 7110 N N . TRP A 1 902 ? 4.207 -16.520 -16.751 1.00 53.44 902 TRP A N 1
ATOM 7111 C CA . TRP A 1 902 ? 4.137 -17.454 -17.889 1.00 53.44 902 TRP A CA 1
ATOM 7112 C C . TRP A 1 902 ? 5.420 -17.704 -18.714 1.00 53.44 902 TRP A C 1
ATOM 7114 O O . TRP A 1 902 ? 5.292 -17.994 -19.901 1.00 53.44 902 TRP A O 1
ATOM 7124 N N . GLY A 1 903 ? 6.622 -17.674 -18.121 1.00 47.94 903 GLY A N 1
ATOM 7125 C CA . GLY A 1 903 ? 7.812 -18.258 -18.776 1.00 47.94 903 GLY A CA 1
ATOM 7126 C C . GLY A 1 903 ? 9.140 -17.501 -18.707 1.00 47.94 903 GLY A C 1
ATOM 7127 O O . GLY A 1 903 ? 9.950 -17.672 -19.611 1.00 47.94 903 GLY A O 1
ATOM 7128 N N . ASP A 1 904 ? 9.399 -16.699 -17.668 1.00 44.25 904 ASP A N 1
ATOM 7129 C CA . ASP A 1 904 ? 10.646 -15.912 -17.560 1.00 44.25 904 ASP A CA 1
ATOM 7130 C C . ASP A 1 904 ? 11.942 -16.751 -17.591 1.00 44.25 904 ASP A C 1
ATOM 7132 O O . ASP A 1 904 ? 12.992 -16.227 -17.957 1.00 44.25 904 ASP A O 1
ATOM 7136 N N . LYS A 1 905 ? 11.873 -18.047 -17.247 1.00 50.78 905 LYS A N 1
ATOM 7137 C CA . LYS A 1 905 ? 12.945 -19.036 -17.449 1.00 50.78 905 LYS A CA 1
ATOM 7138 C C . LYS A 1 905 ? 12.370 -20.255 -18.149 1.00 50.78 905 LYS A C 1
ATOM 7140 O O . LYS A 1 905 ? 11.260 -20.676 -17.825 1.00 50.78 905 LYS A O 1
ATOM 7145 N N . VAL A 1 906 ? 13.115 -20.836 -19.089 1.00 65.81 906 VAL A N 1
ATOM 7146 C CA . VAL A 1 906 ? 12.590 -21.913 -19.941 1.00 65.81 906 VAL A CA 1
ATOM 7147 C C . VAL A 1 906 ? 13.469 -23.156 -19.865 1.00 65.81 906 VAL A C 1
ATOM 7149 O O . VAL A 1 906 ? 14.283 -23.419 -20.747 1.00 65.81 906 VAL A O 1
ATOM 7152 N N . GLY A 1 907 ? 13.290 -23.915 -18.788 1.00 76.19 907 GLY A N 1
ATOM 7153 C CA . GLY A 1 907 ? 13.981 -25.171 -18.512 1.00 76.19 907 GLY A CA 1
ATOM 7154 C C . GLY A 1 907 ? 13.296 -25.953 -17.393 1.00 76.19 907 GLY A C 1
ATOM 7155 O O . GLY A 1 907 ? 12.424 -25.425 -16.706 1.00 76.19 907 GLY A O 1
ATOM 7156 N N . ILE A 1 908 ? 13.686 -27.213 -17.232 1.00 89.56 908 ILE A N 1
ATOM 7157 C CA . ILE A 1 908 ? 13.134 -28.150 -16.254 1.00 89.56 908 ILE A CA 1
ATOM 7158 C C . ILE A 1 908 ? 14.149 -28.306 -15.125 1.00 89.56 908 ILE A C 1
ATOM 7160 O O . ILE A 1 908 ? 15.277 -28.750 -15.355 1.00 89.56 908 ILE A O 1
ATOM 7164 N N . ARG A 1 909 ? 13.744 -27.913 -13.914 1.00 89.88 909 ARG A N 1
ATOM 7165 C CA . ARG A 1 909 ? 14.520 -28.058 -12.678 1.00 89.88 909 ARG A CA 1
ATOM 7166 C C . ARG A 1 909 ? 14.056 -29.308 -11.934 1.00 89.88 909 ARG A C 1
ATOM 7168 O O . ARG A 1 909 ? 12.858 -29.593 -11.914 1.00 89.88 909 ARG A O 1
ATOM 7175 N N . LEU A 1 910 ? 15.007 -30.046 -11.375 1.00 93.56 910 LEU A N 1
ATOM 7176 C CA . LEU A 1 910 ? 14.787 -31.305 -10.670 1.00 93.56 910 LEU A CA 1
ATOM 7177 C C . LEU A 1 910 ? 15.226 -31.160 -9.210 1.00 93.56 910 LEU A C 1
ATOM 7179 O O . LEU A 1 910 ? 16.286 -30.606 -8.928 1.00 93.56 910 LEU A O 1
ATOM 7183 N N . TRP A 1 911 ? 14.445 -31.721 -8.294 1.00 94.75 911 TRP A N 1
ATOM 7184 C CA . TRP A 1 911 ? 14.842 -31.932 -6.903 1.00 94.75 911 TRP A CA 1
ATOM 7185 C C . TRP A 1 911 ? 14.755 -33.419 -6.565 1.00 94.75 911 TRP A C 1
ATOM 7187 O O . TRP A 1 911 ? 13.971 -34.145 -7.177 1.00 94.75 911 TRP A O 1
ATOM 7197 N N . LYS A 1 912 ? 15.520 -33.876 -5.573 1.00 94.38 912 LYS A N 1
ATOM 7198 C CA . LYS A 1 912 ? 15.398 -35.231 -5.010 1.00 94.38 912 LYS A CA 1
ATOM 7199 C C . LYS A 1 912 ? 15.387 -35.202 -3.482 1.00 94.38 912 LYS A C 1
ATOM 7201 O O . LYS A 1 912 ? 15.884 -34.250 -2.898 1.00 94.38 912 LYS A O 1
ATOM 7206 N N . SER A 1 913 ? 14.826 -36.206 -2.823 1.00 93.69 913 SER A N 1
ATOM 7207 C CA . SER A 1 913 ? 14.778 -36.298 -1.357 1.00 93.69 913 SER A CA 1
ATOM 7208 C C . SER A 1 913 ? 14.823 -37.748 -0.899 1.00 93.69 913 SER A C 1
ATOM 7210 O O . SER A 1 913 ? 14.273 -38.625 -1.557 1.00 93.69 913 SER A O 1
ATOM 7212 N N . GLU A 1 914 ? 15.448 -38.008 0.246 1.00 90.75 914 GLU A N 1
ATOM 7213 C CA . GLU A 1 914 ? 15.420 -39.335 0.874 1.00 90.75 914 GLU A CA 1
ATOM 7214 C C . GLU A 1 914 ? 14.215 -39.533 1.800 1.00 90.75 914 GLU A C 1
ATOM 7216 O O . GLU A 1 914 ? 13.899 -40.665 2.132 1.00 90.75 914 GLU A O 1
ATOM 7221 N N . ASN A 1 915 ? 13.564 -38.452 2.245 1.00 85.25 915 ASN A N 1
ATOM 7222 C CA . ASN A 1 915 ? 12.623 -38.490 3.372 1.00 85.25 915 ASN A CA 1
ATOM 7223 C C . ASN A 1 915 ? 11.420 -37.531 3.234 1.00 85.25 915 ASN A C 1
ATOM 7225 O O . ASN A 1 915 ? 10.712 -37.305 4.211 1.00 85.25 915 ASN A O 1
ATOM 7229 N N . LEU A 1 916 ? 11.214 -36.920 2.059 1.00 88.44 916 LEU A N 1
ATOM 7230 C CA . LEU A 1 916 ? 10.189 -35.901 1.755 1.00 88.44 916 LEU A CA 1
ATOM 7231 C C . LEU A 1 916 ? 10.295 -34.576 2.546 1.00 88.44 916 LEU A C 1
ATOM 7233 O O . LEU A 1 916 ? 9.520 -33.651 2.281 1.00 88.44 916 LEU A O 1
ATOM 7237 N N . ILE A 1 917 ? 11.254 -34.443 3.471 1.00 82.88 917 ILE A N 1
ATOM 7238 C CA . ILE A 1 917 ? 11.511 -33.236 4.275 1.00 82.88 917 ILE A CA 1
ATOM 7239 C C . ILE A 1 917 ? 12.721 -32.469 3.739 1.00 82.88 917 ILE A C 1
ATOM 7241 O O . ILE A 1 917 ? 12.624 -31.281 3.434 1.00 82.88 917 ILE A O 1
ATOM 7245 N N . ASP A 1 918 ? 13.858 -33.153 3.641 1.00 79.25 918 ASP A N 1
ATOM 7246 C CA . ASP A 1 918 ? 15.130 -32.621 3.180 1.00 79.25 918 ASP A CA 1
ATOM 7247 C C . ASP A 1 918 ? 15.237 -32.886 1.675 1.00 79.25 918 ASP A C 1
ATOM 7249 O O . ASP A 1 918 ? 15.432 -34.020 1.228 1.00 79.25 918 ASP A O 1
ATOM 7253 N N . TRP A 1 919 ? 15.060 -31.832 0.882 1.00 84.31 919 TRP A N 1
ATOM 7254 C CA . TRP A 1 919 ? 15.175 -31.883 -0.573 1.00 84.31 919 TRP A CA 1
ATOM 7255 C C . TRP A 1 919 ? 16.550 -31.354 -1.015 1.00 84.31 919 TRP A C 1
ATOM 7257 O O . TRP A 1 919 ? 17.074 -30.377 -0.483 1.00 84.31 919 TRP A O 1
ATOM 7267 N N . GLU A 1 920 ? 17.146 -31.982 -2.013 1.00 85.19 920 GLU A N 1
ATOM 7268 C CA . GLU A 1 920 ? 18.354 -31.547 -2.707 1.00 85.19 920 GLU A CA 1
ATOM 7269 C C . GLU A 1 920 ? 17.942 -30.981 -4.071 1.00 85.19 920 GLU A C 1
ATOM 7271 O O . GLU A 1 920 ? 17.218 -31.632 -4.824 1.00 85.19 920 GLU A O 1
ATOM 7276 N N . ASP A 1 921 ? 18.375 -29.759 -4.382 1.00 84.75 921 ASP A N 1
ATOM 7277 C CA . ASP A 1 921 ? 18.219 -29.157 -5.709 1.00 84.75 921 ASP A CA 1
ATOM 7278 C C . ASP A 1 921 ? 19.283 -29.729 -6.647 1.00 84.75 921 ASP A C 1
ATOM 7280 O O . ASP A 1 921 ? 20.471 -29.469 -6.474 1.00 84.75 921 ASP A O 1
ATOM 7284 N N . VAL A 1 922 ? 18.848 -30.503 -7.641 1.00 86.00 922 VAL A N 1
ATOM 7285 C CA . VAL A 1 922 ? 19.712 -31.076 -8.686 1.00 86.00 922 VAL A CA 1
ATOM 7286 C C . VAL A 1 922 ? 19.985 -30.036 -9.789 1.00 86.00 922 VAL A C 1
ATOM 7288 O O . VAL A 1 922 ? 20.863 -30.223 -10.628 1.00 86.00 922 VAL A O 1
ATOM 7291 N N . GLY A 1 923 ? 19.263 -28.910 -9.787 1.00 82.44 923 GLY A N 1
ATOM 7292 C CA . GLY A 1 923 ? 19.392 -27.850 -10.780 1.00 82.44 923 GLY A CA 1
ATOM 7293 C C . GLY A 1 923 ? 18.604 -28.123 -12.064 1.00 82.44 923 GLY A C 1
ATOM 7294 O O . GLY A 1 923 ? 17.678 -28.938 -12.100 1.00 82.44 923 GLY A O 1
ATOM 7295 N N . TYR A 1 924 ? 18.930 -27.382 -13.126 1.00 88.25 924 TYR A N 1
ATOM 7296 C CA . TYR A 1 924 ? 18.287 -27.538 -14.433 1.00 88.25 924 TYR A CA 1
ATOM 7297 C C . TYR A 1 924 ? 18.881 -28.728 -15.186 1.00 88.25 924 TYR A C 1
ATOM 7299 O O . TYR A 1 924 ? 20.038 -28.689 -15.595 1.00 88.25 924 TYR A O 1
ATOM 7307 N N . VAL A 1 925 ? 18.067 -29.760 -15.410 1.00 93.31 925 VAL A N 1
ATOM 7308 C CA . VAL A 1 925 ? 18.477 -30.974 -16.139 1.00 93.31 925 VAL A CA 1
ATOM 7309 C C . VAL A 1 925 ? 18.278 -30.861 -17.655 1.00 93.31 925 VAL A C 1
ATOM 7311 O O . VAL A 1 925 ? 18.840 -31.649 -18.418 1.00 93.31 925 VAL A O 1
ATOM 7314 N N . TRP A 1 926 ? 17.482 -29.882 -18.101 1.00 92.44 926 TRP A N 1
ATOM 7315 C CA . TRP A 1 926 ? 17.304 -29.533 -19.512 1.00 92.44 926 TRP A CA 1
ATOM 7316 C C . TRP A 1 926 ? 16.738 -28.116 -19.677 1.00 92.44 926 TRP A C 1
ATOM 7318 O O . TRP A 1 926 ? 15.766 -27.747 -19.018 1.00 92.44 926 TRP A O 1
ATOM 7328 N N . GLU A 1 927 ? 17.295 -27.326 -20.591 1.00 88.38 927 GLU A N 1
ATOM 7329 C CA . GLU A 1 927 ? 16.900 -25.945 -20.875 1.00 88.38 927 GLU A CA 1
ATOM 7330 C C . GLU A 1 927 ? 16.445 -25.780 -22.338 1.00 88.38 927 GLU A C 1
ATOM 7332 O O . GLU A 1 927 ? 17.220 -25.959 -23.281 1.00 88.38 927 GLU A O 1
ATOM 7337 N N . LEU A 1 928 ? 15.202 -25.337 -22.568 1.00 84.38 928 LEU A N 1
ATOM 7338 C CA . LEU A 1 928 ? 14.640 -25.175 -23.916 1.00 84.38 928 LEU A CA 1
ATOM 7339 C C . LEU A 1 928 ? 15.479 -24.227 -24.781 1.00 84.38 928 LEU A C 1
ATOM 7341 O O . LEU A 1 928 ? 15.709 -24.477 -25.964 1.00 84.38 928 LEU A O 1
ATOM 7345 N N . ASN A 1 929 ? 15.925 -23.113 -24.200 1.00 79.75 929 ASN A N 1
ATOM 7346 C CA . ASN A 1 929 ? 16.633 -22.061 -24.929 1.00 79.75 929 ASN A CA 1
ATOM 7347 C C . ASN A 1 929 ? 18.111 -22.364 -25.216 1.00 79.75 929 ASN A C 1
ATOM 7349 O O . ASN A 1 929 ? 18.716 -21.598 -25.972 1.00 79.75 929 ASN A O 1
ATOM 7353 N N . LYS A 1 930 ? 18.652 -23.450 -24.653 1.00 85.50 930 LYS A N 1
ATOM 7354 C CA . LYS A 1 930 ? 20.048 -23.888 -24.757 1.00 85.50 930 LYS A CA 1
ATOM 7355 C C . LYS A 1 930 ? 20.087 -25.287 -25.365 1.00 85.50 930 LYS A C 1
ATOM 7357 O O . LYS A 1 930 ? 20.311 -25.398 -26.567 1.00 85.50 930 LYS A O 1
ATOM 7362 N N . ASP A 1 931 ? 19.736 -26.314 -24.596 1.00 89.81 931 ASP A N 1
ATOM 7363 C CA . ASP A 1 931 ? 19.719 -27.710 -25.041 1.00 89.81 931 ASP A CA 1
ATOM 7364 C C . ASP A 1 931 ? 18.699 -27.914 -26.167 1.00 89.81 931 ASP A C 1
ATOM 7366 O O . ASP A 1 931 ? 19.027 -28.454 -27.222 1.00 89.81 931 ASP A O 1
ATOM 7370 N N . GLY A 1 932 ? 17.481 -27.386 -26.006 1.00 88.00 932 GLY A N 1
ATOM 7371 C CA . GLY A 1 932 ? 16.440 -27.474 -27.033 1.00 88.00 932 GLY A CA 1
ATOM 7372 C C . GLY A 1 932 ? 16.812 -26.791 -28.358 1.00 88.00 932 GLY A C 1
ATOM 7373 O O . GLY A 1 932 ? 16.435 -27.292 -29.423 1.00 88.00 932 GLY A O 1
ATOM 7374 N N . LYS A 1 933 ? 17.578 -25.690 -28.324 1.00 83.88 933 LYS A N 1
ATOM 7375 C CA . LYS A 1 933 ? 18.106 -25.033 -29.537 1.00 83.88 933 LYS A CA 1
ATOM 7376 C C . LYS A 1 933 ? 19.286 -25.790 -30.132 1.00 83.88 933 LYS A C 1
ATOM 7378 O O . LYS A 1 933 ? 19.307 -26.005 -31.339 1.00 83.88 933 LYS A O 1
ATOM 7383 N N . GLN A 1 934 ? 20.243 -26.206 -29.304 1.00 88.75 934 GLN A N 1
ATOM 7384 C CA . GLN A 1 934 ? 21.424 -26.960 -29.729 1.00 88.75 934 GLN A CA 1
ATOM 7385 C C . GLN A 1 934 ? 21.039 -28.284 -30.402 1.00 88.75 934 GLN A C 1
ATOM 7387 O O . GLN A 1 934 ? 21.674 -28.693 -31.369 1.00 88.75 934 GLN A O 1
ATOM 7392 N N . GLN A 1 935 ? 19.974 -28.927 -29.921 1.00 91.62 935 GLN A N 1
ATOM 7393 C CA . GLN A 1 935 ? 19.430 -30.166 -30.478 1.00 91.62 935 GLN A CA 1
ATOM 7394 C C . GLN A 1 935 ? 18.571 -29.954 -31.740 1.00 91.62 935 GLN A C 1
ATOM 7396 O O . GLN A 1 935 ? 18.138 -30.939 -32.329 1.00 91.62 935 GLN A O 1
ATOM 7401 N N . GLY A 1 936 ? 18.287 -28.708 -32.149 1.00 87.12 936 GLY A N 1
ATOM 7402 C CA . GLY A 1 936 ? 17.384 -28.422 -33.273 1.00 87.12 936 GLY A CA 1
ATOM 7403 C C . GLY A 1 936 ? 15.972 -28.981 -33.057 1.00 87.12 936 GLY A C 1
ATOM 7404 O O . GLY A 1 936 ? 15.388 -29.556 -33.969 1.00 87.12 936 GLY A O 1
ATOM 7405 N N . SER A 1 937 ? 15.461 -28.907 -31.824 1.00 88.19 937 SER A N 1
ATOM 7406 C CA . SER A 1 937 ? 14.240 -29.621 -31.429 1.00 88.19 937 SER A CA 1
ATOM 7407 C C . SER A 1 937 ? 12.943 -28.974 -31.940 1.00 88.19 937 SER A C 1
ATOM 7409 O O . SER A 1 937 ? 12.842 -27.751 -32.072 1.00 88.19 937 SER A O 1
ATOM 7411 N N . TRP A 1 938 ? 11.905 -29.809 -32.109 1.00 87.88 938 TRP A N 1
ATOM 7412 C CA . TRP A 1 938 ? 10.567 -29.464 -32.631 1.00 87.88 938 TRP A CA 1
ATOM 7413 C C . TRP A 1 938 ? 9.904 -28.238 -31.990 1.00 87.88 938 TRP A C 1
ATOM 7415 O O . TRP A 1 938 ? 9.041 -27.597 -32.595 1.00 87.88 938 TRP A O 1
ATOM 7425 N N . HIS A 1 939 ? 10.300 -27.904 -30.761 1.00 86.06 939 HIS A N 1
ATOM 7426 C CA . HIS A 1 939 ? 9.860 -26.718 -30.039 1.00 86.06 939 HIS A CA 1
ATOM 7427 C C . HIS A 1 939 ? 10.088 -25.420 -30.828 1.00 86.06 939 HIS A C 1
ATOM 7429 O O . HIS A 1 939 ? 9.372 -24.440 -30.610 1.00 86.06 939 HIS A O 1
ATOM 7435 N N . PHE A 1 940 ? 11.083 -25.393 -31.724 1.00 80.19 940 PHE A N 1
ATOM 7436 C CA . PHE A 1 940 ? 11.450 -24.213 -32.504 1.00 80.19 940 PHE A CA 1
ATOM 7437 C C . PHE A 1 940 ? 10.790 -24.147 -33.884 1.00 80.19 940 PHE A C 1
ATOM 7439 O O . PHE A 1 940 ? 10.457 -23.039 -34.313 1.00 80.19 940 PHE A O 1
ATOM 7446 N N . ASP A 1 941 ? 10.501 -25.295 -34.501 1.00 74.50 941 ASP A N 1
ATOM 7447 C CA . ASP A 1 941 ? 9.980 -25.422 -35.875 1.00 74.50 941 ASP A CA 1
ATOM 7448 C C . ASP A 1 941 ? 8.521 -24.964 -36.040 1.00 74.50 941 ASP A C 1
ATOM 7450 O O . ASP A 1 941 ? 8.045 -24.704 -37.146 1.00 74.50 941 ASP A O 1
ATOM 7454 N N . ARG A 1 942 ? 7.783 -24.868 -34.931 1.00 68.81 942 ARG A N 1
ATOM 7455 C CA . ARG A 1 942 ? 6.348 -24.551 -34.911 1.00 68.81 942 ARG A CA 1
ATOM 7456 C C . ARG A 1 942 ? 6.127 -23.051 -34.736 1.00 68.81 942 ARG A C 1
ATOM 7458 O O . ARG A 1 942 ? 6.634 -22.461 -33.778 1.00 68.81 942 ARG A O 1
ATOM 7465 N N . GLN A 1 943 ? 5.351 -22.432 -35.632 1.00 56.66 943 GLN A N 1
ATOM 7466 C CA . GLN A 1 943 ? 5.005 -21.007 -35.545 1.00 56.66 943 GLN A CA 1
ATOM 7467 C C . GLN A 1 943 ? 4.375 -20.675 -34.186 1.00 56.66 943 GLN A C 1
ATOM 7469 O O . GLN A 1 943 ? 3.318 -21.198 -33.835 1.00 56.66 943 GLN A O 1
ATOM 7474 N N . ALA A 1 944 ? 4.992 -19.747 -33.453 1.00 54.75 944 ALA A N 1
ATOM 7475 C CA . ALA A 1 944 ? 4.350 -19.134 -32.301 1.00 54.75 944 ALA A CA 1
ATOM 7476 C C . ALA A 1 944 ? 3.123 -18.338 -32.777 1.00 54.75 944 ALA A C 1
ATOM 7478 O O . ALA A 1 944 ? 3.230 -17.514 -33.689 1.00 54.75 944 ALA A O 1
ATOM 7479 N N . LYS A 1 945 ? 1.956 -18.561 -32.160 1.00 49.06 945 LYS A N 1
ATOM 7480 C CA . LYS A 1 945 ? 0.774 -17.729 -32.423 1.00 49.06 945 LYS A CA 1
ATOM 7481 C C . LYS A 1 945 ? 1.075 -16.290 -31.998 1.00 49.06 945 LYS A C 1
ATOM 7483 O O . LYS A 1 945 ? 1.457 -16.045 -30.857 1.00 49.06 945 LYS A O 1
ATOM 7488 N N . ALA A 1 946 ? 0.902 -15.351 -32.925 1.00 40.72 946 ALA A N 1
ATOM 7489 C CA . ALA A 1 946 ? 1.478 -14.004 -32.876 1.00 40.72 946 ALA A CA 1
ATOM 7490 C C . ALA A 1 946 ? 0.820 -13.014 -31.881 1.00 40.72 946 ALA A C 1
ATOM 7492 O O . ALA A 1 946 ? 0.808 -11.814 -32.139 1.00 40.72 946 ALA A O 1
ATOM 7493 N N . SER A 1 947 ? 0.244 -13.487 -30.769 1.00 44.53 947 SER A N 1
ATOM 7494 C CA . SER A 1 947 ? -0.596 -12.678 -29.867 1.00 44.53 947 SER A CA 1
ATOM 7495 C C . SER A 1 947 ? -0.219 -12.721 -28.381 1.00 44.53 947 SER A C 1
ATOM 7497 O O . SER A 1 947 ? -0.877 -12.055 -27.586 1.00 44.53 947 SER A O 1
ATOM 7499 N N . VAL A 1 948 ? 0.807 -13.475 -27.969 1.00 45.34 948 VAL A N 1
ATOM 7500 C CA . VAL A 1 948 ? 1.161 -13.631 -26.543 1.00 45.34 948 VAL A CA 1
ATOM 7501 C C . VAL A 1 948 ? 2.406 -12.812 -26.198 1.00 45.34 948 VAL A C 1
ATOM 7503 O O . VAL A 1 948 ? 3.479 -13.049 -26.750 1.00 45.34 948 VAL A O 1
ATOM 7506 N N . LYS A 1 949 ? 2.281 -11.884 -25.239 1.00 43.00 949 LYS A N 1
ATOM 7507 C CA . LYS A 1 949 ? 3.352 -10.975 -24.778 1.00 43.00 949 LYS A CA 1
ATOM 7508 C C . LYS A 1 949 ? 4.604 -11.669 -24.189 1.00 43.00 949 LYS A C 1
ATOM 7510 O O . LYS A 1 949 ? 5.600 -10.986 -23.976 1.00 43.00 949 LYS A O 1
ATOM 7515 N N . ASN A 1 950 ? 4.567 -12.984 -23.929 1.00 49.41 950 ASN A N 1
ATOM 7516 C CA . ASN A 1 950 ? 5.466 -13.657 -22.972 1.00 49.41 950 ASN A CA 1
ATOM 7517 C C . ASN A 1 950 ? 6.317 -14.821 -23.548 1.00 49.41 950 ASN A C 1
ATOM 7519 O O . ASN A 1 950 ? 7.032 -15.476 -22.799 1.00 49.41 950 ASN A O 1
ATOM 7523 N N . GLY A 1 951 ? 6.283 -15.101 -24.857 1.00 62.31 951 GLY A N 1
ATOM 7524 C CA . GLY A 1 951 ? 7.169 -16.109 -25.477 1.00 62.31 951 GLY A CA 1
ATOM 7525 C C . GLY A 1 951 ? 6.802 -17.591 -25.239 1.00 62.31 951 GLY A C 1
ATOM 7526 O O . GLY A 1 951 ? 5.649 -17.929 -24.967 1.00 62.31 951 GLY A O 1
ATOM 7527 N N . ARG A 1 952 ? 7.783 -18.494 -25.431 1.00 73.19 952 ARG A N 1
ATOM 7528 C CA . ARG A 1 952 ? 7.644 -19.961 -25.276 1.00 73.19 952 ARG A CA 1
ATOM 7529 C C . ARG A 1 952 ? 7.977 -20.383 -23.841 1.00 73.19 952 ARG A C 1
ATOM 7531 O O . ARG A 1 952 ? 9.054 -20.040 -23.367 1.00 73.19 952 ARG A O 1
ATOM 7538 N N . ALA A 1 953 ? 7.119 -21.183 -23.210 1.00 77.12 953 ALA A N 1
ATOM 7539 C CA . ALA A 1 953 ? 7.282 -21.680 -21.839 1.00 77.12 953 ALA A CA 1
ATOM 7540 C C . ALA A 1 953 ? 7.056 -23.197 -21.751 1.00 77.12 953 ALA A C 1
ATOM 7542 O O . ALA A 1 953 ? 6.205 -23.716 -22.472 1.00 77.12 953 ALA A O 1
ATOM 7543 N N . ILE A 1 954 ? 7.788 -23.882 -20.864 1.00 83.12 954 ILE A N 1
ATOM 7544 C CA . ILE A 1 954 ? 7.585 -25.303 -20.525 1.00 83.12 954 ILE A CA 1
ATOM 7545 C C . ILE A 1 954 ? 6.550 -25.395 -19.398 1.00 83.12 954 ILE A C 1
ATOM 7547 O O . ILE A 1 954 ? 6.672 -24.666 -18.414 1.00 83.12 954 ILE A O 1
ATOM 7551 N N . TRP A 1 955 ? 5.563 -26.281 -19.541 1.00 86.62 955 TRP A N 1
ATOM 7552 C CA . TRP A 1 955 ? 4.470 -26.506 -18.590 1.00 86.62 955 TRP A CA 1
ATOM 7553 C C . TRP A 1 955 ? 4.325 -27.992 -18.238 1.00 86.62 955 TRP A C 1
ATOM 7555 O O . TRP A 1 955 ? 4.492 -28.852 -19.111 1.00 86.62 955 TRP A O 1
ATOM 7565 N N . ALA A 1 956 ? 4.001 -28.247 -16.966 1.00 89.19 956 ALA A N 1
ATOM 7566 C CA . ALA A 1 956 ? 3.777 -29.557 -16.351 1.00 89.19 956 ALA A CA 1
ATOM 7567 C C . ALA A 1 956 ? 4.814 -30.632 -16.754 1.00 89.19 956 ALA A C 1
ATOM 7569 O O . ALA A 1 956 ? 4.456 -31.628 -17.385 1.00 89.19 956 ALA A O 1
ATOM 7570 N N . PRO A 1 957 ? 6.116 -30.427 -16.459 1.00 93.06 957 PRO A N 1
ATOM 7571 C CA . PRO A 1 957 ? 7.119 -31.470 -16.628 1.00 93.06 957 PRO A CA 1
ATOM 7572 C C . PRO A 1 957 ? 7.010 -32.508 -15.502 1.00 93.06 957 PRO A C 1
ATOM 7574 O O . PRO A 1 957 ? 7.124 -32.159 -14.325 1.00 93.06 957 PRO A O 1
ATOM 7577 N N . GLU A 1 958 ? 6.870 -33.784 -15.851 1.00 94.94 958 GLU A N 1
ATOM 7578 C CA . GLU A 1 958 ? 6.823 -34.894 -14.887 1.00 94.94 958 GLU A CA 1
ATOM 7579 C C . GLU A 1 958 ? 8.066 -35.778 -15.019 1.00 94.94 958 GLU A C 1
ATOM 7581 O O . GLU A 1 958 ? 8.375 -36.229 -16.115 1.00 94.94 958 GLU A O 1
ATOM 7586 N N . ILE A 1 959 ? 8.788 -36.067 -13.937 1.00 96.44 959 ILE A N 1
ATOM 7587 C CA . ILE A 1 959 ? 9.946 -36.974 -13.966 1.00 96.44 959 ILE A CA 1
ATOM 7588 C C . ILE A 1 959 ? 9.513 -38.435 -13.770 1.00 96.44 959 ILE A C 1
ATOM 7590 O O . ILE A 1 959 ? 8.870 -38.774 -12.783 1.00 96.44 959 ILE A O 1
ATOM 7594 N N . HIS A 1 960 ? 9.892 -39.320 -14.694 1.00 95.38 960 HIS A N 1
ATOM 7595 C CA . HIS A 1 960 ? 9.524 -40.743 -14.700 1.00 95.38 960 HIS A CA 1
ATOM 7596 C C . HIS A 1 960 ? 10.758 -41.637 -14.899 1.00 95.38 960 HIS A C 1
ATOM 7598 O O . HIS A 1 960 ? 11.607 -41.333 -15.737 1.00 95.38 960 HIS A O 1
ATOM 7604 N N . TYR A 1 961 ? 10.847 -42.774 -14.199 1.00 94.12 961 TYR A N 1
ATOM 7605 C CA . TYR A 1 961 ? 11.855 -43.814 -14.468 1.00 94.12 961 TYR A CA 1
ATOM 7606 C C . TYR A 1 961 ? 11.191 -45.055 -15.068 1.00 94.12 961 TYR A C 1
ATOM 7608 O O . TYR A 1 961 ? 10.451 -45.757 -14.386 1.00 94.12 961 TYR A O 1
ATOM 7616 N N . LEU A 1 962 ? 11.444 -45.323 -16.352 1.00 89.56 962 LEU A N 1
ATOM 7617 C CA . LEU A 1 962 ? 10.785 -46.382 -17.126 1.00 89.56 962 LEU A CA 1
ATOM 7618 C C . LEU A 1 962 ? 11.788 -47.046 -18.076 1.00 89.56 962 LEU A C 1
ATOM 7620 O O . LEU A 1 962 ? 12.661 -46.387 -18.644 1.00 89.56 962 LEU A O 1
ATOM 7624 N N . ASN A 1 963 ? 11.655 -48.357 -18.292 1.00 85.62 963 ASN A N 1
ATOM 7625 C CA . ASN A 1 963 ? 12.507 -49.134 -19.209 1.00 85.62 963 ASN A CA 1
ATOM 7626 C C . ASN A 1 963 ? 14.026 -48.930 -18.978 1.00 85.62 963 ASN A C 1
ATOM 7628 O O . ASN A 1 963 ? 14.814 -48.911 -19.923 1.00 85.62 963 ASN A O 1
ATOM 7632 N N . GLY A 1 964 ? 14.440 -48.759 -17.717 1.00 88.88 964 GLY A N 1
ATOM 7633 C CA . GLY A 1 964 ? 15.847 -48.632 -17.322 1.00 88.88 964 GLY A CA 1
ATOM 7634 C C . GLY A 1 964 ? 16.473 -47.238 -17.481 1.00 88.88 964 GLY A C 1
ATOM 7635 O O . GLY A 1 964 ? 17.673 -47.099 -17.252 1.00 88.88 964 GLY A O 1
ATOM 7636 N N . THR A 1 965 ? 15.710 -46.204 -17.854 1.00 94.44 965 THR A N 1
ATOM 7637 C CA . THR A 1 965 ? 16.209 -44.818 -17.942 1.00 94.44 965 THR A CA 1
ATOM 7638 C C . THR A 1 965 ? 15.165 -43.793 -17.490 1.00 94.44 965 THR A C 1
ATOM 7640 O O . THR A 1 965 ? 14.002 -44.122 -17.253 1.00 94.44 965 THR A O 1
ATOM 7643 N N . TRP A 1 966 ? 15.598 -42.541 -17.359 1.00 96.69 966 TRP A N 1
ATOM 7644 C CA . TRP A 1 966 ? 14.765 -41.408 -16.971 1.00 96.69 966 TRP A CA 1
ATOM 7645 C C . TRP A 1 966 ? 14.148 -40.705 -18.178 1.00 96.69 966 TRP A C 1
ATOM 7647 O O . TRP A 1 966 ? 14.786 -40.528 -19.223 1.00 96.69 966 TRP A O 1
ATOM 7657 N N . TRP A 1 967 ? 12.907 -40.273 -17.998 1.00 96.69 967 TRP A N 1
ATOM 7658 C CA . TRP A 1 967 ? 12.048 -39.677 -19.008 1.00 96.69 967 TRP A CA 1
ATOM 7659 C C . TRP A 1 967 ? 11.309 -38.483 -18.420 1.00 96.69 967 TRP A C 1
ATOM 7661 O O . TRP A 1 967 ? 10.923 -38.516 -17.254 1.00 96.69 967 TRP A O 1
ATOM 7671 N N . ILE A 1 968 ? 11.094 -37.446 -19.229 1.00 96.75 968 ILE A N 1
ATOM 7672 C CA . ILE A 1 968 ? 10.302 -36.281 -18.823 1.00 96.75 968 ILE A CA 1
ATOM 7673 C C . ILE A 1 968 ? 9.310 -35.935 -19.940 1.00 96.75 968 ILE A C 1
ATOM 7675 O O . ILE A 1 968 ? 9.726 -35.330 -20.934 1.00 96.75 968 ILE A O 1
ATOM 7679 N N . PRO A 1 969 ? 8.033 -36.360 -19.868 1.00 95.19 969 PRO A N 1
ATOM 7680 C CA . PRO A 1 969 ? 6.961 -35.724 -20.626 1.00 95.19 969 PRO A CA 1
ATOM 7681 C C . PRO A 1 969 ? 6.791 -34.268 -20.180 1.00 95.19 969 PRO A C 1
ATOM 7683 O O . PRO A 1 969 ? 6.948 -33.934 -19.005 1.00 95.19 969 PRO A O 1
ATOM 7686 N N . HIS A 1 970 ? 6.473 -33.395 -21.133 1.00 92.62 970 HIS A N 1
ATOM 7687 C CA . HIS A 1 970 ? 6.222 -31.976 -20.881 1.00 92.62 970 HIS A CA 1
ATOM 7688 C C . HIS A 1 970 ? 5.418 -31.352 -22.025 1.00 92.62 970 HIS A C 1
ATOM 7690 O O . HIS A 1 970 ? 5.397 -31.859 -23.154 1.00 92.62 970 HIS A O 1
ATOM 7696 N N . SER A 1 971 ? 4.804 -30.200 -21.759 1.00 87.50 971 SER A N 1
ATOM 7697 C CA . SER A 1 971 ? 4.107 -29.400 -22.770 1.00 87.50 971 SER A CA 1
ATOM 7698 C C . SER A 1 971 ? 4.732 -28.013 -22.954 1.00 87.50 971 SER A C 1
ATOM 7700 O O . SER A 1 971 ? 5.514 -27.544 -22.124 1.00 87.50 971 SER A O 1
ATOM 7702 N N . VAL A 1 972 ? 4.426 -27.357 -24.077 1.00 81.81 972 VAL A N 1
ATOM 7703 C CA . VAL A 1 972 ? 4.819 -25.974 -24.373 1.00 81.81 972 VAL A CA 1
ATOM 7704 C C . VAL A 1 972 ? 3.606 -25.150 -24.775 1.00 81.81 972 VAL A C 1
ATOM 7706 O O . VAL A 1 972 ? 2.911 -25.477 -25.743 1.00 81.81 972 VAL A O 1
ATOM 7709 N N . ASN A 1 973 ? 3.436 -24.019 -24.085 1.00 69.38 973 ASN A N 1
ATOM 7710 C CA . ASN A 1 973 ? 2.302 -23.088 -24.161 1.00 69.38 973 ASN A CA 1
ATOM 7711 C C . ASN A 1 973 ? 1.843 -22.671 -25.576 1.00 69.38 973 ASN A C 1
ATOM 7713 O O . ASN A 1 973 ? 0.695 -22.270 -25.763 1.00 69.38 973 ASN A O 1
ATOM 7717 N N . VAL A 1 974 ? 2.725 -22.748 -26.577 1.00 65.12 974 VAL A N 1
ATOM 7718 C CA . VAL A 1 974 ? 2.440 -22.389 -27.977 1.00 65.12 974 VAL A CA 1
ATOM 7719 C C . VAL A 1 974 ? 2.867 -23.446 -29.009 1.00 65.12 974 VAL A C 1
ATOM 7721 O O . VAL A 1 974 ? 2.829 -23.145 -30.201 1.00 65.12 974 VAL A O 1
ATOM 7724 N N . ALA A 1 975 ? 3.290 -24.652 -28.601 1.00 64.94 975 ALA A N 1
ATOM 7725 C CA . ALA A 1 975 ? 3.901 -25.627 -29.524 1.00 64.94 975 ALA A CA 1
ATOM 7726 C C . ALA A 1 975 ? 3.440 -27.097 -29.394 1.00 64.94 975 ALA A C 1
ATOM 7728 O O . ALA A 1 975 ? 3.813 -27.898 -30.252 1.00 64.94 975 ALA A O 1
ATOM 7729 N N . GLY A 1 976 ? 2.625 -27.465 -28.399 1.00 78.94 976 GLY A N 1
ATOM 7730 C CA . GLY A 1 976 ? 2.190 -28.855 -28.172 1.00 78.94 976 GLY A CA 1
ATOM 7731 C C . GLY A 1 976 ? 3.046 -29.566 -27.121 1.00 78.94 976 GLY A C 1
ATOM 7732 O O . GLY A 1 976 ? 3.606 -28.904 -26.251 1.00 78.94 976 GLY A O 1
ATOM 7733 N N . HIS A 1 977 ? 3.145 -30.895 -27.178 1.00 88.50 977 HIS A N 1
ATOM 7734 C CA . HIS A 1 977 ? 3.829 -31.703 -26.155 1.00 88.50 977 HIS A CA 1
ATOM 7735 C C . HIS A 1 977 ? 4.746 -32.774 -26.748 1.00 88.50 977 HIS A C 1
ATOM 7737 O O . HIS A 1 977 ? 4.645 -33.145 -27.922 1.00 88.50 977 HIS A O 1
ATOM 7743 N N . GLY A 1 978 ? 5.687 -33.234 -25.928 1.00 90.00 978 GLY A N 1
ATOM 7744 C CA . GLY A 1 978 ? 6.709 -34.190 -26.328 1.00 90.00 978 GLY A CA 1
ATOM 7745 C C . GLY A 1 978 ? 7.334 -34.904 -25.138 1.00 90.00 978 GLY A C 1
ATOM 7746 O O . GLY A 1 978 ? 6.754 -34.971 -24.054 1.00 90.00 978 GLY A O 1
ATOM 7747 N N . LEU A 1 979 ? 8.507 -35.484 -25.374 1.00 94.00 979 LEU A N 1
ATOM 7748 C CA . LEU A 1 979 ? 9.185 -36.343 -24.414 1.00 94.00 979 LEU A CA 1
ATOM 7749 C C . LEU A 1 979 ? 10.695 -36.096 -24.448 1.00 94.00 979 LEU A C 1
ATOM 7751 O O . LEU A 1 979 ? 11.310 -36.097 -25.519 1.00 94.00 979 LEU A O 1
ATOM 7755 N N . LEU A 1 980 ? 11.294 -35.912 -23.276 1.00 95.62 980 LEU A N 1
ATOM 7756 C CA . LEU A 1 980 ? 12.741 -35.923 -23.088 1.00 95.62 980 LEU A CA 1
ATOM 7757 C C . LEU A 1 980 ? 13.208 -37.299 -22.605 1.00 95.62 980 LEU A C 1
ATOM 7759 O O . LEU A 1 980 ? 12.532 -37.941 -21.801 1.00 95.62 980 LEU A O 1
ATOM 7763 N N . LYS A 1 981 ? 14.393 -37.726 -23.051 1.00 95.94 981 LYS A N 1
ATOM 7764 C CA . LYS A 1 981 ? 15.038 -38.987 -22.656 1.00 95.94 981 LYS A CA 1
ATOM 7765 C C . LYS A 1 981 ? 16.430 -38.736 -22.086 1.00 95.94 981 LYS A C 1
ATOM 7767 O O . LYS A 1 981 ? 17.251 -38.124 -22.768 1.00 95.94 981 LYS A O 1
ATOM 7772 N N . SER A 1 982 ? 16.733 -39.262 -20.900 1.00 96.56 982 SER A N 1
ATOM 7773 C CA . SER A 1 982 ? 18.103 -39.270 -20.375 1.00 96.56 982 SER A CA 1
ATOM 7774 C C . SER A 1 982 ? 18.986 -40.207 -21.202 1.00 96.56 982 SER A C 1
ATOM 7776 O O . SER A 1 982 ? 18.661 -41.383 -21.402 1.00 96.56 982 SER A O 1
ATOM 7778 N N . THR A 1 983 ? 20.112 -39.684 -21.693 1.00 94.19 983 THR A N 1
ATOM 7779 C CA . THR A 1 983 ? 21.084 -40.449 -22.495 1.00 94.19 983 THR A CA 1
ATOM 7780 C C . THR A 1 983 ? 22.147 -41.149 -21.652 1.00 94.19 983 THR A C 1
ATOM 7782 O O . THR A 1 983 ? 22.757 -42.105 -22.123 1.00 94.19 983 THR A O 1
ATOM 7785 N N . SER A 1 984 ? 22.340 -40.722 -20.402 1.00 94.44 984 SER A N 1
ATOM 7786 C CA . SER A 1 984 ? 23.274 -41.336 -19.448 1.00 94.44 984 SER A CA 1
ATOM 7787 C C . SER A 1 984 ? 22.662 -42.487 -18.642 1.00 94.44 984 SER A C 1
ATOM 7789 O O . SER A 1 984 ? 23.393 -43.218 -17.976 1.00 94.44 984 SER A O 1
ATOM 7791 N N . GLY A 1 985 ? 21.329 -42.614 -18.644 1.00 91.31 985 GLY A N 1
ATOM 7792 C CA . GLY A 1 985 ? 20.598 -43.479 -17.714 1.00 91.31 985 GLY A CA 1
ATOM 7793 C C . GLY A 1 985 ? 20.394 -42.871 -16.320 1.00 91.31 985 GLY A C 1
ATOM 7794 O O . GLY A 1 985 ? 19.767 -43.508 -15.477 1.00 91.31 985 GLY A O 1
ATOM 7795 N N . LYS A 1 986 ? 20.891 -41.651 -16.064 1.00 94.25 986 LYS A N 1
ATOM 7796 C CA . LYS A 1 986 ? 20.798 -40.965 -14.766 1.00 94.25 986 LYS A CA 1
ATOM 7797 C C . LYS A 1 986 ? 19.768 -39.830 -14.753 1.00 94.25 986 LYS A C 1
ATOM 7799 O O . LYS A 1 986 ? 19.382 -39.337 -15.816 1.00 94.25 986 LYS A O 1
ATOM 7804 N N . HIS A 1 987 ? 19.337 -39.415 -13.562 1.00 93.69 987 HIS A N 1
ATOM 7805 C CA . HIS A 1 987 ? 18.273 -38.422 -13.375 1.00 93.69 987 HIS A CA 1
ATOM 7806 C C . HIS A 1 987 ? 18.743 -36.995 -13.690 1.00 93.69 987 HIS A C 1
ATOM 7808 O O . HIS A 1 987 ? 17.965 -36.192 -14.194 1.00 93.69 987 HIS A O 1
ATOM 7814 N N . GLU A 1 988 ? 20.030 -36.717 -13.484 1.00 93.56 988 GLU A N 1
ATOM 7815 C CA . GLU A 1 988 ? 20.720 -35.464 -13.807 1.00 93.56 988 GLU A CA 1
ATOM 7816 C C . GLU A 1 988 ? 20.861 -35.237 -15.329 1.00 93.56 988 GLU A C 1
ATOM 7818 O O . GLU A 1 988 ? 21.237 -34.155 -15.772 1.00 93.56 988 GLU A O 1
ATOM 7823 N N . GLY A 1 989 ? 20.561 -36.251 -16.152 1.00 91.75 989 GLY A N 1
ATOM 7824 C CA . GLY A 1 989 ? 20.706 -36.195 -17.606 1.00 91.75 989 GLY A CA 1
ATOM 7825 C C . GLY A 1 989 ? 22.133 -36.510 -18.090 1.00 91.75 989 GLY A C 1
ATOM 7826 O O . GLY A 1 989 ? 22.852 -37.264 -17.427 1.00 91.75 989 GLY A O 1
ATOM 7827 N N . PRO A 1 990 ? 22.558 -36.011 -19.268 1.00 93.75 990 PRO A N 1
ATOM 7828 C CA . PRO A 1 990 ? 21.861 -35.040 -20.112 1.00 93.75 990 PRO A CA 1
ATOM 7829 C C . PRO A 1 990 ? 20.669 -35.642 -20.869 1.00 93.75 990 PRO A C 1
ATOM 7831 O O . PRO A 1 990 ? 20.675 -36.817 -21.258 1.00 93.75 990 PRO A O 1
ATOM 7834 N N . TYR A 1 991 ? 19.660 -34.805 -21.114 1.00 96.50 991 TYR A N 1
ATOM 7835 C CA . TYR A 1 991 ? 18.421 -35.185 -21.791 1.00 96.50 991 TYR A CA 1
ATOM 7836 C C . TYR A 1 991 ? 18.402 -34.777 -23.268 1.00 96.50 991 TYR A C 1
ATOM 7838 O O . TYR A 1 991 ? 18.806 -33.670 -23.630 1.00 96.50 991 TYR A O 1
ATOM 7846 N N . VAL A 1 992 ? 17.862 -35.651 -24.120 1.00 95.06 992 VAL A N 1
ATOM 7847 C CA . VAL A 1 992 ? 17.572 -35.355 -25.532 1.00 95.06 992 VAL A CA 1
ATOM 7848 C C . VAL A 1 992 ? 16.074 -35.260 -25.780 1.00 95.06 992 VAL A C 1
ATOM 7850 O O . VAL A 1 992 ? 15.298 -36.074 -25.279 1.00 95.06 992 VAL A O 1
ATOM 7853 N N . SER A 1 993 ? 15.674 -34.275 -26.580 1.00 93.81 993 SER A N 1
ATOM 7854 C CA . SER A 1 993 ? 14.302 -34.106 -27.045 1.00 93.81 993 SER A CA 1
ATOM 7855 C C . SER A 1 993 ? 13.988 -35.104 -28.152 1.00 93.81 993 SER A C 1
ATOM 7857 O O . SER A 1 993 ? 14.598 -35.075 -29.220 1.00 93.81 993 SER A O 1
ATOM 7859 N N . LEU A 1 994 ? 12.967 -35.927 -27.935 1.00 92.94 994 LEU A N 1
ATOM 7860 C CA . LEU A 1 994 ? 12.320 -36.683 -29.004 1.00 92.94 994 LEU A CA 1
ATOM 7861 C C . LEU A 1 994 ? 11.367 -35.777 -29.808 1.00 92.94 994 LEU A C 1
ATOM 7863 O O . LEU A 1 994 ? 11.072 -34.665 -29.354 1.00 92.94 994 LEU A O 1
ATOM 7867 N N . PRO A 1 995 ? 10.895 -36.208 -30.997 1.00 89.69 995 PRO A N 1
ATOM 7868 C CA . PRO A 1 995 ? 9.827 -35.526 -31.727 1.00 89.69 995 PRO A CA 1
ATOM 7869 C C . PRO A 1 995 ? 8.567 -35.326 -30.870 1.00 89.69 995 PRO A C 1
ATOM 7871 O O . PRO A 1 995 ? 8.292 -36.110 -29.963 1.00 89.69 995 PRO A O 1
ATOM 7874 N N . ALA A 1 996 ? 7.790 -34.285 -31.173 1.00 89.44 996 ALA A N 1
ATOM 7875 C CA . ALA A 1 996 ? 6.513 -34.035 -30.508 1.00 89.44 996 ALA A CA 1
ATOM 7876 C C . ALA A 1 996 ? 5.532 -35.201 -30.704 1.00 89.44 996 ALA A C 1
ATOM 7878 O O . ALA A 1 996 ? 5.454 -35.770 -31.795 1.00 89.44 996 ALA A O 1
ATOM 7879 N N . ILE A 1 997 ? 4.739 -35.497 -29.673 1.00 88.81 997 ILE A N 1
ATOM 7880 C CA . ILE A 1 997 ? 3.698 -36.532 -29.727 1.00 88.81 997 ILE A CA 1
ATOM 7881 C C . ILE A 1 997 ? 2.404 -35.966 -30.324 1.00 88.81 997 ILE A C 1
ATOM 7883 O O . ILE A 1 997 ? 1.752 -36.643 -31.118 1.00 88.81 997 ILE A O 1
ATOM 7887 N N . ALA A 1 998 ? 2.052 -34.712 -30.011 1.00 83.38 998 ALA A N 1
ATOM 7888 C CA . ALA A 1 998 ? 0.969 -34.005 -30.694 1.00 83.38 998 ALA A CA 1
ATOM 7889 C C . ALA A 1 998 ? 1.179 -32.483 -30.785 1.00 83.38 998 ALA A C 1
ATOM 7891 O O . ALA A 1 998 ? 2.018 -31.872 -30.121 1.00 83.38 998 ALA A O 1
ATOM 7892 N N . ASP A 1 999 ? 0.359 -31.855 -31.628 1.00 76.88 999 ASP A N 1
ATOM 7893 C CA . ASP A 1 999 ? 0.420 -30.423 -31.955 1.00 76.88 999 ASP A CA 1
ATOM 7894 C C . ASP A 1 999 ? -0.504 -29.566 -31.076 1.00 76.88 999 ASP A C 1
ATOM 7896 O O . ASP A 1 999 ? -0.526 -28.338 -31.191 1.00 76.88 999 ASP A O 1
ATOM 7900 N N . ARG A 1 1000 ? -1.330 -30.209 -30.242 1.00 76.62 1000 ARG A N 1
ATOM 7901 C CA . ARG A 1 1000 ? -2.358 -29.577 -29.407 1.00 76.62 1000 ARG A CA 1
ATOM 7902 C C . ARG A 1 1000 ? -2.583 -30.374 -28.127 1.00 76.62 1000 ARG A C 1
ATOM 7904 O O . ARG A 1 1000 ? -2.481 -31.597 -28.132 1.00 76.62 1000 ARG A O 1
ATOM 7911 N N . GLY A 1 1001 ? -2.997 -29.661 -27.086 1.00 77.12 1001 GLY A N 1
ATOM 7912 C CA . GLY A 1 1001 ? -3.108 -30.181 -25.728 1.00 77.12 1001 GLY A CA 1
ATOM 7913 C C . GLY A 1 1001 ? -2.010 -29.607 -24.837 1.00 77.12 1001 GLY A C 1
ATOM 7914 O O . GLY A 1 1001 ? -0.994 -29.119 -25.333 1.00 77.12 1001 GLY A O 1
ATOM 7915 N N . ILE A 1 1002 ? -2.263 -29.656 -23.539 1.00 82.25 1002 ILE A N 1
ATOM 7916 C CA . ILE A 1 1002 ? -1.346 -29.312 -22.449 1.00 82.25 1002 ILE A CA 1
ATOM 7917 C C . ILE A 1 1002 ? -1.270 -30.517 -21.512 1.00 82.25 1002 ILE A C 1
ATOM 7919 O O . ILE A 1 1002 ? -2.117 -31.401 -21.633 1.00 82.25 1002 ILE A O 1
ATOM 7923 N N . ASP A 1 1003 ? -0.263 -30.517 -20.643 1.00 87.69 1003 ASP A N 1
ATOM 7924 C CA . ASP A 1 1003 ? -0.037 -31.447 -19.528 1.00 87.69 1003 ASP A CA 1
ATOM 7925 C C . ASP A 1 1003 ? -0.002 -32.924 -19.928 1.00 87.69 1003 ASP A C 1
ATOM 7927 O O . ASP A 1 1003 ? -1.000 -33.512 -20.343 1.00 87.69 1003 ASP A O 1
ATOM 7931 N N . ALA A 1 1004 ? 1.184 -33.523 -19.836 1.00 91.00 1004 ALA A N 1
ATOM 7932 C CA . ALA A 1 1004 ? 1.450 -34.845 -20.378 1.00 91.00 1004 ALA A CA 1
ATOM 7933 C C . ALA A 1 1004 ? 1.993 -35.802 -19.318 1.00 91.00 1004 ALA A C 1
ATOM 7935 O O . ALA A 1 1004 ? 2.848 -35.427 -18.520 1.00 91.00 1004 ALA A O 1
ATOM 7936 N N . HIS A 1 1005 ? 1.535 -37.049 -19.377 1.00 94.25 1005 HIS A N 1
ATOM 7937 C CA . HIS A 1 1005 ? 1.807 -38.075 -18.376 1.00 94.25 1005 HIS A CA 1
ATOM 7938 C C . HIS A 1 1005 ? 2.172 -39.413 -19.027 1.00 94.25 1005 HIS A C 1
ATOM 7940 O O . HIS A 1 1005 ? 1.716 -39.733 -20.131 1.00 94.25 1005 HIS A O 1
ATOM 7946 N N . LEU A 1 1006 ? 2.990 -40.209 -18.334 1.00 95.00 1006 LEU A N 1
ATOM 7947 C CA . LEU A 1 1006 ? 3.362 -41.565 -18.733 1.00 95.00 1006 LEU A CA 1
ATOM 7948 C C . LEU A 1 1006 ? 2.792 -42.590 -17.753 1.00 95.00 1006 LEU A C 1
ATOM 7950 O O . LEU A 1 1006 ? 3.017 -42.501 -16.552 1.00 95.00 1006 LEU A O 1
ATOM 7954 N N . PHE A 1 1007 ? 2.134 -43.614 -18.291 1.00 94.69 1007 PHE A N 1
ATOM 7955 C CA . PHE A 1 1007 ? 1.651 -44.768 -17.534 1.00 94.69 1007 PHE A CA 1
ATOM 7956 C C . PHE A 1 1007 ? 2.241 -46.058 -18.120 1.00 94.69 1007 PHE A C 1
ATOM 7958 O O . PHE A 1 1007 ? 2.308 -46.200 -19.343 1.00 94.69 1007 PHE A O 1
ATOM 7965 N N . GLN A 1 1008 ? 2.669 -47.008 -17.284 1.00 92.56 1008 GLN A N 1
ATOM 7966 C CA . GLN A 1 1008 ? 3.234 -48.286 -17.732 1.00 92.56 1008 GLN A CA 1
ATOM 7967 C C . GLN A 1 1008 ? 2.514 -49.481 -17.098 1.00 92.56 1008 GLN A C 1
ATOM 7969 O O . GLN A 1 1008 ? 2.315 -49.535 -15.889 1.00 92.56 1008 GLN A O 1
ATOM 7974 N N . GLU A 1 1009 ? 2.182 -50.466 -17.931 1.00 90.06 1009 GLU A N 1
ATOM 7975 C CA . GLU A 1 1009 ? 1.538 -51.718 -17.539 1.00 90.06 1009 GLU A CA 1
ATOM 7976 C C . GLU A 1 1009 ? 1.947 -52.854 -18.487 1.00 90.06 1009 GLU A C 1
ATOM 7978 O O . GLU A 1 1009 ? 2.018 -52.658 -19.700 1.00 90.06 1009 GLU A O 1
ATOM 7983 N N . ASP A 1 1010 ? 2.217 -54.049 -17.949 1.00 88.88 1010 ASP A N 1
ATOM 7984 C CA . ASP A 1 1010 ? 2.569 -55.261 -18.710 1.00 88.88 1010 ASP A CA 1
ATOM 7985 C C . ASP A 1 1010 ? 3.674 -55.045 -19.768 1.00 88.88 1010 ASP A C 1
ATOM 7987 O O . ASP A 1 1010 ? 3.613 -55.550 -20.892 1.00 88.88 1010 ASP A O 1
ATOM 7991 N N . GLY A 1 1011 ? 4.684 -54.237 -19.420 1.00 86.56 1011 GLY A N 1
ATOM 7992 C CA . GLY A 1 1011 ? 5.798 -53.863 -20.302 1.00 86.56 1011 GLY A CA 1
ATOM 7993 C C . GLY A 1 1011 ? 5.444 -52.865 -21.415 1.00 86.56 1011 GLY A C 1
ATOM 7994 O O . GLY A 1 1011 ? 6.320 -52.478 -22.183 1.00 86.56 1011 GLY A O 1
ATOM 7995 N N . LYS A 1 1012 ? 4.186 -52.419 -21.505 1.00 93.75 1012 LYS A N 1
ATOM 7996 C CA . LYS A 1 1012 ? 3.709 -51.407 -22.455 1.00 93.75 1012 LYS A CA 1
ATOM 7997 C C . LYS A 1 1012 ? 3.642 -50.049 -21.772 1.00 93.75 1012 LYS A C 1
ATOM 7999 O O . LYS A 1 1012 ? 3.176 -49.941 -20.642 1.00 93.75 1012 LYS A O 1
ATOM 8004 N N . THR A 1 1013 ? 4.026 -49.004 -22.493 1.00 95.44 1013 THR A N 1
ATOM 8005 C CA . THR A 1 1013 ? 3.913 -47.621 -22.018 1.00 95.44 1013 THR A CA 1
ATOM 8006 C C . THR A 1 1013 ? 2.842 -46.879 -22.805 1.00 95.44 1013 THR A C 1
ATOM 8008 O O . THR A 1 1013 ? 2.728 -47.024 -24.025 1.00 95.44 1013 THR A O 1
ATOM 8011 N N . TYR A 1 1014 ? 2.071 -46.062 -22.104 1.00 95.56 1014 TYR A N 1
ATOM 8012 C CA . TYR A 1 1014 ? 1.023 -45.207 -22.631 1.00 95.56 1014 TYR A CA 1
ATOM 8013 C C . TYR A 1 1014 ? 1.385 -43.751 -22.352 1.00 95.56 1014 TYR A C 1
ATOM 8015 O O . TYR A 1 1014 ? 1.899 -43.428 -21.282 1.00 95.56 1014 TYR A O 1
ATOM 8023 N N . TYR A 1 1015 ? 1.125 -42.886 -23.327 1.00 94.81 1015 TYR A N 1
ATOM 8024 C CA . TYR A 1 1015 ? 1.301 -41.442 -23.221 1.00 94.81 1015 TYR A CA 1
ATOM 8025 C C . TYR A 1 1015 ? -0.084 -40.798 -23.178 1.00 94.81 1015 TYR A C 1
ATOM 8027 O O . TYR A 1 1015 ? -0.947 -41.107 -24.009 1.00 94.81 1015 TYR A O 1
ATOM 8035 N N . LEU A 1 1016 ? -0.296 -39.931 -22.195 1.00 93.75 1016 LEU A N 1
ATOM 8036 C CA . LEU A 1 1016 ? -1.568 -39.284 -21.903 1.00 93.75 1016 LEU A CA 1
ATOM 8037 C C . LEU A 1 1016 ? -1.419 -37.766 -21.984 1.00 93.75 1016 LEU A C 1
ATOM 8039 O O . LEU A 1 1016 ? -0.343 -37.254 -21.684 1.00 93.75 1016 LEU A O 1
ATOM 8043 N N . TRP A 1 1017 ? -2.475 -37.050 -22.388 1.00 91.25 1017 TRP A N 1
ATOM 8044 C CA . TRP A 1 1017 ? -2.476 -35.581 -22.333 1.00 91.25 1017 TRP A CA 1
ATOM 8045 C C . TRP A 1 1017 ? -3.864 -34.923 -22.276 1.00 91.25 1017 TRP A C 1
ATOM 8047 O O . TRP A 1 1017 ? -4.875 -35.468 -22.742 1.00 91.25 1017 TRP A O 1
ATOM 8057 N N . GLY A 1 1018 ? -3.896 -33.683 -21.786 1.00 85.00 1018 GLY A N 1
ATOM 8058 C CA . GLY A 1 1018 ? -5.115 -32.898 -21.611 1.00 85.00 1018 GLY A CA 1
ATOM 8059 C C . GLY A 1 1018 ? -5.901 -33.390 -20.402 1.00 85.00 1018 GLY A C 1
ATOM 8060 O O . GLY A 1 1018 ? -5.445 -33.226 -19.283 1.00 85.00 1018 GLY A O 1
ATOM 8061 N N . TYR A 1 1019 ? -7.073 -33.984 -20.633 1.00 83.94 1019 TYR A N 1
ATOM 8062 C CA . TYR A 1 1019 ? -7.888 -34.643 -19.597 1.00 83.94 1019 TYR A CA 1
ATOM 8063 C C . TYR A 1 1019 ? -8.582 -35.927 -20.097 1.00 83.94 1019 TYR A C 1
ATOM 8065 O O . TYR A 1 1019 ? -9.307 -36.565 -19.337 1.00 83.94 1019 TYR A O 1
ATOM 8073 N N . ASP A 1 1020 ? -8.409 -36.289 -21.378 1.00 87.69 1020 ASP A N 1
ATOM 8074 C CA . ASP A 1 1020 ? -9.124 -37.399 -22.022 1.00 87.69 1020 ASP A CA 1
ATOM 8075 C C . ASP A 1 1020 ? -8.313 -38.218 -23.043 1.00 87.69 1020 ASP A C 1
ATOM 8077 O O . ASP A 1 1020 ? -8.824 -39.221 -23.532 1.00 87.69 1020 ASP A O 1
ATOM 8081 N N . ASN A 1 1021 ? -7.081 -37.839 -23.409 1.00 91.75 1021 ASN A N 1
ATOM 8082 C CA . ASN A 1 1021 ? -6.351 -38.489 -24.508 1.00 91.75 1021 ASN A CA 1
ATOM 8083 C C . ASN A 1 1021 ? -5.372 -39.544 -23.986 1.00 91.75 1021 ASN A C 1
ATOM 8085 O O . ASN A 1 1021 ? -4.577 -39.252 -23.095 1.00 91.75 1021 ASN A O 1
ATOM 8089 N N . ILE A 1 1022 ? -5.384 -40.736 -24.591 1.00 94.81 1022 ILE A N 1
ATOM 8090 C CA . ILE A 1 1022 ? -4.428 -41.818 -24.324 1.00 94.81 1022 ILE A CA 1
ATOM 8091 C C . ILE A 1 1022 ? -3.993 -42.496 -25.629 1.00 94.81 1022 ILE A C 1
ATOM 8093 O O . ILE A 1 1022 ? -4.806 -42.806 -26.503 1.00 94.81 1022 ILE A O 1
ATOM 8097 N N . VAL A 1 1023 ? -2.697 -42.777 -25.755 1.00 95.00 1023 VAL A N 1
ATOM 8098 C CA . VAL A 1 1023 ? -2.139 -43.559 -26.865 1.00 95.00 1023 VAL A CA 1
ATOM 8099 C C . VAL A 1 1023 ? -1.073 -44.527 -26.359 1.00 95.00 1023 VAL A C 1
ATOM 8101 O O . VAL A 1 1023 ? -0.305 -44.194 -25.458 1.00 95.00 1023 VAL A O 1
ATOM 8104 N N . ARG A 1 1024 ? -1.000 -45.735 -26.932 1.00 95.62 1024 ARG A N 1
ATOM 8105 C CA . ARG A 1 1024 ? 0.110 -46.654 -26.644 1.00 95.62 1024 ARG A CA 1
ATOM 8106 C C . ARG A 1 1024 ? 1.355 -46.226 -27.419 1.00 95.62 1024 ARG A C 1
ATOM 8108 O O . ARG A 1 1024 ? 1.288 -45.970 -28.622 1.00 95.62 1024 ARG A O 1
ATOM 8115 N N . MET A 1 1025 ? 2.490 -46.186 -26.736 1.00 94.81 1025 MET A N 1
ATOM 8116 C CA . MET A 1 1025 ? 3.798 -45.890 -27.313 1.00 94.81 1025 MET A CA 1
ATOM 8117 C C . MET A 1 1025 ? 4.444 -47.145 -27.915 1.00 94.81 1025 MET A C 1
ATOM 8119 O O . MET A 1 1025 ? 4.074 -48.278 -27.596 1.00 94.81 1025 MET A O 1
ATOM 8123 N N . LYS A 1 1026 ? 5.424 -46.941 -28.798 1.00 92.81 1026 LYS A N 1
ATOM 8124 C CA . LYS A 1 1026 ? 6.391 -47.981 -29.183 1.00 92.81 1026 LYS A CA 1
ATOM 8125 C C . LYS A 1 1026 ? 7.283 -48.326 -27.993 1.00 92.81 1026 LYS A C 1
ATOM 8127 O O . LYS A 1 1026 ? 7.513 -47.472 -27.147 1.00 92.81 1026 LYS A O 1
ATOM 8132 N N . ASP A 1 1027 ? 7.851 -49.525 -27.976 1.00 87.94 1027 ASP A N 1
ATOM 8133 C CA . ASP A 1 1027 ? 8.670 -50.025 -26.860 1.00 87.94 1027 ASP A CA 1
ATOM 8134 C C . ASP A 1 1027 ? 9.913 -49.146 -26.569 1.00 87.94 1027 ASP A C 1
ATOM 8136 O O . ASP A 1 1027 ? 10.384 -49.070 -25.434 1.00 87.94 1027 ASP A O 1
ATOM 8140 N N . ASP A 1 1028 ? 10.417 -48.427 -27.582 1.00 85.75 1028 ASP A N 1
ATOM 8141 C CA . ASP A 1 1028 ? 11.537 -47.476 -27.488 1.00 85.75 1028 ASP A CA 1
ATOM 8142 C C . ASP A 1 1028 ? 11.125 -46.025 -27.144 1.00 85.75 1028 ASP A C 1
ATOM 8144 O O . ASP A 1 1028 ? 11.990 -45.151 -27.022 1.00 85.75 1028 ASP A O 1
ATOM 8148 N N . LEU A 1 1029 ? 9.817 -45.780 -26.999 1.00 89.44 1029 LEU A N 1
ATOM 8149 C CA . LEU A 1 1029 ? 9.136 -44.488 -26.838 1.00 89.44 1029 LEU A CA 1
ATOM 8150 C C . LEU A 1 1029 ? 9.417 -43.448 -27.944 1.00 89.44 1029 LEU A C 1
ATOM 8152 O O . LEU A 1 1029 ? 9.120 -42.269 -27.765 1.00 89.44 1029 LEU A O 1
ATOM 8156 N N . SER A 1 1030 ? 9.919 -43.858 -29.118 1.00 84.94 1030 SER A N 1
ATOM 8157 C CA . SER A 1 1030 ? 10.215 -42.954 -30.251 1.00 84.94 1030 SER A CA 1
ATOM 8158 C C . SER A 1 1030 ? 8.976 -42.339 -30.920 1.00 84.94 1030 SER A C 1
ATOM 8160 O O . SER A 1 1030 ? 9.096 -41.483 -31.797 1.00 84.94 1030 SER A O 1
ATOM 8162 N N . GLY A 1 1031 ? 7.782 -42.801 -30.549 1.00 88.44 1031 GLY A N 1
ATOM 8163 C CA . GLY A 1 1031 ? 6.493 -42.337 -31.049 1.00 88.44 1031 GLY A CA 1
ATOM 8164 C C . GLY A 1 1031 ? 5.373 -43.315 -30.696 1.00 88.44 1031 GLY A C 1
ATOM 8165 O O . GLY A 1 1031 ? 5.565 -44.254 -29.919 1.00 88.44 1031 GLY A O 1
ATOM 8166 N N . THR A 1 1032 ? 4.203 -43.115 -31.297 1.00 92.19 1032 THR A N 1
ATOM 8167 C CA . THR A 1 1032 ? 3.009 -43.932 -31.048 1.00 92.19 1032 THR A CA 1
ATOM 8168 C C . THR A 1 1032 ? 3.055 -45.281 -31.777 1.00 92.19 1032 THR A C 1
ATOM 8170 O O . THR A 1 1032 ? 3.691 -45.430 -32.825 1.00 92.19 1032 THR A O 1
ATOM 8173 N N . ALA A 1 1033 ? 2.387 -46.282 -31.201 1.00 93.25 1033 ALA A N 1
ATOM 8174 C CA . ALA A 1 1033 ? 2.226 -47.633 -31.749 1.00 93.25 1033 ALA A CA 1
ATOM 8175 C C . ALA A 1 1033 ? 0.759 -48.004 -32.040 1.00 93.25 1033 ALA A C 1
ATOM 8177 O O . ALA A 1 1033 ? 0.502 -49.064 -32.610 1.00 93.25 1033 ALA A O 1
ATOM 8178 N N . GLU A 1 1034 ? -0.191 -47.153 -31.647 1.00 92.12 1034 GLU A N 1
ATOM 8179 C CA . GLU A 1 1034 ? -1.629 -47.275 -31.915 1.00 92.12 1034 GLU A CA 1
ATOM 8180 C C . GLU A 1 1034 ? -2.219 -45.905 -32.272 1.00 92.12 1034 GLU A C 1
ATOM 8182 O O . GLU A 1 1034 ? -1.569 -44.870 -32.105 1.00 92.12 1034 GLU A O 1
ATOM 8187 N N . GLU A 1 1035 ? -3.461 -45.899 -32.757 1.00 89.31 1035 GLU A N 1
ATOM 8188 C CA . GLU A 1 1035 ? -4.245 -44.674 -32.904 1.00 89.31 1035 GLU A CA 1
ATOM 8189 C C . GLU A 1 1035 ? -4.650 -44.100 -31.535 1.00 89.31 1035 GLU A C 1
ATOM 8191 O O . GLU A 1 1035 ? -4.761 -44.819 -30.536 1.00 89.31 1035 GLU A O 1
ATOM 8196 N N . LEU A 1 1036 ? -4.881 -42.785 -31.499 1.00 92.50 1036 LEU A N 1
ATOM 8197 C CA . LEU A 1 1036 ? -5.373 -42.069 -30.324 1.00 92.50 1036 LEU A CA 1
ATOM 8198 C C . LEU A 1 1036 ? -6.746 -42.607 -29.891 1.00 92.50 1036 LEU A C 1
ATOM 8200 O O . LEU A 1 1036 ? -7.692 -42.615 -30.678 1.00 92.50 1036 LEU A O 1
ATOM 8204 N N . LYS A 1 1037 ? -6.872 -42.962 -28.611 1.00 93.44 1037 LYS A N 1
ATOM 8205 C CA . LYS A 1 1037 ? -8.143 -43.279 -27.951 1.00 93.44 1037 LYS A CA 1
ATOM 8206 C C . LYS A 1 1037 ? -8.501 -42.164 -26.971 1.00 93.44 1037 LYS A C 1
ATOM 8208 O O . LYS A 1 1037 ? -7.622 -41.476 -26.449 1.00 93.44 1037 LYS A O 1
ATOM 8213 N N . ARG A 1 1038 ? -9.797 -42.007 -26.696 1.00 91.19 1038 ARG A N 1
ATOM 8214 C CA . ARG A 1 1038 ? -10.279 -41.138 -25.619 1.00 91.19 1038 ARG A CA 1
ATOM 8215 C C . ARG A 1 1038 ? -10.826 -41.950 -24.460 1.00 91.19 1038 ARG A C 1
ATOM 8217 O O . ARG A 1 1038 ? -11.547 -42.918 -24.682 1.00 91.19 1038 ARG A O 1
ATOM 8224 N N . ILE A 1 1039 ? -10.487 -41.521 -23.253 1.00 91.94 1039 ILE A N 1
ATOM 8225 C CA . ILE A 1 1039 ? -10.976 -42.060 -21.988 1.00 91.94 1039 ILE A CA 1
ATOM 8226 C C . ILE A 1 1039 ? -11.677 -40.933 -21.232 1.00 91.94 1039 ILE A C 1
ATOM 8228 O O . ILE A 1 1039 ? -11.083 -39.911 -20.912 1.00 91.94 1039 ILE A O 1
ATOM 8232 N N . THR A 1 1040 ? -12.979 -41.092 -21.011 1.00 87.62 1040 THR A N 1
ATOM 8233 C CA . THR A 1 1040 ? -13.841 -40.074 -20.399 1.00 87.62 1040 THR A CA 1
ATOM 8234 C C . THR A 1 1040 ? -14.733 -40.715 -19.339 1.00 87.62 1040 THR A C 1
ATOM 8236 O O . THR A 1 1040 ? -15.122 -41.874 -19.518 1.00 87.62 1040 THR A O 1
ATOM 8239 N N . PRO A 1 1041 ? -15.109 -39.984 -18.272 1.00 92.12 1041 PRO A N 1
ATOM 8240 C CA . PRO A 1 1041 ? -16.105 -40.456 -17.316 1.00 92.12 1041 PRO A CA 1
ATOM 8241 C C . PRO A 1 1041 ? -17.457 -40.682 -18.006 1.00 92.12 1041 PRO A C 1
ATOM 8243 O O . PRO A 1 1041 ? -17.744 -40.099 -19.052 1.00 92.12 1041 PRO A O 1
ATOM 8246 N N . SER A 1 1042 ? -18.308 -41.509 -17.403 1.00 91.56 1042 SER A N 1
ATOM 8247 C CA . SER A 1 1042 ? -19.651 -41.820 -17.926 1.00 91.56 1042 SER A CA 1
ATOM 8248 C C . SER A 1 1042 ? -20.704 -40.728 -17.671 1.00 91.56 1042 SER A C 1
ATOM 8250 O O . SER A 1 1042 ? -21.807 -40.801 -18.215 1.00 91.56 1042 SER A O 1
ATOM 8252 N N . GLY A 1 1043 ? -20.376 -39.705 -16.874 1.00 86.88 1043 GLY A N 1
ATOM 8253 C CA . GLY A 1 1043 ? -21.219 -38.527 -16.648 1.00 86.88 1043 GLY A CA 1
ATOM 8254 C C . GLY A 1 1043 ? -21.209 -37.526 -17.812 1.00 86.88 1043 GLY A C 1
ATOM 8255 O O . GLY A 1 1043 ? -20.341 -37.545 -18.680 1.00 86.88 1043 GLY A O 1
ATOM 8256 N N . LYS A 1 1044 ? -22.162 -36.586 -17.810 1.00 87.19 1044 LYS A N 1
ATOM 8257 C CA . LYS A 1 1044 ? -22.262 -35.500 -18.808 1.00 87.19 1044 LYS A CA 1
ATOM 8258 C C . LYS A 1 1044 ? -21.262 -34.356 -18.598 1.00 87.19 1044 LYS A C 1
ATOM 8260 O O . LYS A 1 1044 ? -21.217 -33.438 -19.415 1.00 87.19 1044 LYS A O 1
ATOM 8265 N N . HIS A 1 1045 ? -20.507 -34.369 -17.503 1.00 85.44 1045 HIS A N 1
ATOM 8266 C CA . HIS A 1 1045 ? -19.473 -33.379 -17.214 1.00 85.44 1045 HIS A CA 1
ATOM 8267 C C . HIS A 1 1045 ? -18.086 -33.976 -17.503 1.00 85.44 1045 HIS A C 1
ATOM 8269 O O . HIS A 1 1045 ? -17.836 -35.111 -17.091 1.00 85.44 1045 HIS A O 1
ATOM 8275 N N . PRO A 1 1046 ? -17.167 -33.248 -18.167 1.00 86.12 1046 PRO A N 1
ATOM 8276 C CA . PRO A 1 1046 ? -15.788 -33.706 -18.325 1.00 86.12 1046 PRO A CA 1
ATOM 8277 C C . PRO A 1 1046 ? -15.112 -33.890 -16.959 1.00 86.12 1046 PRO A C 1
ATOM 8279 O O . PRO A 1 1046 ? -15.491 -33.244 -15.979 1.00 86.12 1046 PRO A O 1
ATOM 8282 N N . LEU A 1 1047 ? -14.096 -34.753 -16.899 1.00 87.50 1047 LEU A N 1
ATOM 8283 C CA . LEU A 1 1047 ? -13.350 -35.020 -15.665 1.00 87.50 1047 LEU A CA 1
ATOM 8284 C C . LEU A 1 1047 ? -12.691 -33.747 -15.110 1.00 87.50 1047 LEU A C 1
ATOM 8286 O O . LEU A 1 1047 ? -12.833 -33.446 -13.928 1.00 87.50 1047 LEU A O 1
ATOM 8290 N N . GLY A 1 1048 ? -12.036 -32.991 -15.992 1.00 84.81 1048 GLY A N 1
ATOM 8291 C CA . GLY A 1 1048 ? -11.343 -31.742 -15.694 1.00 84.81 1048 GLY A CA 1
ATOM 8292 C C . GLY A 1 1048 ? -11.145 -30.894 -16.953 1.00 84.81 1048 GLY A C 1
ATOM 8293 O O . GLY A 1 1048 ? -11.816 -31.096 -17.968 1.00 84.81 1048 GLY A O 1
ATOM 8294 N N . TYR A 1 1049 ? -10.223 -29.938 -16.876 1.00 75.25 1049 TYR A N 1
ATOM 8295 C CA . TYR A 1 1049 ? -9.812 -29.062 -17.979 1.00 75.25 1049 TYR A CA 1
ATOM 8296 C C . TYR A 1 1049 ? -8.307 -29.187 -18.294 1.00 75.25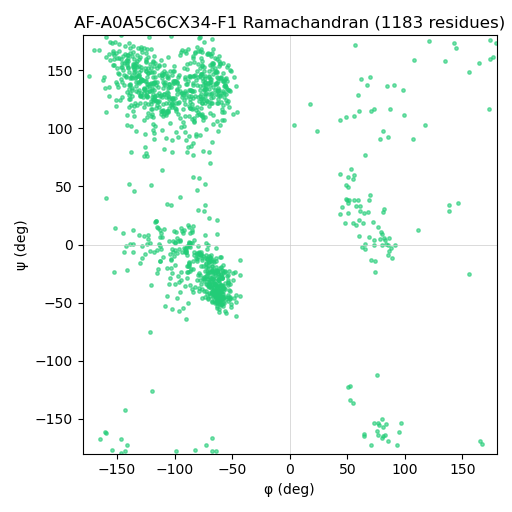 1049 TYR A C 1
ATOM 8298 O O . TYR A 1 1049 ? -7.933 -29.098 -19.465 1.00 75.25 1049 TYR A O 1
ATOM 8306 N N . GLU A 1 1050 ? -7.471 -29.404 -17.276 1.00 78.75 1050 GLU A N 1
ATOM 8307 C CA . GLU A 1 1050 ? -6.006 -29.462 -17.372 1.00 78.75 1050 GLU A CA 1
ATOM 8308 C C . GLU A 1 1050 ? -5.438 -30.467 -16.349 1.00 78.75 1050 GLU A C 1
ATOM 8310 O O . GLU A 1 1050 ? -6.134 -30.837 -15.401 1.00 78.75 1050 GLU A O 1
ATOM 8315 N N . GLY A 1 1051 ? -4.211 -30.944 -16.563 1.00 78.69 1051 GLY A N 1
ATOM 8316 C CA . GLY A 1 1051 ? -3.615 -32.089 -15.862 1.00 78.69 1051 GLY A CA 1
ATOM 8317 C C . GLY A 1 1051 ? -4.286 -33.440 -16.163 1.00 78.69 1051 GLY A C 1
ATOM 8318 O O . GLY A 1 1051 ? -5.510 -33.554 -16.168 1.00 78.69 1051 GLY A O 1
ATOM 8319 N N . ILE A 1 1052 ? -3.494 -34.499 -16.359 1.00 89.44 1052 ILE A N 1
ATOM 8320 C CA . ILE A 1 1052 ? -3.997 -35.874 -16.506 1.00 89.44 1052 ILE A CA 1
ATOM 8321 C C . ILE A 1 1052 ? -3.039 -36.875 -15.867 1.00 89.44 1052 ILE A C 1
ATOM 8323 O O . ILE A 1 1052 ? -1.832 -36.777 -16.049 1.00 89.44 1052 ILE A O 1
ATOM 8327 N N . LEU A 1 1053 ? -3.576 -37.860 -15.154 1.00 91.94 1053 LEU A N 1
ATOM 8328 C CA . LEU A 1 1053 ? -2.813 -38.951 -14.555 1.00 91.94 1053 LEU A CA 1
ATOM 8329 C C . LEU A 1 1053 ? -3.644 -40.236 -14.562 1.00 91.94 1053 LEU A C 1
ATOM 8331 O O . LEU A 1 1053 ? -4.855 -40.192 -14.340 1.00 91.94 1053 LEU A O 1
ATOM 8335 N N . VAL A 1 1054 ? -3.001 -41.383 -14.797 1.00 94.38 1054 VAL A N 1
ATOM 8336 C CA . VAL A 1 1054 ? -3.614 -42.696 -14.557 1.00 94.38 1054 VAL A CA 1
ATOM 8337 C C . VAL A 1 1054 ? -2.816 -43.435 -13.500 1.00 94.38 1054 VAL A C 1
ATOM 8339 O O . VAL A 1 1054 ? -1.619 -43.649 -13.655 1.00 94.38 1054 VAL A O 1
ATOM 8342 N N . GLN A 1 1055 ? -3.502 -43.871 -12.447 1.00 92.81 1055 GLN A N 1
ATOM 8343 C CA . GLN A 1 1055 ? -2.931 -44.709 -11.399 1.00 92.81 1055 GLN A CA 1
ATOM 8344 C C . GLN A 1 1055 ? -3.700 -46.026 -11.336 1.00 92.81 1055 GLN A C 1
ATOM 8346 O O . GLN A 1 1055 ? -4.923 -46.032 -11.195 1.00 92.81 1055 GLN A O 1
ATOM 8351 N N . LYS A 1 1056 ? -2.990 -47.154 -11.413 1.00 93.38 1056 LYS A N 1
ATOM 8352 C CA . LYS A 1 1056 ? -3.573 -48.466 -11.114 1.00 93.38 1056 LYS A CA 1
ATOM 8353 C C . LYS A 1 1056 ? -3.465 -48.735 -9.618 1.00 93.38 1056 LYS A C 1
ATOM 8355 O O . LYS A 1 1056 ? -2.397 -48.524 -9.041 1.00 93.38 1056 LYS A O 1
ATOM 8360 N N . ILE A 1 1057 ? -4.563 -49.179 -9.015 1.00 91.06 1057 ILE A N 1
ATOM 8361 C CA . ILE A 1 1057 ? -4.669 -49.535 -7.596 1.00 91.06 1057 ILE A CA 1
ATOM 8362 C C . ILE A 1 1057 ? -5.517 -50.806 -7.519 1.00 91.06 1057 ILE A C 1
ATOM 8364 O O . ILE A 1 1057 ? -6.590 -50.877 -8.125 1.00 91.06 1057 ILE A O 1
ATOM 8368 N N . GLY A 1 1058 ? -4.983 -51.846 -6.878 1.00 89.12 1058 GLY A N 1
ATOM 8369 C CA . GLY A 1 1058 ? -5.541 -53.195 -6.956 1.00 89.12 1058 GLY A CA 1
ATOM 8370 C C . GLY A 1 1058 ? -5.769 -53.636 -8.409 1.00 89.12 1058 GLY A C 1
ATOM 8371 O O . GLY A 1 1058 ? -4.857 -53.625 -9.243 1.00 89.12 1058 GLY A O 1
ATOM 8372 N N . ASN A 1 1059 ? -7.017 -53.992 -8.722 1.00 89.75 1059 ASN A N 1
ATOM 8373 C CA . ASN A 1 1059 ? -7.462 -54.368 -10.069 1.00 89.75 1059 ASN A CA 1
ATOM 8374 C C . ASN A 1 1059 ? -8.154 -53.225 -10.843 1.00 89.75 1059 ASN A C 1
ATOM 8376 O O . ASN A 1 1059 ? -8.666 -53.464 -11.936 1.00 89.75 1059 ASN A O 1
ATOM 8380 N N . LYS A 1 1060 ? -8.186 -52.002 -10.300 1.00 93.56 1060 LYS A N 1
ATOM 8381 C CA . LYS A 1 1060 ? -8.909 -50.848 -10.858 1.00 93.56 1060 LYS A CA 1
ATOM 8382 C C . LYS A 1 1060 ? -7.936 -49.777 -11.371 1.00 93.56 1060 LYS A C 1
ATOM 8384 O O . LYS A 1 1060 ? -6.786 -49.686 -10.940 1.00 93.56 1060 LYS A O 1
ATOM 8389 N N . TYR A 1 1061 ? -8.421 -48.924 -12.266 1.00 94.69 1061 TYR A N 1
ATOM 8390 C CA . TYR A 1 1061 ? -7.694 -47.786 -12.830 1.00 94.69 1061 TYR A CA 1
ATOM 8391 C C . TYR A 1 1061 ? -8.390 -46.494 -12.417 1.00 94.69 1061 TYR A C 1
ATOM 8393 O O . TYR A 1 1061 ? -9.570 -46.306 -12.713 1.00 94.69 1061 TYR A O 1
ATOM 8401 N N . LEU A 1 1062 ? -7.656 -45.595 -11.771 1.00 94.88 1062 LEU A N 1
ATOM 8402 C CA . LEU A 1 1062 ? -8.082 -44.229 -11.501 1.00 94.88 1062 LEU A CA 1
ATOM 8403 C C . LEU A 1 1062 ? -7.588 -43.352 -12.648 1.00 94.88 1062 LEU A C 1
ATOM 8405 O O . LEU A 1 1062 ? -6.389 -43.318 -12.913 1.00 94.88 1062 LEU A O 1
ATOM 8409 N N . LEU A 1 1063 ? -8.494 -42.632 -13.302 1.00 94.75 1063 LEU A N 1
ATOM 8410 C CA . LEU A 1 1063 ? -8.160 -41.519 -14.188 1.00 94.75 1063 LEU A CA 1
ATOM 8411 C C . LEU A 1 1063 ? -8.415 -40.222 -13.422 1.00 94.75 1063 LEU A C 1
ATOM 8413 O O . LEU A 1 1063 ? -9.521 -40.012 -12.921 1.00 94.75 1063 LEU A O 1
ATOM 8417 N N . ILE A 1 1064 ? -7.389 -39.382 -13.325 1.00 94.12 1064 ILE A N 1
ATOM 8418 C CA . ILE A 1 1064 ? -7.345 -38.175 -12.498 1.00 94.12 1064 ILE A CA 1
ATOM 8419 C C . ILE A 1 1064 ? -7.055 -36.966 -13.397 1.00 94.12 1064 ILE A C 1
ATOM 8421 O O . ILE A 1 1064 ? -6.206 -37.055 -14.281 1.00 94.12 1064 ILE A O 1
ATOM 8425 N N . ALA A 1 1065 ? -7.759 -35.852 -13.188 1.00 91.62 1065 ALA A N 1
ATOM 8426 C CA . ALA A 1 1065 ? -7.513 -34.574 -13.864 1.00 91.62 1065 ALA A CA 1
ATOM 8427 C C . ALA A 1 1065 ? -7.919 -33.393 -12.972 1.00 91.62 1065 ALA A C 1
ATOM 8429 O O . ALA A 1 1065 ? -8.655 -33.564 -11.999 1.00 91.62 1065 ALA A O 1
ATOM 8430 N N . SER A 1 1066 ? -7.478 -32.183 -13.312 1.00 88.81 1066 SER A N 1
ATOM 8431 C CA . SER A 1 1066 ? -7.734 -30.982 -12.508 1.00 88.81 1066 SER A CA 1
ATOM 8432 C C . SER A 1 1066 ? -8.796 -30.082 -13.142 1.00 88.81 1066 SER A C 1
ATOM 8434 O O . SER A 1 1066 ? -8.900 -29.944 -14.365 1.00 88.81 1066 SER A O 1
ATOM 8436 N N . GLY A 1 1067 ? -9.625 -29.465 -12.303 1.00 81.00 1067 GLY A N 1
ATOM 8437 C CA . GLY A 1 1067 ? -10.743 -28.619 -12.708 1.00 81.00 1067 GLY A CA 1
ATOM 8438 C C . GLY A 1 1067 ? -10.655 -27.225 -12.098 1.00 81.00 1067 GLY A C 1
ATOM 8439 O O . GLY A 1 1067 ? -10.389 -27.061 -10.910 1.00 81.00 1067 GLY A O 1
ATOM 8440 N N . ARG A 1 1068 ? -10.907 -26.219 -12.934 1.00 68.06 1068 ARG A N 1
ATOM 8441 C CA . ARG A 1 1068 ? -11.075 -24.807 -12.574 1.00 68.06 1068 ARG A CA 1
ATOM 8442 C C . ARG A 1 1068 ? -12.276 -24.263 -13.361 1.00 68.06 1068 ARG A C 1
ATOM 8444 O O . ARG A 1 1068 ? -12.734 -24.919 -14.296 1.00 68.06 1068 ARG A O 1
ATOM 8451 N N . TYR A 1 1069 ? -12.701 -23.042 -13.031 1.00 52.81 1069 TYR A N 1
ATOM 8452 C CA . TYR A 1 1069 ? -13.880 -22.312 -13.534 1.00 52.81 1069 TYR A CA 1
ATOM 8453 C C . TYR A 1 1069 ? -15.172 -22.651 -12.801 1.00 52.81 1069 TYR A C 1
ATOM 8455 O O . TYR A 1 1069 ? -15.493 -23.812 -12.584 1.00 52.81 1069 TYR A O 1
ATOM 8463 N N . GLY A 1 1070 ? -15.950 -21.607 -12.498 1.00 47.06 1070 GLY A N 1
ATOM 8464 C CA . GLY A 1 1070 ? -17.255 -21.711 -11.850 1.00 47.06 1070 GLY A CA 1
ATOM 8465 C C . GLY A 1 1070 ? -18.317 -22.346 -12.746 1.00 47.06 1070 GLY A C 1
ATOM 8466 O O . GLY A 1 1070 ? -19.229 -21.653 -13.199 1.00 47.06 1070 GLY A O 1
ATOM 8467 N N . TYR A 1 1071 ? -18.184 -23.648 -12.998 1.00 50.47 1071 TYR A N 1
ATOM 8468 C CA . TYR A 1 1071 ? -19.266 -24.593 -13.264 1.00 50.47 1071 TYR A CA 1
ATOM 8469 C C . TYR A 1 1071 ? -19.838 -25.092 -11.935 1.00 50.47 1071 TYR A C 1
ATOM 8471 O O . TYR A 1 1071 ? -21.060 -25.091 -11.777 1.00 50.47 1071 TYR A O 1
ATOM 8479 N N . GLU A 1 1072 ? -18.967 -25.360 -10.959 1.00 56.06 1072 GLU A N 1
ATOM 8480 C CA . GLU A 1 1072 ? -19.288 -25.382 -9.532 1.00 56.06 1072 GLU A CA 1
ATOM 8481 C C . GLU A 1 1072 ? -19.631 -23.967 -8.984 1.00 56.06 1072 GLU A C 1
ATOM 8483 O O . GLU A 1 1072 ? -19.735 -22.977 -9.729 1.00 56.06 1072 GLU A O 1
ATOM 8488 N N . LEU A 1 1073 ? -19.889 -23.864 -7.673 1.00 49.06 1073 LEU A N 1
ATOM 8489 C CA . LEU A 1 1073 ? -20.083 -22.590 -6.958 1.00 49.06 1073 LEU A CA 1
ATOM 8490 C C . LEU A 1 1073 ? -18.770 -21.969 -6.445 1.00 49.06 1073 LEU A C 1
ATOM 8492 O O . LEU A 1 1073 ? -18.756 -20.779 -6.119 1.00 49.06 1073 LEU A O 1
ATOM 8496 N N . SER A 1 1074 ? -17.687 -22.743 -6.379 1.00 51.66 1074 SER A N 1
ATOM 8497 C CA . SER A 1 1074 ? -16.356 -22.293 -5.970 1.00 51.66 1074 SER A CA 1
ATOM 8498 C C . SER A 1 1074 ? -15.519 -21.771 -7.151 1.00 51.66 1074 SER A C 1
ATOM 8500 O O . SER A 1 1074 ? -15.741 -22.120 -8.308 1.00 51.66 1074 SER A O 1
ATOM 8502 N N . ASP A 1 1075 ? -14.548 -20.901 -6.851 1.00 58.72 1075 ASP A N 1
ATOM 8503 C CA . ASP A 1 1075 ? -13.531 -20.389 -7.797 1.00 58.72 1075 ASP A CA 1
ATOM 850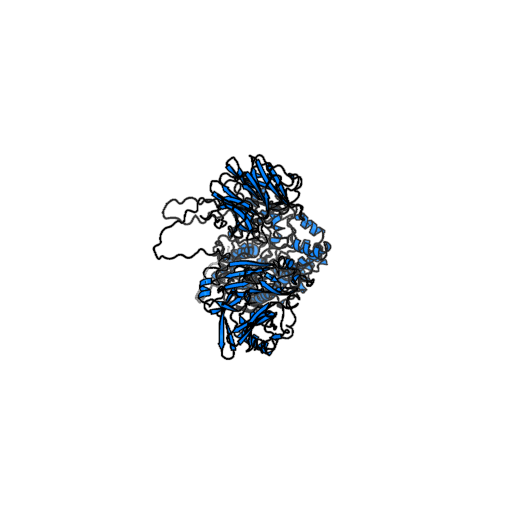4 C C . ASP A 1 1075 ? -12.157 -21.037 -7.508 1.00 58.72 1075 ASP A C 1
ATOM 8506 O O . ASP A 1 1075 ? -11.100 -20.403 -7.554 1.00 58.72 1075 ASP A O 1
ATOM 8510 N N . THR A 1 1076 ? -12.205 -22.303 -7.089 1.00 69.69 1076 THR A N 1
ATOM 8511 C CA . THR A 1 1076 ? -11.076 -23.116 -6.626 1.00 69.69 1076 THR A CA 1
ATOM 8512 C C . THR A 1 1076 ? -10.438 -23.888 -7.785 1.00 69.69 1076 THR A C 1
ATOM 8514 O O . THR A 1 1076 ? -10.962 -23.917 -8.901 1.00 69.69 1076 THR A O 1
ATOM 8517 N N . TYR A 1 1077 ? -9.245 -24.438 -7.550 1.00 81.62 1077 TYR A N 1
ATOM 8518 C CA . TYR A 1 1077 ? -8.532 -25.272 -8.518 1.00 81.62 1077 TYR A CA 1
ATOM 8519 C C . TYR A 1 1077 ? -8.346 -26.658 -7.891 1.00 81.62 1077 TYR A C 1
ATOM 8521 O O . TYR A 1 1077 ? -7.489 -26.856 -7.030 1.00 81.62 1077 TYR A O 1
ATOM 8529 N N . ASP A 1 1078 ? -9.226 -27.586 -8.259 1.00 87.38 1078 ASP A N 1
ATOM 8530 C CA . ASP A 1 1078 ? -9.477 -28.831 -7.528 1.00 87.38 1078 ASP A CA 1
ATOM 8531 C C . ASP A 1 1078 ? -9.084 -30.064 -8.349 1.00 87.38 1078 ASP A C 1
ATOM 8533 O O . ASP A 1 1078 ? -9.133 -30.045 -9.581 1.00 87.38 1078 ASP A O 1
ATOM 8537 N N . LEU A 1 1079 ? -8.721 -31.150 -7.664 1.00 91.06 1079 LEU A N 1
ATOM 8538 C CA . LEU A 1 1079 ? -8.367 -32.427 -8.282 1.00 91.06 1079 LEU A CA 1
ATOM 8539 C C . LEU A 1 1079 ? -9.584 -33.362 -8.307 1.00 91.06 1079 LEU A C 1
ATOM 8541 O O . LEU A 1 1079 ? -10.240 -33.555 -7.280 1.00 91.06 1079 LEU A O 1
ATOM 8545 N N . TYR A 1 1080 ? -9.862 -33.975 -9.456 1.00 92.81 1080 TYR A N 1
ATOM 8546 C CA . TYR A 1 1080 ? -10.996 -34.872 -9.698 1.00 92.81 1080 TYR A CA 1
ATOM 8547 C C . TYR A 1 1080 ? -10.526 -36.239 -10.200 1.00 92.81 1080 TYR A C 1
ATOM 8549 O O . TYR A 1 1080 ? -9.501 -36.337 -10.869 1.00 92.81 1080 TYR A O 1
ATOM 8557 N N . TYR A 1 1081 ? -11.295 -37.294 -9.926 1.00 94.56 1081 TYR A N 1
ATOM 8558 C CA . TYR A 1 1081 ? -10.996 -38.659 -10.371 1.00 94.56 1081 TYR A CA 1
ATOM 8559 C C . TYR A 1 1081 ? -12.243 -39.436 -10.810 1.00 94.56 1081 TYR A C 1
ATOM 8561 O O . TYR A 1 1081 ? -13.367 -39.095 -10.449 1.00 94.56 1081 TYR A O 1
ATOM 8569 N N . CYS A 1 1082 ? -12.043 -40.498 -11.588 1.00 94.75 1082 CYS A N 1
ATOM 8570 C CA . CYS A 1 1082 ? -13.044 -41.520 -11.905 1.00 94.75 1082 CYS A CA 1
ATOM 8571 C C . CYS A 1 1082 ? -12.372 -42.903 -11.998 1.00 94.75 1082 CYS A C 1
ATOM 8573 O O . CYS A 1 1082 ? -11.166 -42.990 -12.225 1.00 94.75 1082 CYS A O 1
ATOM 8575 N N . VAL A 1 1083 ? -13.141 -43.979 -11.801 1.00 95.31 1083 VAL A N 1
ATOM 8576 C CA . VAL A 1 1083 ? -12.626 -45.357 -11.645 1.00 95.31 1083 VAL A CA 1
ATOM 8577 C C . VAL A 1 1083 ? -13.119 -46.262 -12.784 1.00 95.31 1083 VAL A C 1
ATOM 8579 O O . VAL A 1 1083 ? -14.250 -46.098 -13.240 1.00 95.31 1083 VAL A O 1
ATOM 8582 N N . ALA A 1 1084 ? -12.294 -47.209 -13.240 1.00 95.44 1084 ALA A N 1
ATOM 8583 C CA . ALA A 1 1084 ? -12.642 -48.240 -14.227 1.00 95.44 1084 ALA A CA 1
ATOM 8584 C C . ALA A 1 1084 ? -12.002 -49.605 -13.910 1.00 95.44 1084 ALA A C 1
ATOM 8586 O O . ALA A 1 1084 ? -10.946 -49.667 -13.285 1.00 95.44 1084 ALA A O 1
ATOM 8587 N N . ASP A 1 1085 ? -12.576 -50.691 -14.438 1.00 94.00 1085 ASP A N 1
ATOM 8588 C CA . ASP A 1 1085 ? -11.977 -52.044 -14.428 1.00 94.00 1085 ASP A CA 1
ATOM 8589 C C . ASP A 1 1085 ? -10.927 -52.260 -15.537 1.00 94.00 1085 ASP A C 1
ATOM 8591 O O . ASP A 1 1085 ? -10.252 -53.288 -15.592 1.00 94.00 1085 ASP A O 1
ATOM 8595 N N . SER A 1 1086 ? -10.793 -51.308 -16.465 1.00 93.88 1086 SER A N 1
ATOM 8596 C CA . SER A 1 1086 ? -9.857 -51.371 -17.589 1.00 93.88 1086 SER A CA 1
ATOM 8597 C C . SER A 1 1086 ? -9.283 -49.993 -17.904 1.00 93.88 1086 SER A C 1
ATOM 8599 O O . SER A 1 1086 ? -9.997 -48.994 -17.846 1.00 93.88 1086 SER A O 1
ATOM 8601 N N . LEU A 1 1087 ? -8.018 -49.951 -18.333 1.00 94.25 1087 LEU A N 1
ATOM 8602 C CA . LEU A 1 1087 ? -7.302 -48.745 -18.767 1.00 94.25 1087 LEU A CA 1
ATOM 8603 C C . LEU A 1 1087 ? -8.026 -47.941 -19.865 1.00 94.25 1087 LEU A C 1
ATOM 8605 O O . LEU A 1 1087 ? -7.809 -46.742 -20.020 1.00 94.25 1087 LEU A O 1
ATOM 8609 N N . HIS A 1 1088 ? -8.862 -48.594 -20.673 1.00 92.81 1088 HIS A N 1
ATOM 8610 C CA . HIS A 1 1088 ? -9.644 -47.942 -21.730 1.00 92.81 1088 HIS A CA 1
ATOM 8611 C C . HIS A 1 1088 ? -11.106 -47.680 -21.331 1.00 92.81 1088 HIS A C 1
ATOM 8613 O O . HIS A 1 1088 ? -11.919 -47.310 -22.177 1.00 92.81 1088 HIS A O 1
ATOM 8619 N N . GLY A 1 1089 ? -11.436 -47.833 -20.048 1.00 91.38 1089 GLY A N 1
ATOM 8620 C CA . GLY A 1 1089 ? -12.785 -47.678 -19.529 1.00 91.38 1089 GLY A CA 1
ATOM 8621 C C . GLY A 1 1089 ? -13.709 -48.874 -19.825 1.00 91.38 1089 GLY A C 1
ATOM 8622 O O . GLY A 1 1089 ? -13.234 -49.955 -20.180 1.00 91.38 1089 GLY A O 1
ATOM 8623 N N . PRO A 1 1090 ? -15.037 -48.696 -19.686 1.00 93.19 1090 PRO A N 1
ATOM 8624 C CA . PRO A 1 1090 ? -15.708 -47.438 -19.349 1.00 93.19 1090 PRO A CA 1
ATOM 8625 C C . PRO A 1 1090 ? -15.330 -46.938 -17.949 1.00 93.19 1090 PRO A C 1
ATOM 8627 O O . PRO A 1 1090 ? -15.230 -47.725 -17.013 1.00 93.19 1090 PRO A O 1
ATOM 8630 N N . TYR A 1 1091 ? -15.120 -45.628 -17.815 1.00 94.75 1091 TYR A N 1
ATOM 8631 C CA . TYR A 1 1091 ? -14.910 -44.990 -16.516 1.00 94.75 1091 TYR A CA 1
ATOM 8632 C C . TYR A 1 1091 ? -16.250 -44.601 -15.878 1.00 94.75 1091 TYR A C 1
ATOM 8634 O O . TYR A 1 1091 ? -17.203 -44.208 -16.560 1.00 94.75 1091 TYR A O 1
ATOM 8642 N N . GLY A 1 1092 ? -16.323 -44.699 -14.553 1.00 94.12 1092 GLY A N 1
ATOM 8643 C CA . GLY A 1 1092 ? -17.461 -44.257 -13.751 1.00 94.12 1092 GLY A CA 1
ATOM 8644 C C . GLY A 1 1092 ? -17.709 -42.739 -13.813 1.00 94.12 1092 GLY A C 1
ATOM 8645 O O . GLY A 1 1092 ? -17.024 -42.015 -14.545 1.00 94.12 1092 GLY A O 1
ATOM 8646 N N . PRO A 1 1093 ? -18.700 -42.230 -13.063 1.00 92.75 1093 PRO A N 1
ATOM 8647 C CA . PRO A 1 1093 ? -18.883 -40.792 -12.876 1.00 92.75 1093 PRO A CA 1
ATOM 8648 C C . PRO A 1 1093 ? -17.652 -40.170 -12.197 1.00 92.75 1093 PRO A C 1
ATOM 8650 O O . PRO A 1 1093 ? -16.930 -40.847 -11.461 1.00 92.75 1093 PRO A O 1
ATOM 8653 N N . ARG A 1 1094 ? -17.403 -38.873 -12.430 1.00 91.75 1094 ARG A N 1
ATOM 8654 C CA . ARG A 1 1094 ? -16.297 -38.170 -11.757 1.00 91.75 1094 ARG A CA 1
ATOM 8655 C C . ARG A 1 1094 ? -16.641 -37.878 -10.294 1.00 91.75 1094 ARG A C 1
ATOM 8657 O O . ARG A 1 1094 ? -17.808 -37.676 -9.970 1.00 91.75 1094 ARG A O 1
ATOM 8664 N N . ARG A 1 1095 ? -15.623 -37.776 -9.446 1.00 92.69 1095 ARG A N 1
ATOM 8665 C CA . ARG A 1 1095 ? -15.685 -37.420 -8.019 1.00 92.69 1095 ARG A CA 1
ATOM 8666 C C . ARG A 1 1095 ? -14.592 -36.399 -7.708 1.00 92.69 1095 ARG A C 1
ATOM 8668 O O . ARG A 1 1095 ? -13.563 -36.395 -8.384 1.00 92.69 1095 ARG A O 1
ATOM 8675 N N . MET A 1 1096 ? -14.771 -35.551 -6.696 1.00 91.56 1096 MET A N 1
ATOM 8676 C CA . MET A 1 1096 ? -13.676 -34.697 -6.213 1.00 91.56 1096 MET A CA 1
ATOM 8677 C C . MET A 1 1096 ? -12.717 -35.543 -5.360 1.00 91.56 1096 MET A C 1
ATOM 8679 O O . MET A 1 1096 ? -13.170 -36.265 -4.473 1.00 91.56 1096 MET A O 1
ATOM 8683 N N . ALA A 1 1097 ? -11.413 -35.476 -5.635 1.00 91.94 1097 ALA A N 1
ATOM 8684 C CA . ALA A 1 1097 ? -10.366 -36.126 -4.845 1.00 91.94 1097 ALA A CA 1
ATOM 8685 C C . ALA A 1 1097 ? -9.868 -35.190 -3.737 1.00 91.94 1097 ALA A C 1
ATOM 8687 O O . ALA A 1 1097 ? -10.045 -35.467 -2.554 1.00 91.94 1097 ALA A O 1
ATOM 8688 N N . VAL A 1 1098 ? -9.261 -34.064 -4.127 1.00 91.75 1098 VAL A N 1
ATOM 8689 C CA . VAL A 1 1098 ? -8.576 -33.142 -3.212 1.00 91.75 1098 VAL A CA 1
ATOM 8690 C C . VAL A 1 1098 ? -8.913 -31.703 -3.592 1.00 91.75 1098 VAL A C 1
ATOM 8692 O O . VAL A 1 1098 ? -8.638 -31.253 -4.707 1.00 91.75 1098 VAL A O 1
ATOM 8695 N N . LYS A 1 1099 ? -9.509 -30.975 -2.647 1.00 87.44 1099 LYS A N 1
ATOM 8696 C CA . LYS A 1 1099 ? -9.886 -29.570 -2.808 1.00 87.44 1099 LYS A CA 1
ATOM 8697 C C . LYS A 1 1099 ? -8.644 -28.684 -2.754 1.00 87.44 1099 LYS A C 1
ATOM 8699 O O . LYS A 1 1099 ? -7.774 -28.901 -1.914 1.00 87.44 1099 LYS A O 1
ATOM 8704 N N . ASN A 1 1100 ? -8.578 -27.663 -3.602 1.00 82.19 1100 ASN A N 1
ATOM 8705 C CA . ASN A 1 1100 ? -7.486 -26.694 -3.701 1.00 82.19 1100 ASN A CA 1
ATOM 8706 C C . ASN A 1 1100 ? -6.092 -27.289 -4.042 1.00 82.19 1100 ASN A C 1
ATOM 8708 O O . ASN A 1 1100 ? -5.065 -26.664 -3.766 1.00 82.19 1100 ASN A O 1
ATOM 8712 N N . ALA A 1 1101 ? -6.009 -28.489 -4.627 1.00 84.62 1101 ALA A N 1
ATOM 8713 C CA . ALA A 1 1101 ? -4.719 -29.086 -4.989 1.00 84.62 1101 ALA A CA 1
ATOM 8714 C C . ALA A 1 1101 ? -4.069 -28.432 -6.230 1.00 84.62 1101 ALA A C 1
ATOM 8716 O O . ALA A 1 1101 ? -2.860 -28.179 -6.238 1.00 84.62 1101 ALA A O 1
ATOM 8717 N N . GLY A 1 1102 ? -4.863 -28.097 -7.251 1.00 84.56 1102 GLY A N 1
ATOM 8718 C CA . GLY A 1 1102 ? -4.388 -27.856 -8.618 1.00 84.56 1102 GLY A CA 1
ATOM 8719 C C . GLY A 1 1102 ? -3.990 -29.156 -9.327 1.00 84.56 1102 GLY A C 1
ATOM 8720 O O . GLY A 1 1102 ? -4.484 -30.220 -8.961 1.00 84.56 1102 GLY A O 1
ATOM 8721 N N . HIS A 1 1103 ? -3.075 -29.081 -10.305 1.00 86.00 1103 HIS A N 1
ATOM 8722 C CA . HIS A 1 1103 ? -2.392 -30.259 -10.869 1.00 86.00 1103 HIS A CA 1
ATOM 8723 C C . HIS A 1 1103 ? -1.604 -30.961 -9.761 1.00 86.00 1103 HIS A C 1
ATOM 8725 O O . HIS A 1 1103 ? -0.539 -30.490 -9.358 1.00 86.00 1103 HIS A O 1
ATOM 8731 N N . GLY A 1 1104 ? -2.160 -32.066 -9.267 1.00 85.50 1104 GLY A N 1
ATOM 8732 C CA . GLY A 1 1104 ? -1.591 -32.898 -8.215 1.00 85.50 1104 GLY A CA 1
ATOM 8733 C C . GLY A 1 1104 ? -1.446 -34.351 -8.661 1.00 85.50 1104 GLY A C 1
ATOM 8734 O O . GLY A 1 1104 ? -2.289 -34.870 -9.394 1.00 85.50 1104 GLY A O 1
ATOM 8735 N N . ASN A 1 1105 ? -0.384 -35.014 -8.207 1.00 92.94 1105 ASN A N 1
ATOM 8736 C CA . ASN A 1 1105 ? -0.135 -36.435 -8.439 1.00 92.94 1105 ASN A CA 1
ATOM 8737 C C . ASN A 1 1105 ? -0.210 -37.225 -7.128 1.00 92.94 1105 ASN A C 1
ATOM 8739 O O . ASN A 1 1105 ? 0.041 -36.678 -6.053 1.00 92.94 1105 ASN A O 1
ATOM 8743 N N . LEU A 1 1106 ? -0.534 -38.517 -7.232 1.00 94.62 1106 LEU A N 1
ATOM 8744 C CA . LEU A 1 1106 ? -0.569 -39.436 -6.095 1.00 94.62 1106 LEU A CA 1
ATOM 8745 C C . LEU A 1 1106 ? 0.733 -40.239 -6.018 1.00 94.62 1106 LEU A C 1
ATOM 8747 O O . LEU A 1 1106 ? 1.246 -40.676 -7.048 1.00 94.62 1106 LEU A O 1
ATOM 8751 N N . PHE A 1 1107 ? 1.251 -40.453 -4.810 1.00 95.19 1107 PHE A N 1
ATOM 8752 C CA . PHE A 1 1107 ? 2.422 -41.297 -4.549 1.00 95.19 1107 PHE A CA 1
ATOM 8753 C C . PHE A 1 1107 ? 2.381 -41.865 -3.118 1.00 95.19 1107 PHE A C 1
ATOM 8755 O O . PHE A 1 1107 ? 1.596 -41.405 -2.290 1.00 95.19 1107 PHE A O 1
ATOM 8762 N N . GLN A 1 1108 ? 3.219 -42.862 -2.823 1.00 95.00 1108 GLN A N 1
ATOM 8763 C CA . GLN A 1 1108 ? 3.370 -43.432 -1.476 1.00 95.00 1108 GLN A CA 1
ATOM 8764 C C . GLN A 1 1108 ? 4.717 -43.049 -0.855 1.00 95.00 1108 GLN A C 1
ATOM 8766 O O . GLN A 1 1108 ? 5.711 -42.945 -1.573 1.00 95.00 1108 GLN A O 1
ATOM 8771 N N . ASP A 1 1109 ? 4.755 -42.875 0.468 1.00 93.81 1109 ASP A N 1
ATOM 8772 C CA . ASP A 1 1109 ? 6.006 -42.749 1.229 1.00 93.81 1109 ASP A CA 1
ATOM 8773 C C . ASP A 1 1109 ? 6.647 -44.116 1.557 1.00 93.81 1109 ASP A C 1
ATOM 8775 O O . ASP A 1 1109 ? 6.172 -45.170 1.127 1.00 93.81 1109 ASP A O 1
ATOM 8779 N N . ASP A 1 1110 ? 7.753 -44.109 2.309 1.00 89.75 1110 ASP A N 1
ATOM 8780 C CA . ASP A 1 1110 ? 8.472 -45.330 2.705 1.00 89.75 1110 ASP A CA 1
ATOM 8781 C C . ASP A 1 1110 ? 7.656 -46.268 3.615 1.00 89.75 1110 ASP A C 1
ATOM 8783 O O . ASP A 1 1110 ? 7.920 -47.471 3.635 1.00 89.75 1110 ASP A O 1
ATOM 8787 N N . ASP A 1 1111 ? 6.648 -45.740 4.321 1.00 90.50 1111 ASP A N 1
ATOM 8788 C CA . ASP A 1 1111 ? 5.711 -46.506 5.153 1.00 90.50 1111 ASP A CA 1
ATOM 8789 C C . ASP A 1 1111 ? 4.512 -47.041 4.335 1.00 90.50 1111 ASP A C 1
ATOM 8791 O O . ASP A 1 1111 ? 3.646 -47.733 4.874 1.00 90.50 1111 ASP A O 1
ATOM 8795 N N . GLY A 1 1112 ? 4.439 -46.727 3.035 1.00 91.88 1112 GLY A N 1
ATOM 8796 C CA . GLY A 1 1112 ? 3.340 -47.104 2.142 1.00 91.88 1112 GLY A CA 1
ATOM 8797 C C . GLY A 1 1112 ? 2.089 -46.225 2.265 1.00 91.88 1112 GLY A C 1
ATOM 8798 O O . GLY A 1 1112 ? 1.048 -46.575 1.705 1.00 91.88 1112 GLY A O 1
ATOM 8799 N N . ARG A 1 1113 ? 2.157 -45.094 2.977 1.00 95.25 1113 ARG A N 1
ATOM 8800 C CA . ARG A 1 1113 ? 1.018 -44.177 3.155 1.00 95.25 1113 ARG A CA 1
ATOM 8801 C C . ARG A 1 1113 ? 0.876 -43.257 1.950 1.00 95.25 1113 ARG A C 1
ATOM 8803 O O . ARG A 1 1113 ? 1.883 -42.868 1.356 1.00 95.25 1113 ARG A O 1
ATOM 8810 N N . TRP A 1 1114 ? -0.354 -42.895 1.594 1.00 96.50 1114 TRP A N 1
ATOM 8811 C CA . TRP A 1 1114 ? -0.636 -42.162 0.361 1.00 96.50 1114 TRP A CA 1
ATOM 8812 C C . TRP A 1 1114 ? -0.584 -40.639 0.539 1.00 96.50 1114 TRP A C 1
ATOM 8814 O O . TRP A 1 1114 ? -1.095 -40.056 1.492 1.00 96.50 1114 TRP A O 1
ATOM 8824 N N . TRP A 1 1115 ? 0.011 -39.967 -0.438 1.00 97.06 1115 TRP A N 1
ATOM 8825 C CA . TRP A 1 1115 ? 0.154 -38.518 -0.479 1.00 97.06 1115 TRP A CA 1
ATOM 8826 C C . TRP A 1 1115 ? -0.291 -37.981 -1.841 1.00 97.06 1115 TRP A C 1
ATOM 8828 O O . TRP A 1 1115 ? -0.073 -38.612 -2.874 1.00 97.06 1115 TRP A O 1
ATOM 8838 N N . CYS A 1 1116 ? -0.890 -36.792 -1.838 1.00 96.19 1116 CYS A N 1
ATOM 8839 C CA . CYS A 1 1116 ? -1.209 -36.009 -3.031 1.00 96.19 1116 CYS A CA 1
ATOM 8840 C C . CYS A 1 1116 ? -0.385 -34.718 -3.038 1.00 96.19 1116 CYS A C 1
ATOM 8842 O O . CYS A 1 1116 ? -0.312 -34.036 -2.014 1.00 96.19 1116 CYS A O 1
ATOM 8844 N N . THR A 1 1117 ? 0.205 -34.330 -4.168 1.00 95.00 1117 THR A N 1
ATOM 8845 C CA . THR A 1 1117 ? 0.841 -33.006 -4.293 1.00 95.00 1117 THR A CA 1
ATOM 8846 C C . THR A 1 1117 ? -0.195 -31.880 -4.455 1.00 95.00 1117 THR A C 1
ATOM 8848 O O . THR A 1 1117 ? -1.324 -32.117 -4.887 1.00 95.00 1117 THR A O 1
ATOM 8851 N N . ALA A 1 1118 ? 0.158 -30.648 -4.064 1.00 91.06 1118 ALA A N 1
ATOM 8852 C CA . ALA A 1 1118 ? -0.712 -29.465 -4.158 1.00 91.06 1118 ALA A CA 1
ATOM 8853 C C . ALA A 1 1118 ? 0.079 -28.142 -4.275 1.00 91.06 1118 ALA A C 1
ATOM 8855 O O . ALA A 1 1118 ? 1.201 -28.065 -3.775 1.00 91.06 1118 ALA A O 1
ATOM 8856 N N . PHE A 1 1119 ? -0.497 -27.078 -4.869 1.00 84.31 1119 PHE A N 1
ATOM 8857 C CA . PHE A 1 1119 ? 0.180 -25.760 -4.961 1.00 84.31 1119 PHE A CA 1
ATOM 8858 C C . PHE A 1 1119 ? -0.687 -24.475 -5.047 1.00 84.31 1119 PHE A C 1
ATOM 8860 O O . PHE A 1 1119 ? -0.185 -23.402 -4.698 1.00 84.31 1119 PHE A O 1
ATOM 8867 N N . ASP A 1 1120 ? -1.950 -24.508 -5.503 1.00 67.06 1120 ASP A N 1
ATOM 8868 C CA . ASP A 1 1120 ? -2.803 -23.299 -5.653 1.00 67.06 1120 ASP A CA 1
ATOM 8869 C C . ASP A 1 1120 ? -3.965 -23.278 -4.642 1.00 67.06 1120 ASP A C 1
ATOM 8871 O O . ASP A 1 1120 ? -5.132 -23.322 -5.023 1.00 67.06 1120 ASP A O 1
ATOM 8875 N N . HIS A 1 1121 ? -3.641 -23.195 -3.342 1.00 62.88 1121 HIS A N 1
ATOM 8876 C CA . HIS A 1 1121 ? -4.630 -23.208 -2.251 1.00 62.88 1121 HIS A CA 1
ATOM 8877 C C . HIS A 1 1121 ? -4.796 -21.887 -1.494 1.00 62.88 1121 HIS A C 1
ATOM 8879 O O . HIS A 1 1121 ? -3.859 -21.114 -1.291 1.00 62.88 1121 HIS A O 1
ATOM 8885 N N . GLU A 1 1122 ? -6.026 -21.648 -1.031 1.00 56.19 1122 GLU A N 1
ATOM 8886 C CA . GLU A 1 1122 ? -6.456 -20.426 -0.332 1.00 56.19 1122 GLU A CA 1
ATOM 8887 C C . GLU A 1 1122 ? -5.913 -20.280 1.103 1.00 56.19 1122 GLU A C 1
ATOM 8889 O O . GLU A 1 1122 ? -5.990 -19.203 1.698 1.00 56.19 1122 GLU A O 1
ATOM 8894 N N . PHE A 1 1123 ? -5.339 -21.346 1.669 1.00 57.62 1123 PHE A N 1
ATOM 8895 C CA . PHE A 1 1123 ? -4.890 -21.402 3.066 1.00 57.62 1123 PHE A CA 1
ATOM 8896 C C . PHE A 1 1123 ? -3.494 -20.805 3.300 1.00 57.62 1123 PHE A C 1
ATOM 8898 O O . PHE A 1 1123 ? -2.971 -20.864 4.416 1.00 57.62 1123 PHE A O 1
ATOM 8905 N N . VAL A 1 1124 ? -2.881 -20.234 2.261 1.00 54.12 1124 VAL A N 1
ATOM 8906 C CA . VAL A 1 1124 ? -1.504 -19.733 2.264 1.00 54.12 1124 VAL A CA 1
ATOM 8907 C C . VAL A 1 1124 ? -1.467 -18.218 2.062 1.00 54.12 1124 VAL A C 1
ATOM 8909 O O . VAL A 1 1124 ? -2.213 -17.648 1.269 1.00 54.12 1124 VAL A O 1
ATOM 8912 N N . GLN A 1 1125 ? -0.582 -17.538 2.802 1.00 49.12 1125 GLN A N 1
ATOM 8913 C CA . GLN A 1 1125 ? -0.355 -16.097 2.642 1.00 49.12 1125 GLN A CA 1
ATOM 8914 C C . GLN A 1 1125 ? 0.074 -15.789 1.199 1.00 49.12 1125 GLN A C 1
ATOM 8916 O O . GLN A 1 1125 ? 0.893 -16.514 0.642 1.00 49.12 1125 GLN A O 1
ATOM 8921 N N . SER A 1 1126 ? -0.403 -14.684 0.617 1.00 51.06 1126 SER A N 1
ATOM 8922 C CA . SER A 1 1126 ? -0.217 -14.335 -0.808 1.00 51.06 1126 SER A CA 1
ATOM 8923 C C . SER A 1 1126 ? 1.225 -14.437 -1.335 1.00 51.06 1126 SER A C 1
ATOM 8925 O O . SER A 1 1126 ? 1.427 -14.759 -2.504 1.00 51.06 1126 SER A O 1
ATOM 8927 N N . LYS A 1 1127 ? 2.226 -14.210 -0.476 1.00 47.00 1127 LYS A N 1
ATOM 8928 C CA . LYS A 1 1127 ? 3.661 -14.355 -0.777 1.00 47.00 1127 LYS A CA 1
ATOM 8929 C C . LYS A 1 1127 ? 4.111 -15.797 -1.091 1.00 47.00 1127 LYS A C 1
ATOM 8931 O O . LYS A 1 1127 ? 4.964 -15.969 -1.958 1.00 47.00 1127 LYS A O 1
ATOM 8936 N N . ASN A 1 1128 ? 3.497 -16.802 -0.458 1.00 50.88 1128 ASN A N 1
ATOM 8937 C CA . ASN A 1 1128 ? 3.820 -18.234 -0.577 1.00 50.88 1128 ASN A CA 1
ATOM 8938 C C . ASN A 1 1128 ? 2.871 -18.977 -1.546 1.00 50.88 1128 ASN A C 1
ATOM 8940 O O . ASN A 1 1128 ? 2.869 -20.203 -1.592 1.00 50.88 1128 ASN A O 1
ATOM 8944 N N . ARG A 1 1129 ? 2.037 -18.265 -2.318 1.00 64.06 1129 ARG A N 1
ATOM 8945 C CA . ARG A 1 1129 ? 1.191 -18.893 -3.344 1.00 64.06 1129 ARG A CA 1
ATOM 8946 C C . ARG A 1 1129 ? 2.068 -19.555 -4.419 1.00 64.06 1129 ARG A C 1
ATOM 8948 O O . ARG A 1 1129 ? 3.070 -18.963 -4.829 1.00 64.06 1129 ARG A O 1
ATOM 8955 N N . TRP A 1 1130 ? 1.653 -20.735 -4.887 1.00 72.12 1130 TRP A N 1
ATOM 8956 C CA . TRP A 1 1130 ? 2.370 -21.570 -5.862 1.00 72.12 1130 TRP A CA 1
ATOM 8957 C C . TRP A 1 1130 ? 3.684 -22.187 -5.360 1.00 72.12 1130 TRP A C 1
ATOM 8959 O O . TRP A 1 1130 ? 4.579 -22.427 -6.165 1.00 72.12 1130 TRP A O 1
ATOM 8969 N N . THR A 1 1131 ? 3.823 -22.441 -4.056 1.00 82.94 1131 THR A N 1
ATOM 8970 C CA . THR A 1 1131 ? 4.855 -23.360 -3.542 1.00 82.94 1131 THR A CA 1
ATOM 8971 C C . THR A 1 1131 ? 4.290 -24.782 -3.432 1.00 82.94 1131 THR A C 1
ATOM 8973 O O . THR A 1 1131 ? 3.078 -24.924 -3.245 1.00 82.94 1131 THR A O 1
ATOM 8976 N N . PRO A 1 1132 ? 5.112 -25.841 -3.551 1.00 88.00 1132 PRO A N 1
ATOM 8977 C CA . PRO A 1 1132 ? 4.630 -27.216 -3.518 1.00 88.00 1132 PRO A CA 1
ATOM 8978 C C . PRO A 1 1132 ? 4.394 -27.707 -2.084 1.00 88.00 1132 PRO A C 1
ATOM 8980 O O . PRO A 1 1132 ? 5.187 -27.474 -1.165 1.00 88.00 1132 PRO A O 1
ATOM 8983 N N . TRP A 1 1133 ? 3.279 -28.406 -1.908 1.00 91.81 1133 TRP A N 1
ATOM 8984 C CA . TRP A 1 1133 ? 2.822 -29.042 -0.677 1.00 91.81 1133 TRP A CA 1
ATOM 8985 C C . TRP A 1 1133 ? 2.554 -30.522 -0.935 1.00 91.81 1133 TRP A C 1
ATOM 8987 O O . TRP A 1 1133 ? 2.264 -30.909 -2.068 1.00 91.81 1133 TRP A O 1
ATOM 8997 N N . ILE A 1 1134 ? 2.580 -31.322 0.130 1.00 93.75 1134 ILE A N 1
ATOM 8998 C CA . ILE A 1 1134 ? 2.016 -32.675 0.121 1.00 93.75 1134 ILE A CA 1
ATOM 8999 C C . ILE A 1 1134 ? 0.856 -32.753 1.115 1.00 93.75 1134 ILE A C 1
ATOM 9001 O O . ILE A 1 1134 ? 0.909 -32.186 2.211 1.00 93.75 1134 ILE A O 1
ATOM 9005 N N . VAL A 1 1135 ? -0.216 -33.413 0.691 1.00 95.62 1135 VAL A N 1
ATOM 9006 C CA . VAL A 1 1135 ? -1.485 -33.583 1.399 1.00 95.62 1135 VAL A CA 1
ATOM 9007 C C . VAL A 1 1135 ? -1.636 -35.071 1.721 1.00 95.62 1135 VAL A C 1
ATOM 9009 O O . VAL A 1 1135 ? -1.602 -35.872 0.788 1.00 95.62 1135 VAL A O 1
ATOM 9012 N N . PRO A 1 1136 ? -1.787 -35.466 2.997 1.00 96.69 1136 PRO A N 1
ATOM 9013 C CA . PRO A 1 1136 ? -1.998 -36.864 3.344 1.00 96.69 1136 PRO A CA 1
ATOM 9014 C C . PRO A 1 1136 ? -3.411 -37.296 2.952 1.00 96.69 1136 PRO A C 1
ATOM 9016 O O . PRO A 1 1136 ? -4.389 -36.586 3.230 1.00 96.69 1136 PRO A O 1
ATOM 9019 N N . ILE A 1 1137 ? -3.503 -38.454 2.309 1.00 96.94 1137 ILE A N 1
ATOM 9020 C CA . ILE A 1 1137 ? -4.745 -39.054 1.828 1.00 96.94 1137 ILE A CA 1
ATOM 9021 C C . ILE A 1 1137 ? -4.764 -40.545 2.179 1.00 96.94 1137 ILE A C 1
ATOM 9023 O O . ILE A 1 1137 ? -3.721 -41.177 2.290 1.00 96.94 1137 ILE A O 1
ATOM 9027 N N . GLU A 1 1138 ? -5.953 -41.120 2.285 1.00 95.50 1138 GLU A N 1
ATOM 9028 C CA . GLU A 1 1138 ? -6.146 -42.567 2.313 1.00 95.50 1138 GLU A CA 1
ATOM 9029 C C . GLU A 1 1138 ? -6.801 -43.002 1.004 1.00 95.50 1138 GLU A C 1
ATOM 9031 O O . GLU A 1 1138 ? -7.585 -42.257 0.405 1.00 95.50 1138 GLU A O 1
ATOM 9036 N N . ILE A 1 1139 ? -6.502 -44.222 0.563 1.00 93.69 1139 ILE A N 1
ATOM 9037 C CA . ILE A 1 1139 ? -7.170 -44.837 -0.582 1.00 93.69 1139 ILE A CA 1
ATOM 9038 C C . ILE A 1 1139 ? -7.862 -46.102 -0.092 1.00 93.69 1139 ILE A C 1
ATOM 9040 O O . ILE A 1 1139 ? -7.218 -47.082 0.277 1.00 93.69 1139 ILE A O 1
ATOM 9044 N N . VAL A 1 1140 ? -9.190 -46.048 -0.058 1.00 90.94 1140 VAL A N 1
ATOM 9045 C CA . VAL A 1 1140 ? -10.052 -47.123 0.426 1.00 90.94 1140 VAL A CA 1
ATOM 9046 C C . VAL A 1 1140 ? -10.497 -47.956 -0.770 1.00 90.94 1140 VAL A C 1
ATOM 9048 O O . VAL A 1 1140 ? -11.293 -47.507 -1.598 1.00 90.94 1140 VAL A O 1
ATOM 9051 N N . GLU A 1 1141 ? -9.962 -49.171 -0.866 1.00 87.56 1141 GLU A N 1
ATOM 9052 C CA . GLU A 1 1141 ? -10.379 -50.171 -1.848 1.00 87.56 1141 GLU A CA 1
ATOM 9053 C C . GLU A 1 1141 ? -11.608 -50.947 -1.350 1.00 87.56 1141 GLU A C 1
ATOM 9055 O O . GLU A 1 1141 ? -11.685 -51.369 -0.194 1.00 87.56 1141 GLU A O 1
ATOM 9060 N N . THR A 1 1142 ? -12.559 -51.170 -2.252 1.00 80.69 1142 THR A N 1
ATOM 9061 C CA . THR A 1 1142 ? -13.685 -52.099 -2.092 1.00 80.69 1142 THR A CA 1
ATOM 9062 C C . THR A 1 1142 ? -13.733 -53.024 -3.311 1.00 80.69 1142 THR A C 1
ATOM 9064 O O . THR A 1 1142 ? -13.103 -52.729 -4.326 1.00 80.69 1142 THR A O 1
ATOM 9067 N N . ASP A 1 1143 ? -14.489 -54.125 -3.245 1.00 74.94 1143 ASP A N 1
ATOM 9068 C CA . ASP A 1 1143 ? -14.563 -55.103 -4.346 1.00 74.94 1143 ASP A CA 1
ATOM 9069 C C . ASP A 1 1143 ? -14.946 -54.456 -5.701 1.00 74.94 1143 ASP A C 1
ATOM 9071 O O . ASP A 1 1143 ? -14.420 -54.829 -6.755 1.00 74.94 1143 ASP A O 1
ATOM 9075 N N . ASP A 1 1144 ? -15.808 -53.431 -5.672 1.00 78.75 1144 ASP A N 1
ATOM 9076 C CA . ASP A 1 1144 ? -16.344 -52.769 -6.866 1.00 78.75 1144 ASP A CA 1
ATOM 9077 C C . ASP A 1 1144 ? -15.773 -51.362 -7.140 1.00 78.75 1144 ASP A C 1
ATOM 9079 O O . ASP A 1 1144 ? -15.830 -50.904 -8.284 1.00 78.75 1144 ASP A O 1
ATOM 9083 N N . ASP A 1 1145 ? -15.195 -50.678 -6.149 1.00 86.12 1145 ASP A N 1
ATOM 9084 C CA . ASP A 1 1145 ? -14.936 -49.230 -6.203 1.00 86.12 1145 ASP A CA 1
ATOM 9085 C C . ASP A 1 1145 ? -13.695 -48.794 -5.398 1.00 86.12 1145 ASP A C 1
ATOM 9087 O O . ASP A 1 1145 ? -13.253 -49.492 -4.485 1.00 86.12 1145 ASP A O 1
ATOM 9091 N N . ILE A 1 1146 ? -13.158 -47.609 -5.708 1.00 91.81 1146 ILE A N 1
ATOM 9092 C CA . ILE A 1 1146 ? -12.059 -46.974 -4.965 1.00 91.81 1146 ILE A CA 1
ATOM 9093 C C . ILE A 1 1146 ? -12.459 -45.563 -4.541 1.00 91.81 1146 ILE A C 1
ATOM 9095 O O . ILE A 1 1146 ? -12.941 -44.772 -5.355 1.00 91.81 1146 ILE A O 1
ATOM 9099 N N . VAL A 1 1147 ? -12.214 -45.236 -3.272 1.00 91.25 1147 VAL A N 1
ATOM 9100 C CA . VAL A 1 1147 ? -12.492 -43.921 -2.683 1.00 91.25 1147 VAL A CA 1
ATOM 9101 C C . VAL A 1 1147 ? -11.196 -43.284 -2.187 1.00 91.25 1147 VAL A C 1
ATOM 9103 O O . VAL A 1 1147 ? -10.440 -43.906 -1.446 1.00 91.25 1147 VAL A O 1
ATOM 9106 N N . ILE A 1 1148 ? -10.949 -42.033 -2.581 1.00 94.50 1148 ILE A N 1
ATOM 9107 C CA . ILE A 1 1148 ? -9.891 -41.195 -1.999 1.00 94.50 1148 ILE A CA 1
ATOM 9108 C C . ILE A 1 1148 ? -10.488 -40.405 -0.831 1.00 94.50 1148 ILE A C 1
ATOM 9110 O O . ILE A 1 1148 ? -11.417 -39.619 -1.029 1.00 94.50 1148 ILE A O 1
ATOM 9114 N N . GLU A 1 1149 ? -9.936 -40.577 0.368 1.00 93.94 1149 GLU A N 1
ATOM 9115 C CA . GLU A 1 1149 ? -10.239 -39.753 1.540 1.00 93.94 1149 GLU A CA 1
ATOM 9116 C C . GLU A 1 1149 ? -9.067 -38.812 1.843 1.00 93.94 1149 GLU A C 1
ATOM 9118 O O . GLU A 1 1149 ? -7.908 -39.174 1.682 1.00 93.94 1149 GLU A O 1
ATOM 9123 N N . VAL A 1 1150 ? -9.341 -37.588 2.301 1.00 95.38 1150 VAL A N 1
ATOM 9124 C CA . VAL A 1 1150 ? -8.286 -36.605 2.613 1.00 95.38 1150 VAL A CA 1
ATOM 9125 C C . VAL A 1 1150 ? -8.152 -36.447 4.119 1.00 95.38 1150 VAL A C 1
ATOM 9127 O O . VAL A 1 1150 ? -9.112 -36.040 4.779 1.00 95.38 1150 VAL A O 1
ATOM 9130 N N . ASN A 1 1151 ? -6.973 -36.705 4.683 1.00 93.31 1151 ASN A N 1
ATOM 9131 C CA . ASN A 1 1151 ? -6.775 -36.648 6.134 1.00 93.31 1151 ASN A CA 1
ATOM 9132 C C . ASN A 1 1151 ? -6.812 -35.203 6.669 1.00 93.31 1151 ASN A C 1
ATOM 9134 O O . ASN A 1 1151 ? -7.400 -34.949 7.721 1.00 93.31 1151 ASN A O 1
ATOM 9138 N N . ASP A 1 1152 ? -6.291 -34.232 5.910 1.00 91.56 1152 ASP A N 1
ATOM 9139 C CA . ASP A 1 1152 ? -6.357 -32.814 6.277 1.00 91.56 1152 ASP A CA 1
ATOM 9140 C C . ASP A 1 1152 ? -7.710 -32.178 5.908 1.00 91.56 1152 ASP A C 1
ATOM 9142 O O . ASP A 1 1152 ? -8.042 -32.009 4.733 1.00 91.56 1152 ASP A O 1
ATOM 9146 N N . GLN A 1 1153 ? -8.468 -31.745 6.920 1.00 88.12 1153 GLN A N 1
ATOM 9147 C CA . GLN A 1 1153 ? -9.788 -31.122 6.750 1.00 88.12 1153 GLN A CA 1
ATOM 9148 C C . GLN A 1 1153 ? -9.799 -29.884 5.835 1.00 88.12 1153 GLN A C 1
ATOM 9150 O O . GLN A 1 1153 ? -10.849 -29.560 5.290 1.00 88.12 1153 GLN A O 1
ATOM 9155 N N . ARG A 1 1154 ? -8.666 -29.192 5.640 1.00 86.62 1154 ARG A N 1
ATOM 9156 C CA . ARG A 1 1154 ? -8.577 -28.021 4.744 1.00 86.62 1154 ARG A CA 1
ATOM 9157 C C . ARG A 1 1154 ? -8.692 -28.405 3.266 1.00 86.62 1154 ARG A C 1
ATOM 9159 O O . ARG A 1 1154 ? -9.206 -27.630 2.470 1.00 86.62 1154 ARG A O 1
ATOM 9166 N N . PHE A 1 1155 ? -8.207 -29.592 2.914 1.00 89.31 1155 PHE A N 1
ATOM 9167 C CA . PHE A 1 1155 ? -8.155 -30.111 1.544 1.00 89.31 1155 PHE A CA 1
ATOM 9168 C C . PHE A 1 1155 ? -9.262 -31.144 1.266 1.00 89.31 1155 PHE A C 1
ATOM 9170 O O . PHE A 1 1155 ? -9.395 -31.634 0.146 1.00 89.31 1155 PHE A O 1
ATOM 9177 N N . ARG A 1 1156 ? -10.061 -31.490 2.283 1.00 90.94 1156 ARG A N 1
ATOM 9178 C CA . ARG A 1 1156 ? -11.133 -32.483 2.199 1.00 90.94 1156 ARG A CA 1
ATOM 9179 C C . ARG A 1 1156 ? -12.367 -31.912 1.480 1.00 90.94 1156 ARG A C 1
ATOM 9181 O O . ARG A 1 1156 ? -12.886 -30.889 1.930 1.00 90.94 1156 ARG A O 1
ATOM 9188 N N . PRO A 1 1157 ? -12.881 -32.569 0.423 1.00 89.19 1157 PRO A N 1
ATOM 9189 C CA . PRO A 1 1157 ? -14.184 -32.238 -0.149 1.00 89.19 1157 PRO A CA 1
ATOM 9190 C C . PRO A 1 1157 ? -15.297 -32.343 0.902 1.00 89.19 1157 PRO A C 1
ATOM 9192 O O . PRO A 1 1157 ? -15.347 -33.300 1.677 1.00 89.19 1157 PRO A O 1
ATOM 9195 N N . THR A 1 1158 ? -16.203 -31.370 0.935 1.00 87.75 1158 THR A N 1
ATOM 9196 C CA . THR A 1 1158 ? -17.407 -31.435 1.775 1.00 87.75 1158 THR A CA 1
ATOM 9197 C C . THR A 1 1158 ? -18.488 -32.303 1.124 1.00 87.75 1158 THR A C 1
ATOM 9199 O O . THR A 1 1158 ? -18.427 -32.614 -0.067 1.00 87.75 1158 THR A O 1
ATOM 9202 N N . ALA A 1 1159 ? -19.518 -32.672 1.893 1.00 87.31 1159 ALA A N 1
ATOM 9203 C CA . ALA A 1 1159 ? -20.689 -33.359 1.344 1.00 87.31 1159 ALA A CA 1
ATOM 9204 C C . ALA A 1 1159 ? -21.403 -32.519 0.264 1.00 87.31 1159 ALA A C 1
ATOM 9206 O O . ALA A 1 1159 ? -21.861 -33.072 -0.730 1.00 87.31 1159 ALA A O 1
ATOM 9207 N N . GLU A 1 1160 ? -21.440 -31.191 0.424 1.00 83.56 1160 GLU A N 1
ATOM 9208 C CA . GLU A 1 1160 ? -22.004 -30.265 -0.568 1.00 83.56 1160 GLU A CA 1
ATOM 9209 C C . GLU A 1 1160 ? -21.163 -30.224 -1.855 1.00 83.56 1160 GLU A C 1
ATOM 9211 O O . GLU A 1 1160 ? -21.726 -30.245 -2.950 1.00 83.56 1160 GLU A O 1
ATOM 9216 N N . ASP A 1 1161 ? -19.825 -30.238 -1.741 1.00 86.31 1161 ASP A N 1
ATOM 9217 C CA . ASP A 1 1161 ? -18.924 -30.294 -2.903 1.00 86.31 1161 ASP A CA 1
ATOM 9218 C C . ASP A 1 1161 ? -19.165 -31.577 -3.723 1.00 86.31 1161 ASP A C 1
ATOM 9220 O O . ASP A 1 1161 ? -19.327 -31.513 -4.942 1.00 86.31 1161 ASP A O 1
ATOM 9224 N N . GLN A 1 1162 ? -19.249 -32.746 -3.070 1.00 89.44 1162 GLN A N 1
ATOM 9225 C CA . GLN A 1 1162 ? -19.506 -34.013 -3.770 1.00 89.44 1162 GLN A CA 1
ATOM 9226 C C . GLN A 1 1162 ? -20.925 -34.069 -4.360 1.00 89.44 1162 GLN A C 1
ATOM 9228 O O . GLN A 1 1162 ? -21.081 -34.463 -5.514 1.00 89.44 1162 GLN A O 1
ATOM 9233 N N . GLN A 1 1163 ? -21.947 -33.594 -3.637 1.00 88.25 1163 GLN A N 1
ATOM 9234 C CA . GLN A 1 1163 ? -23.322 -33.524 -4.150 1.00 88.25 1163 GLN A CA 1
ATOM 9235 C C . GLN A 1 1163 ? -23.424 -32.630 -5.401 1.00 88.25 1163 GLN A C 1
ATOM 9237 O O . GLN A 1 1163 ? -24.158 -32.942 -6.342 1.00 88.25 1163 GLN A O 1
ATOM 9242 N N . GLN A 1 1164 ? -22.666 -31.529 -5.452 1.00 85.62 1164 GLN A N 1
ATOM 9243 C CA . GLN A 1 1164 ? -22.578 -30.687 -6.646 1.00 85.62 1164 GLN A CA 1
ATOM 9244 C C . GLN A 1 1164 ? -21.904 -31.422 -7.818 1.00 85.62 1164 GLN A C 1
ATOM 9246 O O . GLN A 1 1164 ? -22.360 -31.307 -8.959 1.00 85.62 1164 GLN A O 1
ATOM 9251 N N . VAL A 1 1165 ? -20.857 -32.210 -7.561 1.00 88.88 1165 VAL A N 1
ATOM 9252 C CA . VAL A 1 1165 ? -20.204 -33.035 -8.590 1.00 88.88 1165 VAL A CA 1
ATOM 9253 C C . VAL A 1 1165 ? -21.149 -34.117 -9.128 1.00 88.88 1165 VAL A C 1
ATOM 9255 O O . VAL A 1 1165 ? -21.237 -34.288 -10.345 1.00 88.88 1165 VAL A O 1
ATOM 9258 N N . GLU A 1 1166 ? -21.906 -34.794 -8.263 1.00 90.50 1166 GLU A N 1
ATOM 9259 C CA . GLU A 1 1166 ? -22.964 -35.745 -8.638 1.00 90.50 1166 GLU A CA 1
ATOM 9260 C C . GLU A 1 1166 ? -24.031 -35.084 -9.524 1.00 90.50 1166 GLU A C 1
ATOM 9262 O O . GLU A 1 1166 ? -24.299 -35.561 -10.630 1.00 90.50 1166 GLU A O 1
ATOM 9267 N N . GLN A 1 1167 ? -24.554 -33.923 -9.118 1.00 88.00 1167 GLN A N 1
ATOM 9268 C CA . GLN A 1 1167 ? -25.518 -33.163 -9.918 1.00 88.00 1167 GLN A CA 1
ATOM 9269 C C . GLN A 1 1167 ? -24.960 -32.794 -11.304 1.00 88.00 1167 GLN A C 1
ATOM 9271 O O . GLN A 1 1167 ? -25.677 -32.869 -12.306 1.00 88.00 1167 GLN A O 1
ATOM 9276 N N . LEU A 1 1168 ? -23.684 -32.409 -11.396 1.00 86.44 1168 LEU A N 1
ATOM 9277 C CA . LEU A 1 1168 ? -23.031 -32.094 -12.670 1.00 86.44 1168 LEU A CA 1
ATOM 9278 C C . LEU A 1 1168 ? -22.798 -33.345 -13.534 1.00 86.44 1168 LEU A C 1
ATOM 9280 O O . LEU A 1 1168 ? -22.941 -33.257 -14.754 1.00 86.44 1168 LEU A O 1
ATOM 9284 N N . ASN A 1 1169 ? -22.526 -34.519 -12.950 1.00 91.00 1169 ASN A N 1
ATOM 9285 C CA . ASN A 1 1169 ? -22.488 -35.782 -13.701 1.00 91.00 1169 ASN A CA 1
ATOM 9286 C C . ASN A 1 1169 ? -23.836 -36.075 -14.390 1.00 91.00 1169 ASN A C 1
ATOM 9288 O O . ASN A 1 1169 ? -23.848 -36.532 -15.535 1.00 91.00 1169 ASN A O 1
ATOM 9292 N N . GLU A 1 1170 ? -24.965 -35.777 -13.741 1.00 89.69 1170 GLU A N 1
ATOM 9293 C CA . GLU A 1 1170 ? -26.304 -35.976 -14.315 1.00 89.69 1170 GLU A CA 1
ATOM 9294 C C . GLU A 1 1170 ? -26.720 -34.890 -15.314 1.00 89.69 1170 GLU A C 1
ATOM 9296 O O . GLU A 1 1170 ? -27.375 -35.183 -16.321 1.00 89.69 1170 GLU A O 1
ATOM 9301 N N . THR A 1 1171 ? -26.394 -33.627 -15.035 1.00 86.19 1171 THR A N 1
ATOM 9302 C CA . THR A 1 1171 ? -26.925 -32.466 -15.773 1.00 86.19 1171 THR A CA 1
ATOM 9303 C C . THR A 1 1171 ? -25.996 -31.961 -16.874 1.00 86.19 1171 THR A C 1
ATOM 9305 O O . THR A 1 1171 ? -26.485 -31.465 -17.889 1.00 86.19 1171 THR A O 1
ATOM 9308 N N . GLY A 1 1172 ? -24.685 -32.171 -16.737 1.00 82.06 1172 GLY A N 1
ATOM 9309 C CA . GLY A 1 1172 ? -23.661 -31.602 -17.608 1.00 82.06 1172 GLY A CA 1
ATOM 9310 C C . GLY A 1 1172 ? -23.331 -30.151 -17.257 1.00 82.06 1172 GLY A C 1
ATOM 9311 O O . GLY A 1 1172 ? -23.684 -29.645 -16.193 1.00 82.06 1172 GLY A O 1
ATOM 9312 N N . ILE A 1 1173 ? -22.626 -29.469 -18.157 1.00 73.81 1173 ILE A N 1
ATOM 9313 C CA . ILE A 1 1173 ? -22.251 -28.064 -17.966 1.00 73.81 1173 ILE A CA 1
ATOM 9314 C C . ILE A 1 1173 ? -23.499 -27.157 -18.076 1.00 73.81 1173 ILE A C 1
ATOM 9316 O O . ILE A 1 1173 ? -24.217 -27.235 -19.076 1.00 73.81 1173 ILE A O 1
ATOM 9320 N N . PRO A 1 1174 ? -23.762 -26.248 -17.111 1.00 67.81 1174 PRO A N 1
ATOM 9321 C CA . PRO A 1 1174 ? -24.893 -25.325 -17.198 1.00 67.81 1174 PRO A CA 1
ATOM 9322 C C . PRO A 1 1174 ? -24.799 -24.367 -18.397 1.00 67.81 1174 PRO A C 1
ATOM 9324 O O . PRO A 1 1174 ? -23.764 -23.736 -18.645 1.00 67.81 1174 PRO A O 1
ATOM 9327 N N . SER A 1 1175 ? -25.912 -24.203 -19.114 1.00 58.91 1175 SER A N 1
ATOM 9328 C CA . SER A 1 1175 ? -25.991 -23.361 -20.310 1.00 58.91 1175 SER A CA 1
ATOM 9329 C C . SER A 1 1175 ? -25.599 -21.903 -20.026 1.00 58.91 1175 SER A C 1
ATOM 9331 O O . SER A 1 1175 ? -26.033 -21.284 -19.055 1.00 58.91 1175 SER A O 1
ATOM 9333 N N . GLY A 1 1176 ? -24.736 -21.343 -20.880 1.00 56.12 1176 GLY A N 1
ATOM 9334 C CA . GLY A 1 1176 ? -24.180 -19.993 -20.714 1.00 56.12 1176 GLY A CA 1
ATOM 9335 C C . GLY A 1 1176 ? -22.901 -19.905 -19.866 1.00 56.12 1176 GLY A C 1
ATOM 9336 O O . GLY A 1 1176 ? -22.335 -18.814 -19.759 1.00 56.12 1176 GLY A O 1
ATOM 9337 N N . ARG A 1 1177 ? -22.415 -21.022 -19.301 1.00 54.88 1177 ARG A N 1
ATOM 9338 C CA . ARG A 1 1177 ? -21.054 -21.126 -18.733 1.00 54.88 1177 ARG A CA 1
ATOM 9339 C C . ARG A 1 1177 ? -20.035 -21.694 -19.734 1.00 54.88 1177 ARG A C 1
ATOM 9341 O O . ARG A 1 1177 ? -18.855 -21.371 -19.633 1.00 54.88 1177 ARG A O 1
ATOM 9348 N N . GLU A 1 1178 ? -20.479 -22.455 -20.737 1.00 48.66 1178 GLU A N 1
ATOM 9349 C CA . GLU A 1 1178 ? -19.636 -22.869 -21.868 1.00 48.66 1178 GLU A CA 1
ATOM 9350 C C . GLU A 1 1178 ? -19.086 -21.645 -22.628 1.00 48.66 1178 GLU A C 1
ATOM 9352 O O . GLU A 1 1178 ? -19.850 -20.830 -23.145 1.00 48.66 1178 GLU A O 1
ATOM 9357 N N . GLY A 1 1179 ? -17.756 -21.533 -22.737 1.00 40.16 1179 GLY A N 1
ATOM 9358 C CA . GLY A 1 1179 ? -17.110 -20.621 -23.694 1.00 40.16 1179 GLY A CA 1
ATOM 9359 C C . GLY A 1 1179 ? -16.350 -19.409 -23.140 1.00 40.16 1179 GLY A C 1
ATOM 9360 O O . GLY A 1 1179 ? -15.986 -18.545 -23.930 1.00 40.16 1179 GLY A O 1
ATOM 9361 N N . LYS A 1 1180 ? -16.063 -19.322 -21.833 1.00 41.59 1180 LYS A N 1
ATOM 9362 C CA . LYS A 1 1180 ? -15.136 -18.306 -21.286 1.00 41.59 1180 LYS A CA 1
ATOM 9363 C C . LYS A 1 1180 ? -13.814 -18.933 -20.859 1.00 41.59 1180 LYS A C 1
ATOM 9365 O O . LYS A 1 1180 ? -13.684 -19.371 -19.719 1.00 41.59 1180 LYS A O 1
ATOM 9370 N N . LYS A 1 1181 ? -12.834 -18.971 -21.764 1.00 41.00 1181 LYS A N 1
ATOM 9371 C CA . LYS A 1 1181 ? -11.467 -19.404 -21.441 1.00 41.00 1181 LYS A CA 1
ATOM 9372 C C . LYS A 1 1181 ? -10.630 -18.183 -21.021 1.00 41.00 1181 LYS A C 1
ATOM 9374 O O . LYS A 1 1181 ? -10.844 -17.111 -21.584 1.00 41.00 1181 LYS A O 1
ATOM 9379 N N . PRO A 1 1182 ? -9.687 -18.286 -20.064 1.00 35.53 1182 PRO A N 1
ATOM 9380 C CA . PRO A 1 1182 ? -8.982 -17.113 -19.528 1.00 35.53 1182 PRO A CA 1
ATOM 9381 C C . PRO A 1 1182 ? -8.146 -16.316 -20.526 1.00 35.53 1182 PRO A C 1
ATOM 9383 O O . PRO A 1 1182 ? -7.872 -15.155 -20.268 1.00 35.53 1182 PRO A O 1
ATOM 9386 N N . TRP A 1 1183 ? -7.732 -16.927 -21.636 1.00 41.31 1183 TRP A N 1
ATOM 9387 C CA . TRP A 1 1183 ? -6.960 -16.273 -22.700 1.00 41.31 1183 TRP A CA 1
ATOM 9388 C C . TRP A 1 1183 ? -7.829 -15.586 -23.764 1.00 41.31 1183 TRP A C 1
ATOM 9390 O O . TRP A 1 1183 ? -7.293 -15.043 -24.728 1.00 41.31 1183 TRP A O 1
ATOM 9400 N N . ASP A 1 1184 ? -9.155 -15.635 -23.607 1.00 33.56 1184 ASP A N 1
ATOM 9401 C CA . ASP A 1 1184 ? -10.105 -14.827 -24.375 1.00 33.56 1184 ASP A CA 1
ATOM 9402 C C . ASP A 1 1184 ? -10.453 -13.508 -23.622 1.00 33.56 1184 ASP A C 1
ATOM 9404 O O . ASP A 1 1184 ? -11.391 -12.801 -24.001 1.00 33.56 1184 ASP A O 1
ATOM 9408 N N . GLN A 1 1185 ? -9.699 -13.185 -22.552 1.00 30.17 1185 GLN A N 1
ATOM 9409 C CA . GLN A 1 1185 ? -9.623 -11.888 -21.854 1.00 30.17 1185 GLN A CA 1
ATOM 9410 C C . GLN A 1 1185 ? -8.199 -11.315 -21.934 1.00 30.17 1185 GLN A C 1
ATOM 9412 O O . GLN A 1 1185 ? -8.097 -10.068 -21.904 1.00 30.17 1185 GLN A O 1
#

InterPro domains:
  IPR000917 Sulfatase, N-terminal [PF00884] (31-435)
  IPR006710 Glycoside hydrolase, family 43 [PF04616] (564-814)
  IPR006710 Glycoside hydrolase, family 43 [PF04616] (873-1117)
  IPR017850 Alkaline-phosphatase-like, core domain superfamily [G3DSA:3.40.720.10] (30-547)
  IPR017850 Alkaline-phosphatase-like, core domain superfamily [SSF53649] (30-524)
  IPR023296 Glycosyl hydrolase, five-bladed beta-propeller domain superfamily [G3DSA:2.115.10.20] (550-827)
  IPR023296 Glycosyl hydrolase, five-bladed beta-propeller domain superfamily [G3DSA:2.115.10.20] (869-1167)
  IPR023296 Glycosyl hydrolase, five-bladed beta-propeller domain superfamily [SSF75005] (562-829)
  IPR023296 Glycosyl hydrolase, five-bladed beta-propeller domain superfamily [SSF75005] (874-1144)
  IPR024607 Sulfatase, conserved site [PS00523] (95-107)
  IPR035874 Iduronate-2-sulfatase [cd16030] (29-509)